Protein AF-A0A2V8IRW9-F1 (afdb_monomer)

Nearest PDB structures (foldseek):
  4m00-assembly1_A  TM=5.789E-01  e=4.522E-12  Staphylococcus aureus subsp. aureus NCTC 8325
  4m02-assembly1_A  TM=5.019E-01  e=5.202E-06  Staphylococcus aureus subsp. aureus NCTC 8325
  1z7z-assembly1_I  TM=4.005E-01  e=5.192E-04  Homo sapiens
  3bn3-assembly1_B  TM=3.976E-01  e=2.332E-03  Homo sapiens
  1iam-assembly1_A-2  TM=3.689E-01  e=2.448E-03  Homo sapiens

Solvent-accessible surface area (backbone atoms only — not comparable to full-atom values): 57837 Å² total; per-residue (Å²): 132,87,88,84,85,88,81,86,88,88,89,86,86,84,86,89,86,93,76,88,87,79,90,80,88,83,94,87,84,85,75,66,78,79,68,64,76,80,69,75,84,67,81,70,89,74,72,79,78,59,71,60,37,55,34,33,38,36,48,30,51,33,68,29,26,44,52,37,34,73,56,60,28,63,68,19,42,27,45,61,89,42,70,45,29,40,42,77,45,33,60,42,96,89,58,13,35,35,30,28,31,38,38,37,58,32,94,56,66,49,78,31,46,28,27,58,33,67,57,47,56,73,58,64,89,68,64,60,74,52,37,35,41,38,38,33,43,96,80,48,55,22,43,27,65,56,68,76,63,84,50,87,52,60,75,34,75,19,56,51,39,37,21,23,45,46,80,32,55,24,34,22,92,90,76,41,62,43,89,53,45,35,35,34,36,44,39,35,19,30,77,85,62,44,34,35,44,33,40,36,45,34,32,26,43,57,36,79,75,28,42,50,45,59,26,33,39,41,33,30,48,77,86,37,82,77,47,73,49,72,76,42,73,45,30,33,20,17,29,36,67,52,78,43,81,42,65,100,64,72,74,20,53,76,40,80,48,57,65,23,26,29,50,45,49,75,41,82,41,64,46,92,64,43,44,96,66,76,61,66,62,46,44,100,87,68,48,76,35,76,40,66,42,85,66,25,66,39,86,62,71,83,75,68,88,64,70,90,88,44,55,49,68,27,88,36,19,21,61,50,36,33,25,75,73,67,57,42,68,62,27,44,52,40,41,41,54,39,29,54,33,56,32,30,36,46,59,38,55,23,45,41,93,86,49,96,57,68,38,39,46,95,77,9,34,69,39,38,81,83,31,38,38,35,39,74,55,73,60,34,78,71,42,90,74,31,44,86,86,30,39,72,41,37,46,68,71,25,53,62,61,97,82,68,91,64,64,56,97,55,33,40,95,47,62,82,51,60,69,64,58,51,58,40,25,57,60,50,18,51,53,40,46,43,66,64,32,44,49,49,29,44,38,53,35,39,35,49,54,36,61,45,60,59,93,86,55,35,43,47,94,75,59,91,84,57,78,80,38,28,59,41,42,59,50,60,68,30,45,52,32,12,34,8,40,39,43,38,38,23,40,49,26,29,68,61,32,56,49,67,55,43,14,52,54,32,40,49,30,46,44,42,33,20,45,51,38,26,55,58,50,68,67,57,52,60,86,59,34,58,62,46,82,84,79,64,84,47,79,55,62,81,34,26,42,52,56,64,29,46,42,36,30,30,47,18,37,53,49,31,43,55,72,71,51,71,58,18,56,60,34,28,46,30,49,28,47,49,62,45,40,60,71,69,38,85,58,28,72,57,60,77,81,55,85,62,78,67,67,63,95,80,57,63,86,84,65,73,60,63,58,84,22,55,14,66,55,31,42,38,48,36,50,54,78,47,96,86,50,75,78,72,54,41,49,46,69,45,56,46,56,25,30,73,67,29,65,90,44,68,92,36,36,44,96,50,69,23,67,59,47,66,58,51,50,56,32,27,49,50,31,45,75,70,67,42,86,67,22,56,61,44,42,62,65,50,39,49,47,30,68,61,38,70,31,83,76,50,68,90,76,74,54,86,81,66,77,72,38,21,46,31,25,72,48,21,22,58,27,58,40,84,69,63,81,65,74,80,51,65,79,72,73,82,81,82,60,54,30,44,58,57,90,64,73,69,44,80,50,38,38,70,43,73,47,77,49,74,51,56,66,51,49,83,86,67,60,70,54,40,33,51,72,45,53,66,58,55,54,52,49,63,40,41,77,66,32,34,35,34,40,41,30,73,54,62,49,80,30,63,28,37,41,37,37,28,55,86,87,44,55,28,73,52,69,34,46,35,40,25,39,75,70,83,60,60,37,47,56,59,74,67,69,41,78,52,53,52,64,42,79,48,80,45,76,54,50,67,53,47,82,83,68,58,68,59,37,35,47,70,42,64,68,56,95,52,44,50,59,38,39,80,70,30,36,34,35,36,42,47,77,68,61,38,78,37,64,30,40,39,38,39,30,43,87,87,43,66,27,68,32,74,33,46,39,42,21,28,30,81,57,45,64,65,35,63,51,78,54,47,74,76,91,61,100,77,79,78,76,45,57,53,75,42,29,80,56,92,71,89,84,83,54,49,14,41,40,66,80,32,66,71,69,74,92,89,75,88,76,99,76,86,80,86,83,82,78,80,80,89,68,83,88,84,88,80,87,90,87,81,88,82,91,82,90,82,87,84,88,82,92,81,85,88,82,89,81,89,83,90,84,94,89,87,92,82,88,91,92,69,78,34,28,52

pLDDT: mean 79.68, std 21.6, range [24.33, 98.81]

Sequence (1014 aa):
MLLSSLGWLISSARTVGRSVTSRRVRVLSAAAMMFALCFARGAGIQAQIATIATVGLTPGWVTFGQVVPKGFALDGLRVGSLPTQTDVKTRWDDGSIRFAVVTVKADAAGDFAVTAGAASGAAFVPAIPTASVTLTIGGDAYVAALPANPSSDKWLSGPNVYEGRSTVAPVSQTNGAHQFLRVNFDTRSYSDGKARVDISVENVLDQVGATTVTYDVTINVGGSNVWSKAAVQHYYLTRWREVFEVGPSPFGSITPDLTPFNQARALPPYLPLVANVVDSVLAADGTPRPTFDILQGGALNNPMWDHAGRPELAPYPDWTARYLVYKNPTQLAFVLANGDLSGSWPFHIREPQGSVTSGVGPDRFISIDQRPTVWLDERANTDPIVTPADRVKGGPMQMHEYGSGVPAPGQSPLGPDIAHQPSIAYAPYLLTGDRYYGEEMGFIANYDLIHTYDGDRVRSDTCATCPKIGRNGVLENNEVRGYGWALRNLVDAAAYSPNAEARAYFSQKVRNNLSWLDDYANSQDPITNPLQILWTGYRPEFGYVSLWEQTYLAFGIDRASAQGFVGGLNHRDAIARMQWRLFTDPAYPRLSDKGCVSLDPNAPPPLRIPCDWSAPYLIAAGQVPVATSWSGFTFFTTMAQIAANTVGNPNLQRPYEGFYGPEARLNLMIGIKNGWAGAQESYDYLFPFIGVNNSACSVAYGGNGSADRPDLACRAGWAIDKYPPVPTPPPPAPVNHAPVVNAIPDQSNRVGDSVNLAVQATDADGNTLVYSATGLPDGLAIDTSTGAIAGTLSAAGDFTVTVRASDGSLFDEKSFSWHVARLNHAPTVTVADQHNEQGETLNVQVHAADPDNDTLVYSASGLPSTLVINAATGVISGVWTAAGDFPVTVSVFDGSASASGSFVWHVARRAQILTPTPGATLTSSAQTFTWDAGVNVTRTKIDIGSAPGLADIYQGRRLSTVYPLTGIRSRCGSRPRLMGSSKAPTTPTRHSHSSTTRRSYRRSARNPATLAIR

Secondary structure (DSSP, 8-state):
-----------------------------SSGGGSSSSSSS---------EEEEEEE-SEEEEEEEE--TTS-SSEEEETTS-EEEEEEEE-TTS-EEEEEEEEEESS-EEEEEEEEPPP-PPP---PPPEEEEEEETTEEEEEE--SSPPSSEEEESSSEEEEEEEE--EETTTEE-SS-EEEEEEEEETTS-EEEEEEEE--B--TT---EEEEEEEEETTEEEEEEEEEEE-TT-EEEEEEEESSSPPP-EE---HHHHHTTSS--B-TTS------SB-TTSPBPGGGSTTS-TT--SSTT--TT-TTSSSS-HHHHHHHHH--HHHHHHHHHHHHTGGGSTT--BPPTT-SS--BTTTTBPPTTT-TT--SSGGGGT-SSS-TTTS--SSS--SPPTTT-SPPTTS-S----GGG----SHHHHHHH--HHHHHHHHHHHHHHHHSS--TT-TT-TT-SSS---GGGT---SS-HHHHHHHHHHHHHHHHH-SSHHHHHHHHHHHHHHHHHHHHHHHTS-TTT-TT-----SS--BTTEEEHHHHHHHHHHHHHHHHTT----HHHHHHHHHHHHHHHH-TTS--GGGS-PPPS-TTPPTT----TTS-EESEEE-EE-SSTT--TT-EE--SHHHHHHHHTT-GGGEES-SSTTTTHHHHHHHHHHHTT-TTHHHHHHHHHHHHHTS-B---GGG---SPPPB-HHHHSGGG-BPPPPPPPPPPSPPP--PPPEEPPPPPEEEETT-EEEEE--EE-SS----EEEEESPPTTEEE-TTT-EEEEE--S-EEEEEEEEEE-SS-EEEEEEEEEEEPP-PPPEEE---EEEETT-EEEEE-EEE-SS----EEEEES--TTEEE-TTT-EEEEE--S-EEEEEEEEEE-SS-EEEEEEEEEEEB---EEESPTTPPP-SSS---EE---BS-S-------SSTT-----SS--SS------------------------------------------------------

Mean predicted aligned error: 17.63 Å

Radius of gyration: 55.01 Å; Cα contacts (8 Å, |Δi|>4): 2089; chains: 1; bounding box: 170×110×119 Å

Structure (mmCIF, N/CA/C/O backbone):
data_AF-A0A2V8IRW9-F1
#
_entry.id   AF-A0A2V8IRW9-F1
#
loop_
_atom_site.group_PDB
_atom_site.id
_atom_site.type_symbol
_atom_site.label_atom_id
_atom_site.label_alt_id
_atom_site.label_comp_id
_atom_site.label_asym_id
_atom_site.label_entity_id
_atom_site.label_seq_id
_atom_site.pdbx_PDB_ins_code
_atom_site.Cartn_x
_atom_site.Cartn_y
_atom_site.Cartn_z
_atom_site.occupancy
_atom_site.B_iso_or_equiv
_atom_site.auth_seq_id
_atom_site.auth_comp_id
_atom_site.auth_asym_id
_atom_site.auth_atom_id
_atom_site.pdbx_PDB_model_num
ATOM 1 N N . MET A 1 1 ? -25.213 -24.521 -28.639 1.00 29.86 1 MET A N 1
ATOM 2 C CA . MET A 1 1 ? -25.995 -25.576 -29.328 1.00 29.86 1 MET A CA 1
ATOM 3 C C . MET A 1 1 ? -25.112 -26.808 -29.471 1.00 29.86 1 MET A C 1
ATOM 5 O O . MET A 1 1 ? -23.969 -26.614 -29.840 1.00 29.86 1 MET A O 1
ATOM 9 N N . LEU A 1 2 ? -25.665 -28.002 -29.209 1.00 27.66 2 LEU A N 1
ATOM 10 C CA . LEU A 1 2 ? -25.214 -29.350 -29.624 1.00 27.66 2 LEU A CA 1
ATOM 11 C C . LEU A 1 2 ? -23.758 -29.817 -29.370 1.00 27.66 2 LEU A C 1
ATOM 13 O O . LEU A 1 2 ? -22.788 -29.218 -29.814 1.00 27.66 2 LEU A O 1
ATOM 17 N N . LEU A 1 3 ? -23.648 -30.999 -28.748 1.00 29.97 3 LEU A N 1
ATOM 18 C CA . LEU A 1 3 ? -22.437 -31.826 -28.677 1.00 29.97 3 LEU A CA 1
ATOM 19 C C . LEU A 1 3 ? -22.375 -32.805 -29.864 1.00 29.97 3 LEU A C 1
ATOM 21 O O . LEU A 1 3 ? -23.408 -33.325 -30.279 1.00 29.97 3 LEU A O 1
ATOM 25 N N . SER A 1 4 ? -21.164 -33.161 -30.302 1.00 32.03 4 SER A N 1
ATOM 26 C CA . SER A 1 4 ? -20.739 -34.511 -30.749 1.00 32.03 4 SER A CA 1
ATOM 27 C C . SER A 1 4 ? -19.203 -34.486 -30.954 1.00 32.03 4 SER A C 1
ATOM 29 O O . SER A 1 4 ? -18.651 -33.398 -31.078 1.00 32.03 4 SER A O 1
ATOM 31 N N . SER A 1 5 ? -18.428 -35.579 -30.935 1.00 30.95 5 SER A N 1
ATOM 32 C CA . SER A 1 5 ? -18.733 -37.015 -31.074 1.00 30.95 5 SER A CA 1
ATOM 33 C C . SER A 1 5 ? -17.734 -37.926 -30.313 1.00 30.95 5 SER A C 1
ATOM 35 O O . SER A 1 5 ? -16.614 -37.526 -30.008 1.00 30.95 5 SER A O 1
ATOM 37 N N . LEU A 1 6 ? -18.126 -39.180 -30.034 1.00 31.73 6 LEU A N 1
ATOM 38 C CA . LEU A 1 6 ? -17.223 -40.285 -29.636 1.00 31.73 6 LEU A CA 1
ATOM 39 C C . LEU A 1 6 ? -16.724 -41.049 -30.883 1.00 31.73 6 LEU A C 1
ATOM 41 O O . LEU A 1 6 ? -17.449 -41.104 -31.875 1.00 31.73 6 LEU A O 1
ATOM 45 N N . GLY A 1 7 ? -15.560 -41.724 -30.823 1.00 27.97 7 GLY A N 1
ATOM 46 C CA . GLY A 1 7 ? -15.055 -42.488 -31.985 1.00 27.97 7 GLY A CA 1
ATOM 47 C C . GLY A 1 7 ? -13.784 -43.344 -31.820 1.00 27.97 7 GLY A C 1
ATOM 48 O O . GLY A 1 7 ? -12.801 -43.087 -32.496 1.00 27.97 7 GLY A O 1
ATOM 49 N N . TRP A 1 8 ? -13.821 -44.358 -30.944 1.00 26.94 8 TRP A N 1
ATOM 50 C CA . TRP A 1 8 ? -13.111 -45.663 -31.014 1.00 26.94 8 TRP A CA 1
ATOM 51 C C . TRP A 1 8 ? -11.865 -45.871 -31.915 1.00 26.94 8 TRP A C 1
ATOM 53 O O . TRP A 1 8 ? -11.971 -45.796 -33.136 1.00 26.94 8 TRP A O 1
ATOM 63 N N . LEU A 1 9 ? -10.799 -46.470 -31.345 1.00 24.33 9 LEU A N 1
ATOM 64 C CA . LEU A 1 9 ? -10.142 -47.657 -31.943 1.00 24.33 9 LEU A CA 1
ATOM 65 C C . LEU A 1 9 ? -9.211 -48.416 -30.967 1.00 24.33 9 LEU A C 1
ATOM 67 O O . LEU A 1 9 ? -8.344 -47.826 -30.331 1.00 24.33 9 LEU A O 1
ATOM 71 N N . ILE A 1 10 ? -9.351 -49.747 -30.908 1.00 29.62 10 ILE A N 1
ATOM 72 C CA . ILE A 1 10 ? -8.390 -50.702 -30.321 1.00 29.62 10 ILE A CA 1
ATOM 73 C C . ILE A 1 10 ? -8.324 -51.918 -31.254 1.00 29.62 10 ILE A C 1
ATOM 75 O O . ILE A 1 10 ? -9.367 -52.521 -31.493 1.00 29.62 10 ILE A O 1
ATOM 79 N N . SER A 1 11 ? -7.130 -52.300 -31.732 1.00 27.67 11 SER A N 1
ATOM 80 C CA . SER A 1 11 ? -6.712 -53.699 -31.999 1.00 27.67 11 SER A CA 1
ATOM 81 C C . SER A 1 11 ? -5.425 -53.775 -32.838 1.00 27.67 11 SER A C 1
ATOM 83 O O . SER A 1 11 ? -5.434 -53.468 -34.026 1.00 27.67 11 SER A O 1
ATOM 85 N N . SER A 1 12 ? -4.335 -54.276 -32.252 1.00 27.83 12 SER A N 1
ATOM 86 C CA . SER A 1 12 ? -3.568 -55.413 -32.800 1.00 27.83 12 SER A CA 1
ATOM 87 C C . SER A 1 12 ? -2.476 -55.831 -31.806 1.00 27.83 12 SER A C 1
ATOM 89 O O . SER A 1 12 ? -1.928 -54.999 -31.090 1.00 27.83 12 SER A O 1
ATOM 91 N N . ALA A 1 13 ? -2.162 -57.126 -31.730 1.00 32.75 13 ALA A N 1
ATOM 92 C CA . ALA A 1 13 ? -1.119 -57.655 -30.849 1.00 32.75 13 ALA A CA 1
ATOM 93 C C . ALA A 1 13 ? -0.334 -58.767 -31.555 1.00 32.75 13 ALA A C 1
ATOM 95 O O . ALA A 1 13 ? -0.951 -59.605 -32.218 1.00 32.75 13 ALA A O 1
ATOM 96 N N . ARG A 1 14 ? 1.001 -58.826 -31.382 1.00 30.38 14 ARG A N 1
ATOM 97 C CA . ARG A 1 14 ? 1.800 -60.008 -31.767 1.00 30.38 14 ARG A CA 1
ATOM 98 C C . ARG A 1 14 ? 3.193 -60.131 -31.107 1.00 30.38 14 ARG A C 1
ATOM 100 O O . ARG A 1 14 ? 4.138 -59.463 -31.498 1.00 30.38 14 ARG A O 1
ATOM 107 N N . THR A 1 15 ? 3.303 -61.168 -30.265 1.00 31.08 15 THR A N 1
ATOM 108 C CA . THR A 1 15 ? 4.411 -62.159 -30.162 1.00 31.08 15 THR A CA 1
ATOM 109 C C . THR A 1 15 ? 5.795 -61.841 -29.548 1.00 31.08 15 THR A C 1
ATOM 111 O O . THR A 1 15 ? 6.388 -60.801 -29.783 1.00 31.08 15 THR A O 1
ATOM 114 N N . VAL A 1 16 ? 6.344 -62.902 -28.912 1.00 30.72 16 VAL A N 1
ATOM 115 C CA . VAL A 1 16 ? 7.716 -63.133 -28.371 1.00 30.72 16 VAL A CA 1
ATOM 116 C C . VAL A 1 16 ? 8.027 -62.429 -27.026 1.00 30.72 16 VAL A C 1
ATOM 118 O O . VAL A 1 16 ? 7.730 -61.256 -26.876 1.00 30.72 16 VAL A O 1
ATOM 121 N N . GLY A 1 17 ? 8.592 -63.073 -25.983 1.00 29.27 17 GLY A N 1
ATOM 122 C CA . GLY A 1 17 ? 9.142 -64.442 -25.846 1.00 29.27 17 GLY A CA 1
ATOM 123 C C . GLY A 1 17 ? 9.174 -65.000 -24.396 1.00 29.27 17 GLY A C 1
ATOM 124 O O . GLY A 1 17 ? 8.612 -64.408 -23.484 1.00 29.27 17 GLY A O 1
ATOM 125 N N . ARG A 1 18 ? 9.768 -66.193 -24.199 1.00 31.50 18 ARG A N 1
ATOM 126 C CA . ARG A 1 18 ? 9.578 -67.104 -23.034 1.00 31.50 18 ARG A CA 1
ATOM 127 C C . ARG A 1 18 ? 10.543 -66.923 -21.835 1.00 31.50 18 ARG A C 1
ATOM 129 O O . ARG A 1 18 ? 11.750 -66.999 -22.039 1.00 31.50 18 ARG A O 1
ATOM 136 N N . SER A 1 19 ? 9.998 -66.970 -20.608 1.00 28.88 19 SER A N 1
ATOM 137 C CA . SER A 1 19 ? 10.543 -67.604 -19.369 1.00 28.88 19 SER A CA 1
ATOM 138 C C . SER A 1 19 ? 9.444 -67.592 -18.265 1.00 28.88 19 SER A C 1
ATOM 140 O O . SER A 1 19 ? 8.625 -66.681 -18.268 1.00 28.88 19 SER A O 1
ATOM 142 N N . VAL A 1 20 ? 9.199 -68.547 -17.342 1.00 29.83 20 VAL A N 1
ATOM 143 C CA . VAL A 1 20 ? 9.689 -69.926 -17.066 1.00 29.83 20 VAL A CA 1
ATOM 144 C C . VAL A 1 20 ? 11.107 -69.975 -16.464 1.00 29.83 20 VAL A C 1
ATOM 146 O O . VAL A 1 20 ? 12.048 -69.681 -17.186 1.00 29.83 20 VAL A O 1
ATOM 149 N N . THR A 1 21 ? 11.363 -70.335 -15.185 1.00 29.48 21 THR A N 1
ATOM 150 C CA . THR A 1 21 ? 10.546 -70.900 -14.056 1.00 29.48 21 THR A CA 1
ATOM 151 C C . THR A 1 21 ? 11.238 -70.595 -12.685 1.00 29.48 21 THR A C 1
ATOM 153 O O . THR A 1 21 ? 12.305 -70.001 -12.724 1.00 29.48 21 THR A O 1
ATOM 156 N N . SER A 1 22 ? 10.813 -70.936 -11.443 1.00 28.38 22 SER A N 1
ATOM 157 C CA . SER A 1 22 ? 9.685 -71.696 -10.827 1.00 28.38 22 SER A CA 1
ATOM 158 C C . SER A 1 22 ? 9.594 -71.483 -9.287 1.00 28.38 22 SER A C 1
ATOM 160 O O . SER A 1 22 ? 10.643 -71.318 -8.688 1.00 28.38 22 SER A O 1
ATOM 162 N N . ARG A 1 23 ? 8.398 -71.696 -8.675 1.00 31.19 23 ARG A N 1
ATOM 163 C CA . ARG A 1 23 ? 8.079 -72.366 -7.358 1.00 31.19 23 ARG A CA 1
ATOM 164 C C . ARG A 1 23 ? 8.899 -72.015 -6.075 1.00 31.19 23 ARG A C 1
ATOM 166 O O . ARG A 1 23 ? 10.113 -72.017 -6.107 1.00 31.19 23 ARG A O 1
ATOM 173 N N . ARG A 1 24 ? 8.336 -71.919 -4.853 1.00 28.89 24 ARG A N 1
ATOM 174 C CA . ARG A 1 24 ? 6.973 -72.139 -4.284 1.00 28.89 24 ARG A CA 1
ATOM 175 C C . ARG A 1 24 ? 6.913 -71.567 -2.839 1.00 28.89 24 ARG A C 1
ATOM 177 O O . ARG A 1 24 ? 7.919 -71.062 -2.367 1.00 28.89 24 ARG A O 1
ATOM 184 N N . VAL A 1 25 ? 5.795 -71.806 -2.123 1.00 28.81 25 VAL A N 1
ATOM 185 C CA . VAL A 1 25 ? 5.520 -71.457 -0.697 1.00 28.81 25 VAL A CA 1
ATOM 186 C C . VAL A 1 25 ? 5.119 -69.974 -0.541 1.00 28.81 25 VAL A C 1
ATOM 188 O O . VAL A 1 25 ? 5.784 -69.116 -1.094 1.00 28.81 25 VAL A O 1
ATOM 191 N N . ARG A 1 26 ? 4.022 -69.584 0.133 1.00 29.73 26 ARG A N 1
ATOM 192 C CA . ARG A 1 26 ? 3.068 -70.280 1.036 1.00 29.73 26 ARG A CA 1
ATOM 193 C C . ARG A 1 26 ? 1.608 -70.054 0.593 1.00 29.73 26 ARG A C 1
ATOM 195 O O . ARG A 1 26 ? 1.300 -69.039 -0.017 1.00 29.73 26 ARG A O 1
ATOM 202 N N . VAL A 1 27 ? 0.702 -70.963 0.959 1.00 33.88 27 VAL A N 1
ATOM 203 C CA . VAL A 1 27 ? -0.755 -70.720 0.914 1.00 33.88 27 VAL A CA 1
ATOM 204 C C . VAL A 1 27 ? -1.177 -70.154 2.268 1.00 33.88 27 VAL A C 1
ATOM 206 O O . VAL A 1 27 ? -1.076 -70.884 3.248 1.00 33.88 27 VAL A O 1
ATOM 209 N N . LEU A 1 28 ? -1.607 -68.884 2.321 1.00 33.31 28 LEU A N 1
ATOM 210 C CA . LEU A 1 28 ? -2.330 -68.258 3.448 1.00 33.31 28 LEU A CA 1
ATOM 211 C C . LEU A 1 28 ? -2.705 -66.793 3.114 1.00 33.31 28 LEU A C 1
ATOM 213 O O . LEU A 1 28 ? -2.046 -65.869 3.576 1.00 33.31 28 LEU A O 1
ATOM 217 N N . SER A 1 29 ? -3.727 -66.578 2.271 1.00 32.97 29 SER A N 1
ATOM 218 C CA . SER A 1 29 ? -4.504 -65.316 2.144 1.00 32.97 29 SER A CA 1
ATOM 219 C C . SER A 1 29 ? -5.567 -65.431 1.041 1.00 32.97 29 SER A C 1
ATOM 221 O O . SER A 1 29 ? -5.341 -65.026 -0.092 1.00 32.97 29 SER A O 1
ATOM 223 N N . ALA A 1 30 ? -6.732 -66.000 1.366 1.00 31.73 30 ALA A N 1
ATOM 224 C CA . ALA A 1 30 ? -7.895 -66.040 0.460 1.00 31.73 30 ALA A CA 1
ATOM 225 C C . ALA A 1 30 ? -9.209 -65.552 1.109 1.00 31.73 30 ALA A C 1
ATOM 227 O O . ALA A 1 30 ? -10.217 -65.431 0.426 1.00 31.73 30 ALA A O 1
ATOM 228 N N . ALA A 1 31 ? -9.193 -65.236 2.412 1.00 32.00 31 ALA A N 1
ATOM 229 C CA . ALA A 1 31 ? -10.345 -64.712 3.156 1.00 32.00 31 ALA A CA 1
ATOM 230 C C . ALA A 1 31 ? -10.204 -63.223 3.544 1.00 32.00 31 ALA A C 1
ATOM 232 O O . ALA A 1 31 ? -11.193 -62.574 3.860 1.00 32.00 31 ALA A O 1
ATOM 233 N N . ALA A 1 32 ? -8.992 -62.656 3.489 1.00 33.53 32 ALA A N 1
ATOM 234 C CA . ALA A 1 32 ? -8.734 -61.261 3.869 1.00 33.53 32 ALA A CA 1
ATOM 235 C C . ALA A 1 32 ? -9.095 -60.238 2.769 1.00 33.53 32 ALA A C 1
ATOM 237 O O . ALA A 1 32 ? -9.320 -59.065 3.053 1.00 33.53 32 ALA A O 1
ATOM 238 N N . MET A 1 33 ? -9.172 -60.668 1.504 1.00 34.34 33 MET A N 1
ATOM 239 C CA . MET A 1 33 ? -9.255 -59.760 0.349 1.00 34.34 33 MET A CA 1
ATOM 240 C C . MET A 1 33 ? -10.689 -59.340 -0.035 1.00 34.34 33 MET A C 1
ATOM 242 O O . MET A 1 33 ? -10.869 -58.632 -1.019 1.00 34.34 33 MET A O 1
ATOM 246 N N . MET A 1 34 ? -11.706 -59.725 0.748 1.00 31.98 34 MET A N 1
ATOM 247 C CA . MET A 1 34 ? -13.098 -59.273 0.560 1.00 31.98 34 MET A CA 1
ATOM 248 C C . MET A 1 34 ? -13.588 -58.300 1.651 1.00 31.98 34 MET A C 1
ATOM 250 O O . MET A 1 34 ? -14.717 -57.833 1.585 1.00 31.98 34 MET A O 1
ATOM 254 N N . PHE A 1 35 ? -12.730 -57.936 2.614 1.00 32.97 35 PHE A N 1
ATOM 255 C CA . PHE A 1 35 ? -12.991 -56.854 3.583 1.00 32.97 35 PHE A CA 1
ATOM 256 C C . PHE A 1 35 ? -12.268 -55.536 3.237 1.00 32.97 35 PHE A C 1
ATOM 258 O O . PHE A 1 35 ? -12.570 -54.492 3.806 1.00 32.97 35 PHE A O 1
ATOM 265 N N . ALA A 1 36 ? -11.331 -55.563 2.281 1.00 33.12 36 ALA A N 1
ATOM 266 C CA . ALA A 1 36 ? -10.462 -54.429 1.953 1.00 33.12 36 ALA A CA 1
ATOM 267 C C . ALA A 1 36 ? -11.032 -53.444 0.906 1.00 33.12 36 ALA A C 1
ATOM 269 O O . ALA A 1 36 ? -10.461 -52.374 0.718 1.00 33.12 36 ALA A O 1
ATOM 270 N N . LEU A 1 37 ? -12.139 -53.769 0.220 1.00 31.70 37 LEU A N 1
ATOM 271 C CA . LEU A 1 37 ? -12.686 -52.926 -0.861 1.00 31.70 37 LEU A CA 1
ATOM 272 C C . LEU A 1 37 ? -13.759 -51.909 -0.423 1.00 31.70 37 LEU A C 1
ATOM 274 O O . LEU A 1 37 ? -14.126 -51.054 -1.225 1.00 31.70 37 LEU A O 1
ATOM 278 N N . CYS A 1 38 ? -14.223 -51.939 0.831 1.00 32.06 38 CYS A N 1
ATOM 279 C CA . CYS A 1 38 ? -15.232 -50.988 1.330 1.00 32.06 38 CYS A CA 1
ATOM 280 C C . CYS A 1 38 ? -14.650 -49.759 2.055 1.00 32.06 38 CYS A C 1
ATOM 282 O O . CYS A 1 38 ? -15.388 -48.818 2.318 1.00 32.06 38 CYS A O 1
ATOM 284 N N . PHE A 1 39 ? -13.340 -49.724 2.333 1.00 34.12 39 PHE A N 1
ATOM 285 C CA . PHE A 1 39 ? -12.669 -48.588 2.995 1.00 34.12 39 PHE A CA 1
ATOM 286 C C . PHE A 1 39 ? -11.860 -47.683 2.042 1.00 34.12 39 PHE A C 1
ATOM 288 O O . PHE A 1 39 ? -11.235 -46.721 2.474 1.00 34.12 39 PHE A O 1
ATOM 295 N N . ALA A 1 40 ? -11.920 -47.932 0.728 1.00 31.42 40 ALA A N 1
ATOM 296 C CA . ALA A 1 40 ? -11.238 -47.135 -0.302 1.00 31.42 40 ALA A CA 1
ATOM 297 C C . ALA A 1 40 ? -12.101 -46.000 -0.907 1.00 31.42 40 ALA A C 1
ATOM 299 O O . ALA A 1 40 ? -11.762 -45.448 -1.951 1.00 31.42 40 ALA A O 1
ATOM 300 N N . ARG A 1 41 ? -13.212 -45.627 -0.253 1.00 40.03 41 ARG A N 1
ATOM 301 C CA . ARG A 1 41 ? -13.991 -44.398 -0.522 1.00 40.03 41 ARG A CA 1
ATOM 302 C C . ARG A 1 41 ? -14.046 -43.484 0.713 1.00 40.03 41 ARG A C 1
ATOM 304 O O . ARG A 1 41 ? -15.090 -42.946 1.051 1.00 40.03 41 ARG A O 1
ATOM 311 N N . GLY A 1 42 ? -12.903 -43.351 1.390 1.00 31.95 42 GLY A N 1
ATOM 312 C CA . GLY A 1 42 ? -12.681 -42.423 2.511 1.00 31.95 42 GLY A CA 1
ATOM 313 C C . GLY A 1 42 ? -11.512 -41.452 2.301 1.00 31.95 42 GLY A C 1
ATOM 314 O O . GLY A 1 42 ? -11.279 -40.588 3.137 1.00 31.95 42 GLY A O 1
ATOM 315 N N . ALA A 1 43 ? -10.783 -41.562 1.184 1.00 31.41 43 ALA A N 1
ATOM 316 C CA . ALA A 1 43 ? -9.832 -40.541 0.758 1.00 31.41 43 ALA A CA 1
ATOM 317 C C . ALA A 1 43 ? -10.613 -39.397 0.094 1.00 31.41 43 ALA A C 1
ATOM 319 O O . ALA A 1 43 ? -10.839 -39.413 -1.117 1.00 31.41 43 ALA A O 1
ATOM 320 N N . GLY A 1 44 ? -11.083 -38.446 0.904 1.00 31.70 44 GLY A N 1
ATOM 321 C CA . GLY A 1 44 ? -11.659 -37.205 0.392 1.00 31.70 44 GLY A CA 1
ATOM 322 C C . GLY A 1 44 ? -10.638 -36.457 -0.468 1.00 31.70 44 GLY A C 1
ATOM 323 O O . GLY A 1 44 ? -9.435 -36.522 -0.204 1.00 31.70 44 GLY A O 1
ATOM 324 N N . ILE A 1 45 ? -11.108 -35.735 -1.489 1.00 33.91 45 ILE A N 1
ATOM 325 C CA . ILE A 1 45 ? -10.254 -34.836 -2.276 1.00 33.91 45 ILE A CA 1
ATOM 326 C C . ILE A 1 45 ? -10.009 -33.585 -1.431 1.00 33.91 45 ILE A C 1
ATOM 328 O O . ILE A 1 45 ? -10.595 -32.528 -1.645 1.00 33.91 45 ILE A O 1
ATOM 332 N N . GLN A 1 46 ? -9.148 -33.732 -0.428 1.00 32.72 46 GLN A N 1
ATOM 333 C CA . GLN A 1 46 ? -8.622 -32.617 0.333 1.00 32.72 46 GLN A CA 1
ATOM 334 C C . GLN A 1 46 ? -7.655 -31.881 -0.598 1.00 32.72 46 GLN A C 1
ATOM 336 O O . GLN A 1 46 ? -6.495 -32.271 -0.749 1.00 32.72 46 GLN A O 1
ATOM 341 N N . ALA A 1 47 ? -8.170 -30.873 -1.305 1.00 39.53 47 ALA A N 1
ATOM 342 C CA . ALA A 1 47 ? -7.353 -29.999 -2.131 1.00 39.53 47 ALA A CA 1
ATOM 343 C C . ALA A 1 47 ? -6.212 -29.452 -1.263 1.00 39.53 47 ALA A C 1
ATOM 345 O O . ALA A 1 47 ? -6.459 -28.928 -0.174 1.00 39.53 47 ALA A O 1
ATOM 346 N N . GLN A 1 48 ? -4.962 -29.610 -1.709 1.00 45.94 48 GLN A N 1
ATOM 347 C CA . GLN A 1 48 ? -3.836 -29.036 -0.980 1.00 45.94 48 GLN A CA 1
ATOM 348 C C . GLN A 1 48 ? -3.997 -27.518 -0.983 1.00 45.94 48 GLN A C 1
ATOM 350 O O . GLN A 1 48 ? -3.886 -26.882 -2.031 1.00 45.94 48 GLN A O 1
ATOM 355 N N . ILE A 1 49 ? -4.277 -26.953 0.193 1.00 60.56 49 ILE A N 1
ATOM 356 C CA . ILE A 1 49 ? -4.362 -25.507 0.381 1.00 60.56 49 ILE A CA 1
ATOM 357 C C . ILE A 1 49 ? -2.988 -24.939 0.022 1.00 60.56 49 ILE A C 1
ATOM 359 O O . ILE A 1 49 ? -1.992 -25.259 0.671 1.00 60.56 49 ILE A O 1
ATOM 363 N N . ALA A 1 50 ? -2.928 -24.154 -1.053 1.00 80.81 50 ALA A N 1
ATOM 364 C CA . ALA A 1 50 ? -1.667 -23.673 -1.591 1.00 80.81 50 ALA A CA 1
ATOM 365 C C . ALA A 1 50 ? -0.992 -22.710 -0.603 1.00 80.81 50 ALA A C 1
ATOM 367 O O . ALA A 1 50 ? -1.565 -21.685 -0.226 1.00 80.81 50 ALA A O 1
ATOM 368 N N . THR A 1 51 ? 0.241 -23.030 -0.206 1.00 90.62 51 THR A N 1
ATOM 369 C CA . THR A 1 51 ? 1.095 -22.113 0.553 1.00 90.62 51 THR A CA 1
ATOM 370 C C . THR A 1 51 ? 1.447 -20.911 -0.320 1.00 90.62 51 THR A C 1
ATOM 372 O O . THR A 1 51 ? 2.010 -21.065 -1.403 1.00 90.62 51 THR A O 1
ATOM 375 N N . ILE A 1 52 ? 1.114 -19.717 0.164 1.00 93.94 52 ILE A N 1
ATOM 376 C CA . ILE A 1 52 ? 1.387 -18.423 -0.476 1.00 93.94 52 ILE A CA 1
ATOM 377 C C . ILE A 1 52 ? 2.765 -17.901 -0.047 1.00 93.94 52 ILE A C 1
ATOM 379 O O . ILE A 1 52 ? 3.477 -17.298 -0.847 1.00 93.94 52 ILE A O 1
ATOM 383 N N . ALA A 1 53 ? 3.124 -18.125 1.219 1.00 96.31 53 ALA A N 1
ATOM 384 C CA . ALA A 1 53 ? 4.373 -17.688 1.840 1.00 96.31 53 ALA A CA 1
ATOM 385 C C . ALA A 1 53 ? 4.701 -18.574 3.056 1.00 96.31 53 ALA A C 1
ATOM 387 O O . ALA A 1 53 ? 3.793 -19.196 3.610 1.00 96.31 53 ALA A O 1
ATOM 388 N N . THR A 1 54 ? 5.942 -18.564 3.543 1.00 97.50 54 THR A N 1
ATOM 389 C CA . THR A 1 54 ? 6.292 -19.125 4.867 1.00 97.50 54 THR A CA 1
ATOM 390 C C . THR A 1 54 ? 6.973 -18.061 5.724 1.00 97.50 54 THR A C 1
ATOM 392 O O . THR A 1 54 ? 8.126 -17.719 5.480 1.00 97.50 54 THR A O 1
ATOM 395 N N . VAL A 1 55 ? 6.270 -17.521 6.722 1.00 98.25 55 VAL A N 1
ATOM 396 C CA . VAL A 1 55 ? 6.765 -16.413 7.557 1.00 98.25 55 VAL A CA 1
ATOM 397 C C . VAL A 1 55 ? 7.315 -16.917 8.888 1.00 98.25 55 VAL A C 1
ATOM 399 O O . VAL A 1 55 ? 6.640 -17.659 9.601 1.00 98.25 55 VAL A O 1
ATOM 402 N N . GLY A 1 56 ? 8.528 -16.494 9.239 1.00 98.25 56 GLY A N 1
ATOM 403 C CA . GLY A 1 56 ? 9.100 -16.730 10.564 1.00 98.25 56 GLY A CA 1
ATOM 404 C C . GLY A 1 56 ? 8.593 -15.677 11.545 1.00 98.25 56 GLY A C 1
ATOM 405 O O . GLY A 1 56 ? 8.673 -14.488 11.246 1.00 98.25 56 GLY A O 1
ATOM 406 N N . LEU A 1 57 ? 8.077 -16.086 12.703 1.00 98.25 57 LEU A N 1
ATOM 407 C CA . LEU A 1 57 ? 7.538 -15.191 13.735 1.00 98.25 57 LEU A CA 1
ATOM 408 C C . LEU A 1 57 ? 8.274 -15.375 15.068 1.00 98.25 57 LEU A C 1
ATOM 410 O O . LEU A 1 57 ? 8.735 -16.473 15.388 1.00 98.25 57 LEU A O 1
ATOM 414 N N . THR A 1 58 ? 8.336 -14.313 15.874 1.00 97.56 58 THR A N 1
ATOM 415 C CA . THR A 1 58 ? 8.732 -14.371 17.294 1.00 97.56 58 THR A CA 1
ATOM 416 C C . THR A 1 58 ? 7.533 -14.076 18.215 1.00 97.56 58 THR A C 1
ATOM 418 O O . THR A 1 58 ? 6.518 -13.567 17.733 1.00 97.56 58 THR A O 1
ATOM 421 N N . PRO A 1 59 ? 7.584 -14.433 19.518 1.00 96.56 59 PRO A N 1
ATOM 422 C CA . PRO A 1 59 ? 6.408 -14.379 20.384 1.00 96.56 59 PRO A CA 1
ATOM 423 C C . PRO A 1 59 ? 5.871 -12.959 20.596 1.00 96.56 59 PRO A C 1
ATOM 425 O O . PRO A 1 59 ? 6.640 -12.015 20.762 1.00 96.56 59 PRO A O 1
ATOM 428 N N . GLY A 1 60 ? 4.546 -12.833 20.664 1.00 95.94 60 GLY A N 1
ATOM 429 C CA . GLY A 1 60 ? 3.830 -11.570 20.835 1.00 95.94 60 GLY A CA 1
ATOM 430 C C . GLY A 1 60 ? 2.809 -11.311 19.726 1.00 95.94 60 GLY A C 1
ATOM 431 O O . GLY A 1 60 ? 2.494 -12.184 18.916 1.00 95.94 60 GLY A O 1
ATOM 432 N N . TRP A 1 61 ? 2.270 -10.092 19.698 1.00 97.56 61 TRP A N 1
ATOM 433 C CA . TRP A 1 61 ? 1.482 -9.605 18.564 1.00 97.56 61 TRP A CA 1
ATOM 434 C C . TRP A 1 61 ? 2.406 -9.219 17.412 1.00 97.56 61 TRP A C 1
ATOM 436 O O . TRP A 1 61 ? 3.361 -8.473 17.626 1.00 97.56 61 TRP A O 1
ATOM 446 N N . VAL A 1 62 ? 2.089 -9.681 16.202 1.00 97.88 62 VAL A N 1
ATOM 447 C CA . VAL A 1 62 ? 2.807 -9.341 14.970 1.00 97.88 62 VAL A CA 1
ATOM 448 C C . VAL A 1 62 ? 1.805 -8.816 13.947 1.00 97.88 62 VAL A C 1
ATOM 450 O O . VAL A 1 62 ? 0.814 -9.485 13.647 1.00 97.88 62 VAL A O 1
ATOM 453 N N . THR A 1 63 ? 2.085 -7.639 13.388 1.00 98.19 63 THR A N 1
ATOM 454 C CA . THR A 1 63 ? 1.326 -7.037 12.284 1.00 98.19 63 THR A CA 1
ATOM 455 C C . THR A 1 63 ? 2.292 -6.701 11.155 1.00 98.19 63 THR A C 1
ATOM 457 O O . THR A 1 63 ? 3.299 -6.036 11.397 1.00 98.19 63 THR A O 1
ATOM 460 N N . PHE A 1 64 ? 1.998 -7.160 9.940 1.00 98.50 64 PHE A N 1
ATOM 461 C CA . PHE A 1 64 ? 2.895 -7.053 8.789 1.00 98.50 64 PHE A CA 1
ATOM 462 C C . PHE A 1 64 ? 2.136 -6.877 7.470 1.00 98.50 64 PHE A C 1
ATOM 464 O O . PHE A 1 64 ? 0.946 -7.183 7.372 1.00 98.50 64 PHE A O 1
ATOM 471 N N . GLY A 1 65 ? 2.828 -6.392 6.440 1.00 98.50 65 GLY A N 1
ATOM 472 C CA . GLY A 1 65 ? 2.301 -6.349 5.079 1.00 98.50 65 GLY A CA 1
ATOM 473 C C . GLY A 1 65 ? 2.536 -7.676 4.358 1.00 98.50 65 GLY A C 1
ATOM 474 O O . GLY A 1 65 ? 3.633 -8.227 4.405 1.00 98.50 65 GLY A O 1
ATOM 475 N N . GLN A 1 66 ? 1.516 -8.189 3.669 1.00 98.44 66 GLN A N 1
ATOM 476 C CA . GLN A 1 66 ? 1.612 -9.384 2.832 1.00 98.44 66 GLN A CA 1
ATOM 477 C C . GLN A 1 66 ? 1.138 -9.065 1.412 1.00 98.44 66 GLN A C 1
ATOM 479 O O . GLN A 1 66 ? -0.045 -8.815 1.161 1.00 98.44 66 GLN A O 1
ATOM 484 N N . VAL A 1 67 ? 2.071 -9.115 0.461 1.00 98.06 67 VAL A N 1
ATOM 485 C CA . VAL A 1 67 ? 1.749 -9.151 -0.971 1.00 98.06 67 VAL A CA 1
ATOM 486 C C . VAL A 1 67 ? 1.304 -10.563 -1.347 1.00 98.06 67 VAL A C 1
ATOM 488 O O . VAL A 1 67 ? 1.876 -11.544 -0.869 1.00 98.06 67 VAL A O 1
ATOM 491 N N . VAL A 1 68 ? 0.292 -10.668 -2.208 1.00 96.25 68 VAL A N 1
ATOM 492 C CA . VAL A 1 68 ? -0.299 -11.940 -2.646 1.00 96.25 68 VAL A CA 1
ATOM 493 C C . VAL A 1 68 ? -0.272 -12.016 -4.182 1.00 96.25 68 VAL A C 1
ATOM 495 O O . VAL A 1 68 ? -0.733 -11.077 -4.843 1.00 96.25 68 VAL A O 1
ATOM 498 N N . PRO A 1 69 ? 0.268 -13.095 -4.786 1.00 93.62 69 PRO A N 1
ATOM 499 C CA . PRO A 1 69 ? 0.233 -13.280 -6.234 1.00 93.62 69 PRO A CA 1
ATOM 500 C C . PRO A 1 69 ? -1.203 -13.435 -6.748 1.00 93.62 69 PRO A C 1
ATOM 502 O O . PRO A 1 69 ? -2.075 -13.977 -6.066 1.00 93.62 69 PRO A O 1
ATOM 505 N N . LYS A 1 70 ? -1.443 -12.965 -7.974 1.00 91.38 70 LYS A N 1
ATOM 506 C CA . LYS A 1 70 ? -2.770 -12.964 -8.598 1.00 91.38 70 LYS A CA 1
ATOM 507 C C . LYS A 1 70 ? -3.398 -14.366 -8.622 1.00 91.38 70 LYS A C 1
ATOM 509 O O . LYS A 1 70 ? -2.747 -15.327 -9.025 1.00 91.38 70 LYS A O 1
ATOM 514 N N . GLY A 1 71 ? -4.651 -14.465 -8.184 1.00 88.31 71 GLY A N 1
ATOM 515 C CA . GLY A 1 71 ? -5.442 -15.697 -8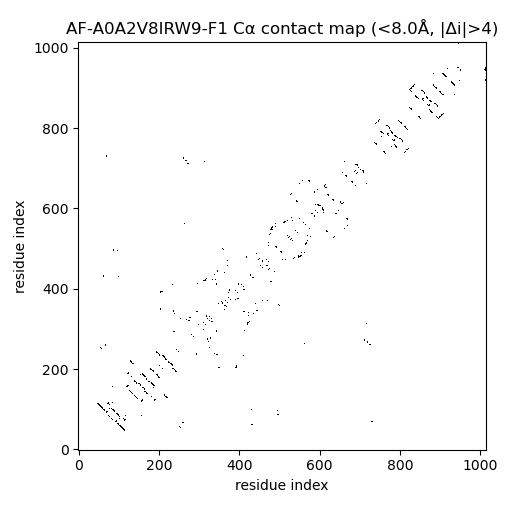.138 1.00 88.31 71 GLY A CA 1
ATOM 516 C C . GLY A 1 71 ? -5.262 -16.581 -6.893 1.00 88.31 71 GLY A C 1
ATOM 517 O O . GLY A 1 71 ? -5.951 -17.591 -6.790 1.00 88.31 71 GLY A O 1
ATOM 518 N N . PHE A 1 72 ? -4.381 -16.247 -5.937 1.00 88.75 72 PHE A N 1
ATOM 519 C CA . PHE A 1 72 ? -4.065 -17.156 -4.814 1.00 88.75 72 PHE A CA 1
ATOM 520 C C . PHE A 1 72 ? -5.012 -17.083 -3.603 1.00 88.75 72 PHE A C 1
ATOM 522 O O . PHE A 1 72 ? -5.141 -18.073 -2.886 1.00 88.75 72 PHE A O 1
ATOM 529 N N . ALA A 1 73 ? -5.662 -15.944 -3.345 1.00 91.00 73 ALA A N 1
ATOM 530 C CA . ALA A 1 73 ? -6.624 -15.791 -2.247 1.00 91.00 73 ALA A CA 1
ATOM 531 C C . ALA A 1 73 ? -7.682 -14.734 -2.585 1.00 91.00 73 ALA A C 1
ATOM 533 O O . ALA A 1 73 ? -7.337 -13.657 -3.077 1.00 91.00 73 ALA A O 1
ATOM 534 N N . LEU A 1 74 ? -8.956 -15.024 -2.306 1.00 91.12 74 LEU A N 1
ATOM 535 C CA . LEU A 1 74 ? -10.073 -14.098 -2.517 1.00 91.12 74 LEU A CA 1
ATOM 536 C C . LEU A 1 74 ? -10.410 -13.335 -1.228 1.00 91.12 74 LEU A C 1
ATOM 538 O O . LEU A 1 74 ? -10.259 -12.116 -1.183 1.00 91.12 74 LEU A O 1
ATOM 542 N N . ASP A 1 75 ? -10.830 -14.022 -0.171 1.00 90.44 75 ASP A N 1
ATOM 543 C CA . ASP A 1 75 ? -11.460 -13.364 0.980 1.00 90.44 75 ASP A CA 1
ATOM 544 C C . ASP A 1 75 ? -10.454 -12.845 2.012 1.00 90.44 75 ASP A C 1
ATOM 546 O O . ASP A 1 75 ? -10.392 -11.639 2.263 1.00 90.44 75 ASP A O 1
ATOM 550 N N . GLY A 1 76 ? -9.628 -13.736 2.562 1.00 94.50 76 GLY A N 1
ATOM 551 C CA . GLY A 1 76 ? -8.595 -13.413 3.541 1.00 94.50 76 GLY A CA 1
ATOM 552 C C . GLY A 1 76 ? -7.390 -14.353 3.483 1.00 94.50 76 GLY A C 1
ATOM 553 O O . GLY A 1 76 ? -7.212 -15.137 2.547 1.00 94.50 76 GLY A O 1
ATOM 554 N N . LEU A 1 77 ? -6.537 -14.256 4.501 1.00 97.00 77 LEU A N 1
ATOM 555 C CA . LEU A 1 77 ? -5.331 -15.060 4.677 1.00 97.00 77 LEU A CA 1
ATOM 556 C C . LEU A 1 77 ? -5.337 -15.747 6.047 1.00 97.00 77 LEU A C 1
ATOM 558 O O . LEU A 1 77 ? -5.930 -15.257 7.008 1.00 97.00 77 LEU A O 1
ATOM 562 N N . ARG A 1 78 ? -4.639 -16.879 6.137 1.00 96.19 78 ARG A N 1
ATOM 563 C CA . ARG A 1 78 ? -4.483 -17.683 7.353 1.00 96.19 78 ARG A CA 1
ATOM 564 C C . ARG A 1 78 ? -3.016 -18.043 7.570 1.00 96.19 78 ARG A C 1
ATOM 566 O O . ARG A 1 78 ? -2.381 -18.596 6.674 1.00 96.19 78 ARG A O 1
ATOM 573 N N . VAL A 1 79 ? -2.501 -17.774 8.769 1.00 97.31 79 VAL A N 1
ATOM 574 C CA . VAL A 1 79 ? -1.119 -18.073 9.176 1.00 97.31 79 VAL A CA 1
ATOM 575 C C . VAL A 1 79 ? -1.112 -19.333 10.048 1.00 97.31 79 VAL A C 1
ATOM 577 O O . VAL A 1 79 ? -1.342 -19.285 11.257 1.00 97.31 79 VAL A O 1
ATOM 580 N N . GLY A 1 80 ? -0.894 -20.493 9.426 1.00 94.06 80 GLY A N 1
ATOM 581 C CA . GLY A 1 80 ? -0.930 -21.796 10.095 1.00 94.06 80 GLY A CA 1
ATOM 582 C C . GLY A 1 80 ? -2.236 -22.045 10.866 1.00 94.06 80 GLY A C 1
ATOM 583 O O . GLY A 1 80 ? -3.339 -21.968 10.319 1.00 94.06 80 GLY A O 1
ATOM 584 N N . SER A 1 81 ? -2.122 -22.360 12.157 1.00 92.56 81 SER A N 1
ATOM 585 C CA . SER A 1 81 ? -3.258 -22.512 13.078 1.00 92.56 81 SER A CA 1
ATOM 586 C C . SER A 1 81 ? -3.579 -21.252 13.896 1.00 92.56 81 SER A C 1
ATOM 588 O O . SER A 1 81 ? -4.509 -21.299 14.699 1.00 92.56 81 SER A O 1
ATOM 590 N N . LEU A 1 82 ? -2.847 -20.146 13.715 1.00 94.62 82 LEU A N 1
ATOM 591 C CA . LEU A 1 82 ? -2.996 -18.944 14.540 1.00 94.62 82 LEU A CA 1
ATOM 592 C C . LEU A 1 82 ? -4.299 -18.188 14.212 1.00 94.62 82 LEU A C 1
ATOM 594 O O . LEU A 1 82 ? -4.649 -18.067 13.029 1.00 94.62 82 LEU A O 1
ATOM 598 N N . PRO A 1 83 ? -4.991 -17.602 15.212 1.00 91.50 83 PRO A N 1
ATOM 599 C CA . PRO A 1 83 ? -6.056 -16.632 14.977 1.00 91.50 83 PRO A CA 1
ATOM 600 C C . PRO A 1 83 ? -5.525 -15.482 14.116 1.00 91.50 83 PRO A C 1
ATOM 602 O O . PRO A 1 83 ? -4.707 -14.679 14.564 1.00 91.50 83 PRO A O 1
ATOM 605 N N . THR A 1 84 ? -5.964 -15.429 12.859 1.00 96.88 84 THR A N 1
ATOM 606 C CA . THR A 1 84 ? -5.448 -14.501 11.847 1.00 96.88 84 THR A CA 1
ATOM 607 C C . THR A 1 84 ? -6.506 -13.461 11.508 1.00 96.88 84 THR A C 1
ATOM 609 O O . THR A 1 84 ? -7.645 -13.809 11.208 1.00 96.88 84 THR A O 1
ATOM 612 N N . GLN A 1 85 ? -6.114 -12.190 11.506 1.00 98.00 85 GLN A N 1
ATOM 613 C CA . GLN A 1 85 ? -6.879 -11.100 10.910 1.00 98.00 85 GLN A CA 1
ATOM 614 C C . GLN A 1 85 ? -6.186 -10.646 9.624 1.00 98.00 85 GLN A C 1
ATOM 616 O O . GLN A 1 85 ? -4.962 -10.522 9.586 1.00 98.00 85 GLN A O 1
ATOM 621 N N . THR A 1 86 ? -6.980 -10.391 8.587 1.00 98.31 86 THR A N 1
ATOM 622 C CA . THR A 1 86 ? -6.547 -9.857 7.291 1.00 98.31 86 THR A CA 1
ATOM 623 C C . THR A 1 86 ? -7.340 -8.592 6.960 1.00 98.31 86 THR A C 1
ATOM 625 O O . THR A 1 86 ? -8.564 -8.643 6.826 1.00 98.31 86 THR A O 1
ATOM 628 N N . ASP A 1 87 ? -6.647 -7.472 6.779 1.00 98.25 87 ASP A N 1
ATOM 629 C CA . ASP A 1 87 ? -7.198 -6.191 6.335 1.00 98.25 87 ASP A CA 1
ATOM 630 C C . ASP A 1 87 ? -6.720 -5.916 4.900 1.00 98.25 87 ASP A C 1
ATOM 632 O O . ASP A 1 87 ? -5.614 -5.417 4.667 1.00 98.25 87 ASP A O 1
ATOM 636 N N . VAL A 1 88 ? -7.539 -6.293 3.913 1.00 97.81 88 VAL A N 1
ATOM 637 C CA . VAL A 1 88 ? -7.207 -6.172 2.481 1.00 97.81 88 VAL A CA 1
ATOM 638 C C . VAL A 1 88 ? -7.128 -4.699 2.065 1.00 97.81 88 VAL A C 1
ATOM 640 O O . VAL A 1 88 ? -8.061 -3.933 2.293 1.00 97.81 88 VAL A O 1
ATOM 643 N N . LYS A 1 89 ? -6.019 -4.307 1.426 1.00 97.19 89 LYS A N 1
ATOM 644 C CA . LYS A 1 89 ? -5.738 -2.927 0.986 1.00 97.19 89 LYS A CA 1
ATOM 645 C C . LYS A 1 89 ? -5.892 -2.750 -0.516 1.00 97.19 89 LYS A C 1
ATOM 647 O O . LYS A 1 89 ? -6.505 -1.786 -0.967 1.00 97.19 89 LYS A O 1
ATOM 652 N N . THR A 1 90 ? -5.367 -3.692 -1.298 1.00 96.62 90 THR A N 1
ATOM 653 C CA . THR A 1 90 ? -5.522 -3.701 -2.755 1.00 96.62 90 THR A CA 1
ATOM 654 C C . THR A 1 90 ? -5.871 -5.098 -3.258 1.00 96.62 90 THR A C 1
ATOM 656 O O . THR A 1 90 ? -5.504 -6.116 -2.663 1.00 96.62 90 THR A O 1
ATOM 659 N N . ARG A 1 91 ? -6.602 -5.139 -4.373 1.00 95.44 91 ARG A N 1
ATOM 660 C CA . ARG A 1 91 ? -6.999 -6.354 -5.092 1.00 95.44 91 ARG A CA 1
ATOM 661 C C . ARG A 1 91 ? -6.479 -6.303 -6.528 1.00 95.44 91 ARG A C 1
ATOM 663 O O . ARG A 1 91 ? -6.221 -5.218 -7.055 1.00 95.44 91 ARG A O 1
ATOM 670 N N . TRP A 1 92 ? -6.316 -7.469 -7.134 1.00 93.75 92 TRP A N 1
ATOM 671 C CA . TRP A 1 92 ? -6.121 -7.629 -8.570 1.00 93.75 92 TRP A CA 1
ATOM 672 C C . TRP A 1 92 ? -7.457 -7.482 -9.317 1.00 93.75 92 TRP A C 1
ATOM 674 O O . TRP A 1 92 ? -8.533 -7.432 -8.722 1.00 93.75 92 TRP A O 1
ATOM 684 N N . ASP A 1 93 ? -7.378 -7.413 -10.642 1.00 89.69 93 ASP A N 1
ATOM 685 C CA . ASP A 1 93 ? -8.509 -7.298 -11.569 1.00 89.69 93 ASP A CA 1
ATOM 686 C C . ASP A 1 93 ? -9.399 -8.556 -11.642 1.00 89.69 93 ASP A C 1
ATOM 688 O O . ASP A 1 93 ? -10.550 -8.457 -12.054 1.00 89.69 93 ASP A O 1
ATOM 692 N N . ASP A 1 94 ? -8.909 -9.714 -11.186 1.00 89.00 94 ASP A N 1
ATOM 693 C CA . ASP A 1 94 ? -9.712 -10.933 -10.978 1.00 89.00 94 ASP A CA 1
ATOM 694 C C . ASP A 1 94 ? -10.397 -10.981 -9.597 1.00 89.00 94 ASP A C 1
ATOM 696 O O . ASP A 1 94 ? -11.041 -11.968 -9.247 1.00 89.00 94 ASP A O 1
ATOM 700 N N . GLY A 1 95 ? -10.251 -9.919 -8.801 1.00 92.00 95 GLY A N 1
ATOM 701 C CA . GLY A 1 95 ? -10.784 -9.812 -7.449 1.00 92.00 95 GLY A CA 1
ATOM 702 C C . GLY A 1 95 ? -9.891 -10.405 -6.358 1.00 92.00 95 GLY A C 1
ATOM 703 O O . GLY A 1 95 ? -10.167 -10.138 -5.188 1.00 92.00 95 GLY A O 1
ATOM 704 N N . SER A 1 96 ? -8.814 -11.138 -6.668 1.00 94.88 96 SER A N 1
ATOM 705 C CA . SER A 1 96 ? -7.937 -11.712 -5.636 1.00 94.88 96 SER A CA 1
ATOM 706 C C . SER A 1 96 ? -7.189 -10.630 -4.850 1.00 94.88 96 SER A C 1
ATOM 708 O O . SER A 1 96 ? -6.982 -9.514 -5.325 1.00 94.88 96 SER A O 1
ATOM 710 N N . ILE A 1 97 ? -6.763 -10.941 -3.625 1.00 97.12 97 ILE A N 1
ATOM 711 C CA . ILE A 1 97 ? -5.912 -10.057 -2.818 1.00 97.12 97 ILE A CA 1
ATOM 712 C C . ILE A 1 97 ? -4.617 -9.770 -3.595 1.00 97.12 97 ILE A C 1
ATOM 714 O O . ILE A 1 97 ? -4.011 -10.694 -4.135 1.00 97.12 97 ILE A O 1
ATOM 718 N N . ARG A 1 98 ? -4.200 -8.497 -3.637 1.00 97.06 98 ARG A N 1
ATOM 719 C CA . ARG A 1 98 ? -2.890 -8.036 -4.139 1.00 97.06 98 ARG A CA 1
ATOM 720 C C . ARG A 1 98 ? -1.991 -7.601 -2.990 1.00 97.06 98 ARG A C 1
ATOM 722 O O . ARG A 1 98 ? -0.824 -7.985 -2.943 1.00 97.06 98 ARG A O 1
ATOM 729 N N . PHE A 1 99 ? -2.551 -6.857 -2.040 1.00 98.50 99 PHE A N 1
ATOM 730 C CA . PHE A 1 99 ? -1.896 -6.498 -0.788 1.00 98.50 99 PHE A CA 1
ATOM 731 C C . PHE A 1 99 ? -2.900 -6.480 0.362 1.00 98.50 99 PHE A C 1
ATOM 733 O O . PHE A 1 99 ? -3.998 -5.928 0.234 1.00 98.50 99 PHE A O 1
ATOM 740 N N . ALA A 1 100 ? -2.510 -7.054 1.494 1.00 98.38 100 ALA A N 1
ATOM 741 C CA . ALA A 1 100 ? -3.248 -6.990 2.746 1.00 98.38 100 ALA A CA 1
ATOM 742 C C . ALA A 1 100 ? -2.295 -6.752 3.918 1.00 98.38 100 ALA A C 1
ATOM 744 O O . ALA A 1 100 ? -1.122 -7.121 3.863 1.00 98.38 100 ALA A O 1
ATOM 745 N N . VAL A 1 101 ? -2.819 -6.171 4.992 1.00 98.75 101 VAL A N 1
ATOM 746 C CA . VAL A 1 101 ? -2.147 -6.156 6.293 1.00 98.75 101 VAL A CA 1
ATOM 747 C C . VAL A 1 101 ? -2.635 -7.371 7.073 1.00 98.75 101 VAL A C 1
ATOM 749 O O . VAL A 1 101 ? -3.836 -7.632 7.121 1.00 98.75 101 VAL A O 1
ATOM 752 N N . VAL A 1 102 ? -1.716 -8.138 7.651 1.00 98.69 102 VAL A N 1
ATOM 753 C CA . VAL A 1 102 ? -2.008 -9.387 8.362 1.00 98.69 102 VAL A CA 1
ATOM 754 C C . VAL A 1 102 ? -1.598 -9.231 9.818 1.00 98.69 102 VAL A C 1
ATOM 756 O O . VAL A 1 102 ? -0.504 -8.749 10.102 1.00 98.69 102 VAL A O 1
ATOM 759 N N . THR A 1 103 ? -2.478 -9.622 10.743 1.00 98.62 103 THR A N 1
ATOM 760 C CA . THR A 1 103 ? -2.221 -9.560 12.189 1.00 98.62 103 THR A CA 1
ATOM 761 C C . THR A 1 103 ? -2.521 -10.878 12.886 1.00 98.62 103 THR A C 1
ATOM 763 O O . THR A 1 103 ? -3.621 -11.427 12.774 1.00 98.62 103 THR A O 1
ATOM 766 N N . VAL A 1 104 ? -1.545 -11.343 13.661 1.00 98.00 104 VAL A N 1
ATOM 767 C CA . VAL A 1 104 ? -1.575 -12.590 14.433 1.00 98.00 104 VAL A CA 1
ATOM 768 C C . VAL A 1 104 ? -0.975 -12.380 15.818 1.00 98.00 104 VAL A C 1
ATOM 770 O O . VAL A 1 104 ? -0.156 -11.482 16.021 1.00 98.00 104 VAL A O 1
ATOM 773 N N . LYS A 1 105 ? -1.332 -13.256 16.758 1.00 96.38 105 LYS A N 1
ATOM 774 C CA . LYS A 1 105 ? -0.580 -13.453 17.998 1.00 96.38 105 LYS A CA 1
ATOM 775 C C . LYS A 1 105 ? 0.152 -14.788 17.917 1.00 96.38 105 LYS A C 1
ATOM 777 O O . LYS A 1 105 ? -0.475 -15.805 17.626 1.00 96.38 105 LYS A O 1
ATOM 782 N N . ALA A 1 106 ? 1.460 -14.775 18.144 1.00 95.88 106 ALA A N 1
ATOM 783 C CA . ALA A 1 106 ? 2.287 -15.971 18.222 1.00 95.88 106 ALA A CA 1
ATOM 784 C C . ALA A 1 106 ? 2.675 -16.223 19.685 1.00 95.88 106 ALA A C 1
ATOM 786 O O . ALA A 1 106 ? 3.300 -15.374 20.317 1.00 95.88 106 ALA A O 1
ATOM 787 N N . ASP A 1 107 ? 2.327 -17.389 20.231 1.00 94.38 107 ASP A N 1
ATOM 788 C CA . ASP A 1 107 ? 2.690 -17.756 21.611 1.00 94.38 107 ASP A CA 1
ATOM 789 C C . ASP A 1 107 ? 4.124 -18.317 21.716 1.00 94.38 107 ASP A C 1
ATOM 791 O O . ASP A 1 107 ? 4.713 -18.359 22.795 1.00 94.38 107 ASP A O 1
ATOM 795 N N . ALA A 1 108 ? 4.705 -18.731 20.586 1.00 94.88 108 ALA A N 1
ATOM 796 C CA . ALA A 1 108 ? 6.057 -19.269 20.465 1.00 94.88 108 ALA A CA 1
ATOM 797 C C . ALA A 1 108 ? 6.699 -18.833 19.137 1.00 94.88 108 ALA A C 1
ATOM 799 O O . ALA A 1 108 ? 5.997 -18.504 18.180 1.00 94.88 108 ALA A O 1
ATOM 800 N N . ALA A 1 109 ? 8.034 -18.852 19.073 1.00 97.38 109 ALA A N 1
ATOM 801 C CA . ALA A 1 109 ? 8.763 -18.608 17.831 1.00 97.38 109 ALA A CA 1
ATOM 802 C C . ALA A 1 109 ? 8.661 -19.811 16.877 1.00 97.38 109 ALA A C 1
ATOM 804 O O . ALA A 1 109 ? 8.692 -20.958 17.327 1.00 97.38 109 ALA A O 1
ATOM 805 N N . GLY A 1 110 ? 8.600 -19.558 15.570 1.00 97.62 110 GLY A N 1
ATOM 806 C CA . GLY A 1 110 ? 8.573 -20.611 14.552 1.00 97.62 110 GLY A CA 1
ATOM 807 C C . GLY A 1 110 ? 8.236 -20.102 13.152 1.00 97.62 110 GLY A C 1
ATOM 808 O O . GLY A 1 110 ? 7.917 -18.928 12.974 1.00 97.62 110 GLY A O 1
ATOM 809 N N . ASP A 1 111 ? 8.290 -21.006 12.175 1.00 98.06 111 ASP A N 1
ATOM 810 C CA . ASP A 1 111 ? 7.917 -20.743 10.783 1.00 98.06 111 ASP A CA 1
ATOM 811 C C . ASP A 1 111 ? 6.473 -21.188 10.516 1.00 98.06 111 ASP A C 1
ATOM 813 O O . ASP A 1 111 ? 6.091 -22.325 10.809 1.00 98.06 111 ASP A O 1
ATOM 817 N N . PHE A 1 112 ? 5.665 -20.301 9.935 1.00 98.06 112 PHE A N 1
ATOM 818 C CA . PHE A 1 112 ? 4.236 -20.507 9.716 1.00 98.06 112 PHE A CA 1
ATOM 819 C C . PHE A 1 112 ? 3.868 -20.323 8.240 1.00 98.06 112 PHE A C 1
ATOM 821 O O . PHE A 1 112 ? 4.148 -19.290 7.629 1.00 98.06 112 PHE A O 1
ATOM 828 N N . ALA A 1 113 ? 3.187 -21.316 7.666 1.00 97.56 113 ALA A N 1
ATOM 829 C CA . ALA A 1 113 ? 2.660 -21.232 6.308 1.00 97.56 113 ALA A CA 1
ATOM 830 C C . ALA A 1 113 ? 1.500 -20.223 6.232 1.00 97.56 113 ALA A C 1
ATOM 832 O O . ALA A 1 113 ? 0.489 -20.371 6.923 1.00 97.56 113 ALA A O 1
ATOM 833 N N . VAL A 1 114 ? 1.632 -19.224 5.362 1.00 97.81 114 VAL A N 1
ATOM 834 C CA . VAL A 1 114 ? 0.551 -18.322 4.956 1.00 97.81 114 VAL A CA 1
ATOM 835 C C . VAL A 1 114 ? -0.229 -18.995 3.833 1.00 97.81 114 VAL A C 1
ATOM 837 O O . VAL A 1 114 ? 0.343 -19.444 2.841 1.00 97.81 114 VAL A O 1
ATOM 840 N N . THR A 1 115 ? -1.543 -19.064 3.988 1.00 95.81 115 THR A N 1
ATOM 841 C CA . THR A 1 115 ? -2.480 -19.743 3.082 1.00 95.81 115 THR A CA 1
ATOM 842 C C . THR A 1 115 ? -3.708 -18.869 2.838 1.00 95.81 115 THR A C 1
ATOM 844 O O . THR A 1 115 ? -3.929 -17.896 3.563 1.00 95.81 115 THR A O 1
ATOM 847 N N . ALA A 1 116 ? -4.515 -19.199 1.827 1.00 93.69 116 ALA A N 1
ATOM 848 C CA . ALA A 1 116 ? -5.838 -18.598 1.673 1.00 93.69 116 ALA A CA 1
ATOM 849 C C . ALA A 1 116 ? -6.722 -18.923 2.894 1.00 93.69 116 ALA A C 1
ATOM 851 O O . ALA A 1 116 ? -6.666 -20.027 3.438 1.00 93.69 116 ALA A O 1
ATOM 852 N N . GLY A 1 117 ? -7.536 -17.960 3.321 1.00 89.69 117 GLY A N 1
ATOM 853 C CA . GLY A 1 117 ? -8.455 -18.102 4.447 1.00 89.69 117 GLY A CA 1
ATOM 854 C C . GLY A 1 117 ? -9.757 -17.336 4.229 1.00 89.69 117 GLY A C 1
ATOM 855 O O . GLY A 1 117 ? -9.897 -16.585 3.264 1.00 89.69 117 GLY A O 1
ATOM 856 N N . ALA A 1 118 ? -10.705 -17.522 5.146 1.00 87.44 118 ALA A N 1
ATOM 857 C CA . ALA A 1 118 ? -11.935 -16.738 5.183 1.00 87.44 118 ALA A CA 1
ATOM 858 C C . ALA A 1 118 ? -11.650 -15.251 5.480 1.00 87.44 118 ALA A C 1
ATOM 860 O O . ALA A 1 118 ? -10.579 -14.890 5.979 1.00 87.44 118 ALA A O 1
ATOM 861 N N . ALA A 1 119 ? -12.629 -14.390 5.200 1.00 89.06 119 ALA A N 1
ATOM 862 C CA . ALA A 1 119 ? -12.586 -12.989 5.609 1.00 89.06 119 ALA A CA 1
ATOM 863 C C . ALA A 1 119 ? -12.502 -12.844 7.142 1.00 89.06 119 ALA A C 1
ATOM 865 O O . ALA A 1 119 ? -12.973 -13.696 7.898 1.00 89.06 119 ALA A O 1
ATOM 866 N N . SER A 1 120 ? -11.926 -11.730 7.602 1.00 91.06 120 SER A N 1
ATOM 867 C CA . SER A 1 120 ? -11.866 -11.381 9.026 1.00 91.06 120 SER A CA 1
ATOM 868 C C . SER A 1 120 ? -13.262 -11.308 9.654 1.00 91.06 120 SER A C 1
ATOM 870 O O . SER A 1 120 ? -14.186 -10.749 9.065 1.00 91.06 120 SER A O 1
ATOM 872 N N . GLY A 1 121 ? -13.397 -11.835 10.874 1.00 85.94 121 GLY A N 1
ATOM 873 C CA . GLY A 1 121 ? -14.635 -11.751 11.654 1.00 85.94 121 GLY A CA 1
ATOM 874 C C . GLY A 1 121 ? -14.987 -10.327 12.112 1.00 85.94 121 GLY A C 1
ATOM 875 O O . GLY A 1 121 ? -14.278 -9.360 11.833 1.00 85.94 121 GLY A O 1
ATOM 876 N N . ALA A 1 122 ? -16.089 -10.204 12.855 1.00 89.81 122 ALA A N 1
ATOM 877 C CA . ALA A 1 122 ? -16.552 -8.923 13.387 1.00 89.81 122 ALA A CA 1
ATOM 878 C C . ALA A 1 122 ? -15.495 -8.230 14.272 1.00 89.81 122 ALA A C 1
ATOM 880 O O . ALA A 1 122 ? -14.751 -8.881 15.008 1.00 89.81 122 ALA A O 1
ATOM 881 N N . ALA A 1 123 ? -15.453 -6.897 14.213 1.00 93.81 123 ALA A N 1
ATOM 882 C CA . ALA A 1 123 ? -14.516 -6.103 14.999 1.00 93.81 123 ALA A CA 1
ATOM 883 C C . ALA A 1 123 ? -14.893 -6.055 16.489 1.00 93.81 123 ALA A C 1
ATOM 885 O O . ALA A 1 123 ? -16.067 -5.905 16.834 1.00 93.81 123 ALA A O 1
ATOM 886 N N . PHE A 1 124 ? -13.890 -6.129 17.367 1.00 95.38 124 PHE A N 1
ATOM 887 C CA . PHE A 1 124 ? -14.067 -5.899 18.805 1.00 95.38 124 PHE A CA 1
ATOM 888 C C . PHE A 1 124 ? -14.131 -4.393 19.134 1.00 95.38 124 PHE A C 1
ATOM 890 O O . PHE A 1 124 ? -13.881 -3.541 18.279 1.00 95.38 124 PHE A O 1
ATOM 897 N N . VAL A 1 125 ? -14.468 -4.055 20.383 1.00 94.38 125 VAL A N 1
ATOM 898 C CA . VAL A 1 125 ? -14.426 -2.671 20.889 1.00 94.38 125 VAL A CA 1
ATOM 899 C C . VAL A 1 125 ? -13.026 -2.394 21.456 1.00 94.38 125 VAL A C 1
ATOM 901 O O . VAL A 1 125 ? -12.673 -2.995 22.472 1.00 94.38 125 VAL A O 1
ATOM 904 N N . PRO A 1 126 ? -12.212 -1.521 20.835 1.00 96.06 126 PRO A N 1
ATOM 905 C CA . PRO A 1 126 ? -10.821 -1.337 21.230 1.00 96.06 126 PRO A CA 1
ATOM 906 C C . PRO A 1 126 ? -10.665 -0.432 22.452 1.00 96.06 126 PRO A C 1
ATOM 908 O O . PRO A 1 126 ? -11.318 0.606 22.569 1.00 96.06 126 PRO A O 1
ATOM 911 N N . ALA A 1 127 ? -9.725 -0.789 23.326 1.00 94.12 127 ALA A N 1
ATOM 912 C CA . ALA A 1 127 ? -9.257 0.096 24.384 1.00 94.12 127 ALA A CA 1
ATOM 913 C C . ALA A 1 127 ? -8.318 1.151 23.777 1.00 94.12 127 ALA A C 1
ATOM 915 O O . ALA A 1 127 ? -7.240 0.815 23.279 1.00 94.12 127 ALA A O 1
ATOM 916 N N . ILE A 1 128 ? -8.726 2.420 23.796 1.00 96.44 128 ILE A N 1
ATOM 917 C CA . ILE A 1 128 ? -7.906 3.534 23.309 1.00 96.44 128 ILE A CA 1
ATOM 918 C C . ILE A 1 128 ? -7.001 4.023 24.456 1.00 96.44 128 ILE A C 1
ATOM 920 O O . ILE A 1 128 ? -7.524 4.429 25.497 1.00 96.44 128 ILE A O 1
ATOM 924 N N . PRO A 1 129 ? -5.660 3.976 24.320 1.00 95.88 129 PRO A N 1
ATOM 925 C CA . PRO A 1 129 ? -4.752 4.506 25.334 1.00 95.88 129 PRO A CA 1
ATOM 926 C C . PRO A 1 129 ? -4.827 6.037 25.393 1.00 95.88 129 PRO A C 1
ATOM 928 O O . PRO A 1 129 ? -5.144 6.699 24.407 1.00 95.88 129 PRO A O 1
ATOM 931 N N . THR A 1 130 ? -4.478 6.628 26.536 1.00 97.12 130 THR A N 1
ATOM 932 C CA . THR A 1 130 ? -4.323 8.084 26.632 1.00 97.12 130 THR A CA 1
ATOM 933 C C . THR A 1 130 ? -3.037 8.528 25.936 1.00 97.12 130 THR A C 1
ATOM 935 O O . THR A 1 130 ? -1.963 7.986 26.201 1.00 97.12 130 THR A O 1
ATOM 938 N N . ALA A 1 131 ? -3.130 9.540 25.072 1.00 98.38 131 ALA A N 1
ATOM 939 C CA . ALA A 1 131 ? -1.971 10.209 24.490 1.00 98.38 131 ALA A CA 1
ATOM 940 C C . ALA A 1 131 ? -2.231 11.708 24.290 1.00 98.38 131 ALA A C 1
ATOM 942 O O . ALA A 1 131 ? -3.366 12.124 24.040 1.00 98.38 131 ALA A O 1
ATOM 943 N N . SER A 1 132 ? -1.184 12.525 24.383 1.00 98.50 132 SER A N 1
ATOM 944 C CA . SER A 1 132 ? -1.235 13.946 24.042 1.00 98.50 132 SER A CA 1
ATOM 945 C C . SER A 1 132 ? 0.108 14.474 23.546 1.00 98.50 132 SER A C 1
ATOM 947 O O . SER A 1 132 ? 1.170 13.989 23.932 1.00 98.50 132 SER A O 1
ATOM 949 N N . VAL A 1 133 ? 0.041 15.502 22.705 1.00 98.81 133 VAL A N 1
ATOM 950 C CA . VAL A 1 133 ? 1.182 16.282 22.227 1.00 98.81 133 VAL A CA 1
ATOM 951 C C . VAL A 1 133 ? 0.961 17.727 22.651 1.00 98.81 133 VAL A C 1
ATOM 953 O O . VAL A 1 133 ? -0.033 18.345 22.263 1.00 98.81 133 VAL A O 1
ATOM 956 N N . THR A 1 134 ? 1.887 18.265 23.438 1.00 98.69 134 THR A N 1
ATOM 957 C CA . THR A 1 134 ? 1.939 19.686 23.791 1.00 98.69 134 THR A CA 1
ATOM 958 C C . THR A 1 134 ? 3.013 20.356 22.948 1.00 98.69 134 THR A C 1
ATOM 960 O O . THR A 1 134 ? 4.168 19.936 22.997 1.00 98.69 134 THR A O 1
ATOM 963 N N . LEU A 1 135 ? 2.633 21.392 22.201 1.00 98.69 135 LEU A N 1
ATOM 964 C CA . LEU A 1 135 ? 3.518 22.257 21.422 1.00 98.69 135 LEU A CA 1
ATOM 965 C C . LEU A 1 135 ? 3.541 23.644 22.076 1.00 98.69 135 LEU A C 1
ATOM 967 O O . LEU A 1 135 ? 2.541 24.362 22.053 1.00 98.69 135 LEU A O 1
ATOM 971 N N . THR A 1 136 ? 4.662 24.023 22.679 1.00 98.44 136 THR A N 1
ATOM 972 C CA . THR A 1 136 ? 4.851 25.334 23.310 1.00 98.44 136 THR A CA 1
ATOM 973 C C . THR A 1 136 ? 5.374 26.318 22.268 1.00 98.44 136 THR A C 1
ATOM 975 O O . THR A 1 136 ? 6.553 26.296 21.919 1.00 98.44 136 THR A O 1
ATOM 978 N N . ILE A 1 137 ? 4.492 27.183 21.764 1.00 97.88 137 ILE A N 1
ATOM 979 C CA . ILE A 1 137 ? 4.773 28.165 20.708 1.00 97.88 137 ILE A CA 1
ATOM 980 C C . ILE A 1 137 ? 4.765 29.557 21.345 1.00 97.88 137 ILE A C 1
ATOM 982 O O . ILE A 1 137 ? 3.736 30.012 21.837 1.00 97.88 137 ILE A O 1
ATOM 986 N N . GLY A 1 138 ? 5.915 30.236 21.378 1.00 93.81 138 GLY A N 1
ATOM 987 C CA . GLY A 1 138 ? 6.034 31.582 21.967 1.00 93.81 138 GLY A CA 1
ATOM 988 C C . GLY A 1 138 ? 5.743 31.667 23.477 1.00 93.81 138 GLY A C 1
ATOM 989 O O . GLY A 1 138 ? 5.562 32.763 23.997 1.00 93.81 138 GLY A O 1
ATOM 990 N N . GLY A 1 139 ? 5.690 30.526 24.174 1.00 93.19 139 GLY A N 1
ATOM 991 C CA . GLY A 1 139 ? 5.279 30.407 25.578 1.00 93.19 139 GLY A CA 1
ATOM 992 C C . GLY A 1 139 ? 3.832 29.935 25.778 1.00 93.19 139 GLY A C 1
ATOM 993 O O . GLY A 1 139 ? 3.510 29.439 26.855 1.00 93.19 139 GLY A O 1
ATOM 994 N N . ASP A 1 140 ? 2.980 30.003 24.750 1.00 96.50 140 ASP A N 1
ATOM 995 C CA . ASP A 1 140 ? 1.632 29.428 24.776 1.00 96.50 140 ASP A CA 1
ATOM 996 C C . ASP A 1 140 ? 1.678 27.918 24.508 1.00 96.50 140 ASP A C 1
ATOM 998 O O . ASP A 1 140 ? 2.203 27.467 23.488 1.00 96.50 140 ASP A O 1
ATOM 1002 N N . ALA A 1 141 ? 1.073 27.124 25.392 1.00 98.00 141 ALA A N 1
ATOM 1003 C CA . ALA A 1 141 ? 0.926 25.684 25.203 1.00 98.00 141 ALA A CA 1
ATOM 1004 C C . ALA A 1 141 ? -0.292 25.368 24.316 1.00 98.00 141 ALA A C 1
ATOM 1006 O O . ALA A 1 141 ? -1.436 25.576 24.723 1.00 98.00 141 ALA A O 1
ATOM 1007 N N . TYR A 1 142 ? -0.050 24.823 23.123 1.00 98.75 142 TYR A N 1
ATOM 1008 C CA . TYR A 1 142 ? -1.071 24.257 22.243 1.00 98.75 142 TYR A CA 1
ATOM 1009 C C . TYR A 1 142 ? -1.105 22.736 22.420 1.00 98.75 142 TYR A C 1
ATOM 1011 O O . TYR A 1 142 ? -0.123 22.055 22.134 1.00 98.75 142 TYR A O 1
ATOM 1019 N N . VAL A 1 143 ? -2.230 22.185 22.879 1.00 98.62 143 VAL A N 1
ATOM 1020 C CA . VAL A 1 143 ? -2.357 20.754 23.198 1.00 98.62 143 VAL A CA 1
ATOM 1021 C C . VAL A 1 143 ? -3.260 20.052 22.189 1.00 98.62 143 VAL A C 1
ATOM 1023 O O . VAL A 1 143 ? -4.415 20.436 22.007 1.00 98.62 143 VAL A O 1
ATOM 1026 N N . ALA A 1 144 ? -2.760 18.988 21.565 1.00 98.75 144 ALA A N 1
ATOM 1027 C CA . ALA A 1 144 ? -3.580 17.970 20.916 1.00 98.75 144 ALA A CA 1
ATOM 1028 C C . ALA A 1 144 ? -3.677 16.749 21.839 1.00 98.75 144 ALA A C 1
ATOM 1030 O O . ALA A 1 144 ? -2.662 16.267 22.336 1.00 98.75 144 ALA A O 1
ATOM 1031 N N . ALA A 1 145 ? -4.882 16.228 22.057 1.00 98.38 145 ALA A N 1
ATOM 1032 C CA . ALA A 1 145 ? -5.110 15.002 22.818 1.00 98.38 145 ALA A CA 1
ATOM 1033 C C . ALA A 1 145 ? -5.812 13.965 21.937 1.00 98.38 145 ALA A C 1
ATOM 1035 O O . ALA A 1 145 ? -6.730 14.314 21.192 1.00 98.38 145 ALA A O 1
ATOM 1036 N N . LEU A 1 146 ? -5.396 12.704 22.045 1.00 98.50 146 LEU A N 1
ATOM 1037 C CA . LEU A 1 146 ? -6.051 11.560 21.414 1.00 98.50 146 LEU A CA 1
ATOM 1038 C C . LEU A 1 146 ? -7.481 11.424 21.975 1.00 98.50 146 LEU A C 1
ATOM 1040 O O . LEU A 1 146 ? -7.637 11.251 23.187 1.00 98.50 146 LEU A O 1
ATOM 1044 N N . PRO A 1 147 ? -8.535 11.512 21.137 1.00 98.00 147 PRO A N 1
ATOM 1045 C CA . PRO A 1 147 ? -9.905 11.263 21.572 1.00 98.00 147 PRO A CA 1
ATOM 1046 C C . PRO A 1 147 ? -10.059 9.870 22.192 1.00 98.00 147 PRO A C 1
ATOM 1048 O O . PRO A 1 147 ? -9.596 8.884 21.631 1.00 98.00 147 PRO A O 1
ATOM 1051 N N . ALA A 1 148 ? -10.759 9.779 23.325 1.00 95.25 148 ALA A N 1
ATOM 1052 C CA . ALA A 1 148 ? -10.971 8.511 24.035 1.00 95.25 148 ALA A CA 1
ATOM 1053 C C . ALA A 1 148 ? -11.913 7.529 23.303 1.00 95.25 148 ALA A C 1
ATOM 1055 O O . ALA A 1 148 ? -11.960 6.349 23.642 1.00 95.25 148 ALA A O 1
ATOM 1056 N N . ASN A 1 149 ? -12.669 8.011 22.310 1.00 95.56 149 ASN A N 1
ATOM 1057 C CA . ASN A 1 149 ? -13.527 7.182 21.467 1.00 95.56 149 ASN A CA 1
ATOM 1058 C C . ASN A 1 149 ? -12.746 6.681 20.236 1.00 95.56 149 ASN A C 1
ATOM 1060 O O . ASN A 1 149 ? -11.991 7.465 19.656 1.00 95.56 149 ASN A O 1
ATOM 1064 N N . PRO A 1 150 ? -12.964 5.435 19.774 1.00 96.00 150 PRO A N 1
ATOM 1065 C CA . PRO A 1 150 ? -12.370 4.941 18.534 1.00 96.00 150 PRO A CA 1
ATOM 1066 C C . PRO A 1 150 ? -12.793 5.793 17.327 1.00 96.00 150 PRO A C 1
ATOM 1068 O O . PRO A 1 150 ? -13.953 6.193 17.212 1.00 96.00 150 PRO A O 1
ATOM 1071 N N . SER A 1 151 ? -11.854 6.047 16.416 1.00 97.06 151 SER A N 1
ATOM 1072 C CA . SER A 1 151 ? -12.087 6.827 15.198 1.00 97.06 151 SER A CA 1
ATOM 1073 C C . SER A 1 151 ? -12.936 6.070 14.170 1.00 97.06 151 SER A C 1
ATOM 1075 O O . SER A 1 151 ? -12.923 4.839 14.079 1.00 97.06 151 SER A O 1
ATOM 1077 N N . SER A 1 152 ? -13.660 6.838 13.356 1.00 95.38 152 SER A N 1
ATOM 1078 C CA . SER A 1 152 ? -14.332 6.367 12.145 1.00 95.38 152 SER A CA 1
ATOM 1079 C C . SER A 1 152 ? -13.379 6.217 10.952 1.00 95.38 152 SER A C 1
ATOM 1081 O O . SER A 1 152 ? -13.671 5.424 10.058 1.00 95.38 152 SER A O 1
ATOM 1083 N N . ASP A 1 153 ? -12.243 6.924 10.940 1.00 96.12 153 ASP A N 1
ATOM 1084 C CA . ASP A 1 153 ? -11.172 6.739 9.955 1.00 96.12 153 ASP A CA 1
ATOM 1085 C C . ASP A 1 153 ? -10.313 5.532 10.365 1.00 96.12 153 ASP A C 1
ATOM 1087 O O . ASP A 1 153 ? -9.338 5.654 11.114 1.00 96.12 153 ASP A O 1
ATOM 1091 N N . LYS A 1 154 ? -10.730 4.341 9.923 1.00 96.00 154 LYS A N 1
ATOM 1092 C CA . LYS A 1 154 ? -10.111 3.064 10.290 1.00 96.00 154 LYS A CA 1
ATOM 1093 C C . LYS A 1 154 ? -9.059 2.625 9.278 1.00 96.00 154 LYS A C 1
ATOM 1095 O O . LYS A 1 154 ? -9.341 2.490 8.090 1.00 96.00 154 LYS A O 1
ATOM 1100 N N . TRP A 1 155 ? -7.880 2.276 9.781 1.00 97.38 155 TRP A N 1
ATOM 1101 C CA . TRP A 1 155 ? -6.860 1.553 9.030 1.00 97.38 155 TRP A CA 1
ATOM 1102 C C . TRP A 1 155 ? -6.983 0.031 9.186 1.00 97.38 155 TRP A C 1
ATOM 1104 O O . TRP A 1 155 ? -6.873 -0.665 8.181 1.00 97.38 155 TRP A O 1
ATOM 1114 N N . LEU A 1 156 ? -7.241 -0.498 10.387 1.00 98.31 156 LEU A N 1
ATOM 1115 C CA . LEU A 1 156 ? -7.457 -1.937 10.633 1.00 98.31 156 LEU A CA 1
ATOM 1116 C C . LEU A 1 156 ? -8.753 -2.133 11.432 1.00 98.31 156 LEU A C 1
ATOM 1118 O O . LEU A 1 156 ? -9.067 -1.318 12.302 1.00 98.31 156 LEU A O 1
ATOM 1122 N N . SER A 1 157 ? -9.534 -3.177 11.146 1.00 96.94 157 SER A N 1
ATOM 1123 C CA . SER A 1 157 ? -10.850 -3.362 11.777 1.00 96.94 157 SER A CA 1
ATOM 1124 C C . SER A 1 157 ? -11.347 -4.813 11.741 1.00 96.94 157 SER A C 1
ATOM 1126 O O . SER A 1 157 ? -12.211 -5.154 10.932 1.00 96.94 157 SER A O 1
ATOM 1128 N N . GLY A 1 158 ? -10.890 -5.641 12.681 1.00 96.75 158 GLY A N 1
ATOM 1129 C CA . GLY A 1 158 ? -11.320 -7.037 12.824 1.00 96.75 158 GLY A CA 1
ATOM 1130 C C . GLY A 1 158 ? -11.228 -7.549 14.271 1.00 96.75 158 GLY A C 1
ATOM 1131 O O . GLY A 1 158 ? -11.191 -6.738 15.200 1.00 96.75 158 GLY A O 1
ATOM 1132 N N . PRO A 1 159 ? -11.238 -8.876 14.496 1.00 96.06 159 PRO A N 1
ATOM 1133 C CA . PRO A 1 159 ? -11.395 -9.469 15.829 1.00 96.06 159 PRO A CA 1
ATOM 1134 C C . PRO A 1 159 ? -10.120 -9.440 16.691 1.00 96.06 159 PRO A C 1
ATOM 1136 O O . PRO A 1 159 ? -10.202 -9.597 17.907 1.00 96.06 159 PRO A O 1
ATOM 1139 N N . ASN A 1 160 ? -8.948 -9.247 16.078 1.00 96.50 160 ASN A N 1
ATOM 1140 C CA . ASN A 1 160 ? -7.644 -9.259 16.745 1.00 96.50 160 ASN A CA 1
ATOM 1141 C C . ASN A 1 160 ? -7.113 -7.846 17.011 1.00 96.50 160 ASN A C 1
ATOM 1143 O O . ASN A 1 160 ? -6.524 -7.590 18.060 1.00 96.50 160 ASN A O 1
ATOM 1147 N N . VAL A 1 161 ? -7.272 -6.947 16.036 1.00 98.19 161 VAL A N 1
ATOM 1148 C CA . VAL A 1 161 ? -6.697 -5.602 16.058 1.00 98.19 161 VAL A CA 1
ATOM 1149 C C . VAL A 1 161 ? -7.623 -4.578 15.407 1.00 98.19 161 VAL A C 1
ATOM 1151 O O . VAL A 1 161 ? -8.292 -4.825 14.400 1.00 98.19 161 VAL A O 1
ATOM 1154 N N . TYR A 1 162 ? -7.624 -3.396 15.999 1.00 98.38 162 TYR A N 1
ATOM 1155 C CA . TYR A 1 162 ? -8.169 -2.173 15.445 1.00 98.38 162 TYR A CA 1
ATOM 1156 C C . TYR A 1 162 ? -7.015 -1.193 15.227 1.00 98.38 162 TYR A C 1
ATOM 1158 O O . TYR A 1 162 ? -6.095 -1.120 16.039 1.00 98.38 162 TYR A O 1
ATOM 1166 N N . GLU A 1 163 ? -7.090 -0.388 14.177 1.00 98.56 163 GLU A N 1
ATOM 1167 C CA . GLU A 1 163 ? -6.271 0.809 14.026 1.00 98.56 163 GLU A CA 1
ATOM 1168 C C . GLU A 1 163 ? -7.109 1.904 13.384 1.00 98.56 163 GLU A C 1
ATOM 1170 O O . GLU A 1 163 ? -7.861 1.633 12.448 1.00 98.56 163 GLU A O 1
ATOM 1175 N N . GLY A 1 164 ? -6.967 3.142 13.846 1.00 98.12 164 GLY A N 1
ATOM 1176 C CA . GLY A 1 164 ? -7.612 4.284 13.209 1.00 98.12 164 GLY A CA 1
ATOM 1177 C C . GLY A 1 164 ? -6.965 5.609 13.577 1.00 98.12 164 GLY A C 1
ATOM 1178 O O . GLY A 1 164 ? -6.319 5.727 14.622 1.00 98.12 164 GLY A O 1
ATOM 1179 N N . ARG A 1 165 ? -7.152 6.592 12.694 1.00 98.12 165 ARG A N 1
ATOM 1180 C CA . ARG A 1 165 ? -6.524 7.910 12.759 1.00 98.12 165 ARG A CA 1
ATOM 1181 C C . ARG A 1 165 ? -7.420 8.913 13.464 1.00 98.12 165 ARG A C 1
ATOM 1183 O O . ARG A 1 165 ? -8.575 9.091 13.084 1.00 98.12 165 ARG A O 1
ATOM 1190 N N . SER A 1 166 ? -6.861 9.641 14.421 1.00 98.19 166 SER A N 1
ATOM 1191 C CA . SER A 1 166 ? -7.464 10.864 14.957 1.00 98.19 166 SER A CA 1
ATOM 1192 C C . SER A 1 166 ? -6.611 12.070 14.571 1.00 98.19 166 SER A C 1
ATOM 1194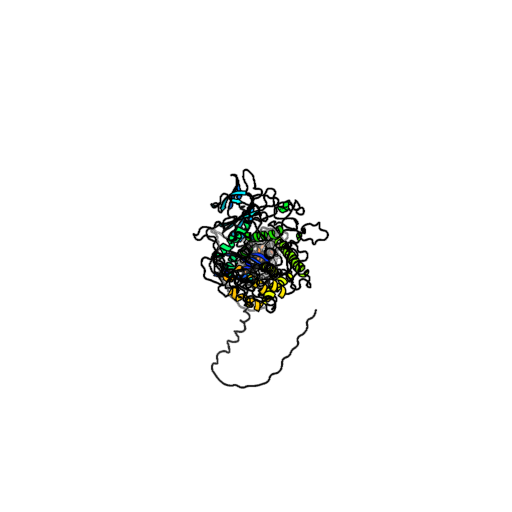 O O . SER A 1 166 ? -5.559 12.289 15.168 1.00 98.19 166 SER A O 1
ATOM 1196 N N . THR A 1 167 ? -7.051 12.853 13.583 1.00 97.19 167 THR A N 1
ATOM 1197 C CA . THR A 1 167 ? -6.408 14.121 13.194 1.00 97.19 167 THR A CA 1
ATOM 1198 C C . THR A 1 167 ? -6.949 15.266 14.047 1.00 97.19 167 THR A C 1
ATOM 1200 O O . THR A 1 167 ? -8.133 15.594 13.990 1.00 97.19 167 THR A O 1
ATOM 1203 N N . VAL A 1 168 ? -6.077 15.892 14.834 1.00 98.25 168 VAL A N 1
ATOM 1204 C CA . VAL A 1 168 ? -6.417 16.910 15.835 1.00 98.25 168 VAL A CA 1
ATOM 1205 C C . VAL A 1 168 ? -5.627 18.190 15.557 1.00 98.25 168 VAL A C 1
ATOM 1207 O O . VAL A 1 168 ? -4.406 18.160 15.415 1.00 98.25 168 VAL A O 1
ATOM 1210 N N . ALA A 1 169 ? -6.300 19.340 15.493 1.00 97.94 169 ALA A N 1
ATOM 1211 C CA . ALA A 1 169 ? -5.618 20.633 15.559 1.00 97.94 169 ALA A CA 1
ATOM 1212 C C . ALA A 1 169 ? -5.255 20.919 17.031 1.00 97.94 169 ALA A C 1
ATOM 1214 O O . ALA A 1 169 ? -6.158 20.871 17.869 1.00 97.94 169 ALA A O 1
ATOM 1215 N N . PRO A 1 170 ? -3.985 21.194 17.381 1.00 98.50 170 PRO A N 1
ATOM 1216 C CA . PRO A 1 170 ? -3.598 21.446 18.766 1.00 98.50 170 PRO A CA 1
ATOM 1217 C C . PRO A 1 170 ? -4.167 22.795 19.235 1.00 98.50 170 PRO A C 1
ATOM 1219 O O . PRO A 1 170 ? -4.163 23.771 18.483 1.00 98.50 170 PRO A O 1
ATOM 1222 N N . VAL A 1 171 ? -4.685 22.854 20.464 1.00 98.56 171 VAL A N 1
ATOM 1223 C CA . VAL A 1 171 ? -5.478 23.985 20.980 1.00 98.56 171 VAL A CA 1
ATOM 1224 C C . VAL A 1 171 ? -4.763 24.684 22.134 1.00 98.56 171 VAL A C 1
ATOM 1226 O O . VAL A 1 171 ? -4.417 24.045 23.125 1.00 98.56 171 VAL A O 1
ATOM 1229 N N . SER A 1 172 ? -4.580 25.999 22.022 1.00 97.81 172 SER A N 1
ATOM 1230 C CA . SER A 1 172 ? -4.178 26.885 23.121 1.00 97.81 172 SER A CA 1
ATOM 1231 C C . SER A 1 172 ? -5.413 27.428 23.843 1.00 97.81 172 SER A C 1
ATOM 1233 O O . SER A 1 172 ? -6.420 27.752 23.211 1.00 97.81 172 SER A O 1
ATOM 1235 N N . GLN A 1 173 ? -5.330 27.575 25.168 1.00 94.31 173 GLN A N 1
ATOM 1236 C CA . GLN A 1 173 ? -6.369 28.250 25.961 1.00 94.31 173 GLN A CA 1
ATOM 1237 C C . GLN A 1 173 ? -6.457 29.755 25.647 1.00 94.31 173 GLN A C 1
ATOM 1239 O O . GLN A 1 173 ? -7.530 30.340 25.771 1.00 94.31 173 GLN A O 1
ATOM 1244 N N . THR A 1 174 ? -5.348 30.360 25.216 1.00 93.19 174 THR A N 1
ATOM 1245 C CA . THR A 1 174 ? -5.226 31.783 24.870 1.00 93.19 174 THR A CA 1
ATOM 1246 C C . THR A 1 174 ? -5.716 32.059 23.448 1.00 93.19 174 THR A C 1
ATOM 1248 O O . THR A 1 174 ? -6.484 32.991 23.223 1.00 93.19 174 THR A O 1
ATOM 1251 N N . ASN A 1 175 ? -5.287 31.233 22.484 1.00 93.12 175 ASN A N 1
ATOM 1252 C CA . ASN A 1 175 ? -5.409 31.525 21.047 1.00 93.12 175 ASN A CA 1
ATOM 1253 C C . ASN A 1 175 ? -6.352 30.578 20.279 1.00 93.12 175 ASN A C 1
ATOM 1255 O O . ASN A 1 175 ? -6.556 30.751 19.078 1.00 93.12 175 ASN A O 1
ATOM 1259 N N . GLY A 1 176 ? -6.923 29.566 20.939 1.00 96.62 176 GLY A N 1
ATOM 1260 C CA . GLY A 1 176 ? -7.759 28.553 20.296 1.00 96.62 176 GLY A CA 1
ATOM 1261 C C . GLY A 1 176 ? -6.959 27.532 19.476 1.00 96.62 176 GLY A C 1
ATOM 1262 O O . GLY A 1 176 ? -5.798 27.241 19.765 1.00 96.62 176 GLY A O 1
ATOM 1263 N N . ALA A 1 177 ? -7.605 26.928 18.476 1.00 96.81 177 ALA A N 1
ATOM 1264 C CA . ALA A 1 177 ? -6.996 25.898 17.636 1.00 96.81 177 ALA A CA 1
ATOM 1265 C C . ALA A 1 177 ? -5.932 26.484 16.695 1.00 96.81 177 ALA A C 1
ATOM 1267 O O . ALA A 1 177 ? -6.186 27.460 15.986 1.00 96.81 177 ALA A O 1
ATOM 1268 N N . HIS A 1 178 ? -4.754 25.859 16.644 1.00 96.81 178 HIS A N 1
ATOM 1269 C CA . HIS A 1 178 ? -3.677 26.295 15.766 1.00 96.81 178 HIS A CA 1
ATOM 1270 C C . HIS A 1 178 ? -4.085 26.178 14.288 1.00 96.81 178 HIS A C 1
ATOM 1272 O O . HIS A 1 178 ? -4.566 25.139 13.831 1.00 96.81 178 HIS A O 1
ATOM 1278 N N . GLN A 1 179 ? -3.858 27.243 13.517 1.00 92.75 179 GLN A N 1
ATOM 1279 C CA . GLN A 1 179 ? -4.395 27.368 12.160 1.00 92.75 179 GLN A CA 1
ATOM 1280 C C . GLN A 1 179 ? -3.870 26.270 11.221 1.00 92.75 179 GLN A C 1
ATOM 1282 O O . GLN A 1 179 ? -4.672 25.553 10.621 1.00 92.75 179 GLN A O 1
ATOM 1287 N N . PHE A 1 180 ? -2.546 26.092 11.159 1.00 93.62 180 PHE A N 1
ATOM 1288 C CA . PHE A 1 180 ? -1.878 25.227 10.171 1.00 93.62 180 PHE A CA 1
ATOM 1289 C C . PHE A 1 180 ? -1.563 23.825 10.711 1.00 93.62 180 PHE A C 1
ATOM 1291 O O . PHE A 1 180 ? -2.001 22.836 10.130 1.00 93.62 180 PHE A O 1
ATOM 1298 N N . LEU A 1 181 ? -0.854 23.748 11.846 1.00 97.62 181 LEU A N 1
ATOM 1299 C CA . LEU A 1 181 ? -0.406 22.484 12.439 1.00 97.62 181 LEU A CA 1
ATOM 1300 C C . LEU A 1 181 ? -1.536 21.483 12.715 1.00 97.62 181 LEU A C 1
ATOM 1302 O O . LEU A 1 181 ? -2.585 21.840 13.260 1.00 97.62 181 LEU A O 1
ATOM 1306 N N . ARG A 1 182 ? -1.295 20.209 12.405 1.00 97.56 182 ARG A N 1
ATOM 1307 C CA . ARG A 1 182 ? -2.163 19.076 12.764 1.00 97.56 182 ARG A CA 1
ATOM 1308 C C . ARG A 1 182 ? -1.338 17.977 13.422 1.00 97.56 182 ARG A C 1
ATOM 1310 O O . ARG A 1 182 ? -0.179 17.785 13.079 1.00 97.56 182 ARG A O 1
ATOM 1317 N N . VAL A 1 183 ? -1.947 17.255 14.354 1.00 98.69 183 VAL A N 1
ATOM 1318 C CA . VAL A 1 183 ? -1.383 16.059 14.987 1.00 98.69 183 VAL A CA 1
ATOM 1319 C C . VAL A 1 183 ? -2.275 14.883 14.621 1.00 98.69 183 VAL A C 1
ATOM 1321 O O . VAL A 1 183 ? -3.456 14.886 14.964 1.00 98.69 183 VAL A O 1
ATOM 1324 N N . ASN A 1 184 ? -1.732 13.891 13.923 1.00 98.38 184 ASN A N 1
ATOM 1325 C CA . ASN A 1 184 ? -2.409 12.615 13.719 1.00 98.38 184 ASN A CA 1
ATOM 1326 C C . ASN A 1 184 ? -1.984 11.648 14.818 1.00 98.38 184 ASN A C 1
ATOM 1328 O O . ASN A 1 184 ? -0.790 11.461 15.040 1.00 98.38 184 ASN A O 1
ATOM 1332 N N . PHE A 1 185 ? -2.963 11.003 15.443 1.00 98.69 185 PHE A N 1
ATOM 1333 C CA . PHE A 1 185 ? -2.759 9.835 16.290 1.00 98.69 185 PHE A CA 1
ATOM 1334 C C . PHE A 1 185 ? -3.255 8.598 15.534 1.00 98.69 185 PHE A C 1
ATOM 1336 O O . PHE A 1 185 ? -4.457 8.315 15.533 1.00 98.69 185 PHE A O 1
ATOM 1343 N N . ASP A 1 186 ? -2.351 7.873 14.881 1.00 98.44 186 ASP A N 1
ATOM 1344 C CA . ASP A 1 186 ? -2.627 6.573 14.267 1.00 98.44 186 ASP A CA 1
ATOM 1345 C C . ASP A 1 186 ? -2.529 5.496 15.362 1.00 98.44 186 ASP A C 1
ATOM 1347 O O . ASP A 1 186 ? -1.457 5.074 15.798 1.00 98.44 186 ASP A O 1
ATOM 1351 N N . THR A 1 187 ? -3.686 5.121 15.912 1.00 98.31 187 THR A N 1
ATOM 1352 C CA . THR A 1 187 ? -3.760 4.358 17.168 1.00 98.31 187 THR A CA 1
ATOM 1353 C C . THR A 1 187 ? -4.137 2.908 16.900 1.00 98.31 187 THR A C 1
ATOM 1355 O O . THR A 1 187 ? -5.305 2.623 16.629 1.00 98.31 187 THR A O 1
ATOM 1358 N N . ARG A 1 188 ? -3.170 1.988 17.015 1.00 98.06 188 ARG A N 1
ATOM 1359 C CA . ARG A 1 188 ? -3.376 0.535 16.884 1.00 98.06 188 ARG A CA 1
ATOM 1360 C C . ARG A 1 188 ? -3.587 -0.090 18.262 1.00 98.06 188 ARG A C 1
ATOM 1362 O O . ARG A 1 188 ? -2.711 -0.005 19.116 1.00 98.06 188 ARG A O 1
ATOM 1369 N N . SER A 1 189 ? -4.723 -0.742 18.475 1.00 97.19 189 SER A N 1
ATOM 1370 C CA . SER A 1 189 ? -5.100 -1.405 19.729 1.00 97.19 189 SER A CA 1
ATOM 1371 C C . SER A 1 189 ? -5.488 -2.855 19.450 1.00 97.19 189 SER A C 1
ATOM 1373 O O . SER A 1 189 ? -6.209 -3.128 18.489 1.00 97.19 189 SER A O 1
ATOM 1375 N N . TYR A 1 190 ? -4.988 -3.783 20.263 1.00 97.31 190 TYR A N 1
ATOM 1376 C CA . TYR A 1 190 ? -5.174 -5.225 20.102 1.00 97.31 190 TYR A CA 1
ATOM 1377 C C . TYR A 1 190 ? -6.153 -5.774 21.151 1.00 97.31 190 TYR A C 1
ATOM 1379 O O . TYR A 1 190 ? -6.401 -5.143 22.181 1.00 97.31 190 TYR A O 1
ATOM 1387 N N . SER A 1 191 ? -6.719 -6.957 20.905 1.00 95.44 191 SER A N 1
ATOM 1388 C CA . SER A 1 191 ? -7.833 -7.509 21.695 1.00 95.44 191 SER A CA 1
ATOM 1389 C C . SER A 1 191 ? -7.508 -7.887 23.150 1.00 95.44 191 SER A C 1
ATOM 1391 O O . SER A 1 191 ? -8.428 -8.153 23.921 1.00 95.44 191 SER A O 1
ATOM 1393 N N . ASP A 1 192 ? -6.236 -7.845 23.563 1.00 93.19 192 ASP A N 1
ATOM 1394 C CA . ASP A 1 192 ? -5.788 -7.996 24.958 1.00 93.19 192 ASP A CA 1
ATOM 1395 C C . ASP A 1 192 ? -5.331 -6.681 25.625 1.00 93.19 192 ASP A C 1
ATOM 1397 O O . ASP A 1 192 ? -4.829 -6.697 26.749 1.00 93.19 192 ASP A O 1
ATOM 1401 N N . GLY A 1 193 ? -5.506 -5.535 24.958 1.00 91.56 193 GLY A N 1
ATOM 1402 C CA . GLY A 1 193 ? -5.151 -4.217 25.489 1.00 91.56 193 GLY A CA 1
ATOM 1403 C C . GLY A 1 193 ? -3.688 -3.801 25.297 1.00 91.56 193 GLY A C 1
ATOM 1404 O O . GLY A 1 193 ? -3.329 -2.690 25.693 1.00 91.56 193 GLY A O 1
ATOM 1405 N N . LYS A 1 194 ? -2.841 -4.619 24.651 1.00 95.19 194 LYS A N 1
ATOM 1406 C CA . LYS A 1 194 ? -1.596 -4.112 24.045 1.00 95.19 194 LYS A CA 1
ATOM 1407 C C . LYS A 1 194 ? -1.964 -3.050 22.999 1.00 95.19 194 LYS A C 1
ATOM 1409 O O . LYS A 1 194 ? -2.936 -3.216 22.263 1.00 95.19 194 LYS A O 1
ATOM 1414 N N . ALA A 1 195 ? -1.186 -1.973 22.897 1.00 96.38 195 ALA A N 1
ATOM 1415 C CA . ALA A 1 195 ? -1.405 -0.943 21.881 1.00 96.38 195 ALA A CA 1
ATOM 1416 C C . ALA A 1 195 ? -0.098 -0.304 21.380 1.00 96.38 195 ALA A C 1
ATOM 1418 O O . ALA A 1 195 ? 0.986 -0.519 21.927 1.00 96.38 195 ALA A O 1
ATOM 1419 N N . ARG A 1 196 ? -0.223 0.475 20.306 1.00 96.50 196 ARG A N 1
ATOM 1420 C CA . ARG A 1 196 ? 0.788 1.345 19.702 1.00 96.50 196 ARG A CA 1
ATOM 1421 C C . ARG A 1 196 ? 0.115 2.676 19.383 1.00 96.50 196 ARG A C 1
ATOM 1423 O O . ARG A 1 196 ? -0.957 2.680 18.776 1.00 96.50 196 ARG A O 1
ATOM 1430 N N . VAL A 1 197 ? 0.747 3.782 19.756 1.00 97.81 197 VAL A N 1
ATOM 1431 C CA . VAL A 1 197 ? 0.343 5.123 19.324 1.00 97.81 197 VAL A CA 1
ATOM 1432 C C . VAL A 1 197 ? 1.432 5.651 18.405 1.00 97.81 197 VAL A C 1
ATOM 1434 O O . VAL A 1 197 ? 2.556 5.895 18.839 1.00 97.81 197 VAL A O 1
ATOM 1437 N N . ASP A 1 198 ? 1.100 5.771 17.128 1.00 98.25 198 ASP A N 1
ATOM 1438 C CA . ASP A 1 198 ? 1.911 6.449 16.127 1.00 98.25 198 ASP A CA 1
ATOM 1439 C C . ASP A 1 198 ? 1.457 7.912 16.049 1.00 98.25 198 ASP A C 1
ATOM 1441 O O . ASP A 1 198 ? 0.258 8.199 15.977 1.00 98.25 198 ASP A O 1
ATOM 1445 N N . ILE A 1 199 ? 2.405 8.839 16.168 1.00 98.62 199 ILE A N 1
ATOM 1446 C CA . ILE A 1 199 ? 2.149 10.270 16.311 1.00 98.62 199 ILE A CA 1
ATOM 1447 C C . ILE A 1 199 ? 2.911 10.998 15.213 1.00 98.62 199 ILE A C 1
ATOM 1449 O O . ILE A 1 199 ? 4.133 11.107 15.276 1.00 98.62 199 ILE A O 1
ATOM 1453 N N . SER A 1 200 ? 2.186 11.551 14.236 1.00 98.44 200 SER A N 1
ATOM 1454 C CA . SER A 1 200 ? 2.777 12.430 13.221 1.00 98.44 200 SER A CA 1
ATOM 1455 C C . SER A 1 200 ? 2.288 13.865 13.382 1.00 98.44 200 SER A C 1
ATOM 1457 O O . SER A 1 200 ? 1.074 14.094 13.383 1.00 98.44 200 SER A O 1
ATOM 1459 N N . VAL A 1 201 ? 3.200 14.834 13.442 1.00 98.69 201 VAL A N 1
ATOM 1460 C CA . VAL A 1 201 ? 2.865 16.267 13.457 1.00 98.69 201 VAL A CA 1
ATOM 1461 C C . VAL A 1 201 ? 3.143 16.862 12.081 1.00 98.69 201 VAL A C 1
ATOM 1463 O O . VAL A 1 201 ? 4.206 16.649 11.501 1.00 98.69 201 VAL A O 1
ATOM 1466 N N . GLU A 1 202 ? 2.184 17.613 11.546 1.00 97.88 202 GLU A N 1
ATOM 1467 C CA . GLU A 1 202 ? 2.165 18.103 10.166 1.00 97.88 202 GLU A CA 1
ATOM 1468 C C . GLU A 1 202 ? 2.084 19.625 10.082 1.00 97.88 202 GLU A C 1
ATOM 1470 O O . GLU A 1 202 ? 1.252 20.228 10.758 1.00 97.88 202 GLU A O 1
ATOM 1475 N N . ASN A 1 203 ? 2.850 20.228 9.169 1.00 96.50 203 ASN A N 1
ATOM 1476 C CA . ASN A 1 203 ? 2.718 21.626 8.757 1.00 96.50 203 ASN A CA 1
ATOM 1477 C C . ASN A 1 203 ? 2.458 21.714 7.237 1.00 96.50 203 ASN A C 1
ATOM 1479 O O . ASN A 1 203 ? 3.202 22.346 6.492 1.00 96.50 203 ASN A O 1
ATOM 1483 N N . VAL A 1 204 ? 1.431 20.993 6.766 1.00 95.69 204 VAL A N 1
ATOM 1484 C CA . VAL A 1 204 ? 1.272 20.583 5.348 1.00 95.69 204 VAL A CA 1
ATOM 1485 C C . VAL A 1 204 ? -0.024 21.079 4.683 1.00 95.69 204 VAL A C 1
ATOM 1487 O O . VAL A 1 204 ? -0.393 20.631 3.598 1.00 95.69 204 VAL A O 1
ATOM 1490 N N . LEU A 1 205 ? -0.767 21.978 5.337 1.00 94.88 205 LEU A N 1
ATOM 1491 C CA . LEU A 1 205 ? -2.040 22.492 4.818 1.00 94.88 205 LEU A CA 1
ATOM 1492 C C . LEU A 1 205 ? -1.828 23.649 3.835 1.00 94.88 205 LEU A C 1
ATOM 1494 O O . LEU A 1 205 ? -1.161 24.632 4.159 1.00 94.88 205 LEU A O 1
ATOM 1498 N N . ASP A 1 206 ? -2.466 23.585 2.664 1.00 93.69 206 ASP A N 1
ATOM 1499 C CA . ASP A 1 206 ? -2.423 24.668 1.673 1.00 93.69 206 ASP A CA 1
ATOM 1500 C C . ASP A 1 206 ? -3.349 25.848 2.042 1.00 93.69 206 ASP A C 1
ATOM 1502 O O . ASP A 1 206 ? -4.409 26.071 1.441 1.00 93.69 206 ASP A O 1
ATOM 1506 N N . GLN A 1 207 ? -2.958 26.582 3.087 1.00 91.88 207 GLN A N 1
ATOM 1507 C CA . GLN A 1 207 ? -3.726 27.641 3.740 1.00 91.88 207 GLN A CA 1
ATOM 1508 C C . GLN A 1 207 ? -2.949 28.967 3.780 1.00 91.88 207 GLN A C 1
ATOM 1510 O O . GLN A 1 207 ? -1.735 28.990 3.970 1.00 91.88 207 GLN A O 1
ATOM 1515 N N . VAL A 1 208 ? -3.670 30.084 3.624 1.00 90.88 208 VAL A N 1
ATOM 1516 C CA . VAL A 1 208 ? -3.091 31.438 3.640 1.00 90.88 208 VAL A CA 1
ATOM 1517 C C . VAL A 1 208 ? -2.359 31.694 4.956 1.00 90.88 208 VAL A C 1
ATOM 1519 O O . VAL A 1 208 ? -2.943 31.538 6.028 1.00 90.88 208 VAL A O 1
ATOM 1522 N N . GLY A 1 209 ? -1.093 32.106 4.862 1.00 90.69 209 GLY A N 1
ATOM 1523 C CA . GLY A 1 209 ? -0.250 32.422 6.018 1.00 90.69 209 GLY A CA 1
ATOM 1524 C C . GLY A 1 209 ? 0.419 31.217 6.687 1.00 90.69 209 GLY A C 1
ATOM 1525 O O . GLY A 1 209 ? 1.116 31.411 7.681 1.00 90.69 209 GLY A O 1
ATOM 1526 N N . ALA A 1 210 ? 0.246 29.998 6.159 1.00 91.94 210 ALA A N 1
ATOM 1527 C CA . ALA A 1 210 ? 0.989 28.834 6.635 1.00 91.94 210 ALA A CA 1
ATOM 1528 C C . ALA A 1 210 ? 2.500 29.052 6.453 1.00 91.94 210 ALA A C 1
ATOM 1530 O O . ALA A 1 210 ? 2.942 29.516 5.405 1.00 91.94 210 ALA A O 1
ATOM 1531 N N . THR A 1 211 ? 3.284 28.778 7.493 1.00 92.44 211 THR A N 1
ATOM 1532 C CA . THR A 1 211 ? 4.708 29.134 7.564 1.00 92.44 211 THR A CA 1
ATOM 1533 C C . THR A 1 211 ? 5.432 28.251 8.582 1.00 92.44 211 THR A C 1
ATOM 1535 O O . THR A 1 211 ? 4.792 27.460 9.276 1.00 92.44 211 THR A O 1
ATOM 1538 N N . THR A 1 212 ? 6.755 28.367 8.687 1.00 93.25 212 THR A N 1
ATOM 1539 C CA . THR A 1 212 ? 7.560 27.616 9.668 1.00 93.25 212 THR A CA 1
ATOM 1540 C C . THR A 1 212 ? 7.187 27.996 11.099 1.00 93.25 212 THR A C 1
ATOM 1542 O O . THR A 1 212 ? 7.168 29.176 11.443 1.00 93.25 212 THR A O 1
ATOM 1545 N N . VAL A 1 213 ? 6.927 26.997 11.947 1.00 95.38 213 VAL A N 1
ATOM 1546 C CA . VAL A 1 213 ? 6.562 27.196 13.357 1.00 95.38 213 VAL A CA 1
ATOM 1547 C C . VAL A 1 213 ? 7.668 26.660 14.260 1.00 95.38 213 VAL A C 1
ATOM 1549 O O . VAL A 1 213 ? 7.984 25.475 14.210 1.00 95.38 213 VAL A O 1
ATOM 1552 N N . THR A 1 214 ? 8.240 27.514 15.110 1.00 96.94 214 THR A N 1
ATOM 1553 C CA . THR A 1 214 ? 9.208 27.091 16.133 1.00 96.94 214 THR A CA 1
ATOM 1554 C C . THR A 1 214 ? 8.482 26.723 17.430 1.00 96.94 214 THR A C 1
ATOM 1556 O O . THR A 1 214 ? 7.680 27.520 17.924 1.00 96.94 214 THR A O 1
ATOM 1559 N N . TYR A 1 215 ? 8.773 25.556 18.010 1.00 98.31 215 TYR A N 1
ATOM 1560 C CA . TYR A 1 215 ? 8.215 25.153 19.307 1.00 98.31 215 TYR A CA 1
ATOM 1561 C C . TYR A 1 215 ? 9.130 24.241 20.130 1.00 98.31 215 TYR A C 1
ATOM 1563 O O . TYR A 1 215 ? 9.967 23.517 19.592 1.00 98.31 215 TYR A O 1
ATOM 1571 N N . ASP A 1 216 ? 8.889 24.207 21.440 1.00 98.62 216 ASP A N 1
ATOM 1572 C CA . ASP A 1 216 ? 9.248 23.050 22.265 1.00 98.62 216 ASP A CA 1
ATOM 1573 C C . ASP A 1 216 ? 8.086 22.051 22.240 1.00 98.62 216 ASP A C 1
ATOM 1575 O O . ASP A 1 216 ? 6.921 22.445 22.297 1.00 98.62 216 ASP A O 1
ATOM 1579 N N . VAL A 1 217 ? 8.374 20.756 22.162 1.00 98.62 217 VAL A N 1
ATOM 1580 C CA . VAL A 1 217 ? 7.369 19.687 22.113 1.00 98.62 217 VAL A CA 1
ATOM 1581 C C . VAL A 1 217 ? 7.567 18.690 23.246 1.00 98.62 217 VAL A C 1
ATOM 1583 O O . VAL A 1 217 ? 8.686 18.371 23.645 1.00 98.62 217 VAL A O 1
ATOM 1586 N N . THR A 1 218 ? 6.457 18.193 23.787 1.00 98.62 218 THR A N 1
ATOM 1587 C CA . THR A 1 218 ? 6.425 17.084 24.744 1.00 98.62 218 THR A CA 1
ATOM 1588 C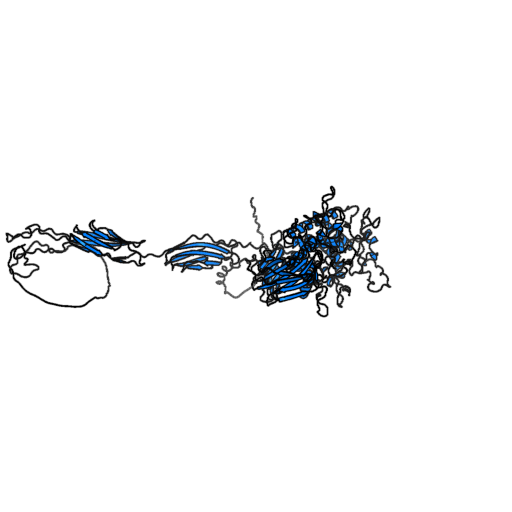 C . THR A 1 218 ? 5.255 16.164 24.433 1.00 98.62 218 THR A C 1
ATOM 1590 O O . THR A 1 218 ? 4.124 16.622 24.254 1.00 98.62 218 THR A O 1
ATOM 1593 N N . ILE A 1 219 ? 5.540 14.867 24.378 1.00 98.69 219 ILE A N 1
ATOM 1594 C CA . ILE A 1 219 ? 4.597 13.801 24.068 1.00 98.69 219 ILE A CA 1
ATOM 1595 C C . ILE A 1 219 ? 4.365 12.978 25.332 1.00 98.69 219 ILE A C 1
ATOM 1597 O O . ILE A 1 219 ? 5.301 12.442 25.926 1.00 98.69 219 ILE A O 1
ATOM 1601 N N . ASN A 1 220 ? 3.100 12.844 25.722 1.00 98.25 220 ASN A N 1
ATOM 1602 C CA . ASN A 1 220 ? 2.689 11.971 26.812 1.00 98.25 220 ASN A CA 1
ATOM 1603 C C . ASN A 1 220 ? 1.911 10.782 26.249 1.00 98.25 220 ASN A C 1
ATOM 1605 O O . ASN A 1 220 ? 1.000 10.974 25.447 1.00 98.25 220 ASN A O 1
ATOM 1609 N N . VAL A 1 221 ? 2.221 9.570 26.706 1.00 96.94 221 VAL A N 1
ATOM 1610 C CA . VAL A 1 221 ? 1.490 8.337 26.372 1.00 96.94 221 VAL A CA 1
ATOM 1611 C C . VAL A 1 221 ? 1.300 7.524 27.652 1.00 96.94 221 VAL A C 1
ATOM 1613 O O . VAL A 1 221 ? 2.196 7.438 28.489 1.00 96.94 221 VAL A O 1
ATOM 1616 N N . GLY A 1 222 ? 0.098 6.983 27.866 1.00 91.25 222 GLY A N 1
ATOM 1617 C CA . GLY A 1 222 ? -0.256 6.265 29.097 1.00 91.25 222 GLY A CA 1
ATOM 1618 C C . GLY A 1 222 ? -0.224 7.129 30.367 1.00 91.25 222 GLY A C 1
ATOM 1619 O O . GLY A 1 222 ? -0.151 6.591 31.467 1.00 91.25 222 GLY A O 1
ATOM 1620 N N . GLY A 1 223 ? -0.253 8.460 30.229 1.00 88.31 223 GLY A N 1
ATOM 1621 C CA . GLY A 1 223 ? -0.113 9.413 31.338 1.00 88.31 223 GLY A CA 1
ATOM 1622 C C . GLY A 1 223 ? 1.331 9.756 31.738 1.00 88.31 223 GLY A C 1
ATOM 1623 O O . GLY A 1 223 ? 1.513 10.561 32.648 1.00 88.31 223 GLY A O 1
ATOM 1624 N N . SER A 1 224 ? 2.339 9.207 31.054 1.00 93.38 224 SER A N 1
ATOM 1625 C CA . SER A 1 224 ? 3.761 9.510 31.274 1.00 93.38 224 SER A CA 1
ATOM 1626 C C . SER A 1 224 ? 4.335 10.312 30.109 1.00 93.38 224 SER A C 1
ATOM 1628 O O . SER A 1 224 ? 3.993 10.034 28.960 1.00 93.38 224 SER A O 1
ATOM 1630 N N . ASN A 1 225 ? 5.252 11.247 30.377 1.00 97.00 225 ASN A N 1
ATOM 1631 C CA . ASN A 1 225 ? 6.092 11.822 29.323 1.00 97.00 225 ASN A CA 1
ATOM 1632 C C . ASN A 1 225 ? 7.010 10.722 28.768 1.00 97.00 225 ASN A C 1
ATOM 1634 O O . ASN A 1 225 ? 7.742 10.091 29.532 1.00 97.00 225 ASN A O 1
ATOM 1638 N N . VAL A 1 226 ? 6.946 10.493 27.457 1.00 97.19 226 VAL A N 1
ATOM 1639 C CA . VAL A 1 226 ? 7.741 9.481 26.745 1.00 97.19 226 VAL A CA 1
ATOM 1640 C C . VAL A 1 226 ? 8.799 10.094 25.829 1.00 97.19 226 VAL A C 1
ATOM 1642 O O . VAL A 1 226 ? 9.762 9.411 25.491 1.00 97.19 226 VAL A O 1
ATOM 1645 N N . TRP A 1 227 ? 8.647 11.364 25.437 1.00 97.88 227 TRP A N 1
ATOM 1646 C CA . TRP A 1 227 ? 9.551 12.052 24.514 1.00 97.88 227 TRP A CA 1
ATOM 1647 C C . TRP A 1 227 ? 9.361 13.573 24.592 1.00 97.88 227 TRP A C 1
ATOM 1649 O O . TRP A 1 227 ? 8.236 14.074 24.543 1.00 97.88 227 TRP A O 1
ATOM 1659 N N . SER A 1 228 ? 10.463 14.321 24.653 1.00 98.19 228 SER A N 1
ATOM 1660 C CA . SER A 1 228 ? 10.472 15.789 24.620 1.00 98.19 228 SER A CA 1
ATOM 1661 C C . SER A 1 228 ? 11.611 16.292 23.741 1.00 98.19 228 SER A C 1
ATOM 1663 O O . SER A 1 228 ? 12.713 15.745 23.783 1.00 98.19 228 SER A O 1
ATOM 1665 N N . LYS A 1 229 ? 11.377 17.385 23.010 1.00 97.62 229 LYS A N 1
ATOM 1666 C CA . LYS A 1 229 ? 12.387 18.035 22.169 1.00 97.62 229 LYS A CA 1
ATOM 1667 C C . LYS A 1 229 ? 12.207 19.551 22.182 1.00 97.62 229 LYS A C 1
ATOM 1669 O O . LYS A 1 229 ? 11.095 20.040 22.009 1.00 97.62 229 LYS A O 1
ATOM 1674 N N . ALA A 1 230 ? 13.294 20.288 22.392 1.00 97.94 230 ALA A N 1
ATOM 1675 C CA . ALA A 1 230 ? 13.287 21.749 22.416 1.00 97.94 230 ALA A CA 1
ATOM 1676 C C . ALA A 1 230 ? 13.634 22.353 21.043 1.00 97.94 230 ALA A C 1
ATOM 1678 O O . ALA A 1 230 ? 14.323 21.715 20.245 1.00 97.94 230 ALA A O 1
ATOM 1679 N N . ALA A 1 231 ? 13.195 23.592 20.805 1.00 96.31 231 ALA A N 1
ATOM 1680 C CA . ALA A 1 231 ? 13.532 24.426 19.647 1.00 96.31 231 ALA A CA 1
ATOM 1681 C C . ALA A 1 231 ? 13.349 23.748 18.268 1.00 96.31 231 ALA A C 1
ATOM 1683 O O . ALA A 1 231 ? 14.139 23.957 17.344 1.00 96.31 231 ALA A O 1
ATOM 1684 N N . VAL A 1 232 ? 12.294 22.946 18.110 1.00 97.50 232 VAL A N 1
ATOM 1685 C CA . VAL A 1 232 ? 11.945 22.298 16.841 1.00 97.50 232 VAL A CA 1
ATOM 1686 C C . VAL A 1 232 ? 11.510 23.358 15.836 1.00 97.50 232 VAL A C 1
ATOM 1688 O O . VAL A 1 232 ? 10.505 24.036 16.035 1.00 97.50 232 VAL A O 1
ATOM 1691 N N . GLN A 1 233 ? 12.257 23.481 14.741 1.00 94.88 233 GLN A N 1
ATOM 1692 C CA . GLN A 1 233 ? 11.892 24.305 13.591 1.00 94.88 233 GLN A CA 1
ATOM 1693 C C . GLN A 1 233 ? 10.950 23.509 12.683 1.00 94.88 233 GLN A C 1
ATOM 1695 O O . GLN A 1 233 ? 11.402 22.837 11.757 1.00 94.88 233 GLN A O 1
ATOM 1700 N N . HIS A 1 234 ? 9.639 23.541 12.944 1.00 96.19 234 HIS A N 1
ATOM 1701 C CA . HIS A 1 234 ? 8.674 22.819 12.112 1.00 96.19 234 HIS A CA 1
ATOM 1702 C C . HIS A 1 234 ? 8.354 23.587 10.831 1.00 96.19 234 HIS A C 1
ATOM 1704 O O . HIS A 1 234 ? 7.391 24.346 10.708 1.00 96.19 234 HIS A O 1
ATOM 1710 N N . TYR A 1 235 ? 9.231 23.338 9.876 1.00 94.31 235 TYR A N 1
ATOM 1711 C CA . TYR A 1 235 ? 9.218 23.739 8.484 1.00 94.31 235 TYR A CA 1
ATOM 1712 C C . TYR A 1 235 ? 7.875 23.509 7.750 1.00 94.31 235 TYR A C 1
ATOM 1714 O O . TYR A 1 235 ? 7.193 22.512 7.964 1.00 94.31 235 TYR A O 1
ATOM 1722 N N . TYR A 1 236 ? 7.462 24.459 6.903 1.00 93.00 236 TYR A N 1
ATOM 1723 C CA . TYR A 1 236 ? 6.230 24.355 6.101 1.00 93.00 236 TYR A CA 1
ATOM 1724 C C . TYR A 1 236 ? 6.395 23.352 4.944 1.00 93.00 236 TYR A C 1
ATOM 1726 O O . TYR A 1 236 ? 7.459 23.260 4.346 1.00 93.00 236 TYR A O 1
ATOM 1734 N N . LEU A 1 237 ? 5.339 22.604 4.622 1.00 94.00 237 LEU A N 1
ATOM 1735 C CA . LEU A 1 237 ? 5.352 21.430 3.734 1.00 94.00 237 LEU A CA 1
ATOM 1736 C C . LEU A 1 237 ? 6.131 20.210 4.272 1.00 94.00 237 LEU A C 1
ATOM 1738 O O . LEU A 1 237 ? 6.377 19.265 3.521 1.00 94.00 237 LEU A O 1
ATOM 1742 N N . THR A 1 238 ? 6.490 20.184 5.562 1.00 96.19 238 THR A N 1
ATOM 1743 C CA . THR A 1 238 ? 7.106 19.012 6.214 1.00 96.19 238 THR A CA 1
ATOM 1744 C C . THR A 1 238 ? 6.223 18.426 7.317 1.00 96.19 238 THR A C 1
ATOM 1746 O O . THR A 1 238 ? 5.313 19.064 7.869 1.00 96.19 238 THR A O 1
ATOM 1749 N N . ARG A 1 239 ? 6.519 17.180 7.675 1.00 97.56 239 ARG A N 1
ATOM 1750 C CA . ARG A 1 239 ? 5.959 16.465 8.824 1.00 97.56 239 ARG A CA 1
ATOM 1751 C C . ARG A 1 239 ? 7.048 15.636 9.497 1.00 97.56 239 ARG A C 1
ATOM 1753 O O . ARG A 1 239 ? 8.089 15.368 8.913 1.00 97.56 239 ARG A O 1
ATOM 1760 N N . TRP A 1 240 ? 6.814 15.212 10.724 1.00 98.19 240 TRP A N 1
ATOM 1761 C CA . TRP A 1 240 ? 7.677 14.244 11.401 1.00 98.19 240 TRP A CA 1
ATOM 1762 C C . TRP A 1 240 ? 6.826 13.278 12.209 1.00 98.19 240 TRP A C 1
ATOM 1764 O O . TRP A 1 240 ? 5.629 13.513 12.403 1.00 98.19 240 TRP A O 1
ATOM 1774 N N . ARG A 1 241 ? 7.447 12.183 12.642 1.00 97.50 241 ARG A N 1
ATOM 1775 C CA . ARG A 1 241 ? 6.796 11.019 13.231 1.00 97.50 241 ARG A CA 1
ATOM 1776 C C . ARG A 1 241 ? 7.565 10.541 14.458 1.00 97.50 241 ARG A C 1
ATOM 1778 O O . ARG A 1 241 ? 8.789 10.530 14.429 1.00 97.50 241 ARG A O 1
ATOM 1785 N N . GLU A 1 242 ? 6.848 10.104 15.485 1.00 97.62 242 GLU A N 1
ATOM 1786 C CA . GLU A 1 242 ? 7.378 9.321 16.605 1.00 97.62 242 GLU A CA 1
ATOM 1787 C C . GLU A 1 242 ? 6.399 8.190 16.968 1.00 97.62 242 GLU A C 1
ATOM 1789 O O . GLU A 1 242 ? 5.180 8.345 16.850 1.00 97.62 242 GLU A O 1
ATOM 1794 N N . VAL A 1 243 ? 6.920 7.035 17.395 1.00 97.06 243 VAL A N 1
ATOM 1795 C CA . VAL A 1 243 ? 6.141 5.791 17.547 1.00 97.06 243 VAL A CA 1
ATOM 1796 C C . VAL A 1 243 ? 6.316 5.190 18.940 1.00 97.06 243 VAL A C 1
ATOM 1798 O O . VAL A 1 243 ? 7.415 4.802 19.327 1.00 97.06 243 VAL A O 1
ATOM 1801 N N . PHE A 1 244 ? 5.209 5.019 19.668 1.00 96.81 244 PHE A N 1
ATOM 1802 C CA . PHE A 1 244 ? 5.224 4.577 21.065 1.00 96.81 244 PHE A CA 1
ATOM 1803 C C . PHE A 1 244 ? 4.460 3.269 21.278 1.00 96.81 244 PHE A C 1
ATOM 1805 O O . PHE A 1 244 ? 3.305 3.127 20.871 1.00 96.81 244 PHE A O 1
ATOM 1812 N N . GLU A 1 245 ? 5.082 2.312 21.968 1.00 94.88 245 GLU A N 1
ATOM 1813 C CA . GLU A 1 245 ? 4.403 1.111 22.460 1.00 94.88 245 GLU A CA 1
ATOM 1814 C C . GLU A 1 245 ? 3.658 1.372 23.778 1.00 94.88 245 GLU A C 1
ATOM 1816 O O . GLU A 1 245 ? 4.117 2.125 24.635 1.00 94.88 245 GLU A O 1
ATOM 1821 N N . VAL A 1 246 ? 2.536 0.676 23.984 1.00 93.25 246 VAL A N 1
ATOM 1822 C CA . VAL A 1 246 ? 1.767 0.687 25.236 1.00 93.25 246 VAL A CA 1
ATOM 1823 C C . VAL A 1 246 ? 1.503 -0.750 25.684 1.00 93.25 246 VAL A C 1
ATOM 1825 O O . VAL A 1 246 ? 1.044 -1.576 24.896 1.00 93.25 246 VAL A O 1
ATOM 1828 N N . GLY A 1 247 ? 1.790 -1.056 26.952 1.00 87.56 247 GLY A N 1
ATOM 1829 C CA . GLY A 1 247 ? 1.623 -2.385 27.557 1.00 87.56 247 GLY A CA 1
ATOM 1830 C C . GLY A 1 247 ? 2.954 -3.099 27.865 1.00 87.56 247 GLY A C 1
ATOM 1831 O O . GLY A 1 247 ? 3.978 -2.758 27.275 1.00 87.56 247 GLY A O 1
ATOM 1832 N N . PRO A 1 248 ? 2.959 -4.084 28.786 1.00 78.19 248 PRO A N 1
ATOM 1833 C CA . PRO A 1 248 ? 4.153 -4.535 29.521 1.00 78.19 248 PRO A CA 1
ATOM 1834 C C . PRO A 1 248 ? 5.087 -5.510 28.780 1.00 78.19 248 PRO A C 1
ATOM 1836 O O . PRO A 1 248 ? 6.095 -5.932 29.342 1.00 78.19 248 PRO A O 1
ATOM 1839 N N . SER A 1 249 ? 4.759 -5.914 27.554 1.00 81.12 249 SER A N 1
ATOM 1840 C CA . SER A 1 249 ? 5.561 -6.842 26.743 1.00 81.12 249 SER A CA 1
ATOM 1841 C C . SER A 1 249 ? 5.764 -6.259 25.344 1.00 81.12 249 SER A C 1
ATOM 1843 O O . SER A 1 249 ? 4.824 -5.632 24.849 1.00 81.12 249 SER A O 1
ATOM 1845 N N . PRO A 1 250 ? 6.940 -6.430 24.713 1.00 88.12 250 PRO A N 1
ATOM 1846 C CA . PRO A 1 250 ? 7.216 -5.884 23.382 1.00 88.12 250 PRO A CA 1
ATOM 1847 C C . PRO A 1 250 ? 6.332 -6.527 22.304 1.00 88.12 250 PRO A C 1
ATOM 1849 O O . PRO A 1 250 ? 5.737 -7.587 22.523 1.00 88.12 250 PRO A O 1
ATOM 1852 N N . PHE A 1 251 ? 6.261 -5.904 21.127 1.00 95.31 251 PHE A N 1
ATOM 1853 C CA . PHE A 1 251 ? 5.713 -6.571 19.944 1.00 95.31 251 PHE A CA 1
ATOM 1854 C C . PHE A 1 251 ? 6.601 -7.730 19.467 1.00 95.31 251 PHE A C 1
ATOM 1856 O O . PHE A 1 251 ? 7.821 -7.718 19.638 1.00 95.31 251 PHE A O 1
ATOM 1863 N N . GLY A 1 252 ? 5.969 -8.729 18.848 1.00 95.31 252 GLY A N 1
ATOM 1864 C CA . GLY A 1 252 ? 6.674 -9.788 18.135 1.00 95.31 252 GLY A CA 1
ATOM 1865 C C . GLY A 1 252 ? 7.142 -9.297 16.762 1.00 95.31 252 GLY A C 1
ATOM 1866 O O . GLY A 1 252 ? 6.570 -8.378 16.172 1.00 95.31 252 GLY A O 1
ATOM 1867 N N . SER A 1 253 ? 8.190 -9.924 16.240 1.00 95.50 253 SER A N 1
ATOM 1868 C CA . SER A 1 253 ? 8.811 -9.596 14.954 1.00 95.50 253 SER A CA 1
ATOM 1869 C C . SER A 1 253 ? 8.534 -10.650 13.878 1.00 95.50 253 SER A C 1
ATOM 1871 O O . SER A 1 253 ? 8.176 -11.791 14.178 1.00 95.50 253 SER A O 1
ATOM 1873 N N . ILE A 1 254 ? 8.730 -10.255 12.615 1.00 96.75 254 ILE A N 1
ATOM 1874 C CA . ILE A 1 254 ? 8.593 -11.109 11.431 1.00 96.75 254 ILE A CA 1
ATOM 1875 C C . ILE A 1 254 ? 9.904 -11.197 10.636 1.00 96.75 254 ILE A C 1
ATOM 1877 O O . ILE A 1 254 ? 10.551 -10.189 10.349 1.00 96.75 254 ILE A O 1
ATOM 1881 N N . THR A 1 255 ? 10.231 -12.412 10.202 1.00 97.88 255 THR A N 1
ATOM 1882 C CA . THR A 1 255 ? 11.133 -12.710 9.086 1.00 97.88 255 THR A CA 1
ATOM 1883 C C . THR A 1 255 ? 10.260 -13.048 7.870 1.00 97.88 255 THR A C 1
ATOM 1885 O O . THR A 1 255 ? 9.697 -14.146 7.820 1.00 97.88 255 THR A O 1
ATOM 1888 N N . PRO A 1 256 ? 10.076 -12.129 6.903 1.00 96.94 256 PRO A N 1
ATOM 1889 C CA . PRO A 1 256 ? 9.114 -12.325 5.823 1.00 96.94 256 PRO A CA 1
ATOM 1890 C C . PRO A 1 256 ? 9.633 -13.277 4.740 1.00 96.94 256 PRO A C 1
ATOM 1892 O O . PRO A 1 256 ? 10.831 -13.342 4.446 1.00 96.94 256 PRO A O 1
ATOM 1895 N N . ASP A 1 257 ? 8.711 -13.960 4.068 1.00 96.94 257 ASP A N 1
ATOM 1896 C CA . ASP A 1 257 ? 8.991 -14.595 2.785 1.00 96.94 257 ASP A CA 1
ATOM 1897 C C . ASP A 1 257 ? 8.647 -13.632 1.644 1.00 96.94 257 ASP A C 1
ATOM 1899 O O . ASP A 1 257 ? 7.516 -13.167 1.493 1.00 96.94 257 ASP A O 1
ATOM 1903 N N . LEU A 1 258 ? 9.670 -13.317 0.851 1.00 95.94 258 LEU A N 1
ATOM 1904 C CA . LEU A 1 258 ? 9.622 -12.348 -0.239 1.00 95.94 258 LEU A CA 1
ATOM 1905 C C . LEU A 1 258 ? 9.328 -13.011 -1.594 1.00 95.94 258 LEU A C 1
ATOM 1907 O O . LEU A 1 258 ? 9.047 -12.314 -2.567 1.00 95.94 258 LEU A O 1
ATOM 1911 N N . THR A 1 259 ? 9.286 -14.346 -1.646 1.00 94.19 259 THR A N 1
ATOM 1912 C CA . THR A 1 259 ? 8.891 -15.129 -2.824 1.00 94.19 259 THR A CA 1
ATOM 1913 C C . THR A 1 259 ? 7.567 -14.643 -3.438 1.00 94.19 259 THR A C 1
ATOM 1915 O O . THR A 1 259 ? 7.569 -14.318 -4.631 1.00 94.19 259 THR A O 1
ATOM 1918 N N . PRO A 1 260 ? 6.455 -14.481 -2.683 1.00 95.00 260 PRO A N 1
ATOM 1919 C CA . PRO A 1 260 ? 5.219 -13.924 -3.237 1.00 95.00 260 PRO A CA 1
ATOM 1920 C C . PRO A 1 260 ? 5.360 -12.467 -3.701 1.00 95.00 260 PRO A C 1
ATOM 1922 O O . PRO A 1 260 ? 4.753 -12.098 -4.704 1.00 95.00 260 PRO A O 1
ATOM 1925 N N . PHE A 1 261 ? 6.199 -11.647 -3.055 1.00 96.75 261 PHE A N 1
ATOM 1926 C CA . PHE A 1 261 ? 6.461 -10.262 -3.476 1.00 96.75 261 PHE A CA 1
ATOM 1927 C C . PHE A 1 261 ? 7.182 -10.223 -4.834 1.00 96.75 261 PHE A C 1
ATOM 1929 O O . PHE A 1 261 ? 6.862 -9.383 -5.678 1.00 96.75 261 PHE A O 1
ATOM 1936 N N . ASN A 1 262 ? 8.112 -11.156 -5.075 1.00 95.25 262 ASN A N 1
ATOM 1937 C CA . ASN A 1 262 ? 8.826 -11.291 -6.345 1.00 95.25 262 ASN A CA 1
ATOM 1938 C C . ASN A 1 262 ? 7.945 -11.906 -7.447 1.00 95.25 262 ASN A C 1
ATOM 1940 O O . ASN A 1 262 ? 8.020 -11.492 -8.607 1.00 95.25 262 ASN A O 1
ATOM 1944 N N . GLN A 1 263 ? 7.079 -12.867 -7.113 1.00 92.31 263 GLN A N 1
ATOM 1945 C CA . GLN A 1 263 ? 6.100 -13.438 -8.048 1.00 92.31 263 GLN A CA 1
ATOM 1946 C C . GLN A 1 263 ? 5.063 -12.390 -8.483 1.00 92.31 263 GLN A C 1
ATOM 1948 O O . GLN A 1 263 ? 4.846 -12.210 -9.678 1.00 92.31 263 GLN A O 1
ATOM 1953 N N . ALA A 1 264 ? 4.516 -11.629 -7.532 1.00 93.25 264 ALA A N 1
ATOM 1954 C CA . ALA A 1 264 ? 3.589 -10.515 -7.749 1.00 93.25 264 ALA A CA 1
ATOM 1955 C C . ALA A 1 264 ? 4.231 -9.244 -8.346 1.00 93.25 264 ALA A C 1
ATOM 1957 O O . ALA A 1 264 ? 3.544 -8.239 -8.525 1.00 93.25 264 ALA A O 1
ATOM 1958 N N . ARG A 1 265 ? 5.547 -9.260 -8.615 1.00 94.12 265 ARG A N 1
ATOM 1959 C CA . ARG A 1 265 ? 6.350 -8.128 -9.126 1.00 94.12 265 ARG A CA 1
ATOM 1960 C C . ARG A 1 265 ? 6.356 -6.873 -8.240 1.00 94.12 265 ARG A C 1
ATOM 1962 O O . ARG A 1 265 ? 6.819 -5.820 -8.672 1.00 94.12 265 ARG A O 1
ATOM 1969 N N . ALA A 1 266 ? 5.875 -6.962 -7.000 1.00 95.62 266 ALA A N 1
ATOM 1970 C CA . ALA A 1 266 ? 5.852 -5.849 -6.055 1.00 95.62 266 ALA A CA 1
ATOM 1971 C C . ALA A 1 266 ? 7.277 -5.375 -5.739 1.00 95.62 266 ALA A C 1
ATOM 1973 O O . ALA A 1 266 ? 7.610 -4.213 -5.954 1.00 95.62 266 ALA A O 1
ATOM 1974 N N . LEU A 1 267 ? 8.150 -6.303 -5.344 1.00 95.88 267 LEU A N 1
ATOM 1975 C CA . LEU A 1 267 ? 9.570 -6.046 -5.107 1.00 95.88 267 LEU A CA 1
ATOM 1976 C C . LEU A 1 267 ? 10.420 -6.951 -6.013 1.00 95.88 267 LEU A C 1
ATOM 1978 O O . LEU A 1 267 ? 10.058 -8.117 -6.212 1.00 95.88 267 LEU A O 1
ATOM 1982 N N . PRO A 1 268 ? 11.540 -6.457 -6.567 1.00 94.31 268 PRO A N 1
ATOM 1983 C CA . PRO A 1 268 ? 12.445 -7.280 -7.360 1.00 94.31 268 PRO A CA 1
ATOM 1984 C C . PRO A 1 268 ? 13.157 -8.334 -6.493 1.00 94.31 268 PRO A C 1
ATOM 1986 O O . PRO A 1 268 ? 13.411 -8.079 -5.312 1.00 94.31 268 PRO A O 1
ATOM 1989 N N . PRO A 1 269 ? 13.494 -9.514 -7.047 1.00 94.69 269 PRO A N 1
ATOM 1990 C CA . PRO A 1 269 ? 14.476 -10.401 -6.433 1.00 94.69 269 PRO A CA 1
ATOM 1991 C C . PRO A 1 269 ? 15.878 -9.789 -6.565 1.00 94.69 269 PRO A C 1
ATOM 1993 O O . PRO A 1 269 ? 16.112 -8.944 -7.429 1.00 94.69 269 PRO A O 1
ATOM 1996 N N . TYR A 1 270 ? 16.821 -10.254 -5.750 1.00 95.75 270 TYR A N 1
ATOM 1997 C CA . TYR A 1 270 ? 18.216 -9.810 -5.770 1.00 95.75 270 TYR A CA 1
ATOM 1998 C C . TYR A 1 270 ? 19.166 -11.003 -5.860 1.00 95.75 270 TYR A C 1
ATOM 2000 O O . TYR A 1 270 ? 18.872 -12.085 -5.351 1.00 95.75 270 TYR A O 1
ATOM 2008 N N . LEU A 1 271 ? 20.311 -10.792 -6.508 1.00 92.88 271 LEU A N 1
ATOM 2009 C CA . LEU A 1 271 ? 21.355 -11.796 -6.669 1.00 92.88 271 LEU A CA 1
ATOM 2010 C C . LEU A 1 271 ? 21.939 -12.196 -5.298 1.00 92.88 271 LEU A C 1
ATOM 2012 O O . LEU A 1 271 ? 22.210 -11.324 -4.470 1.00 92.88 271 LEU A O 1
ATOM 2016 N N . PRO A 1 272 ? 22.256 -13.485 -5.070 1.00 89.44 272 PRO A N 1
ATOM 2017 C CA . PRO A 1 272 ? 22.784 -13.975 -3.790 1.00 89.44 272 PRO A CA 1
ATOM 2018 C C . PRO A 1 272 ? 24.222 -13.515 -3.472 1.00 89.44 272 PRO A C 1
ATOM 2020 O O . PRO A 1 272 ? 24.781 -13.927 -2.459 1.00 89.44 272 PRO A O 1
ATOM 2023 N N . LEU A 1 273 ? 24.829 -12.689 -4.334 1.00 89.69 273 LEU A N 1
ATOM 2024 C CA . LEU A 1 273 ? 26.153 -12.085 -4.139 1.00 89.69 273 LEU A CA 1
ATOM 2025 C C . LEU A 1 273 ? 26.120 -10.762 -3.353 1.00 89.69 273 LEU A C 1
ATOM 2027 O O . LEU A 1 273 ? 27.181 -10.298 -2.943 1.00 89.69 273 LEU A O 1
ATOM 2031 N N . VAL A 1 274 ? 24.941 -10.146 -3.157 1.00 90.56 274 VAL A N 1
ATOM 2032 C CA . VAL A 1 274 ? 24.773 -8.941 -2.318 1.00 90.56 274 VAL A CA 1
ATOM 2033 C C . VAL A 1 274 ? 25.442 -9.167 -0.963 1.00 90.56 274 VAL A C 1
ATOM 2035 O O . VAL A 1 274 ? 25.214 -10.196 -0.339 1.00 90.56 274 VAL A O 1
ATOM 2038 N N . ALA A 1 275 ? 26.260 -8.230 -0.485 1.00 85.94 275 ALA A N 1
ATOM 2039 C CA . ALA A 1 275 ? 26.981 -8.416 0.767 1.00 85.94 275 ALA A CA 1
ATOM 2040 C C . ALA A 1 275 ? 26.076 -8.233 1.998 1.00 85.94 275 ALA A C 1
ATOM 2042 O O . ALA A 1 275 ? 25.283 -7.294 2.071 1.00 85.94 275 ALA A O 1
ATOM 2043 N N . ASN A 1 276 ? 26.266 -9.080 3.017 1.00 87.94 276 ASN A N 1
ATOM 2044 C CA . ASN A 1 276 ? 25.627 -8.932 4.330 1.00 87.94 276 ASN A CA 1
ATOM 2045 C C . ASN A 1 276 ? 26.285 -7.794 5.131 1.00 87.94 276 ASN A C 1
ATOM 2047 O O . ASN A 1 276 ? 27.070 -8.026 6.053 1.00 87.94 276 ASN A O 1
ATOM 2051 N N . VAL A 1 277 ? 26.021 -6.557 4.716 1.00 86.31 277 VAL A N 1
ATOM 2052 C CA . VAL A 1 277 ? 26.373 -5.336 5.444 1.00 86.31 277 VAL A CA 1
ATOM 2053 C C . VAL A 1 277 ? 25.141 -4.886 6.220 1.00 86.31 277 VAL A C 1
ATOM 2055 O O . VAL A 1 277 ? 24.049 -4.823 5.658 1.00 86.31 277 VAL A O 1
ATOM 2058 N N . VAL A 1 278 ? 25.332 -4.590 7.507 1.00 89.31 278 VAL A N 1
ATOM 2059 C CA . VAL A 1 278 ? 24.294 -4.033 8.377 1.00 89.31 278 VAL A CA 1
ATOM 2060 C C . VAL A 1 278 ? 24.632 -2.574 8.652 1.00 89.31 278 VAL A C 1
ATOM 2062 O O . VAL A 1 278 ? 25.632 -2.266 9.303 1.00 89.31 278 VAL A O 1
ATOM 2065 N N . ASP A 1 279 ? 23.802 -1.691 8.119 1.00 90.75 279 ASP A N 1
ATOM 2066 C CA . ASP A 1 279 ? 23.840 -0.253 8.332 1.00 90.75 279 ASP A CA 1
ATOM 2067 C C . ASP A 1 279 ? 23.230 0.093 9.709 1.00 90.75 279 ASP A C 1
ATOM 2069 O O . ASP A 1 279 ? 22.501 -0.702 10.307 1.00 90.75 279 ASP A O 1
ATOM 2073 N N . SER A 1 280 ? 23.551 1.266 10.267 1.00 88.81 280 SER A N 1
ATOM 2074 C CA . SER A 1 280 ? 23.151 1.627 11.636 1.00 88.81 280 SER A CA 1
ATOM 2075 C C . SER A 1 280 ? 22.774 3.097 11.773 1.00 88.81 280 SER A C 1
ATOM 2077 O O . SER A 1 280 ? 23.471 3.975 11.267 1.00 88.81 280 SER A O 1
ATOM 2079 N N . VAL A 1 281 ? 21.696 3.355 12.518 1.00 91.25 281 VAL A N 1
ATOM 2080 C CA . VAL A 1 281 ? 21.261 4.699 12.942 1.00 91.25 281 VAL A CA 1
ATOM 2081 C C . VAL A 1 281 ? 22.130 5.261 14.077 1.00 91.25 281 VAL A C 1
ATOM 2083 O O . VAL A 1 281 ? 22.020 6.434 14.422 1.00 91.25 281 VAL A O 1
ATOM 2086 N N . LEU A 1 282 ? 23.015 4.436 14.650 1.00 91.25 282 LEU A N 1
ATOM 2087 C CA . LEU A 1 282 ? 23.964 4.817 15.694 1.00 91.25 282 LEU A CA 1
ATOM 2088 C C . LEU A 1 282 ? 25.357 5.090 15.105 1.00 91.25 282 LEU A C 1
ATOM 2090 O O . LEU A 1 282 ? 25.769 4.494 14.099 1.00 91.25 282 LEU A O 1
ATOM 2094 N N . ALA A 1 283 ? 26.089 6.010 15.724 1.00 87.50 283 ALA A N 1
ATOM 2095 C CA . ALA A 1 283 ? 27.504 6.244 15.481 1.00 87.50 283 ALA A CA 1
ATOM 2096 C C . ALA A 1 283 ? 28.363 5.108 16.077 1.00 87.50 283 ALA A C 1
ATOM 2098 O O . ALA A 1 283 ? 27.863 4.208 16.754 1.00 87.50 283 ALA A O 1
ATOM 2099 N N . ALA A 1 284 ? 29.671 5.127 15.807 1.00 83.44 284 ALA A N 1
ATOM 2100 C CA . ALA A 1 284 ? 30.592 4.064 16.230 1.00 83.44 284 ALA A CA 1
ATOM 2101 C C . ALA A 1 284 ? 30.784 3.963 17.760 1.00 83.44 284 ALA A C 1
ATOM 2103 O O . ALA A 1 284 ? 31.271 2.945 18.245 1.00 83.44 284 ALA A O 1
ATOM 2104 N N . ASP A 1 285 ? 30.390 4.993 18.511 1.00 89.31 285 ASP A N 1
ATOM 2105 C CA . ASP A 1 285 ? 30.363 5.035 19.979 1.00 89.31 285 ASP A CA 1
ATOM 2106 C C . ASP A 1 285 ? 29.011 4.595 20.583 1.00 89.31 285 ASP A C 1
ATOM 2108 O O . ASP A 1 285 ? 28.866 4.544 21.804 1.00 89.31 285 ASP A O 1
ATOM 2112 N N . GLY A 1 286 ? 28.023 4.262 19.743 1.00 89.12 286 GLY A N 1
ATOM 2113 C CA . GLY A 1 286 ? 26.669 3.885 20.152 1.00 89.12 286 GLY A CA 1
ATOM 2114 C C . GLY A 1 286 ? 25.695 5.054 20.343 1.00 89.12 286 GLY A C 1
ATOM 2115 O O . GLY A 1 286 ? 24.533 4.808 20.663 1.00 89.12 286 GLY A O 1
ATOM 2116 N N . THR A 1 287 ? 26.109 6.307 20.132 1.00 91.81 287 THR A N 1
ATOM 2117 C CA . THR A 1 287 ? 25.195 7.462 20.189 1.00 91.81 287 THR A CA 1
ATOM 2118 C C . THR A 1 287 ? 24.272 7.518 18.960 1.00 91.81 287 THR A C 1
ATOM 2120 O O . THR A 1 287 ? 24.679 7.092 17.876 1.00 91.81 287 THR A O 1
ATOM 2123 N N . PRO A 1 288 ? 23.030 8.032 19.064 1.00 91.94 288 PRO A N 1
ATOM 2124 C CA . PRO A 1 288 ? 22.189 8.283 17.893 1.00 91.94 288 PRO A CA 1
ATOM 2125 C C . PRO A 1 288 ? 22.853 9.272 16.929 1.00 91.94 288 PRO A C 1
ATOM 2127 O O . PRO A 1 288 ? 23.326 10.330 17.347 1.00 91.94 288 PRO A O 1
ATOM 2130 N N . ARG A 1 289 ? 22.881 8.956 15.628 1.00 93.00 289 ARG A N 1
ATOM 2131 C CA . ARG A 1 289 ? 23.405 9.881 14.612 1.00 93.00 289 ARG A CA 1
ATOM 2132 C C . ARG A 1 289 ? 22.477 11.094 14.497 1.00 93.00 289 ARG A C 1
ATOM 2134 O O . ARG A 1 289 ? 21.292 10.893 14.238 1.00 93.00 289 ARG A O 1
ATOM 2141 N N . PRO A 1 290 ? 22.990 12.338 14.552 1.00 92.06 290 PRO A N 1
ATOM 2142 C CA . PRO A 1 290 ? 22.160 13.531 14.378 1.00 92.06 290 PRO A CA 1
ATOM 2143 C C . PRO A 1 290 ? 21.388 13.579 13.054 1.00 92.06 290 PRO A C 1
ATOM 2145 O O . PRO A 1 290 ? 20.345 14.211 12.995 1.00 92.06 290 PRO A O 1
ATOM 2148 N N . THR A 1 291 ? 21.842 12.890 11.999 1.00 93.00 291 THR A N 1
ATOM 2149 C CA . THR A 1 291 ? 21.114 12.827 10.718 1.00 93.00 291 THR A CA 1
ATOM 2150 C C . THR A 1 291 ? 19.829 11.995 10.774 1.00 93.00 291 THR A C 1
ATOM 2152 O O . THR A 1 291 ? 19.029 12.091 9.849 1.00 93.00 291 THR A O 1
ATOM 2155 N N . PHE A 1 292 ? 19.617 11.207 11.835 1.00 94.44 292 PHE A N 1
ATOM 2156 C CA . PHE A 1 292 ? 18.413 10.399 12.063 1.00 94.44 292 PHE A CA 1
ATOM 2157 C C . PHE A 1 292 ? 17.431 11.017 13.075 1.00 94.44 292 PHE A C 1
ATOM 2159 O O . PHE A 1 292 ? 16.471 10.373 13.484 1.00 94.44 292 PHE A O 1
ATOM 2166 N N . ASP A 1 293 ? 17.676 12.260 13.484 1.00 94.56 293 ASP A N 1
ATOM 2167 C CA . ASP A 1 293 ? 16.764 13.057 14.305 1.00 94.56 293 ASP A CA 1
ATOM 2168 C C . ASP A 1 293 ? 15.585 13.593 13.459 1.00 94.56 293 ASP A C 1
ATOM 2170 O O . ASP A 1 293 ? 15.651 13.608 12.227 1.00 94.56 293 ASP A O 1
ATOM 2174 N N . ILE A 1 294 ? 14.496 14.056 14.083 1.00 96.25 294 ILE A N 1
ATOM 2175 C CA . ILE A 1 294 ? 13.326 14.527 13.324 1.00 96.25 294 ILE A CA 1
ATOM 2176 C C . ILE A 1 294 ? 13.661 15.735 12.431 1.00 96.25 294 ILE A C 1
ATOM 2178 O O . ILE A 1 294 ? 14.437 16.621 12.802 1.00 96.25 294 ILE A O 1
ATOM 2182 N N . LEU A 1 295 ? 13.031 15.786 11.252 1.00 95.00 295 LEU A N 1
ATOM 2183 C CA . LEU A 1 295 ? 13.261 16.801 10.214 1.00 95.00 295 LEU A CA 1
ATOM 2184 C C . LEU A 1 295 ? 14.703 16.812 9.649 1.00 95.00 295 LEU A C 1
ATOM 2186 O O . LEU A 1 295 ? 15.167 17.841 9.160 1.00 95.00 295 LEU A O 1
ATOM 2190 N N . GLN A 1 296 ? 15.405 15.671 9.694 1.00 94.25 296 GLN A N 1
ATOM 2191 C CA . GLN A 1 296 ? 16.737 15.465 9.102 1.00 94.25 296 GLN A CA 1
ATOM 2192 C C . GLN A 1 296 ? 16.714 14.485 7.910 1.00 94.25 296 GLN A C 1
ATOM 2194 O O . GLN A 1 296 ? 15.692 13.870 7.608 1.00 94.25 296 GLN A O 1
ATOM 2199 N N . GLY A 1 297 ? 17.846 14.371 7.200 1.00 90.75 297 GLY A N 1
ATOM 2200 C CA . GLY A 1 297 ? 17.974 13.649 5.921 1.00 90.75 297 GLY A CA 1
ATOM 2201 C C . GLY A 1 297 ? 18.326 12.151 5.984 1.00 90.75 297 GLY A C 1
ATOM 2202 O O . GLY A 1 297 ? 18.533 11.543 4.935 1.00 90.75 297 GLY A O 1
ATOM 2203 N N . GLY A 1 298 ? 18.435 11.539 7.166 1.00 93.19 298 GLY A N 1
ATOM 2204 C CA . GLY A 1 298 ? 18.701 10.103 7.334 1.00 93.19 298 GLY A CA 1
ATOM 2205 C C . GLY A 1 298 ? 20.084 9.665 6.839 1.00 93.19 298 GLY A C 1
ATOM 2206 O O . GLY A 1 298 ? 21.114 10.135 7.332 1.00 93.19 298 GLY A O 1
ATOM 2207 N N . ALA A 1 299 ? 20.102 8.736 5.878 1.00 90.81 299 ALA A N 1
ATOM 2208 C CA . ALA A 1 299 ? 21.298 8.219 5.202 1.00 90.81 299 ALA A CA 1
ATOM 2209 C C . ALA A 1 299 ? 21.544 8.818 3.800 1.00 90.81 299 ALA A C 1
ATOM 2211 O O . ALA A 1 299 ? 22.362 8.291 3.046 1.00 90.81 299 ALA A O 1
ATOM 2212 N N . LEU A 1 300 ? 20.822 9.875 3.419 1.00 87.50 300 LEU A N 1
ATOM 2213 C CA . LEU A 1 300 ? 20.910 10.477 2.085 1.00 87.50 300 LEU A CA 1
ATOM 2214 C C . LEU A 1 300 ? 22.147 11.379 1.970 1.00 87.50 300 LEU A C 1
ATOM 2216 O O . LEU A 1 300 ? 22.382 12.229 2.831 1.00 87.50 300 LEU A O 1
ATOM 2220 N N . ASN A 1 301 ? 22.950 11.201 0.913 1.00 77.75 301 ASN A N 1
ATOM 2221 C CA . ASN A 1 301 ? 24.211 11.929 0.772 1.00 77.75 301 ASN A CA 1
ATOM 2222 C C . ASN A 1 301 ? 23.982 13.378 0.314 1.00 77.75 301 ASN A C 1
ATOM 2224 O O . ASN A 1 301 ? 23.163 13.656 -0.565 1.00 77.75 301 ASN A O 1
ATOM 2228 N N . ASN A 1 302 ? 24.749 14.298 0.898 1.00 71.00 302 ASN A N 1
ATOM 2229 C CA . ASN A 1 302 ? 24.704 15.737 0.646 1.00 71.00 302 ASN A CA 1
ATOM 2230 C C . ASN A 1 302 ? 26.110 16.195 0.194 1.00 71.00 302 ASN A C 1
ATOM 2232 O O . ASN A 1 302 ? 27.071 15.893 0.907 1.00 71.00 302 ASN A O 1
ATOM 2236 N N . PRO A 1 303 ? 26.265 16.890 -0.952 1.00 63.31 303 PRO A N 1
ATOM 2237 C CA . PRO A 1 303 ? 25.217 17.444 -1.813 1.00 63.31 303 PRO A CA 1
ATOM 2238 C C . PRO A 1 303 ? 24.573 16.432 -2.767 1.00 63.31 303 PRO A C 1
ATOM 2240 O O . PRO A 1 303 ? 25.197 15.480 -3.223 1.00 63.31 303 PRO A O 1
ATOM 2243 N N . MET A 1 304 ? 23.303 16.672 -3.114 1.00 59.62 304 MET A N 1
ATOM 2244 C CA . MET A 1 304 ? 22.530 15.742 -3.944 1.00 59.62 304 MET A CA 1
ATOM 2245 C C . MET A 1 304 ? 22.741 15.880 -5.457 1.00 59.62 304 MET A C 1
ATOM 2247 O O . MET A 1 304 ? 22.230 15.031 -6.173 1.00 59.62 304 MET A O 1
ATOM 2251 N N . TRP A 1 305 ? 23.509 16.856 -5.955 1.00 57.25 305 TRP A N 1
ATOM 2252 C CA . TRP A 1 305 ? 23.756 17.020 -7.400 1.00 57.25 305 TRP A CA 1
ATOM 2253 C C . TRP A 1 305 ? 24.737 16.000 -8.003 1.00 57.25 305 TRP A C 1
ATOM 2255 O O . TRP A 1 305 ? 24.963 16.015 -9.214 1.00 57.25 305 TRP A O 1
ATOM 2265 N N . ASP A 1 306 ? 25.330 15.136 -7.176 1.00 54.44 306 ASP A N 1
ATOM 2266 C CA . ASP A 1 306 ? 26.333 14.169 -7.611 1.00 54.44 306 ASP A CA 1
ATOM 2267 C C . ASP A 1 306 ? 25.734 12.939 -8.320 1.00 54.44 306 ASP A C 1
ATOM 2269 O O . ASP A 1 306 ? 24.604 12.517 -8.058 1.00 54.44 306 ASP A O 1
ATOM 2273 N N . HIS A 1 307 ? 26.533 12.372 -9.222 1.00 58.69 307 HIS A N 1
ATOM 2274 C CA . HIS A 1 307 ? 26.131 11.484 -10.319 1.00 58.69 307 HIS A CA 1
ATOM 2275 C C . HIS A 1 307 ? 25.745 10.030 -9.926 1.00 58.69 307 HIS A C 1
ATOM 2277 O O . HIS A 1 307 ? 25.630 9.671 -8.755 1.00 58.69 307 HIS A O 1
ATOM 2283 N N . ALA A 1 308 ? 25.532 9.170 -10.935 1.00 60.72 308 ALA A N 1
ATOM 2284 C CA . ALA A 1 308 ? 25.215 7.745 -10.780 1.00 60.72 308 ALA A CA 1
ATOM 2285 C C . ALA A 1 308 ? 26.234 6.947 -9.940 1.00 60.72 308 ALA A C 1
ATOM 2287 O O . ALA A 1 308 ? 27.423 7.273 -9.885 1.00 60.72 308 ALA A O 1
ATOM 2288 N N . GLY A 1 309 ? 25.757 5.845 -9.348 1.00 65.69 309 GLY A N 1
ATOM 2289 C CA . GLY A 1 309 ? 26.518 4.957 -8.458 1.00 65.69 309 GLY A CA 1
ATOM 2290 C C . GLY A 1 309 ? 26.239 5.151 -6.961 1.00 65.69 309 GLY A C 1
ATOM 2291 O O . GLY A 1 309 ? 26.723 4.371 -6.149 1.00 65.69 309 GLY A O 1
ATOM 2292 N N . ARG A 1 310 ? 25.423 6.144 -6.586 1.00 76.25 310 ARG A N 1
ATOM 2293 C CA . ARG A 1 310 ? 25.091 6.488 -5.191 1.00 76.25 310 ARG A CA 1
ATOM 2294 C C . ARG A 1 310 ? 24.114 5.498 -4.519 1.00 76.25 310 ARG A C 1
ATOM 2296 O O . ARG A 1 310 ? 23.024 5.316 -5.065 1.00 76.25 310 ARG A O 1
ATOM 2303 N N . PRO A 1 311 ? 24.441 4.913 -3.344 1.00 80.31 311 PRO A N 1
ATOM 2304 C CA . PRO A 1 311 ? 23.659 3.854 -2.682 1.00 80.31 311 PRO A CA 1
ATOM 2305 C C . PRO A 1 311 ? 22.157 4.120 -2.513 1.00 80.31 311 PRO A C 1
ATOM 2307 O O . PRO A 1 311 ? 21.356 3.189 -2.512 1.00 80.31 311 PRO A O 1
ATOM 2310 N N . GLU A 1 312 ? 21.759 5.379 -2.357 1.00 85.31 312 GLU A N 1
ATOM 2311 C CA . GLU A 1 312 ? 20.374 5.810 -2.176 1.00 85.31 312 GLU A CA 1
ATOM 2312 C C . GLU A 1 312 ? 19.595 5.997 -3.490 1.00 85.31 312 GLU A C 1
ATOM 2314 O O . GLU A 1 312 ? 18.369 5.884 -3.493 1.00 85.31 312 GLU A O 1
ATOM 2319 N N . LEU A 1 313 ? 20.294 6.249 -4.605 1.00 83.19 313 LEU A N 1
ATOM 2320 C CA . LEU A 1 313 ? 19.715 6.507 -5.936 1.00 83.19 313 LEU A CA 1
ATOM 2321 C C . LEU A 1 313 ? 19.715 5.271 -6.847 1.00 83.19 313 LEU A C 1
ATOM 2323 O O . LEU A 1 313 ? 19.469 5.371 -8.048 1.00 83.19 313 LEU A O 1
ATOM 2327 N N . ALA A 1 314 ? 19.984 4.099 -6.285 1.00 87.00 314 ALA A N 1
ATOM 2328 C CA . ALA A 1 314 ? 19.712 2.833 -6.939 1.00 87.00 314 ALA A CA 1
ATOM 2329 C C . ALA A 1 314 ? 18.189 2.634 -7.154 1.00 87.00 314 ALA A C 1
ATOM 2331 O O . ALA A 1 314 ? 17.380 3.265 -6.462 1.00 87.00 314 ALA A O 1
ATOM 2332 N N . PRO A 1 315 ? 17.759 1.730 -8.063 1.00 89.69 315 PRO A N 1
ATOM 2333 C CA . PRO A 1 315 ? 16.340 1.455 -8.321 1.00 89.69 315 PRO A CA 1
ATOM 2334 C C . PRO A 1 315 ? 15.497 1.249 -7.048 1.00 89.69 315 PRO A C 1
ATOM 2336 O O . PRO A 1 315 ? 14.398 1.804 -6.943 1.00 89.69 315 PRO A O 1
ATOM 2339 N N . TYR A 1 316 ? 16.074 0.548 -6.064 1.00 93.38 316 TYR A N 1
ATOM 2340 C CA . TYR A 1 316 ? 15.787 0.683 -4.632 1.00 93.38 316 TYR A CA 1
ATOM 2341 C C . TYR A 1 316 ? 17.103 0.890 -3.873 1.00 93.38 316 TYR A C 1
ATOM 2343 O O . TYR A 1 316 ? 18.092 0.282 -4.283 1.00 93.38 316 TYR A O 1
ATOM 2351 N N . PRO A 1 317 ? 17.130 1.650 -2.759 1.00 93.94 317 PRO A N 1
ATOM 2352 C CA . PRO A 1 317 ? 18.357 1.896 -2.002 1.00 93.94 317 PRO A CA 1
ATOM 2353 C C . PRO A 1 317 ? 19.105 0.619 -1.592 1.00 93.94 317 PRO A C 1
ATOM 2355 O O . PRO A 1 317 ? 18.482 -0.377 -1.212 1.00 93.94 317 PRO A O 1
ATOM 2358 N N . ASP A 1 318 ? 20.439 0.669 -1.581 1.00 91.81 318 ASP A N 1
ATOM 2359 C CA . ASP A 1 318 ? 21.316 -0.448 -1.201 1.00 91.81 318 ASP A CA 1
ATOM 2360 C C . ASP A 1 318 ? 20.928 -1.064 0.148 1.00 91.81 318 ASP A C 1
ATOM 2362 O O . ASP A 1 318 ? 20.886 -2.287 0.287 1.00 91.81 318 ASP A O 1
ATOM 2366 N N . TRP A 1 319 ? 20.603 -0.236 1.146 1.00 93.56 319 TRP A N 1
ATOM 2367 C CA . TRP A 1 319 ? 20.207 -0.715 2.471 1.00 93.56 319 TRP A CA 1
ATOM 2368 C C . TRP A 1 319 ? 18.893 -1.506 2.450 1.00 93.56 319 TRP A C 1
ATOM 2370 O O . TRP A 1 319 ? 18.758 -2.493 3.179 1.00 93.56 319 TRP A O 1
ATOM 2380 N N . THR A 1 320 ? 17.962 -1.129 1.571 1.00 96.44 320 THR A N 1
ATOM 2381 C CA . THR A 1 320 ? 16.721 -1.865 1.306 1.00 96.44 320 THR A CA 1
ATOM 2382 C C . THR A 1 320 ? 17.023 -3.186 0.604 1.00 96.44 320 THR A C 1
ATOM 2384 O O . THR A 1 320 ? 16.524 -4.222 1.032 1.00 96.44 320 THR A O 1
ATOM 2387 N N . ALA A 1 321 ? 17.891 -3.198 -0.412 1.00 95.94 321 ALA A N 1
ATOM 2388 C CA . ALA A 1 321 ? 18.304 -4.428 -1.092 1.00 95.94 321 ALA A CA 1
ATOM 2389 C C . ALA A 1 321 ? 19.004 -5.425 -0.142 1.00 95.94 321 ALA A C 1
ATOM 2391 O O . ALA A 1 321 ? 18.664 -6.609 -0.129 1.00 95.94 321 ALA A O 1
ATOM 2392 N N . ARG A 1 322 ? 19.903 -4.943 0.730 1.00 95.12 322 ARG A N 1
ATOM 2393 C CA . ARG A 1 322 ? 20.547 -5.740 1.795 1.00 95.12 322 ARG A CA 1
ATOM 2394 C C . ARG A 1 322 ? 19.516 -6.377 2.733 1.00 95.12 322 ARG A C 1
ATOM 2396 O O . ARG A 1 322 ? 19.632 -7.564 3.044 1.00 95.12 322 ARG A O 1
ATOM 2403 N N . TYR A 1 323 ? 18.476 -5.636 3.133 1.00 96.69 323 TYR A N 1
ATOM 2404 C CA . TYR A 1 323 ? 17.367 -6.207 3.903 1.00 96.69 323 TYR A CA 1
ATOM 2405 C C . TYR A 1 323 ? 16.577 -7.253 3.103 1.00 96.69 323 TYR A C 1
ATOM 2407 O O . TYR A 1 323 ? 16.291 -8.321 3.634 1.00 96.69 323 TYR A O 1
ATOM 2415 N N . LEU A 1 324 ? 16.248 -6.998 1.835 1.00 96.88 324 LEU A N 1
ATOM 2416 C CA . LEU A 1 324 ? 15.460 -7.936 1.025 1.00 96.88 324 LEU A CA 1
ATOM 2417 C C . LEU A 1 324 ? 16.199 -9.260 0.745 1.00 96.88 324 LEU A C 1
ATOM 2419 O O . LEU A 1 324 ? 15.550 -10.287 0.558 1.00 96.88 324 LEU A O 1
ATOM 2423 N N . VAL A 1 325 ? 17.535 -9.275 0.790 1.00 95.75 325 VAL A N 1
ATOM 2424 C CA . VAL A 1 325 ? 18.326 -10.518 0.759 1.00 95.75 325 VAL A CA 1
ATOM 2425 C C . VAL A 1 325 ? 18.388 -11.181 2.141 1.00 95.75 325 VAL A C 1
ATOM 2427 O O . VAL A 1 325 ? 17.970 -12.329 2.294 1.00 95.75 325 VAL A O 1
ATOM 2430 N N . TYR A 1 326 ? 18.886 -10.474 3.162 1.00 95.38 326 TYR A N 1
ATOM 2431 C CA . TYR A 1 326 ? 19.270 -11.094 4.442 1.00 95.38 326 TYR A CA 1
ATOM 2432 C C . TYR A 1 326 ? 18.212 -11.060 5.543 1.00 95.38 326 TYR A C 1
ATOM 2434 O O . TYR A 1 326 ? 18.342 -11.784 6.528 1.00 95.38 326 TYR A O 1
ATOM 2442 N N . LYS A 1 327 ? 17.181 -10.222 5.402 1.00 95.19 327 LYS A N 1
ATOM 2443 C CA . LYS A 1 327 ? 16.056 -10.051 6.339 1.00 95.19 327 LYS A CA 1
ATOM 2444 C C . LYS A 1 327 ? 16.481 -9.794 7.792 1.00 95.19 327 LYS A C 1
ATOM 2446 O O . LYS A 1 327 ? 15.780 -10.135 8.739 1.00 95.19 327 LYS A O 1
ATOM 2451 N N . ASN A 1 328 ? 17.641 -9.158 7.961 1.00 94.56 328 ASN A N 1
ATOM 2452 C CA . ASN A 1 328 ? 18.225 -8.825 9.254 1.00 94.56 328 ASN A CA 1
ATOM 2453 C C . ASN A 1 328 ? 17.361 -7.769 9.995 1.00 94.56 328 ASN A C 1
ATOM 2455 O O . ASN A 1 328 ? 17.103 -6.711 9.416 1.00 94.56 328 ASN A O 1
ATOM 2459 N N . PRO A 1 329 ? 16.943 -7.993 11.259 1.00 92.69 329 PRO A N 1
ATOM 2460 C CA . PRO A 1 329 ? 16.096 -7.045 11.994 1.00 92.69 329 PRO A CA 1
ATOM 2461 C C . PRO A 1 329 ? 16.728 -5.668 12.253 1.00 92.69 329 PRO A C 1
ATOM 2463 O O . PRO A 1 329 ? 16.028 -4.660 12.205 1.00 92.69 329 PRO A O 1
ATOM 2466 N N . THR A 1 330 ? 18.044 -5.592 12.473 1.00 93.00 330 THR A N 1
ATOM 2467 C CA . THR A 1 330 ? 18.757 -4.310 12.621 1.00 93.00 330 THR A CA 1
ATOM 2468 C C . THR A 1 330 ? 18.776 -3.546 11.299 1.00 93.00 330 THR A C 1
ATOM 2470 O O . THR A 1 330 ? 18.550 -2.338 11.279 1.00 93.00 330 THR A O 1
ATOM 2473 N N . GLN A 1 331 ? 18.950 -4.259 10.180 1.00 95.25 331 GLN A N 1
ATOM 2474 C CA . GLN A 1 331 ? 18.833 -3.655 8.854 1.00 95.25 331 GLN A CA 1
ATOM 2475 C C . GLN A 1 331 ? 17.405 -3.161 8.589 1.00 95.25 331 GLN A C 1
ATOM 2477 O O . GLN A 1 331 ? 17.241 -2.079 8.034 1.00 95.25 331 GLN A O 1
ATOM 2482 N N . LEU A 1 332 ? 16.371 -3.894 9.026 1.00 95.88 332 LEU A N 1
ATOM 2483 C CA . LEU A 1 332 ? 14.988 -3.415 8.941 1.00 95.88 332 LEU A CA 1
ATOM 2484 C C . LEU A 1 332 ? 14.810 -2.101 9.705 1.00 95.88 332 LEU A C 1
ATOM 2486 O O . LEU A 1 332 ? 14.258 -1.164 9.144 1.00 95.88 332 LEU A O 1
ATOM 2490 N N . ALA A 1 333 ? 15.322 -1.996 10.934 1.00 95.06 333 ALA A N 1
ATOM 2491 C CA . ALA A 1 333 ? 15.256 -0.752 11.703 1.00 95.06 333 ALA A CA 1
ATOM 2492 C C . ALA A 1 333 ? 15.920 0.429 10.964 1.00 95.06 333 ALA A C 1
ATOM 2494 O O . ALA A 1 333 ? 15.368 1.525 10.953 1.00 95.06 333 ALA A O 1
ATOM 2495 N N . PHE A 1 334 ? 17.043 0.205 10.272 1.00 96.56 334 PHE A N 1
ATOM 2496 C CA . PHE A 1 334 ? 17.671 1.226 9.423 1.00 96.56 334 PHE A CA 1
ATOM 2497 C C . PHE A 1 334 ? 16.830 1.584 8.183 1.00 96.56 334 PHE A C 1
ATOM 2499 O O . PHE A 1 334 ? 16.724 2.759 7.827 1.00 96.56 334 PHE A O 1
ATOM 2506 N N . VAL A 1 335 ? 16.203 0.599 7.528 1.00 97.62 335 VAL A N 1
ATOM 2507 C CA . VAL A 1 335 ? 15.287 0.828 6.394 1.00 97.62 335 VAL A CA 1
ATOM 2508 C C . VAL A 1 335 ? 14.070 1.649 6.842 1.00 97.62 335 VAL A C 1
ATOM 2510 O O . VAL A 1 335 ? 13.717 2.618 6.173 1.00 97.62 335 VAL A O 1
ATOM 2513 N N . LEU A 1 336 ? 13.462 1.299 7.981 1.00 97.56 336 LEU A N 1
ATOM 2514 C CA . LEU A 1 336 ? 12.296 1.992 8.537 1.00 97.56 336 LEU A CA 1
ATOM 2515 C C . LEU A 1 336 ? 12.637 3.415 8.993 1.00 97.56 336 LEU A C 1
ATOM 2517 O O . LEU A 1 336 ? 11.928 4.333 8.602 1.00 97.56 336 LEU A O 1
ATOM 2521 N N . ALA A 1 337 ? 13.762 3.628 9.683 1.00 97.12 337 ALA A N 1
ATOM 2522 C CA . ALA A 1 337 ? 14.179 4.962 10.127 1.00 97.12 337 ALA A CA 1
ATOM 2523 C C . ALA A 1 337 ? 14.469 5.933 8.963 1.00 97.12 337 ALA A C 1
ATOM 2525 O O . ALA A 1 337 ? 14.244 7.132 9.088 1.00 97.12 337 ALA A O 1
ATOM 2526 N N . ASN A 1 338 ? 14.924 5.439 7.803 1.00 96.69 338 ASN A N 1
ATOM 2527 C CA . ASN A 1 338 ? 14.995 6.262 6.585 1.00 96.69 338 ASN A CA 1
ATOM 2528 C C . ASN A 1 338 ? 13.606 6.540 5.980 1.00 96.69 338 ASN A C 1
ATOM 2530 O O . ASN A 1 338 ? 13.412 7.582 5.360 1.00 96.69 338 ASN A O 1
ATOM 2534 N N . GLY A 1 339 ? 12.649 5.625 6.156 1.00 96.81 339 GLY A N 1
ATOM 2535 C CA . GLY A 1 339 ? 11.247 5.828 5.792 1.00 96.81 339 GLY A CA 1
ATOM 2536 C C . GLY A 1 339 ? 10.527 6.822 6.708 1.00 96.81 339 GLY A C 1
ATOM 2537 O O . GLY A 1 339 ? 9.723 7.600 6.222 1.00 96.81 339 GLY A O 1
ATOM 2538 N N . ASP A 1 340 ? 10.832 6.852 8.008 1.00 97.19 340 ASP A N 1
ATOM 2539 C CA . ASP A 1 340 ? 10.249 7.809 8.965 1.00 97.19 340 ASP A CA 1
ATOM 2540 C C . ASP A 1 340 ? 10.679 9.260 8.679 1.00 97.19 340 ASP A C 1
ATOM 2542 O O . ASP A 1 340 ? 9.981 10.213 9.025 1.00 97.19 340 ASP A O 1
ATOM 2546 N N . LEU A 1 341 ? 11.813 9.423 7.992 1.00 96.56 341 LEU A N 1
ATOM 2547 C CA . LEU A 1 341 ? 12.393 10.704 7.590 1.00 96.56 341 LEU A CA 1
ATOM 2548 C C . LEU A 1 341 ? 11.998 11.141 6.169 1.00 96.56 341 LEU A C 1
ATOM 2550 O O . LEU A 1 341 ? 12.505 12.159 5.692 1.00 96.56 341 LEU A O 1
ATOM 2554 N N . SER A 1 342 ? 11.068 10.451 5.488 1.00 95.00 342 SER A N 1
ATOM 2555 C CA . SER A 1 342 ? 10.463 11.012 4.267 1.00 95.00 342 SER A CA 1
ATOM 2556 C C . SER A 1 342 ? 9.713 12.309 4.572 1.00 95.00 342 SER A C 1
ATOM 2558 O O . SER A 1 342 ? 9.847 13.272 3.818 1.00 95.00 342 SER A O 1
ATOM 2560 N N . GLY A 1 343 ? 9.061 12.382 5.739 1.00 95.56 343 GLY A N 1
ATOM 2561 C CA . GLY A 1 343 ? 8.334 13.558 6.215 1.00 95.56 343 GLY A CA 1
ATOM 2562 C C . GLY A 1 343 ? 9.172 14.841 6.293 1.00 95.56 343 GLY A C 1
ATOM 2563 O O . GLY A 1 343 ? 8.636 15.940 6.124 1.00 95.56 343 GLY A O 1
ATOM 2564 N N . SER A 1 344 ? 10.487 14.709 6.511 1.00 95.00 344 SER A N 1
ATOM 2565 C CA . SER A 1 344 ? 11.440 15.816 6.671 1.00 95.00 344 SER A CA 1
ATOM 2566 C C . SER A 1 344 ? 11.525 16.750 5.459 1.00 95.00 344 SER A C 1
ATOM 2568 O O . SER A 1 344 ? 11.952 17.900 5.590 1.00 95.00 344 SER A O 1
ATOM 2570 N N . TRP A 1 345 ? 11.153 16.265 4.274 1.00 91.25 345 TRP A N 1
ATOM 2571 C CA . TRP A 1 345 ? 11.316 16.973 3.009 1.00 91.25 345 TRP A CA 1
ATOM 2572 C C . TRP A 1 345 ? 10.098 17.869 2.705 1.00 91.25 345 TRP A C 1
ATOM 2574 O O . TRP A 1 345 ? 8.960 17.428 2.875 1.00 91.25 345 TRP A O 1
ATOM 2584 N N . PRO A 1 346 ? 10.286 19.120 2.238 1.00 90.94 346 PRO A N 1
ATOM 2585 C CA . PRO A 1 346 ? 9.209 20.096 2.040 1.00 90.94 346 PRO A CA 1
ATOM 2586 C C . PRO A 1 346 ? 8.372 19.864 0.766 1.00 90.94 346 PRO A C 1
ATOM 2588 O O . PRO A 1 346 ? 8.191 20.773 -0.042 1.00 90.94 346 PRO A O 1
ATOM 2591 N N . PHE A 1 347 ? 7.854 18.646 0.577 1.00 90.88 347 PHE A N 1
ATOM 2592 C CA . PHE A 1 347 ? 6.947 18.283 -0.521 1.00 90.88 347 PHE A CA 1
ATOM 2593 C C . PHE A 1 347 ? 5.508 17.955 -0.084 1.00 90.88 347 PHE A C 1
ATOM 2595 O O . PHE A 1 347 ? 4.642 17.718 -0.927 1.00 90.88 347 PHE A O 1
ATOM 2602 N N . HIS A 1 348 ? 5.224 17.924 1.219 1.00 95.25 348 HIS A N 1
ATOM 2603 C CA . HIS A 1 348 ? 3.936 17.482 1.744 1.00 95.25 348 HIS A CA 1
ATOM 2604 C C . HIS A 1 348 ? 2.916 18.612 1.657 1.00 95.25 348 HIS A C 1
ATOM 2606 O O . HIS A 1 348 ? 3.019 19.612 2.366 1.00 95.25 348 HIS A O 1
ATOM 2612 N N . ILE A 1 349 ? 1.902 18.445 0.813 1.00 93.94 349 ILE A N 1
ATOM 2613 C CA . ILE A 1 349 ? 0.838 19.431 0.647 1.00 93.94 349 ILE A CA 1
ATOM 2614 C C . ILE A 1 349 ? -0.521 18.740 0.498 1.00 93.94 349 ILE A C 1
ATOM 2616 O O . ILE A 1 349 ? -0.705 17.879 -0.363 1.00 93.94 349 ILE A O 1
ATOM 2620 N N . ARG A 1 350 ? -1.484 19.105 1.352 1.00 94.88 350 ARG A N 1
ATOM 2621 C CA . ARG A 1 350 ? -2.877 18.636 1.271 1.00 94.88 350 ARG A CA 1
ATOM 2622 C C . ARG A 1 350 ? -3.869 19.798 1.308 1.00 94.88 350 ARG A C 1
ATOM 2624 O O . ARG A 1 350 ? -3.626 20.835 1.934 1.00 94.88 350 ARG A O 1
ATOM 2631 N N . GLU A 1 351 ? -5.007 19.618 0.647 1.00 95.31 351 GLU A N 1
ATOM 2632 C CA . GLU A 1 351 ? -6.101 20.591 0.656 1.00 95.31 351 GLU A CA 1
ATOM 2633 C C . GLU A 1 351 ? -6.691 20.743 2.075 1.00 95.31 351 GLU A C 1
ATOM 2635 O O . GLU A 1 351 ? -7.077 19.735 2.678 1.00 95.31 351 GLU A O 1
ATOM 2640 N N . PRO A 1 352 ? -6.835 21.965 2.628 1.00 93.38 352 PRO A N 1
ATOM 2641 C CA . PRO A 1 352 ? -7.471 22.172 3.929 1.00 93.38 352 PRO A CA 1
ATOM 2642 C C . PRO A 1 352 ? -8.904 21.632 3.980 1.00 93.38 352 PRO A C 1
ATOM 2644 O O . PRO A 1 352 ? -9.625 21.651 2.982 1.00 93.38 352 PRO A O 1
ATOM 2647 N N . GLN A 1 353 ? -9.357 21.185 5.152 1.00 88.81 353 GLN A N 1
ATOM 2648 C CA . GLN A 1 353 ? -10.742 20.745 5.327 1.00 88.81 353 GLN A CA 1
ATOM 2649 C C . GLN A 1 353 ? -11.702 21.922 5.091 1.00 88.81 353 GLN A C 1
ATOM 2651 O O . GLN A 1 353 ? -11.662 22.912 5.818 1.00 88.81 353 GLN A O 1
ATOM 2656 N N . GLY A 1 354 ? -12.561 21.809 4.075 1.00 85.69 354 GLY A N 1
ATOM 2657 C CA . GLY A 1 354 ? -13.474 22.879 3.661 1.00 85.69 354 GLY A CA 1
ATOM 2658 C C . GLY A 1 354 ? -12.932 23.839 2.592 1.00 85.69 354 GLY A C 1
ATOM 2659 O O . GLY A 1 354 ? -13.600 24.831 2.306 1.00 85.69 354 GLY A O 1
ATOM 2660 N N . SER A 1 355 ? -11.773 23.570 1.972 1.00 90.25 355 SER A N 1
ATOM 2661 C CA . SER A 1 355 ? -11.418 24.239 0.711 1.00 90.25 355 SER A CA 1
ATOM 2662 C C . SER A 1 355 ? -12.360 23.816 -0.433 1.00 90.25 355 SER A C 1
ATOM 2664 O O . SER A 1 355 ? -13.026 22.782 -0.366 1.00 90.25 355 SER A O 1
ATOM 2666 N N . VAL A 1 356 ? -12.452 24.653 -1.476 1.00 87.88 356 VAL A N 1
ATOM 2667 C CA . VAL A 1 356 ? -13.345 24.447 -2.640 1.00 87.88 356 VAL A CA 1
ATOM 2668 C C . VAL A 1 356 ? -12.992 23.166 -3.406 1.00 87.88 356 VAL A C 1
ATOM 2670 O O . VAL A 1 356 ? -13.861 22.489 -3.951 1.00 87.88 356 VAL A O 1
ATOM 2673 N N . THR A 1 357 ? -11.708 22.832 -3.431 1.00 90.62 357 THR A N 1
ATOM 2674 C CA . THR A 1 357 ? -11.133 21.620 -4.004 1.00 90.62 357 THR A CA 1
ATOM 2675 C C . THR A 1 357 ? -11.166 20.482 -2.981 1.00 90.62 357 THR A C 1
ATOM 2677 O O . THR A 1 357 ? -10.869 20.653 -1.797 1.00 90.62 357 THR A O 1
ATOM 2680 N N . SER A 1 358 ? -11.546 19.276 -3.412 1.00 91.81 358 SER A N 1
ATOM 2681 C CA . SER A 1 358 ? -11.572 18.115 -2.510 1.00 91.81 358 SER A CA 1
ATOM 2682 C C . SER A 1 358 ? -10.182 17.536 -2.259 1.00 91.81 358 SER A C 1
ATOM 2684 O O . SER A 1 358 ? -9.993 16.821 -1.278 1.00 91.81 358 SER A O 1
ATOM 2686 N N . GLY A 1 359 ? -9.241 17.782 -3.174 1.00 94.81 359 GLY A N 1
ATOM 2687 C CA . GLY A 1 359 ? -8.058 16.943 -3.308 1.00 94.81 359 GLY A CA 1
ATOM 2688 C C . GLY A 1 359 ? -8.425 15.515 -3.734 1.00 94.81 359 GLY A C 1
ATOM 2689 O O . GLY A 1 359 ? -9.567 15.237 -4.118 1.00 94.81 359 GLY A O 1
ATOM 2690 N N . VAL A 1 360 ? -7.453 14.606 -3.678 1.00 95.94 360 VAL A N 1
ATOM 2691 C CA . VAL A 1 360 ? -7.625 13.186 -4.016 1.00 95.94 360 VAL A CA 1
ATOM 2692 C C . VAL A 1 360 ? -7.699 12.337 -2.746 1.00 95.94 360 VAL A C 1
ATOM 2694 O O . VAL A 1 360 ? -6.783 12.370 -1.926 1.00 95.94 360 VAL A O 1
ATOM 2697 N N . GLY A 1 361 ? -8.768 11.543 -2.617 1.00 92.75 361 GLY A N 1
ATOM 2698 C CA . GLY A 1 361 ? -8.963 10.600 -1.510 1.00 92.75 361 GLY A CA 1
ATOM 2699 C C . GLY A 1 361 ? -9.161 11.258 -0.132 1.00 92.75 361 GLY A C 1
ATOM 2700 O O . GLY A 1 361 ? -9.267 12.484 -0.033 1.00 92.75 361 GLY A O 1
ATOM 2701 N N . PRO A 1 362 ? -9.206 10.457 0.950 1.00 90.62 362 PRO A N 1
ATOM 2702 C CA . PRO A 1 362 ? -9.296 10.970 2.319 1.00 90.62 362 PRO A CA 1
ATOM 2703 C C . PRO A 1 362 ? -8.032 11.735 2.744 1.00 90.62 362 PRO A C 1
ATOM 2705 O O . PRO A 1 362 ? -8.108 12.613 3.597 1.00 90.62 362 PRO A O 1
ATOM 2708 N N . ASP A 1 363 ? -6.890 11.459 2.107 1.00 91.31 363 ASP A N 1
ATOM 2709 C CA . ASP A 1 363 ? -5.614 12.138 2.362 1.00 91.31 363 ASP A CA 1
ATOM 2710 C C . ASP A 1 363 ? -5.589 13.576 1.794 1.00 91.31 363 ASP A C 1
ATOM 2712 O O . ASP A 1 363 ? -4.741 14.382 2.178 1.00 91.31 363 ASP A O 1
ATOM 2716 N N . ARG A 1 364 ? -6.540 13.923 0.910 1.00 95.19 364 ARG A N 1
ATOM 2717 C CA . ARG A 1 364 ? -6.718 15.256 0.302 1.00 95.19 364 ARG A CA 1
ATOM 2718 C C . ARG A 1 364 ? -5.486 15.774 -0.466 1.00 95.19 364 ARG A C 1
ATOM 2720 O O . ARG A 1 364 ? -5.238 16.980 -0.492 1.00 95.19 364 ARG A O 1
ATOM 2727 N N . PHE A 1 365 ? -4.749 14.880 -1.133 1.00 96.50 365 PHE A N 1
ATOM 2728 C CA . PHE A 1 365 ? -3.624 15.220 -2.025 1.00 96.50 365 PHE A CA 1
ATOM 2729 C C . PHE A 1 365 ? -4.021 16.261 -3.090 1.00 96.50 365 PHE A C 1
ATOM 2731 O O . PHE A 1 365 ? -5.157 16.258 -3.571 1.00 96.50 365 PHE A O 1
ATOM 2738 N N . ILE A 1 366 ? -3.098 17.127 -3.510 1.00 94.31 366 ILE A N 1
ATOM 2739 C CA . ILE A 1 366 ? -3.365 18.178 -4.504 1.00 94.31 366 ILE A CA 1
ATOM 2740 C C . ILE A 1 366 ? -3.608 17.563 -5.891 1.00 94.31 366 ILE A C 1
ATOM 2742 O O . ILE A 1 366 ? -2.718 16.961 -6.492 1.00 94.31 366 ILE A O 1
ATOM 2746 N N . SER A 1 367 ? -4.818 17.735 -6.430 1.00 92.62 367 SER A N 1
ATOM 2747 C CA . SER A 1 367 ? -5.212 17.164 -7.725 1.00 92.62 367 SER A CA 1
ATOM 2748 C C . SER A 1 367 ? -4.943 18.115 -8.893 1.00 92.62 367 SER A C 1
ATOM 2750 O O . SER A 1 367 ? -5.573 19.169 -8.977 1.00 92.62 367 SER A O 1
ATOM 2752 N N . ILE A 1 368 ? -4.121 17.702 -9.864 1.00 89.44 368 ILE A N 1
ATOM 2753 C CA . ILE A 1 368 ? -3.909 18.455 -11.119 1.00 89.44 368 ILE A CA 1
ATOM 2754 C C . ILE A 1 368 ? -5.131 18.429 -12.058 1.00 89.44 368 ILE A C 1
ATOM 2756 O O . ILE A 1 368 ? -5.183 19.177 -13.028 1.00 89.44 368 ILE A O 1
ATOM 2760 N N . ASP A 1 369 ? -6.137 17.589 -11.790 1.00 88.50 369 ASP A N 1
ATOM 2761 C CA . ASP A 1 369 ? -7.407 17.631 -12.532 1.00 88.50 369 ASP A CA 1
ATOM 2762 C C . ASP A 1 369 ? -8.301 18.782 -12.047 1.00 88.50 369 ASP A C 1
ATOM 2764 O O . ASP A 1 369 ? -9.051 19.363 -12.837 1.00 88.50 369 ASP A O 1
ATOM 2768 N N . GLN A 1 370 ? -8.188 19.121 -10.755 1.00 89.94 370 GLN A N 1
ATOM 2769 C CA . GLN A 1 370 ? -8.894 20.227 -10.102 1.00 89.94 370 GLN A CA 1
ATOM 2770 C C . GLN A 1 370 ? -8.115 21.547 -10.188 1.00 89.94 370 GLN A C 1
ATOM 2772 O O . GLN A 1 370 ? -8.731 22.603 -10.309 1.00 89.94 370 GLN A O 1
ATOM 2777 N N . ARG A 1 371 ? -6.779 21.474 -10.142 1.00 86.50 371 ARG A N 1
ATOM 2778 C CA . ARG A 1 371 ? -5.837 22.602 -10.129 1.00 86.50 371 ARG A CA 1
ATOM 2779 C C . ARG A 1 371 ? -4.781 22.437 -11.233 1.00 86.50 371 ARG A C 1
ATOM 2781 O O . ARG A 1 371 ? -3.635 22.102 -10.936 1.00 86.50 371 ARG A O 1
ATOM 2788 N N . PRO A 1 372 ? -5.143 22.570 -12.523 1.00 81.88 372 PRO A N 1
ATOM 2789 C CA . PRO A 1 372 ? -4.267 22.212 -13.648 1.00 81.88 372 PRO A CA 1
ATOM 2790 C C . PRO A 1 372 ? -2.947 22.990 -13.693 1.00 81.88 372 PRO A C 1
ATOM 2792 O O . PRO A 1 372 ? -1.928 22.457 -14.137 1.00 81.88 372 PRO A O 1
ATOM 2795 N N . THR A 1 373 ? -2.942 24.228 -13.202 1.00 79.06 373 THR A N 1
ATOM 2796 C CA . THR A 1 373 ? -1.778 25.121 -13.207 1.00 79.06 373 THR A CA 1
ATOM 2797 C C . THR A 1 373 ? -1.028 25.138 -11.868 1.00 79.06 373 THR A C 1
ATOM 2799 O O . THR A 1 373 ? -0.146 25.970 -11.692 1.00 79.06 373 THR A O 1
ATOM 2802 N N . VAL A 1 374 ? -1.332 24.227 -10.925 1.00 84.12 374 VAL A N 1
ATOM 2803 C CA . VAL A 1 374 ? -0.627 24.163 -9.627 1.00 84.12 374 VAL A CA 1
ATOM 2804 C C . VAL A 1 374 ? 0.851 23.853 -9.797 1.00 84.12 374 VAL A C 1
ATOM 2806 O O . VAL A 1 374 ? 1.231 22.956 -10.557 1.00 84.12 374 VAL A O 1
ATOM 2809 N N . TRP A 1 375 ? 1.668 24.603 -9.061 1.00 80.94 375 TRP A N 1
ATOM 2810 C CA . TRP A 1 375 ? 3.109 24.597 -9.210 1.00 80.94 375 TRP A CA 1
ATOM 2811 C C . TRP A 1 375 ? 3.828 24.800 -7.869 1.00 80.94 375 TRP A C 1
ATOM 2813 O O . TRP A 1 375 ? 3.479 25.712 -7.117 1.00 80.94 375 TRP A O 1
ATOM 2823 N N . LEU A 1 376 ? 4.812 23.943 -7.566 1.00 80.56 376 LEU A N 1
ATOM 2824 C CA . LEU A 1 376 ? 5.605 23.983 -6.329 1.00 80.56 376 LEU A CA 1
ATOM 2825 C C . LEU A 1 376 ? 7.001 24.600 -6.528 1.00 80.56 376 LEU A C 1
ATOM 2827 O O . LEU A 1 376 ? 8.006 23.906 -6.406 1.00 80.56 376 LEU A O 1
ATOM 2831 N N . ASP A 1 377 ? 7.065 25.902 -6.800 1.00 75.62 377 ASP A N 1
ATOM 2832 C CA . ASP A 1 377 ? 8.202 26.770 -6.447 1.00 75.62 377 ASP A CA 1
ATOM 2833 C C . ASP A 1 377 ? 7.778 28.254 -6.504 1.00 75.62 377 ASP A C 1
ATOM 2835 O O . ASP A 1 377 ? 6.600 28.580 -6.669 1.00 75.62 377 ASP A O 1
ATOM 2839 N N . GLU A 1 378 ? 8.723 29.180 -6.344 1.00 71.31 378 GLU A N 1
ATOM 2840 C CA . GLU A 1 378 ? 8.458 30.620 -6.384 1.00 71.31 378 GLU A CA 1
ATOM 2841 C C . GLU A 1 378 ? 8.038 31.176 -7.759 1.00 71.31 378 GLU A C 1
ATOM 2843 O O . GLU A 1 378 ? 7.314 32.178 -7.794 1.00 71.31 378 GLU A O 1
ATOM 2848 N N . ARG A 1 379 ? 8.381 30.512 -8.878 1.00 71.94 379 ARG A N 1
ATOM 2849 C CA . ARG A 1 379 ? 7.951 30.893 -10.239 1.00 71.94 379 ARG A CA 1
ATOM 2850 C C . ARG A 1 379 ? 6.432 30.848 -10.367 1.00 71.94 379 ARG A C 1
ATOM 2852 O O . ARG A 1 379 ? 5.868 31.616 -11.138 1.00 71.94 379 ARG A O 1
ATOM 2859 N N . ALA A 1 380 ? 5.748 30.059 -9.531 1.00 75.62 380 ALA A N 1
ATOM 2860 C CA . ALA A 1 380 ? 4.288 30.053 -9.408 1.00 75.62 380 ALA A CA 1
ATOM 2861 C C . ALA A 1 380 ? 3.693 31.453 -9.150 1.00 75.62 380 ALA A C 1
ATOM 2863 O O . ALA A 1 380 ? 2.527 31.706 -9.455 1.00 75.62 380 ALA A O 1
ATOM 2864 N N . ASN A 1 381 ? 4.481 32.375 -8.583 1.00 75.25 381 ASN A N 1
ATOM 2865 C CA . ASN A 1 381 ? 4.048 33.736 -8.293 1.00 75.25 381 ASN A CA 1
ATOM 2866 C C . ASN A 1 381 ? 4.208 34.704 -9.475 1.00 75.25 381 ASN A C 1
ATOM 2868 O O . ASN A 1 381 ? 3.457 35.683 -9.559 1.00 75.25 381 ASN A O 1
ATOM 2872 N N . THR A 1 382 ? 5.156 34.443 -10.376 1.00 73.69 382 THR A N 1
ATOM 2873 C CA . THR A 1 382 ? 5.544 35.332 -11.484 1.00 73.69 382 THR A CA 1
ATOM 2874 C C . THR A 1 382 ? 5.114 34.816 -12.857 1.00 73.69 382 THR A C 1
ATOM 2876 O O . THR A 1 382 ? 4.938 35.623 -13.770 1.00 73.69 382 THR A O 1
ATOM 2879 N N . ASP A 1 383 ? 4.887 33.511 -13.004 1.00 72.38 383 ASP A N 1
ATOM 2880 C CA . ASP A 1 383 ? 4.403 32.893 -14.235 1.00 72.38 383 ASP A CA 1
ATOM 2881 C C . ASP A 1 383 ? 2.946 33.326 -14.539 1.00 72.38 383 ASP A C 1
ATOM 2883 O O . ASP A 1 383 ? 2.064 33.174 -13.683 1.00 72.38 383 ASP A O 1
ATOM 2887 N N . PRO A 1 384 ? 2.658 33.872 -15.740 1.00 72.88 384 PRO A N 1
ATOM 2888 C CA . PRO A 1 384 ? 1.315 34.305 -16.131 1.00 72.88 384 PRO A CA 1
ATOM 2889 C C . PRO A 1 384 ? 0.331 33.155 -16.422 1.00 72.88 384 PRO A C 1
ATOM 2891 O O . PRO A 1 384 ? -0.856 33.422 -16.606 1.00 72.88 384 PRO A O 1
ATOM 2894 N N . ILE A 1 385 ? 0.791 31.903 -16.495 1.00 71.44 385 ILE A N 1
ATOM 2895 C CA . ILE A 1 385 ? -0.044 30.706 -16.684 1.00 71.44 385 ILE A CA 1
ATOM 2896 C C . ILE A 1 385 ? -0.568 30.190 -15.342 1.00 71.44 385 ILE A C 1
ATOM 2898 O O . ILE A 1 385 ? -1.697 29.701 -15.280 1.00 71.44 385 ILE A O 1
ATOM 2902 N N . VAL A 1 386 ? 0.209 30.330 -14.262 1.00 76.62 386 VAL A N 1
ATOM 2903 C CA . VAL A 1 386 ? -0.179 29.864 -12.924 1.00 76.62 386 VAL A CA 1
ATOM 2904 C C . VAL A 1 386 ? -1.250 30.777 -12.333 1.00 76.62 386 VAL A C 1
ATOM 2906 O O . VAL A 1 386 ? -0.980 31.886 -11.850 1.00 76.62 386 VAL A O 1
ATOM 2909 N N . THR A 1 387 ? -2.497 30.297 -12.363 1.00 79.44 387 THR A N 1
ATOM 2910 C CA . THR A 1 387 ? -3.648 31.078 -11.900 1.00 79.44 387 THR A CA 1
ATOM 2911 C C . THR A 1 387 ? -3.546 31.368 -10.395 1.00 79.44 387 THR A C 1
ATOM 2913 O O . THR A 1 387 ? -3.060 30.525 -9.639 1.00 79.44 387 THR A O 1
ATOM 2916 N N . PRO A 1 388 ? -4.040 32.520 -9.895 1.00 82.06 388 PRO A N 1
ATOM 2917 C CA . PRO A 1 388 ? -3.957 32.847 -8.467 1.00 82.06 388 PRO A CA 1
ATOM 2918 C C . PRO A 1 388 ? -4.638 31.843 -7.523 1.00 82.06 388 PRO A C 1
ATOM 2920 O O . PRO A 1 388 ? -4.284 31.792 -6.351 1.00 82.06 388 PRO A O 1
ATOM 2923 N N . ALA A 1 389 ? -5.596 31.050 -8.018 1.00 82.06 389 ALA A N 1
ATOM 2924 C CA . ALA A 1 389 ? -6.252 29.986 -7.255 1.00 82.06 389 ALA A CA 1
ATOM 2925 C C . ALA A 1 389 ? -5.394 28.712 -7.136 1.00 82.06 389 ALA A C 1
ATOM 2927 O O . ALA A 1 389 ? -5.531 27.970 -6.165 1.00 82.06 389 ALA A O 1
ATOM 2928 N N . ASP A 1 390 ? -4.504 28.479 -8.104 1.00 83.06 390 ASP A N 1
ATOM 2929 C CA . ASP A 1 390 ? -3.647 27.298 -8.159 1.00 83.06 390 ASP A CA 1
ATOM 2930 C C . ASP A 1 390 ? -2.320 27.477 -7.411 1.00 83.06 390 ASP A C 1
ATOM 2932 O O . ASP A 1 390 ? -1.662 26.480 -7.118 1.00 83.06 390 ASP A O 1
ATOM 2936 N N . ARG A 1 391 ? -1.952 28.703 -7.025 1.00 85.69 391 ARG A N 1
ATOM 2937 C CA . ARG A 1 391 ? -0.764 28.991 -6.202 1.00 85.69 391 ARG A CA 1
ATOM 2938 C C . ARG A 1 391 ? -0.852 28.335 -4.819 1.00 85.69 391 ARG A C 1
ATOM 2940 O O . ARG A 1 391 ? -1.935 28.217 -4.243 1.00 85.69 391 ARG A O 1
ATOM 2947 N N . VAL A 1 392 ? 0.299 27.945 -4.271 1.00 87.75 392 VAL A N 1
ATOM 2948 C CA . VAL A 1 392 ? 0.417 27.572 -2.852 1.00 87.75 392 VAL A CA 1
ATOM 2949 C C . VAL A 1 392 ? 0.182 28.815 -1.992 1.00 87.75 392 VAL A C 1
ATOM 2951 O O . VAL A 1 392 ? 0.632 29.909 -2.332 1.00 87.75 392 VAL A O 1
ATOM 2954 N N . LYS A 1 393 ? -0.568 28.659 -0.901 1.00 88.12 393 LYS A N 1
ATOM 2955 C CA . LYS A 1 393 ? -1.092 29.764 -0.084 1.00 88.12 393 LYS A CA 1
ATOM 2956 C C . LYS A 1 393 ? -0.219 30.087 1.138 1.00 88.12 393 LYS A C 1
ATOM 2958 O O . LYS A 1 393 ? -0.357 31.171 1.711 1.00 88.12 393 LYS A O 1
ATOM 2963 N N . GLY A 1 394 ? 0.654 29.165 1.545 1.00 84.88 394 GLY A N 1
ATOM 2964 C CA . GLY A 1 394 ? 1.667 29.393 2.580 1.00 84.88 394 GLY A CA 1
ATOM 2965 C C . GLY A 1 394 ? 2.920 30.109 2.055 1.00 84.88 394 GLY A C 1
ATOM 2966 O O . GLY A 1 394 ? 3.142 30.201 0.850 1.00 84.88 394 GLY A O 1
ATOM 2967 N N . GLY A 1 395 ? 3.746 30.625 2.966 1.00 77.31 395 GLY A N 1
ATOM 2968 C CA . GLY A 1 395 ? 4.967 31.362 2.645 1.00 77.31 395 GLY A CA 1
ATOM 2969 C C . GLY A 1 395 ? 5.946 31.470 3.831 1.00 77.31 395 GLY A C 1
ATOM 2970 O O . GLY A 1 395 ? 5.496 31.573 4.973 1.00 77.31 395 GLY A O 1
ATOM 2971 N N . PRO A 1 396 ? 7.274 31.498 3.602 1.00 73.62 396 PRO A N 1
ATOM 2972 C CA . PRO A 1 396 ? 7.932 31.339 2.306 1.00 73.62 396 PRO A CA 1
ATOM 2973 C C . PRO A 1 396 ? 7.749 29.921 1.747 1.00 73.62 396 PRO A C 1
ATOM 2975 O O . PRO A 1 396 ? 7.647 28.955 2.504 1.00 73.62 396 PRO A O 1
ATOM 2978 N N . MET A 1 397 ? 7.721 29.798 0.416 1.00 71.69 397 MET A N 1
ATOM 2979 C CA . MET A 1 397 ? 7.886 28.491 -0.223 1.00 71.69 397 MET A CA 1
ATOM 2980 C C . MET A 1 397 ? 9.242 27.931 0.196 1.00 71.69 397 MET A C 1
ATOM 2982 O O . MET A 1 397 ? 10.246 28.639 0.181 1.00 71.69 397 MET A O 1
ATOM 2986 N N . GLN A 1 398 ? 9.249 26.683 0.643 1.00 60.78 398 GLN A N 1
ATOM 2987 C CA . GLN A 1 398 ? 10.378 26.117 1.375 1.00 60.78 398 GLN A CA 1
ATOM 2988 C C . GLN A 1 398 ? 11.466 25.485 0.521 1.00 60.78 398 GLN A C 1
ATOM 2990 O O . GLN A 1 398 ? 12.580 25.288 0.997 1.00 60.78 398 GLN A O 1
ATOM 2995 N N . MET A 1 399 ? 11.117 25.139 -0.708 1.00 66.25 399 MET A N 1
ATOM 2996 C CA . MET A 1 399 ? 12.023 24.542 -1.670 1.00 66.25 399 MET A CA 1
ATOM 2997 C C . MET A 1 399 ? 13.002 25.619 -2.145 1.00 66.25 399 MET A C 1
ATOM 2999 O O . MET A 1 399 ? 12.579 26.739 -2.441 1.00 66.25 399 MET A O 1
ATOM 3003 N N . HIS A 1 400 ? 14.298 25.300 -2.180 1.00 60.69 400 HIS A N 1
ATOM 3004 C CA . HIS A 1 400 ? 15.333 26.237 -2.619 1.00 60.69 400 HIS A CA 1
ATOM 3005 C C . HIS A 1 400 ? 15.049 26.795 -4.016 1.00 60.69 400 HIS A C 1
ATOM 3007 O O . HIS A 1 400 ? 14.662 26.063 -4.927 1.00 60.69 400 HIS A O 1
ATOM 3013 N N . GLU A 1 401 ? 15.337 28.083 -4.197 1.00 48.69 401 GLU A N 1
ATOM 3014 C CA . GLU A 1 401 ? 15.502 28.681 -5.523 1.00 48.69 401 GLU A CA 1
ATOM 3015 C C . GLU A 1 401 ? 16.553 27.882 -6.318 1.00 48.69 401 GLU A C 1
ATOM 3017 O O . GLU A 1 401 ? 17.594 27.483 -5.781 1.00 48.69 401 GLU A O 1
ATOM 3022 N N . TYR A 1 402 ? 16.270 27.625 -7.598 1.00 46.09 402 TYR A N 1
ATOM 3023 C CA . TYR A 1 402 ? 16.991 26.655 -8.428 1.00 46.09 402 TYR A CA 1
ATOM 3024 C C . TYR A 1 402 ? 18.433 27.110 -8.735 1.00 46.09 402 TYR A C 1
ATOM 3026 O O . TYR A 1 402 ? 18.717 27.700 -9.776 1.00 46.09 402 TYR A O 1
ATOM 3034 N N . GLY A 1 403 ? 19.350 26.829 -7.806 1.00 48.94 403 GLY A N 1
ATOM 3035 C CA . GLY A 1 403 ? 20.772 27.182 -7.880 1.00 48.94 403 GLY A CA 1
ATOM 3036 C C . GLY A 1 403 ? 21.310 28.032 -6.721 1.00 48.94 403 GLY A C 1
ATOM 3037 O O . GLY A 1 403 ? 22.517 28.261 -6.684 1.00 48.94 403 GLY A O 1
ATOM 3038 N N . SER A 1 404 ? 20.483 28.475 -5.763 1.00 54.69 404 SER A N 1
ATOM 3039 C CA . SER A 1 404 ? 20.958 29.317 -4.647 1.00 54.69 404 SER A CA 1
ATOM 3040 C C . SER A 1 404 ? 21.685 28.530 -3.546 1.00 54.69 404 SER A C 1
ATOM 3042 O O . SER A 1 404 ? 22.608 29.049 -2.919 1.00 54.69 404 SER A O 1
ATOM 3044 N N . GLY A 1 405 ? 21.290 27.273 -3.308 1.00 60.03 405 GLY A N 1
ATOM 3045 C CA . GLY A 1 405 ? 21.955 26.313 -2.409 1.00 60.03 405 GLY A CA 1
ATOM 3046 C C . GLY A 1 405 ? 21.926 26.637 -0.905 1.00 60.03 405 GLY A C 1
ATOM 3047 O O . GLY A 1 405 ? 22.292 25.789 -0.094 1.00 60.03 405 GLY A O 1
ATOM 3048 N N . VAL A 1 406 ? 21.480 27.833 -0.513 1.00 69.31 406 VAL A N 1
ATOM 3049 C CA . VAL A 1 406 ? 21.418 28.307 0.877 1.00 69.31 406 VAL A CA 1
ATOM 3050 C C . VAL A 1 406 ? 19.961 28.629 1.221 1.00 69.31 406 VAL A C 1
ATOM 3052 O O . VAL A 1 406 ? 19.346 29.415 0.502 1.00 69.31 406 VAL A O 1
ATOM 3055 N N . PRO A 1 407 ? 19.380 28.046 2.288 1.00 75.44 407 PRO A N 1
ATOM 3056 C CA . PRO A 1 407 ? 17.983 28.289 2.630 1.00 75.44 407 PRO A CA 1
ATOM 3057 C C . PRO A 1 407 ? 17.791 29.705 3.187 1.00 75.44 407 PRO A C 1
ATOM 3059 O O . PRO A 1 407 ? 18.520 30.147 4.080 1.00 75.44 407 PRO A O 1
ATOM 3062 N N . ALA A 1 408 ? 16.776 30.407 2.690 1.00 76.56 408 ALA A N 1
ATOM 3063 C CA . ALA A 1 408 ? 16.321 31.672 3.249 1.00 76.56 408 ALA A CA 1
ATOM 3064 C C . ALA A 1 408 ? 15.677 31.466 4.642 1.00 76.56 408 ALA A C 1
ATOM 3066 O O . ALA A 1 408 ? 15.254 30.354 4.978 1.00 76.56 408 ALA A O 1
ATOM 3067 N N . PRO A 1 409 ? 15.561 32.519 5.478 1.00 82.25 409 PRO A N 1
ATOM 3068 C CA . PRO A 1 409 ? 14.951 32.411 6.801 1.00 82.25 409 PRO A CA 1
ATOM 3069 C C . PRO A 1 409 ? 13.545 31.795 6.749 1.00 82.25 409 PRO A C 1
ATOM 3071 O O . PRO A 1 409 ? 12.638 32.335 6.121 1.00 82.25 409 PRO A O 1
ATOM 3074 N N . GLY A 1 410 ? 13.368 30.657 7.425 1.00 81.81 410 GLY A N 1
ATOM 3075 C CA . GLY A 1 410 ? 12.104 29.917 7.442 1.00 81.81 410 GLY A CA 1
ATOM 3076 C C . GLY A 1 410 ? 11.914 28.902 6.307 1.00 81.81 410 GLY A C 1
ATOM 3077 O O . GLY A 1 410 ? 10.833 28.320 6.243 1.00 81.81 410 GLY A O 1
ATOM 3078 N N . GLN A 1 411 ? 12.914 28.646 5.458 1.00 82.94 411 GLN A N 1
ATOM 3079 C CA . GLN A 1 411 ? 12.966 27.479 4.560 1.00 82.94 411 GLN A CA 1
ATOM 3080 C C . GLN A 1 411 ? 13.609 26.259 5.256 1.00 82.94 411 GLN A C 1
ATOM 3082 O O . GLN A 1 411 ? 14.311 26.415 6.258 1.00 82.94 411 GLN A O 1
ATOM 3087 N N . SER A 1 412 ? 13.372 25.050 4.733 1.00 87.25 412 SER A N 1
ATOM 3088 C CA . SER A 1 412 ? 14.034 23.820 5.200 1.00 87.25 412 SER A CA 1
ATOM 3089 C C . SER A 1 412 ? 15.485 23.758 4.693 1.00 87.25 412 SER A C 1
ATOM 3091 O O . SER A 1 412 ? 15.765 24.229 3.590 1.00 87.25 412 SER A O 1
ATOM 3093 N N . PRO A 1 413 ? 16.430 23.149 5.436 1.00 84.56 413 PRO A N 1
ATOM 3094 C CA . PRO A 1 413 ? 17.753 22.817 4.907 1.00 84.56 413 PRO A CA 1
ATOM 3095 C C . PRO A 1 413 ? 17.722 21.688 3.858 1.00 84.56 413 PRO A C 1
ATOM 3097 O O . PRO A 1 413 ? 18.739 21.447 3.212 1.00 84.56 413 PRO A O 1
ATOM 3100 N N . LEU A 1 414 ? 16.590 20.994 3.689 1.00 86.69 414 LEU A N 1
ATOM 3101 C CA . LEU A 1 414 ? 16.398 19.910 2.724 1.00 86.69 414 LEU A CA 1
ATOM 3102 C C . LEU A 1 414 ? 15.577 20.406 1.522 1.00 86.69 414 LEU A C 1
ATOM 3104 O O . LEU A 1 414 ? 14.407 20.747 1.677 1.00 86.69 414 LEU A O 1
ATOM 3108 N N . GLY A 1 415 ? 16.172 20.414 0.326 1.00 83.75 415 GLY A N 1
ATOM 3109 C CA . GLY A 1 415 ? 15.499 20.745 -0.936 1.00 83.75 415 GLY A CA 1
ATOM 3110 C C . GLY A 1 415 ? 15.237 19.484 -1.774 1.00 83.75 415 GLY A C 1
ATOM 3111 O O . GLY A 1 415 ? 16.209 18.862 -2.201 1.00 83.75 415 GLY A O 1
ATOM 3112 N N . PRO A 1 416 ? 13.976 19.066 -1.998 1.00 84.88 416 PRO A N 1
ATOM 3113 C CA . PRO A 1 416 ? 13.662 17.852 -2.746 1.00 84.88 416 PRO A CA 1
ATOM 3114 C C . PRO A 1 416 ? 13.838 18.067 -4.255 1.00 84.88 416 PRO A C 1
ATOM 3116 O O . PRO A 1 416 ? 13.558 19.141 -4.777 1.00 84.88 416 PRO A O 1
ATOM 3119 N N . ASP A 1 417 ? 14.262 17.023 -4.966 1.00 82.00 417 ASP A N 1
ATOM 3120 C CA . ASP A 1 417 ? 14.579 17.067 -6.398 1.00 82.00 417 ASP A CA 1
ATOM 3121 C C . ASP A 1 417 ? 14.138 15.757 -7.066 1.00 82.00 417 ASP A C 1
ATOM 3123 O O . ASP A 1 417 ? 14.547 14.674 -6.640 1.00 82.00 417 ASP A O 1
ATOM 3127 N N . ILE A 1 418 ? 13.312 15.852 -8.117 1.00 84.50 418 ILE A N 1
ATOM 3128 C CA . ILE A 1 418 ? 12.799 14.701 -8.882 1.00 84.50 418 ILE A CA 1
ATOM 3129 C C . ILE A 1 418 ? 13.946 13.878 -9.499 1.00 84.50 418 ILE A C 1
ATOM 3131 O O . ILE A 1 418 ? 13.877 12.649 -9.553 1.00 84.50 418 ILE A O 1
ATOM 3135 N N . ALA A 1 419 ? 15.051 14.514 -9.896 1.00 82.50 419 ALA A N 1
ATOM 3136 C CA . ALA A 1 419 ? 16.200 13.834 -10.488 1.00 82.50 419 ALA A CA 1
ATOM 3137 C C . ALA A 1 419 ? 17.015 12.985 -9.485 1.00 82.50 419 ALA A C 1
ATOM 3139 O O . ALA A 1 419 ? 17.881 12.209 -9.905 1.00 82.50 419 ALA A O 1
ATOM 3140 N N . HIS A 1 420 ? 16.733 13.090 -8.179 1.00 84.94 420 HIS A N 1
ATOM 3141 C CA . HIS A 1 420 ? 17.488 12.440 -7.102 1.00 84.94 420 HIS A CA 1
ATOM 3142 C C . HIS A 1 420 ? 16.584 11.801 -6.025 1.00 84.94 420 HIS A C 1
ATOM 3144 O O . HIS A 1 420 ? 16.866 11.893 -4.832 1.00 84.94 420 HIS A O 1
ATOM 3150 N N . GLN A 1 421 ? 15.498 11.130 -6.430 1.00 87.06 421 GLN A N 1
ATOM 3151 C CA . GLN A 1 421 ? 14.528 10.539 -5.497 1.00 87.06 421 GLN A CA 1
ATOM 3152 C C . GLN A 1 421 ? 14.834 9.083 -5.092 1.00 87.06 421 GLN A C 1
ATOM 3154 O O . GLN A 1 421 ? 14.661 8.161 -5.903 1.00 87.06 421 GLN A O 1
ATOM 3159 N N . PRO A 1 422 ? 15.174 8.821 -3.819 1.00 90.31 422 PRO A N 1
ATOM 3160 C CA . PRO A 1 422 ? 15.321 7.470 -3.290 1.00 90.31 422 PRO A CA 1
ATOM 3161 C C . PRO A 1 422 ? 13.945 6.833 -3.013 1.00 90.31 422 PRO A C 1
ATOM 3163 O O . PRO A 1 422 ? 13.020 7.488 -2.533 1.00 90.31 422 PRO A O 1
ATOM 3166 N N . SER A 1 423 ? 13.795 5.524 -3.237 1.00 93.44 423 SER A N 1
ATOM 3167 C CA . SER A 1 423 ? 12.565 4.807 -2.853 1.00 93.44 423 SER A CA 1
ATOM 3168 C C . SER A 1 423 ? 12.558 4.463 -1.353 1.00 93.44 423 SER A C 1
ATOM 3170 O O . SER A 1 423 ? 12.749 3.303 -0.975 1.00 93.44 423 SER A O 1
ATOM 3172 N N . ILE A 1 424 ? 12.322 5.463 -0.497 1.00 93.50 424 ILE A N 1
ATOM 3173 C CA . ILE A 1 424 ? 12.331 5.304 0.971 1.00 93.50 424 ILE A CA 1
ATOM 3174 C C . ILE A 1 424 ? 10.996 4.854 1.585 1.00 93.50 424 ILE A C 1
ATOM 3176 O O . ILE A 1 424 ? 11.034 4.137 2.573 1.00 93.50 424 ILE A O 1
ATOM 3180 N N . ALA A 1 425 ? 9.832 5.177 1.006 1.00 96.00 425 ALA A N 1
ATOM 3181 C CA . ALA A 1 425 ? 8.529 4.834 1.606 1.00 96.00 425 ALA A CA 1
ATOM 3182 C C . ALA A 1 425 ? 7.937 3.483 1.138 1.00 96.00 425 ALA A C 1
ATOM 3184 O O . ALA A 1 425 ? 7.371 2.732 1.933 1.00 96.00 425 ALA A O 1
ATOM 3185 N N . TYR A 1 426 ? 8.079 3.132 -0.146 1.00 97.44 426 TYR A N 1
ATOM 3186 C CA . TYR A 1 426 ? 7.372 1.989 -0.751 1.00 97.44 426 TYR A CA 1
ATOM 3187 C C . TYR A 1 426 ? 7.714 0.627 -0.122 1.00 97.44 426 TYR A C 1
ATOM 3189 O O . TYR A 1 426 ? 6.820 -0.169 0.173 1.00 97.44 426 TYR A O 1
ATOM 3197 N N . ALA A 1 427 ? 9.001 0.348 0.107 1.00 97.31 427 ALA A N 1
ATOM 3198 C CA . ALA A 1 427 ? 9.417 -0.920 0.701 1.00 97.31 427 ALA A CA 1
ATOM 3199 C C . ALA A 1 427 ? 8.980 -1.040 2.180 1.00 97.31 427 ALA A C 1
ATOM 3201 O O . ALA A 1 427 ? 8.342 -2.044 2.501 1.00 97.31 427 ALA A O 1
ATOM 3202 N N . PRO A 1 428 ? 9.195 -0.036 3.061 1.00 98.19 428 PRO A N 1
ATOM 3203 C CA . PRO A 1 428 ? 8.561 0.008 4.380 1.00 98.19 428 PRO A CA 1
ATOM 3204 C C . PRO A 1 428 ? 7.051 -0.232 4.362 1.00 98.19 428 PRO A C 1
ATOM 3206 O O . PRO A 1 428 ? 6.574 -1.056 5.144 1.00 98.19 428 PRO A O 1
ATOM 3209 N N . TYR A 1 429 ? 6.302 0.400 3.448 1.00 98.50 429 TYR A N 1
ATOM 3210 C CA . TYR A 1 429 ? 4.857 0.187 3.323 1.00 98.50 429 TYR A CA 1
ATOM 3211 C C . TYR A 1 429 ? 4.505 -1.285 3.074 1.00 98.50 429 TYR A C 1
ATOM 3213 O O . TYR A 1 429 ? 3.722 -1.871 3.824 1.00 98.50 429 TYR A O 1
ATOM 3221 N N . LEU A 1 430 ? 5.123 -1.907 2.066 1.00 98.31 430 LEU A N 1
ATOM 3222 C CA . LEU A 1 430 ? 4.848 -3.302 1.715 1.00 98.31 430 LEU A CA 1
ATOM 3223 C C . LEU A 1 430 ? 5.265 -4.308 2.793 1.00 98.31 430 LEU A C 1
ATOM 3225 O O . LEU A 1 430 ? 4.643 -5.360 2.903 1.00 98.31 430 LEU A O 1
ATOM 3229 N N . LEU A 1 431 ? 6.304 -4.010 3.574 1.00 97.81 431 LEU A N 1
ATOM 3230 C CA . LEU A 1 431 ? 6.803 -4.899 4.627 1.00 97.81 431 LEU A CA 1
ATOM 3231 C C . LEU A 1 431 ? 5.973 -4.807 5.916 1.00 97.81 431 LEU A C 1
ATOM 3233 O O . LEU A 1 431 ? 5.744 -5.812 6.586 1.00 97.81 431 LEU A O 1
ATOM 3237 N N . THR A 1 432 ? 5.504 -3.610 6.268 1.00 97.94 432 THR A N 1
ATOM 3238 C CA . THR A 1 432 ? 4.850 -3.343 7.565 1.00 97.94 432 THR A CA 1
ATOM 3239 C C . THR A 1 432 ? 3.327 -3.261 7.489 1.00 97.94 432 THR A C 1
ATOM 3241 O O . THR A 1 432 ? 2.654 -3.505 8.490 1.00 97.94 432 THR A O 1
ATOM 3244 N N . GLY A 1 433 ? 2.767 -2.904 6.328 1.00 97.75 433 GLY A N 1
ATOM 3245 C CA . GLY A 1 433 ? 1.350 -2.561 6.204 1.00 97.75 433 GLY A CA 1
ATOM 3246 C C . GLY A 1 433 ? 0.962 -1.261 6.922 1.00 97.75 433 GLY A C 1
ATOM 3247 O O . GLY A 1 433 ? -0.217 -1.032 7.187 1.00 97.75 433 GLY A O 1
ATOM 3248 N N . ASP A 1 434 ? 1.939 -0.435 7.288 1.00 97.31 434 ASP A N 1
ATOM 3249 C CA . ASP A 1 434 ? 1.768 0.762 8.108 1.00 97.31 434 ASP A CA 1
ATOM 3250 C C . ASP A 1 434 ? 1.159 1.936 7.319 1.00 97.31 434 ASP A C 1
ATOM 3252 O O . ASP A 1 434 ? 1.530 2.179 6.168 1.00 97.31 434 ASP A O 1
ATOM 3256 N N . ARG A 1 435 ? 0.213 2.670 7.924 1.00 96.69 435 ARG A N 1
ATOM 3257 C CA . ARG A 1 435 ? -0.482 3.773 7.246 1.00 96.69 435 ARG A CA 1
ATOM 3258 C C . ARG A 1 435 ? 0.464 4.901 6.839 1.00 96.69 435 ARG A C 1
ATOM 3260 O O . ARG A 1 435 ? 0.278 5.444 5.752 1.00 96.69 435 ARG A O 1
ATOM 3267 N N . TYR A 1 436 ? 1.456 5.235 7.669 1.00 97.69 436 TYR A N 1
ATOM 3268 C CA . TYR A 1 436 ? 2.356 6.362 7.428 1.00 97.69 436 TYR A CA 1
ATOM 3269 C C . TYR A 1 436 ? 3.074 6.193 6.087 1.00 97.69 436 TYR A C 1
ATOM 3271 O O . TYR A 1 436 ? 2.831 6.965 5.167 1.00 97.69 436 TYR A O 1
ATOM 3279 N N . TYR A 1 437 ? 3.834 5.110 5.897 1.00 98.12 437 TYR A N 1
ATOM 3280 C CA . TYR A 1 437 ? 4.567 4.872 4.646 1.00 98.12 437 TYR A CA 1
ATOM 3281 C C . TYR A 1 437 ? 3.656 4.764 3.404 1.00 98.12 437 TYR A C 1
ATOM 3283 O O . TYR A 1 437 ? 4.079 5.090 2.294 1.00 98.12 437 TYR A O 1
ATOM 3291 N N . GLY A 1 438 ? 2.403 4.326 3.575 1.00 96.50 438 GLY A N 1
ATOM 3292 C CA . GLY A 1 438 ? 1.406 4.290 2.498 1.00 96.50 438 GLY A CA 1
ATOM 3293 C C . GLY A 1 438 ? 0.899 5.677 2.085 1.00 96.50 438 GLY A C 1
ATOM 3294 O O . GLY A 1 438 ? 0.608 5.898 0.909 1.00 96.50 438 GLY A O 1
ATOM 3295 N N . GLU A 1 439 ? 0.829 6.610 3.035 1.00 96.06 439 GLU A N 1
ATOM 3296 C CA . GLU A 1 439 ? 0.530 8.027 2.812 1.00 96.06 439 GLU A CA 1
ATOM 3297 C C . GLU A 1 439 ? 1.746 8.767 2.226 1.00 96.06 439 GLU A C 1
ATOM 3299 O O . GLU A 1 439 ? 1.593 9.507 1.257 1.00 96.06 439 GLU A O 1
ATOM 3304 N N . GLU A 1 440 ? 2.958 8.501 2.724 1.00 97.19 440 GLU A N 1
ATOM 3305 C CA . GLU A 1 440 ? 4.219 9.077 2.222 1.00 97.19 440 GLU A CA 1
ATOM 3306 C C . GLU A 1 440 ? 4.496 8.692 0.760 1.00 97.19 440 GLU A C 1
ATOM 3308 O O . GLU A 1 440 ? 4.857 9.537 -0.056 1.00 97.19 440 GLU A O 1
ATOM 3313 N N . MET A 1 441 ? 4.240 7.432 0.385 1.00 96.25 441 MET A N 1
ATOM 3314 C CA . MET A 1 441 ? 4.238 6.987 -1.016 1.00 96.25 441 MET A CA 1
ATOM 3315 C C . MET A 1 441 ? 3.263 7.815 -1.876 1.00 96.25 441 MET A C 1
ATOM 3317 O O . MET A 1 441 ? 3.570 8.130 -3.026 1.00 96.25 441 MET A O 1
ATOM 3321 N N . GLY A 1 442 ? 2.098 8.172 -1.326 1.00 96.44 442 GLY A N 1
ATOM 3322 C CA . GLY A 1 442 ? 1.116 9.036 -1.981 1.00 96.44 442 GLY A CA 1
ATOM 3323 C C . GLY A 1 442 ? 1.572 10.493 -2.089 1.00 96.44 442 GLY A C 1
ATOM 3324 O O . GLY A 1 442 ? 1.356 11.107 -3.130 1.00 96.44 442 GLY A O 1
ATOM 3325 N N . PHE A 1 443 ? 2.257 11.029 -1.073 1.00 97.00 443 PHE A N 1
ATOM 3326 C CA . PHE A 1 443 ? 2.838 12.373 -1.114 1.00 97.00 443 PHE A CA 1
ATOM 3327 C C . PHE A 1 443 ? 3.961 12.491 -2.147 1.00 97.00 443 PHE A C 1
ATOM 3329 O O . PHE A 1 443 ? 3.945 13.442 -2.923 1.00 97.00 443 PHE A O 1
ATOM 3336 N N . ILE A 1 444 ? 4.872 11.515 -2.227 1.00 95.50 444 ILE A N 1
ATOM 3337 C CA . ILE A 1 444 ? 5.931 11.486 -3.251 1.00 95.50 444 ILE A CA 1
ATOM 3338 C C . ILE A 1 444 ? 5.302 11.421 -4.654 1.00 95.50 444 ILE A C 1
ATOM 3340 O O . ILE A 1 444 ? 5.553 12.282 -5.492 1.00 95.50 444 ILE A O 1
ATOM 3344 N N . ALA A 1 445 ? 4.383 10.478 -4.888 1.00 96.00 445 ALA A N 1
ATOM 3345 C CA . ALA A 1 445 ? 3.681 10.367 -6.168 1.00 96.00 445 ALA A CA 1
ATOM 3346 C C . ALA A 1 445 ? 2.797 11.592 -6.498 1.00 96.00 445 ALA A C 1
ATOM 3348 O O . ALA A 1 445 ? 2.498 11.848 -7.667 1.00 96.00 445 ALA A O 1
ATOM 3349 N N . ASN A 1 446 ? 2.359 12.365 -5.495 1.00 95.38 446 ASN A N 1
ATOM 3350 C CA . ASN A 1 446 ? 1.689 13.642 -5.719 1.00 95.38 446 ASN A CA 1
ATOM 3351 C C . ASN A 1 446 ? 2.686 14.736 -6.112 1.00 95.38 446 ASN A C 1
ATOM 3353 O O . ASN A 1 446 ? 2.417 15.432 -7.093 1.00 95.38 446 ASN A O 1
ATOM 3357 N N . TYR A 1 447 ? 3.796 14.861 -5.376 1.00 93.38 447 TYR A N 1
ATOM 3358 C CA . TYR A 1 447 ? 4.888 15.805 -5.614 1.00 93.38 447 TYR A CA 1
ATOM 3359 C C . TYR A 1 447 ? 5.375 15.752 -7.061 1.00 93.38 447 TYR A C 1
ATOM 3361 O O . TYR A 1 447 ? 5.413 16.779 -7.729 1.00 93.38 447 TYR A O 1
ATOM 3369 N N . ASP A 1 448 ? 5.614 14.550 -7.581 1.00 91.94 448 ASP A N 1
ATOM 3370 C CA . ASP A 1 448 ? 6.104 14.307 -8.943 1.00 91.94 448 ASP A CA 1
ATOM 3371 C C . ASP A 1 448 ? 5.249 14.983 -10.038 1.00 91.94 448 ASP A C 1
ATOM 3373 O O . ASP A 1 448 ? 5.759 15.456 -11.058 1.00 91.94 448 ASP A O 1
ATOM 3377 N N . LEU A 1 449 ? 3.936 15.093 -9.805 1.00 90.31 449 LEU A N 1
ATOM 3378 C CA . LEU A 1 449 ? 2.971 15.724 -10.713 1.00 90.31 449 LEU A CA 1
ATOM 3379 C C . LEU A 1 449 ? 2.906 17.254 -10.557 1.00 90.31 449 LEU A C 1
ATOM 3381 O O . LEU A 1 449 ? 2.676 17.982 -11.527 1.00 90.31 449 LEU A O 1
ATOM 3385 N N . ILE A 1 450 ? 3.068 17.751 -9.330 1.00 87.81 450 ILE A N 1
ATOM 3386 C CA . ILE A 1 450 ? 2.949 19.180 -8.984 1.00 87.81 450 ILE A CA 1
ATOM 3387 C C . ILE A 1 450 ? 4.303 19.912 -8.970 1.00 87.81 450 ILE A C 1
ATOM 3389 O O . ILE A 1 450 ? 4.324 21.139 -8.896 1.00 87.81 450 ILE A O 1
ATOM 3393 N N . HIS A 1 451 ? 5.405 19.166 -9.115 1.00 83.38 451 HIS A N 1
ATOM 3394 C CA . HIS A 1 451 ? 6.775 19.644 -9.303 1.00 83.38 451 HIS A CA 1
ATOM 3395 C C . HIS A 1 451 ? 7.428 19.169 -10.633 1.00 83.38 451 HIS A C 1
ATOM 3397 O O . HIS A 1 451 ? 8.623 19.342 -10.835 1.00 83.38 451 HIS A O 1
ATOM 3403 N N . THR A 1 452 ? 6.663 18.675 -11.621 1.00 78.62 452 THR A N 1
ATOM 3404 C CA . THR A 1 452 ? 7.122 18.703 -13.034 1.00 78.62 452 THR A CA 1
ATOM 3405 C C . THR A 1 452 ? 6.763 20.032 -13.711 1.00 78.62 452 THR A C 1
ATOM 3407 O O . THR A 1 452 ? 5.575 20.338 -13.888 1.00 78.62 452 T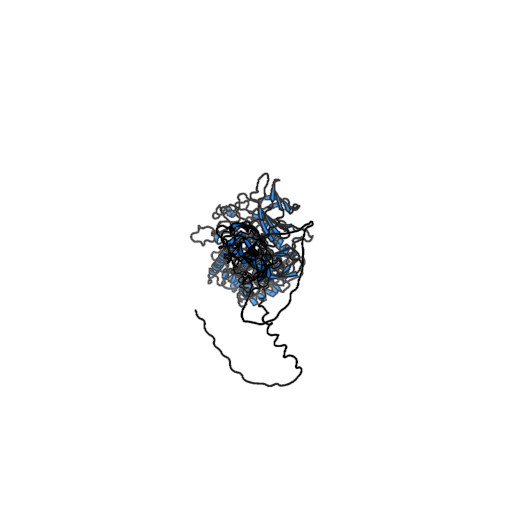HR A O 1
ATOM 3410 N N . TYR A 1 453 ? 7.782 20.816 -14.082 1.00 66.19 453 TYR A N 1
ATOM 3411 C CA . TYR A 1 453 ? 7.638 22.173 -14.630 1.00 66.19 453 TYR A CA 1
ATOM 3412 C C . TYR A 1 453 ? 7.008 22.185 -16.034 1.00 66.19 453 TYR A C 1
ATOM 3414 O O . TYR A 1 453 ? 7.016 21.191 -16.752 1.00 66.19 453 TYR A O 1
ATOM 3422 N N . ASP A 1 454 ? 6.440 23.318 -16.446 1.00 61.44 454 ASP A N 1
ATOM 3423 C CA . ASP A 1 454 ? 5.643 23.441 -17.676 1.00 61.44 454 ASP A CA 1
ATOM 3424 C C . ASP A 1 454 ? 6.100 24.623 -18.547 1.00 61.44 454 ASP A C 1
ATOM 3426 O O . ASP A 1 454 ? 5.306 25.458 -18.978 1.00 61.44 454 ASP A O 1
ATOM 3430 N N . GLY A 1 455 ? 7.411 24.706 -18.804 1.00 46.62 455 GLY A N 1
ATOM 3431 C CA . GLY A 1 455 ? 8.019 25.800 -19.580 1.00 46.62 455 GLY A CA 1
ATOM 3432 C C . GLY A 1 455 ? 7.414 26.002 -20.977 1.00 46.62 455 GLY A C 1
ATOM 3433 O O . GLY A 1 455 ? 7.385 27.128 -21.479 1.00 46.62 455 GLY A O 1
ATOM 3434 N N . ASP A 1 456 ? 6.843 24.937 -21.544 1.00 45.03 456 ASP A N 1
ATOM 3435 C CA . ASP A 1 456 ? 6.241 24.902 -22.880 1.00 45.03 456 ASP A CA 1
ATOM 3436 C C . ASP A 1 456 ? 4.714 25.163 -22.877 1.00 45.03 456 ASP A C 1
ATOM 3438 O O . ASP A 1 456 ? 4.053 25.075 -23.914 1.00 45.03 456 ASP A O 1
ATOM 3442 N N . ARG A 1 457 ? 4.168 25.623 -21.736 1.00 46.72 457 ARG A N 1
ATOM 3443 C CA . ARG A 1 457 ? 2.826 26.227 -21.558 1.00 46.72 457 ARG A CA 1
ATOM 3444 C C . ARG A 1 457 ? 1.613 25.289 -21.622 1.00 46.72 457 ARG A C 1
ATOM 3446 O O . ARG A 1 457 ? 0.485 25.737 -21.881 1.00 46.72 457 ARG A O 1
ATOM 3453 N N . VAL A 1 458 ? 1.809 23.998 -21.394 1.00 50.00 458 VAL A N 1
ATOM 3454 C CA . VAL A 1 458 ? 0.842 22.946 -21.715 1.00 50.00 458 VAL A CA 1
ATOM 3455 C C . VAL A 1 458 ? -0.207 22.681 -20.614 1.00 50.00 458 VAL A C 1
ATOM 3457 O O . VAL A 1 458 ? -1.125 21.873 -20.805 1.00 50.00 458 VAL A O 1
ATOM 3460 N N . ARG A 1 459 ? -0.139 23.399 -19.481 1.00 52.44 459 ARG A N 1
ATOM 3461 C CA . ARG A 1 459 ? -1.153 23.452 -18.406 1.00 52.44 459 ARG A CA 1
ATOM 3462 C C . ARG A 1 459 ? -2.289 24.448 -18.648 1.00 52.44 459 ARG A C 1
ATOM 3464 O O . ARG A 1 459 ? -3.300 24.381 -17.950 1.00 52.44 459 ARG A O 1
ATOM 3471 N N . SER A 1 460 ? -2.173 25.336 -19.637 1.00 43.22 460 SER A N 1
ATOM 3472 C CA . SER A 1 460 ? -3.244 26.279 -19.981 1.00 43.22 460 SER A CA 1
ATOM 3473 C C . SER A 1 460 ? -4.269 25.679 -20.956 1.00 43.22 460 SER A C 1
ATOM 3475 O O . SER A 1 460 ? -3.919 25.140 -22.003 1.00 43.22 460 SER A O 1
ATOM 3477 N N . ASP A 1 461 ? -5.564 25.855 -20.676 1.00 46.94 461 ASP A N 1
ATOM 3478 C CA . ASP A 1 461 ? -6.649 25.509 -21.614 1.00 46.94 461 ASP A CA 1
ATOM 3479 C C . ASP A 1 461 ? -6.760 26.503 -22.806 1.00 46.94 461 ASP A C 1
ATOM 3481 O O . ASP A 1 461 ? -7.728 26.451 -23.568 1.00 46.94 461 ASP A O 1
ATOM 3485 N N . THR A 1 462 ? -5.797 27.425 -22.973 1.00 42.00 462 THR A N 1
ATOM 3486 C CA . THR A 1 462 ? -5.876 28.579 -23.892 1.00 42.00 462 THR A CA 1
ATOM 3487 C C . THR A 1 462 ? -5.067 28.436 -25.186 1.00 42.00 462 THR A C 1
ATOM 3489 O O . THR A 1 462 ? -5.315 29.191 -26.128 1.00 42.00 462 THR A O 1
ATOM 3492 N N . CYS A 1 463 ? -4.154 27.462 -25.302 1.00 44.59 463 CYS A N 1
ATOM 3493 C CA . CYS A 1 463 ? -3.538 27.146 -26.594 1.00 44.59 463 CYS A CA 1
ATOM 3494 C C . CYS A 1 463 ? -4.523 26.368 -27.484 1.00 44.59 463 CYS A C 1
ATOM 3496 O O . CYS A 1 463 ? -4.828 25.205 -27.229 1.00 44.59 463 CYS A O 1
ATOM 3498 N N . ALA A 1 464 ? -4.998 26.992 -28.566 1.00 40.84 464 ALA A N 1
ATOM 3499 C CA . ALA A 1 464 ? -5.991 26.396 -29.467 1.00 40.84 464 ALA A CA 1
ATOM 3500 C C . ALA A 1 464 ? -5.460 25.242 -30.347 1.00 40.84 464 ALA A C 1
ATOM 3502 O O . ALA A 1 464 ? -6.258 24.516 -30.937 1.00 40.84 464 ALA A O 1
ATOM 3503 N N . THR A 1 465 ? -4.137 25.083 -30.458 1.00 42.53 465 THR A N 1
ATOM 3504 C CA . THR A 1 465 ? -3.471 24.132 -31.373 1.00 42.53 465 THR A CA 1
ATOM 3505 C C . THR A 1 465 ? -2.526 23.148 -30.677 1.00 42.53 465 THR A C 1
ATOM 3507 O O . THR A 1 465 ? -1.941 22.302 -31.345 1.00 42.53 465 THR A O 1
ATOM 3510 N N . CYS A 1 466 ? -2.357 23.251 -29.358 1.00 46.00 466 CYS A N 1
ATOM 3511 C CA . CYS A 1 466 ? -1.510 22.353 -28.576 1.00 46.00 466 CYS A CA 1
ATOM 3512 C C . CYS A 1 466 ? -2.321 21.130 -28.104 1.00 46.00 466 CYS A C 1
ATOM 3514 O O . CYS A 1 466 ? -3.501 21.280 -27.763 1.00 46.00 466 CYS A O 1
ATOM 3516 N N . PRO A 1 467 ? -1.711 19.937 -27.979 1.00 42.44 467 PRO A N 1
ATOM 3517 C CA . PRO A 1 467 ? -2.237 18.899 -27.097 1.00 42.44 467 PRO A CA 1
ATOM 3518 C C . PRO A 1 467 ? -2.392 19.463 -25.676 1.00 42.44 467 PRO A C 1
ATOM 3520 O O . PRO A 1 467 ? -1.554 20.236 -25.219 1.00 42.44 467 PRO A O 1
ATOM 3523 N N . LYS A 1 468 ? -3.462 19.101 -24.965 1.00 53.12 468 LYS A N 1
ATOM 3524 C CA . LYS A 1 468 ? -3.745 19.614 -23.612 1.00 53.12 468 LYS A CA 1
ATOM 3525 C C . LYS A 1 468 ? -3.145 18.665 -22.578 1.00 53.12 468 LYS A C 1
ATOM 3527 O O . LYS A 1 468 ? -3.701 17.588 -22.381 1.00 53.12 468 LYS A O 1
ATOM 3532 N N . ILE A 1 469 ? -2.016 19.023 -21.958 1.00 52.12 469 ILE A N 1
ATOM 3533 C CA . ILE A 1 469 ? -1.182 18.064 -21.203 1.00 52.12 469 ILE A CA 1
ATOM 3534 C C . ILE A 1 469 ? -1.185 18.295 -19.682 1.00 52.12 469 ILE A C 1
ATOM 3536 O O . ILE A 1 469 ? -1.034 17.327 -18.941 1.00 52.12 469 ILE A O 1
ATOM 3540 N N . GLY A 1 470 ? -1.452 19.501 -19.170 1.00 61.25 470 GLY A N 1
ATOM 3541 C CA . GLY A 1 470 ? -1.355 19.771 -17.723 1.00 61.25 470 GLY A CA 1
ATOM 3542 C C . GLY A 1 470 ? -2.189 18.857 -16.826 1.00 61.25 470 GLY A C 1
ATOM 3543 O O . GLY A 1 470 ? -1.675 18.289 -15.868 1.00 61.25 470 GLY A O 1
ATOM 3544 N N . ARG A 1 471 ? -3.460 18.627 -17.183 1.00 72.12 471 ARG A N 1
ATOM 3545 C CA . ARG A 1 471 ? -4.328 17.660 -16.480 1.00 72.12 471 ARG A CA 1
ATOM 3546 C C . ARG A 1 471 ? -3.871 16.211 -16.692 1.00 72.12 471 ARG A C 1
ATOM 3548 O O . ARG A 1 471 ? -4.121 15.350 -15.851 1.00 72.12 471 ARG A O 1
ATOM 3555 N N . ASN A 1 472 ? -3.167 15.918 -17.788 1.00 80.25 472 ASN A N 1
ATOM 3556 C CA . ASN A 1 472 ? -2.667 14.574 -18.075 1.00 80.25 472 ASN A CA 1
ATOM 3557 C C . ASN A 1 472 ? -1.502 14.189 -17.148 1.00 80.25 472 ASN A C 1
ATOM 3559 O O . ASN A 1 472 ? -1.372 13.005 -16.836 1.00 80.25 472 ASN A O 1
ATOM 3563 N N . GLY A 1 473 ? -0.712 15.160 -16.675 1.00 84.88 473 GLY A N 1
ATOM 3564 C CA . GLY A 1 473 ? 0.395 14.935 -15.739 1.00 84.88 473 GLY A CA 1
ATOM 3565 C C . GLY A 1 473 ? 1.586 14.207 -16.359 1.00 84.88 473 GLY A C 1
ATOM 3566 O O . GLY A 1 473 ? 2.112 13.278 -15.750 1.00 84.88 473 GLY A O 1
ATOM 3567 N N . VAL A 1 474 ? 1.958 14.571 -17.590 1.00 86.69 474 VAL A N 1
ATOM 3568 C CA . VAL A 1 474 ? 3.132 14.015 -18.286 1.00 86.69 474 VAL A CA 1
ATOM 3569 C C . VAL A 1 474 ? 4.419 14.606 -17.702 1.00 86.69 474 VAL A C 1
ATOM 3571 O O . VAL A 1 474 ? 4.476 15.799 -17.417 1.00 86.69 474 VAL A O 1
ATOM 3574 N N . LEU A 1 475 ? 5.441 13.767 -17.529 1.00 87.00 475 LEU A N 1
ATOM 3575 C CA . LEU A 1 475 ? 6.678 14.077 -16.803 1.00 87.00 475 LEU A CA 1
ATOM 3576 C C . LEU A 1 475 ? 7.823 14.633 -17.686 1.00 87.00 475 LEU A C 1
ATOM 3578 O O . LEU A 1 475 ? 8.968 14.670 -17.242 1.00 87.00 475 LEU A O 1
ATOM 3582 N N . GLU A 1 476 ? 7.536 15.044 -18.927 1.00 76.31 476 GLU A N 1
ATOM 3583 C CA . GLU A 1 476 ? 8.519 15.353 -19.990 1.00 76.31 476 GLU A CA 1
ATOM 3584 C C . GLU A 1 476 ? 9.618 16.349 -19.583 1.00 76.31 476 GLU A C 1
ATOM 3586 O O . GLU A 1 476 ? 10.792 16.111 -19.860 1.00 76.31 476 GLU A O 1
ATOM 3591 N N . ASN A 1 477 ? 9.260 17.428 -18.883 1.00 73.88 477 ASN A N 1
ATOM 3592 C CA . ASN A 1 477 ? 10.160 18.533 -18.528 1.00 73.88 477 ASN A CA 1
ATOM 3593 C C . ASN A 1 477 ? 11.042 18.246 -17.296 1.00 73.88 477 ASN A C 1
ATOM 3595 O O . ASN A 1 477 ? 11.182 19.087 -16.407 1.00 73.88 477 ASN A O 1
ATOM 3599 N N . ASN A 1 478 ? 11.630 17.053 -17.240 1.00 76.94 478 ASN A N 1
ATOM 3600 C CA . ASN A 1 478 ? 12.594 16.637 -16.225 1.00 76.94 478 ASN A CA 1
ATOM 3601 C C . ASN A 1 478 ? 13.903 16.176 -16.880 1.00 76.94 478 ASN A C 1
ATOM 3603 O O . ASN A 1 478 ? 13.960 15.860 -18.067 1.00 76.94 478 ASN A O 1
ATOM 3607 N N . GLU A 1 479 ? 14.961 16.056 -16.078 1.00 80.62 479 GLU A N 1
ATOM 3608 C CA . GLU A 1 479 ? 16.115 15.228 -16.450 1.00 80.62 479 GLU A CA 1
ATOM 3609 C C . GLU A 1 479 ? 15.635 13.777 -16.675 1.00 80.62 479 GLU A C 1
ATOM 3611 O O . GLU A 1 479 ? 14.698 13.327 -16.008 1.00 80.62 479 GLU A O 1
ATOM 3616 N N . VAL A 1 480 ? 16.237 13.028 -17.607 1.00 85.94 480 VAL A N 1
ATOM 3617 C CA . VAL A 1 480 ? 15.702 11.724 -18.059 1.00 85.94 480 VAL A CA 1
ATOM 3618 C C . VAL A 1 480 ? 15.573 10.730 -16.894 1.00 85.94 480 VAL A C 1
ATOM 3620 O O . VAL A 1 480 ? 14.577 10.008 -16.794 1.00 85.94 480 VAL A O 1
ATOM 3623 N N . ARG A 1 481 ? 16.521 10.749 -15.945 1.00 84.75 481 ARG A N 1
ATOM 3624 C CA . ARG A 1 481 ? 16.418 9.958 -14.704 1.00 84.75 481 ARG A CA 1
ATOM 3625 C C . ARG A 1 481 ? 15.265 10.398 -13.807 1.00 84.75 481 ARG A C 1
ATOM 3627 O O . ARG A 1 481 ? 14.646 9.552 -13.175 1.00 84.75 481 ARG A O 1
ATOM 3634 N N . GLY A 1 482 ? 14.958 11.694 -13.782 1.00 87.00 482 GLY A N 1
ATOM 3635 C CA . GLY A 1 482 ? 13.844 12.259 -13.030 1.00 87.00 482 GLY A CA 1
ATOM 3636 C C . GLY A 1 482 ? 12.496 11.766 -13.547 1.00 87.00 482 GLY A C 1
ATOM 3637 O O . GLY A 1 482 ? 11.674 11.325 -12.749 1.00 87.00 482 GLY A O 1
ATOM 3638 N N . TYR A 1 483 ? 12.312 11.702 -14.873 1.00 89.19 483 TYR A N 1
ATOM 3639 C CA . TYR A 1 483 ? 11.158 11.021 -15.478 1.00 89.19 483 TYR A CA 1
ATOM 3640 C C . TYR A 1 483 ? 11.095 9.560 -14.990 1.00 89.19 483 TYR A C 1
ATOM 3642 O O . TYR A 1 483 ? 10.056 9.111 -14.510 1.00 89.19 483 TYR A O 1
ATOM 3650 N N . GLY A 1 484 ? 12.212 8.824 -15.038 1.00 92.12 484 GLY A N 1
ATOM 3651 C CA . GLY A 1 484 ? 12.285 7.436 -14.564 1.00 92.12 484 GLY A CA 1
ATOM 3652 C C . GLY A 1 484 ? 11.909 7.241 -13.088 1.00 92.12 484 GLY A C 1
ATOM 3653 O O . GLY A 1 484 ? 11.174 6.305 -12.761 1.00 92.12 484 GLY A O 1
ATOM 3654 N N . TRP A 1 485 ? 12.356 8.133 -12.201 1.00 92.38 485 TRP A N 1
ATOM 3655 C CA . TRP A 1 485 ? 12.043 8.091 -10.771 1.00 92.38 485 TRP A CA 1
ATOM 3656 C C . TRP A 1 485 ? 10.602 8.485 -10.463 1.00 92.38 485 TRP A C 1
ATOM 3658 O O . TRP A 1 485 ? 9.904 7.709 -9.809 1.00 92.38 485 TRP A O 1
ATOM 3668 N N . ALA A 1 486 ? 10.120 9.600 -11.009 1.00 93.75 486 ALA A N 1
ATOM 3669 C CA . ALA A 1 486 ? 8.725 10.004 -10.884 1.00 93.75 486 ALA A CA 1
ATOM 3670 C C . ALA A 1 486 ? 7.770 8.929 -11.438 1.00 93.75 486 ALA A C 1
ATOM 3672 O O . ALA A 1 486 ? 6.764 8.588 -10.814 1.00 93.75 486 ALA A O 1
ATOM 3673 N N . LEU A 1 487 ? 8.111 8.302 -12.572 1.00 96.25 487 LEU A N 1
ATOM 3674 C CA . LEU A 1 487 ? 7.327 7.202 -13.135 1.00 96.25 487 LEU A CA 1
ATOM 3675 C C . LEU A 1 487 ? 7.357 5.951 -12.240 1.00 96.25 487 LEU A C 1
ATOM 3677 O O . LEU A 1 487 ? 6.309 5.331 -12.060 1.00 96.25 487 LEU A O 1
ATOM 3681 N N . ARG A 1 488 ? 8.501 5.594 -11.630 1.00 96.62 488 ARG A N 1
ATOM 3682 C CA . ARG A 1 488 ? 8.584 4.513 -10.623 1.00 96.62 488 ARG A CA 1
ATOM 3683 C C . ARG A 1 488 ? 7.626 4.782 -9.459 1.00 96.62 488 ARG A C 1
ATOM 3685 O O . ARG A 1 488 ? 6.839 3.902 -9.116 1.00 96.62 488 ARG A O 1
ATOM 3692 N N . ASN A 1 489 ? 7.672 5.979 -8.874 1.00 96.75 489 ASN A N 1
ATOM 3693 C CA . ASN A 1 489 ? 6.863 6.326 -7.703 1.00 96.75 489 ASN A CA 1
ATOM 3694 C C . ASN A 1 489 ? 5.362 6.360 -8.043 1.00 96.75 489 ASN A C 1
ATOM 3696 O O . ASN A 1 489 ? 4.546 5.805 -7.306 1.00 96.75 489 ASN A O 1
ATOM 3700 N N . LEU A 1 490 ? 4.995 6.949 -9.191 1.00 97.31 490 LEU A N 1
ATOM 3701 C CA . LEU A 1 490 ? 3.623 6.949 -9.705 1.00 97.31 490 LEU A CA 1
ATOM 3702 C C . LEU A 1 490 ? 3.098 5.532 -9.939 1.00 97.31 490 LEU A C 1
ATOM 3704 O O . LEU A 1 490 ? 1.957 5.250 -9.585 1.00 97.31 490 LEU A O 1
ATOM 3708 N N . VAL A 1 491 ? 3.910 4.634 -10.507 1.00 98.19 491 VAL A N 1
ATOM 3709 C CA . VAL A 1 491 ? 3.561 3.215 -10.697 1.00 98.19 491 VAL A CA 1
ATOM 3710 C C . VAL A 1 491 ? 3.347 2.513 -9.358 1.00 98.19 491 VAL A C 1
ATOM 3712 O O . VAL A 1 491 ? 2.390 1.751 -9.218 1.00 98.19 491 VAL A O 1
ATOM 3715 N N . ASP A 1 492 ? 4.192 2.790 -8.368 1.00 97.31 492 ASP A N 1
ATOM 3716 C CA . ASP A 1 492 ? 4.109 2.191 -7.038 1.00 97.31 492 ASP A CA 1
ATOM 3717 C C . ASP A 1 492 ? 2.852 2.647 -6.283 1.00 97.31 492 ASP A C 1
ATOM 3719 O O . ASP A 1 492 ? 2.082 1.805 -5.806 1.00 97.31 492 ASP A O 1
ATOM 3723 N N . ALA A 1 493 ? 2.545 3.948 -6.294 1.00 97.44 493 ALA A N 1
ATOM 3724 C CA . ALA A 1 493 ? 1.292 4.479 -5.760 1.00 97.44 493 ALA A CA 1
ATOM 3725 C C . ALA A 1 493 ? 0.061 3.990 -6.552 1.00 97.44 493 ALA A C 1
ATOM 3727 O O . ALA A 1 493 ? -0.952 3.614 -5.961 1.00 97.44 493 ALA A O 1
ATOM 3728 N N . ALA A 1 494 ? 0.136 3.919 -7.883 1.00 97.69 494 ALA A N 1
ATOM 3729 C CA . ALA A 1 494 ? -0.951 3.424 -8.730 1.00 97.69 494 ALA A CA 1
ATOM 3730 C C . ALA A 1 494 ? -1.230 1.918 -8.562 1.00 97.69 494 ALA A C 1
ATOM 3732 O O . ALA A 1 494 ? -2.352 1.472 -8.801 1.00 97.69 494 ALA A O 1
ATOM 3733 N N . ALA A 1 495 ? -0.239 1.130 -8.141 1.00 96.50 495 ALA A N 1
ATOM 3734 C CA . ALA A 1 495 ? -0.389 -0.299 -7.887 1.00 96.50 495 ALA A CA 1
ATOM 3735 C C . ALA A 1 495 ? -0.796 -0.616 -6.434 1.00 96.50 495 ALA A C 1
ATOM 3737 O O . ALA A 1 495 ? -1.606 -1.523 -6.217 1.00 96.50 495 ALA A O 1
ATOM 3738 N N . TYR A 1 496 ? -0.261 0.122 -5.452 1.00 97.19 496 TYR A N 1
ATOM 3739 C CA . TYR A 1 496 ? -0.346 -0.236 -4.028 1.00 97.19 496 TYR A CA 1
ATOM 3740 C C . TYR A 1 496 ? -0.957 0.822 -3.100 1.00 97.19 496 TYR A C 1
ATOM 3742 O O . TYR A 1 496 ? -1.168 0.502 -1.933 1.00 97.19 496 TYR A O 1
ATOM 3750 N N . SER A 1 497 ? -1.312 2.030 -3.564 1.00 95.38 497 SER A N 1
ATOM 3751 C CA . SER A 1 497 ? -2.026 2.995 -2.708 1.00 95.38 497 SER A CA 1
ATOM 3752 C C . SER A 1 497 ? -3.312 2.364 -2.150 1.00 95.38 497 SER A C 1
ATOM 3754 O O . SER A 1 497 ? -4.074 1.771 -2.922 1.00 95.38 497 SER A O 1
ATOM 3756 N N . PRO A 1 498 ? -3.575 2.457 -0.832 1.00 90.50 498 PRO A N 1
ATOM 3757 C CA . PRO A 1 498 ? -4.731 1.815 -0.203 1.00 90.50 498 PRO A CA 1
ATOM 3758 C C . PRO A 1 498 ? -6.054 2.435 -0.666 1.00 90.50 498 PRO A C 1
ATOM 3760 O O . PRO A 1 498 ? -7.017 1.720 -0.955 1.00 90.50 498 PRO A O 1
ATOM 3763 N N . ASN A 1 499 ? -6.081 3.761 -0.797 1.00 91.81 499 ASN A N 1
ATOM 3764 C CA . ASN A 1 499 ? -7.279 4.533 -1.097 1.00 91.81 499 ASN A CA 1
ATOM 3765 C C . ASN A 1 499 ? -7.625 4.408 -2.586 1.00 91.81 499 ASN A C 1
ATOM 3767 O O . ASN A 1 499 ? -6.781 4.625 -3.459 1.00 91.81 499 ASN A O 1
ATOM 3771 N N . ALA A 1 500 ? -8.862 4.007 -2.887 1.00 93.62 500 ALA A N 1
ATOM 3772 C CA . ALA A 1 500 ? -9.267 3.630 -4.240 1.00 93.62 500 ALA A CA 1
ATOM 3773 C C . ALA A 1 500 ? -9.230 4.820 -5.213 1.00 93.62 500 ALA A C 1
ATOM 3775 O O . ALA A 1 500 ? -8.841 4.662 -6.369 1.00 93.62 500 ALA A O 1
ATOM 3776 N N . GLU A 1 501 ? -9.566 6.011 -4.724 1.00 95.81 501 GLU A N 1
ATOM 3777 C CA . GLU A 1 501 ? -9.567 7.279 -5.450 1.00 95.81 501 GLU A CA 1
ATOM 3778 C C . GLU A 1 501 ? -8.140 7.690 -5.830 1.00 95.81 501 GLU A C 1
ATOM 3780 O O . GLU A 1 501 ? -7.872 8.014 -6.987 1.00 95.81 501 GLU A O 1
ATOM 3785 N N . ALA A 1 502 ? -7.207 7.611 -4.873 1.00 95.88 502 ALA A N 1
ATOM 3786 C CA . ALA A 1 502 ? -5.790 7.893 -5.094 1.00 95.88 502 ALA A CA 1
ATOM 3787 C C . ALA A 1 502 ? -5.178 6.889 -6.079 1.00 95.88 502 ALA A C 1
ATOM 3789 O O . ALA A 1 502 ? -4.572 7.280 -7.078 1.00 95.88 502 ALA A O 1
ATOM 3790 N N . ARG A 1 503 ? -5.427 5.591 -5.866 1.00 95.44 503 ARG A N 1
ATOM 3791 C CA . ARG A 1 503 ? -4.980 4.513 -6.755 1.00 95.44 503 ARG A CA 1
ATOM 3792 C C . ARG A 1 503 ? -5.504 4.691 -8.187 1.00 95.44 503 ARG A C 1
ATOM 3794 O O . ARG A 1 503 ? -4.742 4.509 -9.137 1.00 95.44 503 ARG A O 1
ATOM 3801 N N . ALA A 1 504 ? -6.765 5.098 -8.361 1.00 96.75 504 ALA A N 1
ATOM 3802 C CA . ALA A 1 504 ? -7.364 5.376 -9.668 1.00 96.75 504 ALA A CA 1
ATOM 3803 C C . ALA A 1 504 ? -6.776 6.629 -10.347 1.00 96.75 504 ALA A C 1
ATOM 3805 O O . ALA A 1 504 ? -6.463 6.583 -11.540 1.00 96.75 504 ALA A O 1
ATOM 3806 N N . TYR A 1 505 ? -6.578 7.715 -9.591 1.00 97.38 505 TYR A N 1
ATOM 3807 C CA . TYR A 1 505 ? -5.954 8.958 -10.057 1.00 97.38 505 TYR A CA 1
ATOM 3808 C C . TYR A 1 505 ? -4.522 8.717 -10.552 1.00 97.38 505 TYR A C 1
ATOM 3810 O O . TYR A 1 505 ? -4.232 8.974 -11.723 1.00 97.38 505 TYR A O 1
ATOM 3818 N N . PHE A 1 506 ? -3.653 8.131 -9.718 1.00 97.88 506 PHE A N 1
ATOM 3819 C CA . PHE A 1 506 ? -2.274 7.814 -10.105 1.00 97.88 506 PHE A CA 1
ATOM 3820 C C . PHE A 1 506 ? -2.230 6.826 -11.281 1.00 97.88 506 PHE A C 1
ATOM 3822 O O . PHE A 1 506 ? -1.482 7.046 -12.231 1.00 97.88 506 PHE A O 1
ATOM 3829 N N . SER A 1 507 ? -3.110 5.814 -11.306 1.00 97.88 507 SER A N 1
ATOM 3830 C CA . SER A 1 507 ? -3.238 4.892 -12.448 1.00 97.88 507 SER A CA 1
ATOM 3831 C C . SER A 1 507 ? -3.548 5.597 -13.770 1.00 97.88 507 SER A C 1
ATOM 3833 O O . SER A 1 507 ? -3.102 5.135 -14.822 1.00 97.88 507 SER A O 1
ATOM 3835 N N . GLN A 1 508 ? -4.301 6.702 -13.752 1.00 96.62 508 GLN A N 1
ATOM 3836 C CA . GLN A 1 508 ? -4.533 7.483 -14.964 1.00 96.62 508 GLN A CA 1
ATOM 3837 C C . GLN A 1 508 ? -3.289 8.272 -15.377 1.00 96.62 508 GLN A C 1
ATOM 3839 O O . GLN A 1 508 ? -2.966 8.287 -16.562 1.00 96.62 508 GLN A O 1
ATOM 3844 N N . LYS A 1 509 ? -2.554 8.873 -14.431 1.00 95.50 509 LYS A N 1
ATOM 3845 C CA . LYS A 1 509 ? -1.316 9.605 -14.753 1.00 95.50 509 LYS A CA 1
ATOM 3846 C C . LYS A 1 509 ? -0.231 8.668 -15.295 1.00 95.50 509 LYS A C 1
ATOM 3848 O O . LYS A 1 509 ? 0.416 9.014 -16.279 1.00 95.50 509 LYS A O 1
ATOM 3853 N N . VAL A 1 510 ? -0.109 7.448 -14.758 1.00 98.12 510 VAL A N 1
ATOM 3854 C CA . VAL A 1 510 ? 0.757 6.394 -15.324 1.00 98.12 510 VAL A CA 1
ATOM 3855 C C . VAL A 1 510 ? 0.370 6.090 -16.775 1.00 98.12 510 VAL A C 1
ATOM 3857 O O . VAL A 1 510 ? 1.222 6.184 -17.653 1.00 98.12 510 VAL A O 1
ATOM 3860 N N . ARG A 1 511 ? -0.910 5.803 -17.068 1.00 97.06 511 ARG A N 1
ATOM 3861 C CA . ARG A 1 511 ? -1.371 5.552 -18.452 1.00 97.06 511 ARG A CA 1
ATOM 3862 C C . ARG A 1 511 ? -1.077 6.718 -19.401 1.00 97.06 511 ARG A C 1
ATOM 3864 O O . ARG A 1 511 ? -0.638 6.483 -20.522 1.00 97.06 511 ARG A O 1
ATOM 3871 N N . ASN A 1 512 ? -1.286 7.954 -18.950 1.00 93.31 512 ASN A N 1
ATOM 3872 C CA . ASN A 1 512 ? -1.022 9.152 -19.748 1.00 93.31 512 ASN A CA 1
ATOM 3873 C C . ASN A 1 512 ? 0.468 9.282 -20.105 1.00 93.31 512 ASN A C 1
ATOM 3875 O O . ASN A 1 512 ? 0.799 9.530 -21.261 1.00 93.31 512 ASN A O 1
ATOM 3879 N N . ASN A 1 513 ? 1.359 9.062 -19.131 1.00 93.38 513 ASN A N 1
ATOM 3880 C CA . ASN A 1 513 ? 2.806 9.062 -19.348 1.00 93.38 513 ASN A CA 1
ATOM 3881 C C . ASN A 1 513 ? 3.245 7.947 -20.302 1.00 93.38 513 ASN A C 1
ATOM 3883 O O . ASN A 1 513 ? 4.023 8.199 -21.212 1.00 93.38 513 ASN A O 1
ATOM 3887 N N . LEU A 1 514 ? 2.735 6.727 -20.121 1.00 96.50 514 LEU A N 1
ATOM 3888 C CA . LEU A 1 514 ? 3.076 5.586 -20.973 1.00 96.50 514 LEU A CA 1
ATOM 3889 C C . LEU A 1 514 ? 2.612 5.771 -22.427 1.00 96.50 514 LEU A C 1
ATOM 3891 O O . LEU A 1 514 ? 3.360 5.417 -23.335 1.00 96.50 514 LEU A O 1
ATOM 3895 N N . SER A 1 515 ? 1.427 6.354 -22.657 1.00 94.19 515 SER A N 1
ATOM 3896 C CA . SER A 1 515 ? 0.993 6.734 -24.012 1.00 94.19 515 SER A CA 1
ATOM 3897 C C . SER A 1 515 ? 1.939 7.771 -24.604 1.00 94.19 515 SER A C 1
ATOM 3899 O O . SER A 1 515 ? 2.515 7.527 -25.656 1.00 94.19 515 SER A O 1
ATOM 3901 N N . TRP A 1 516 ? 2.176 8.878 -23.887 1.00 91.06 516 TRP A N 1
ATOM 3902 C CA . TRP A 1 516 ? 3.045 9.956 -24.361 1.00 91.06 516 TRP A CA 1
ATOM 3903 C C . TRP A 1 516 ? 4.466 9.462 -24.686 1.00 91.06 516 TRP A C 1
ATOM 3905 O O . TRP A 1 516 ? 5.026 9.848 -25.707 1.00 91.06 516 TRP A O 1
ATOM 3915 N N . LEU A 1 517 ? 5.029 8.559 -23.873 1.00 92.25 517 LEU A N 1
ATOM 3916 C CA . LEU A 1 517 ? 6.346 7.961 -24.111 1.00 92.25 517 LEU A CA 1
ATOM 3917 C C . LEU A 1 517 ? 6.389 7.168 -25.426 1.00 92.25 517 LEU A C 1
ATOM 3919 O O . LEU A 1 517 ? 7.355 7.309 -26.180 1.00 92.25 517 LEU A O 1
ATOM 3923 N N . ASP A 1 518 ? 5.361 6.363 -25.714 1.00 94.31 518 ASP A N 1
ATOM 3924 C CA . ASP A 1 518 ? 5.248 5.646 -26.989 1.00 94.31 518 ASP A CA 1
ATOM 3925 C C . ASP A 1 518 ? 4.991 6.604 -28.157 1.00 94.31 518 ASP A C 1
ATOM 3927 O O . ASP A 1 518 ? 5.642 6.475 -29.189 1.00 94.31 518 ASP A O 1
ATOM 3931 N N . ASP A 1 519 ? 4.112 7.594 -28.001 1.00 90.25 519 ASP A N 1
ATOM 3932 C CA . ASP A 1 519 ? 3.826 8.612 -29.019 1.00 90.25 519 ASP A CA 1
ATOM 3933 C C . ASP A 1 519 ? 5.094 9.419 -29.379 1.00 90.25 519 ASP A C 1
ATOM 3935 O O . ASP A 1 519 ? 5.383 9.637 -30.558 1.00 90.25 519 ASP A O 1
ATOM 3939 N N . TYR A 1 520 ? 5.916 9.773 -28.385 1.00 87.94 520 TYR A N 1
ATOM 3940 C CA . TYR A 1 520 ? 7.234 10.394 -28.563 1.00 87.94 520 TYR A CA 1
ATOM 3941 C C . TYR A 1 520 ? 8.241 9.461 -29.263 1.00 87.94 520 TYR A C 1
ATOM 3943 O O . TYR A 1 520 ? 9.007 9.897 -30.125 1.00 87.94 520 TYR A O 1
ATOM 3951 N N . ALA A 1 521 ? 8.260 8.169 -28.918 1.00 91.31 521 ALA A N 1
ATOM 3952 C CA . ALA A 1 521 ? 9.150 7.197 -29.557 1.00 91.31 521 ALA A CA 1
ATOM 3953 C C . ALA A 1 521 ? 8.738 6.902 -31.014 1.00 91.31 521 ALA A C 1
ATOM 3955 O O . ALA A 1 521 ? 9.593 6.679 -31.871 1.00 91.31 521 ALA A O 1
ATOM 3956 N N . ASN A 1 522 ? 7.435 6.945 -31.300 1.00 91.62 522 ASN A N 1
ATOM 3957 C CA . ASN A 1 522 ? 6.849 6.743 -32.625 1.00 91.62 522 ASN A CA 1
ATOM 3958 C C . ASN A 1 522 ? 6.970 7.977 -33.536 1.00 91.62 522 ASN A C 1
ATOM 3960 O O . ASN A 1 522 ? 6.883 7.830 -34.754 1.00 91.62 522 ASN A O 1
ATOM 3964 N N . SER A 1 523 ? 7.161 9.181 -32.982 1.00 88.38 523 SER A N 1
ATOM 3965 C CA . SER A 1 523 ? 7.318 10.420 -33.762 1.00 88.38 523 SER A CA 1
ATOM 3966 C C . SER A 1 523 ? 8.725 10.620 -34.344 1.00 88.38 523 SER A C 1
ATOM 3968 O O . SER A 1 523 ? 8.923 11.507 -35.175 1.00 88.38 523 SER A O 1
ATOM 3970 N N . GLN A 1 524 ? 9.694 9.789 -33.946 1.00 87.06 524 GLN A N 1
ATOM 3971 C CA . GLN A 1 524 ? 11.058 9.820 -34.472 1.00 87.06 524 GLN A CA 1
ATOM 3972 C C . GLN A 1 524 ? 11.086 9.386 -35.943 1.00 87.06 524 GLN A C 1
ATOM 3974 O O . GLN A 1 524 ? 10.714 8.260 -36.272 1.00 87.06 524 GLN A O 1
ATOM 3979 N N . ASP A 1 525 ? 11.580 10.253 -36.828 1.00 88.12 525 ASP A N 1
ATOM 3980 C CA . ASP A 1 525 ? 11.763 9.916 -38.241 1.00 88.12 525 ASP A CA 1
ATOM 3981 C C . ASP A 1 525 ? 12.850 8.829 -38.406 1.00 88.12 525 ASP A C 1
ATOM 3983 O O . ASP A 1 525 ? 14.015 9.078 -38.085 1.00 88.12 525 ASP A O 1
ATOM 3987 N N . PRO A 1 526 ? 12.525 7.638 -38.947 1.00 88.94 526 PRO A N 1
ATOM 3988 C CA . PRO A 1 526 ? 13.492 6.559 -39.124 1.00 88.94 526 PRO A CA 1
ATOM 3989 C C . PRO A 1 526 ? 14.513 6.821 -40.243 1.00 88.94 526 PRO A C 1
ATOM 3991 O O . PRO A 1 526 ? 15.456 6.045 -40.374 1.00 88.94 526 PRO A O 1
ATOM 3994 N N . ILE A 1 527 ? 14.351 7.869 -41.063 1.00 89.00 527 ILE A N 1
ATOM 3995 C CA . ILE A 1 527 ? 15.335 8.255 -42.086 1.00 89.00 527 ILE A CA 1
ATOM 3996 C C . ILE A 1 527 ? 16.476 9.057 -41.446 1.00 89.00 527 ILE A C 1
ATOM 3998 O O . ILE A 1 527 ? 17.645 8.766 -41.703 1.00 89.00 527 ILE A O 1
ATOM 4002 N N . THR A 1 528 ? 16.160 10.042 -40.600 1.00 88.31 528 THR A N 1
ATOM 4003 C CA . THR A 1 528 ? 17.163 10.866 -39.903 1.00 88.31 528 THR A CA 1
ATOM 4004 C C . THR A 1 528 ? 17.629 10.278 -38.568 1.00 88.31 528 THR A C 1
ATOM 4006 O O . THR A 1 528 ? 18.794 10.453 -38.224 1.00 88.31 528 THR A O 1
ATOM 4009 N N . ASN A 1 529 ? 16.791 9.516 -37.854 1.00 90.56 529 ASN A N 1
ATOM 4010 C CA . ASN A 1 529 ? 17.118 8.824 -36.597 1.00 90.56 529 ASN A CA 1
ATOM 4011 C C . ASN A 1 529 ? 16.917 7.286 -36.704 1.00 90.56 529 ASN A C 1
ATOM 4013 O O . ASN A 1 529 ? 16.154 6.697 -35.931 1.00 90.56 529 ASN A O 1
ATOM 4017 N N . PRO A 1 530 ? 17.603 6.579 -37.631 1.00 91.88 530 PRO A N 1
ATOM 4018 C CA . PRO A 1 530 ? 17.427 5.132 -37.850 1.00 91.88 530 PRO A CA 1
ATOM 4019 C C . PRO A 1 530 ? 17.857 4.261 -36.658 1.00 91.88 530 PRO A C 1
ATOM 4021 O O . PRO A 1 530 ? 17.528 3.075 -36.596 1.00 91.88 530 PRO A O 1
ATOM 4024 N N . LEU A 1 531 ? 18.601 4.826 -35.703 1.00 91.31 531 LEU A N 1
ATOM 4025 C CA . LEU A 1 531 ? 18.995 4.145 -34.472 1.00 91.31 531 LEU A CA 1
ATOM 4026 C C . LEU A 1 531 ? 17.954 4.291 -33.347 1.00 91.31 531 LEU A C 1
ATOM 4028 O O . LEU A 1 531 ? 18.060 3.566 -32.357 1.00 91.31 531 LEU A O 1
ATOM 4032 N N . GLN A 1 532 ? 16.930 5.138 -33.512 1.00 90.38 532 GLN A N 1
ATOM 4033 C CA . GLN A 1 532 ? 15.909 5.445 -32.500 1.00 90.38 532 GLN A CA 1
ATOM 4034 C C . GLN A 1 532 ? 16.521 5.950 -31.182 1.00 90.38 532 GLN A C 1
ATOM 4036 O O . GLN A 1 532 ? 16.200 5.467 -30.098 1.00 90.38 532 GLN A O 1
ATOM 4041 N N . ILE A 1 533 ? 17.444 6.909 -31.272 1.00 88.44 533 ILE A N 1
ATOM 4042 C CA . ILE A 1 533 ? 18.017 7.561 -30.091 1.00 88.44 533 ILE A CA 1
ATOM 4043 C C . ILE A 1 533 ? 16.979 8.545 -29.547 1.00 88.44 533 ILE A C 1
ATOM 4045 O O . ILE A 1 533 ? 16.632 9.507 -30.228 1.00 88.44 533 ILE A O 1
ATOM 4049 N N . LEU A 1 534 ? 16.472 8.291 -28.341 1.00 86.25 534 LEU A N 1
ATOM 4050 C CA . LEU A 1 534 ? 15.425 9.093 -27.701 1.00 86.25 534 LEU A CA 1
ATOM 4051 C C . LEU A 1 534 ? 16.039 10.152 -26.777 1.00 86.25 534 LEU A C 1
ATOM 4053 O O . LEU A 1 534 ? 17.001 9.869 -26.065 1.00 86.25 534 LEU A O 1
ATOM 4057 N N . TRP A 1 535 ? 15.515 11.378 -26.801 1.00 75.12 535 TRP A N 1
ATOM 4058 C CA . TRP A 1 535 ? 16.140 12.542 -26.159 1.00 75.12 535 TRP A CA 1
ATOM 4059 C C . TRP A 1 535 ? 15.063 13.592 -25.827 1.00 75.12 535 TRP A C 1
ATOM 4061 O O . TRP A 1 535 ? 14.705 14.446 -26.640 1.00 75.12 535 TRP A O 1
ATOM 4071 N N . THR A 1 536 ? 14.534 13.540 -24.604 1.00 65.88 536 THR A N 1
ATOM 4072 C CA . THR A 1 536 ? 13.390 14.346 -24.133 1.00 65.88 536 THR A CA 1
ATOM 4073 C C . THR A 1 536 ? 13.814 15.726 -23.610 1.00 65.88 536 THR A C 1
ATOM 4075 O O . THR A 1 536 ? 13.647 16.048 -22.438 1.00 65.88 536 THR A O 1
ATOM 4078 N N . GLY A 1 537 ? 14.418 16.545 -24.475 1.00 56.53 537 GLY A N 1
ATOM 4079 C CA . GLY A 1 537 ? 14.725 17.956 -24.198 1.00 56.53 537 GLY A CA 1
ATOM 4080 C C . GLY A 1 537 ? 15.897 18.229 -23.239 1.00 56.53 537 GLY A C 1
ATOM 4081 O O . GLY A 1 537 ? 16.886 18.834 -23.658 1.00 56.53 537 GLY A O 1
ATOM 4082 N N . TYR A 1 538 ? 15.780 17.823 -21.972 1.00 54.50 538 TYR A N 1
ATOM 4083 C CA . TYR A 1 538 ? 16.660 18.217 -20.862 1.00 54.50 538 TYR A CA 1
ATOM 4084 C C . TYR A 1 538 ? 17.924 17.350 -20.706 1.00 54.50 538 TYR A C 1
ATOM 4086 O O . TYR A 1 538 ? 17.927 16.150 -20.966 1.00 54.50 538 TYR A O 1
ATOM 4094 N N . ARG A 1 539 ? 19.016 18.003 -20.276 1.00 56.97 539 ARG A N 1
ATOM 4095 C CA . ARG A 1 539 ? 20.391 17.471 -20.128 1.00 56.97 539 ARG A CA 1
ATOM 4096 C C . ARG A 1 539 ? 20.906 16.508 -21.220 1.00 56.97 539 ARG A C 1
ATOM 4098 O O . ARG A 1 539 ? 21.483 15.468 -20.901 1.00 56.97 539 ARG A O 1
ATOM 4105 N N . PRO A 1 540 ? 20.869 16.887 -22.506 1.00 54.19 540 PRO A N 1
ATOM 4106 C CA . PRO A 1 540 ? 21.940 16.468 -23.392 1.00 54.19 540 PRO A CA 1
ATOM 4107 C C . PRO A 1 540 ? 23.232 17.200 -23.042 1.00 54.19 540 PRO A C 1
ATOM 4109 O O . PRO A 1 540 ? 23.262 18.427 -22.918 1.00 54.19 540 PRO A O 1
ATOM 4112 N N . GLU A 1 541 ? 24.333 16.470 -22.971 1.00 63.88 541 GLU A N 1
ATOM 4113 C CA . GLU A 1 541 ? 25.649 17.090 -22.877 1.00 63.88 541 GLU A CA 1
ATOM 4114 C C . GLU A 1 541 ? 26.103 17.434 -24.305 1.00 63.88 541 GLU A C 1
ATOM 4116 O O . GLU A 1 541 ? 26.777 16.654 -24.954 1.00 63.88 541 GLU A O 1
ATOM 4121 N N . PHE A 1 542 ? 25.658 18.569 -24.859 1.00 68.62 542 PHE A N 1
ATOM 4122 C CA . PHE A 1 542 ? 26.151 19.159 -26.126 1.00 68.62 542 PHE A CA 1
ATOM 4123 C C . PHE A 1 542 ? 26.280 18.219 -27.355 1.00 68.62 542 PHE A C 1
ATOM 4125 O O . PHE A 1 542 ? 27.138 18.434 -28.211 1.00 68.62 542 PHE A O 1
ATOM 4132 N N . GLY A 1 543 ? 25.424 17.197 -27.475 1.00 76.31 543 GLY A N 1
ATOM 4133 C CA . GLY A 1 543 ? 25.500 16.170 -28.531 1.00 76.31 543 GLY A CA 1
ATOM 4134 C C . GLY A 1 543 ? 25.609 14.736 -28.005 1.00 76.31 543 GLY A C 1
ATOM 4135 O O . GLY A 1 543 ? 25.420 13.790 -28.775 1.00 76.31 543 GLY A O 1
ATOM 4136 N N . TYR A 1 544 ? 25.873 14.568 -26.705 1.00 81.75 544 TYR A N 1
ATOM 4137 C CA . TYR A 1 544 ? 25.971 13.276 -26.029 1.00 81.75 544 TYR A CA 1
ATOM 4138 C C . TYR A 1 544 ? 24.733 12.958 -25.164 1.00 81.75 544 TYR A C 1
ATOM 4140 O O . TYR A 1 544 ? 24.070 13.861 -24.651 1.00 81.75 544 TYR A O 1
ATOM 4148 N N . VAL A 1 545 ? 24.445 11.663 -24.984 1.00 83.00 545 VAL A N 1
ATOM 4149 C CA . VAL A 1 545 ? 23.327 11.129 -24.181 1.00 83.00 545 VAL A CA 1
ATOM 4150 C C . VAL A 1 545 ? 23.836 10.276 -23.014 1.00 83.00 545 VAL A C 1
ATOM 4152 O O . VAL A 1 545 ? 24.654 9.372 -23.203 1.00 83.00 545 VAL A O 1
ATOM 4155 N N . SER A 1 546 ? 23.279 10.523 -21.826 1.00 81.50 546 SER A N 1
ATOM 4156 C CA . SER A 1 546 ? 23.494 9.763 -20.588 1.00 81.50 546 SER A CA 1
ATOM 4157 C C . SER A 1 546 ? 22.751 8.420 -20.580 1.00 81.50 546 SER A C 1
ATOM 4159 O O . SER A 1 546 ? 21.568 8.352 -20.245 1.00 81.50 546 SER A O 1
ATOM 4161 N N . LEU A 1 547 ? 23.444 7.322 -20.900 1.00 81.62 547 LEU A N 1
ATOM 4162 C CA . LEU A 1 547 ? 22.854 5.969 -20.941 1.00 81.62 547 LEU A CA 1
ATOM 4163 C C . LEU A 1 547 ? 22.273 5.499 -19.600 1.00 81.62 547 LEU A C 1
ATOM 4165 O O . LEU A 1 547 ? 21.266 4.792 -19.560 1.00 81.62 547 LEU A O 1
ATOM 4169 N N . TRP A 1 548 ? 22.901 5.889 -18.495 1.00 80.50 548 TRP A N 1
ATOM 4170 C CA . TRP A 1 548 ? 22.478 5.522 -17.145 1.00 80.50 548 TRP A CA 1
ATOM 4171 C C . TRP A 1 548 ? 21.119 6.145 -16.776 1.00 80.50 548 TRP A C 1
ATOM 4173 O O . TRP A 1 548 ? 20.282 5.478 -16.176 1.00 80.50 548 TRP A O 1
ATOM 4183 N N . GLU A 1 549 ? 20.841 7.375 -17.219 1.00 84.75 549 GLU A N 1
ATOM 4184 C CA . GLU A 1 549 ? 19.538 8.020 -17.012 1.00 84.75 549 GLU A CA 1
ATOM 4185 C C . GLU A 1 549 ? 18.434 7.363 -17.833 1.00 84.75 549 GLU A C 1
ATOM 4187 O O . GLU A 1 549 ? 17.367 7.037 -17.313 1.00 84.75 549 GLU A O 1
ATOM 4192 N N . GLN A 1 550 ? 18.730 7.105 -19.108 1.00 88.56 550 GLN A N 1
ATOM 4193 C CA . GLN A 1 550 ? 17.853 6.369 -20.015 1.00 88.56 550 GLN A CA 1
ATOM 4194 C C . GLN A 1 550 ? 17.509 4.992 -19.423 1.00 88.56 550 GLN A C 1
ATOM 4196 O O . GLN A 1 550 ? 16.360 4.562 -19.452 1.00 88.56 550 GLN A O 1
ATOM 4201 N N . THR A 1 551 ? 18.483 4.323 -18.799 1.00 89.12 551 THR A N 1
ATOM 4202 C CA . THR A 1 551 ? 18.279 3.046 -18.100 1.00 89.12 551 THR A CA 1
ATOM 4203 C C . THR A 1 551 ? 17.280 3.159 -16.944 1.00 89.12 551 THR A C 1
ATOM 4205 O O . THR A 1 551 ? 16.473 2.250 -16.757 1.00 89.12 551 THR A O 1
ATOM 4208 N N . TYR A 1 552 ? 17.268 4.264 -16.194 1.00 89.88 552 TYR A N 1
ATOM 4209 C CA . TYR A 1 552 ? 16.285 4.477 -15.127 1.00 89.88 552 TYR A CA 1
ATOM 4210 C C . TYR A 1 552 ? 14.880 4.784 -15.665 1.00 89.88 552 TYR A C 1
ATOM 4212 O O . TYR A 1 552 ? 13.902 4.290 -15.102 1.00 89.88 552 TYR A O 1
ATOM 4220 N N . LEU A 1 553 ? 14.759 5.478 -16.803 1.00 93.31 553 LEU A N 1
ATOM 4221 C CA . LEU A 1 553 ? 13.480 5.611 -17.512 1.00 93.31 553 LEU A CA 1
ATOM 4222 C C . LEU A 1 553 ? 12.981 4.257 -18.049 1.00 93.31 553 LEU A C 1
ATOM 4224 O O . LEU A 1 553 ? 11.839 3.872 -17.792 1.00 93.31 553 LEU A O 1
ATOM 4228 N N . ALA A 1 554 ? 13.843 3.476 -18.706 1.00 95.12 554 ALA A N 1
ATOM 4229 C CA . ALA A 1 554 ? 13.513 2.129 -19.177 1.00 95.12 554 ALA A CA 1
ATOM 4230 C C . ALA A 1 554 ? 13.138 1.175 -18.025 1.00 95.12 554 ALA A C 1
ATOM 4232 O O . ALA A 1 554 ? 12.202 0.387 -18.169 1.00 95.12 554 ALA A O 1
ATOM 4233 N N . PHE A 1 555 ? 13.797 1.280 -16.865 1.00 94.06 555 PHE A N 1
ATOM 4234 C CA . PHE A 1 555 ? 13.417 0.561 -15.646 1.00 94.06 555 PHE A CA 1
ATOM 4235 C C . PHE A 1 555 ? 12.038 0.996 -15.127 1.00 94.06 555 PHE A C 1
ATOM 4237 O O . PHE A 1 555 ? 11.213 0.133 -14.831 1.00 94.06 555 PHE A O 1
ATOM 4244 N N . GLY A 1 556 ? 11.755 2.302 -15.056 1.00 95.69 556 GLY A N 1
ATOM 4245 C CA . GLY A 1 556 ? 10.446 2.826 -14.647 1.00 95.69 556 GLY A CA 1
ATOM 4246 C C . GLY A 1 556 ? 9.306 2.318 -15.539 1.00 95.69 556 GLY A C 1
ATOM 4247 O O . GLY A 1 556 ? 8.261 1.895 -15.041 1.00 95.69 556 GLY A O 1
ATOM 4248 N N . ILE A 1 557 ? 9.536 2.254 -16.853 1.00 97.69 557 ILE A N 1
ATOM 4249 C CA . ILE A 1 557 ? 8.576 1.702 -17.817 1.00 97.69 557 ILE A CA 1
ATOM 4250 C C . ILE A 1 557 ? 8.441 0.177 -17.684 1.00 97.69 557 ILE A C 1
ATOM 4252 O O . ILE A 1 557 ? 7.321 -0.339 -17.657 1.00 97.69 557 ILE A O 1
ATOM 4256 N N . ASP A 1 558 ? 9.544 -0.576 -17.576 1.00 95.50 558 ASP A N 1
ATOM 4257 C CA . ASP A 1 558 ? 9.452 -2.034 -17.408 1.00 95.50 558 ASP A CA 1
ATOM 4258 C C . ASP A 1 558 ? 8.780 -2.409 -16.082 1.00 95.50 558 ASP A C 1
ATOM 4260 O O . ASP A 1 558 ? 8.031 -3.386 -16.019 1.00 95.50 558 ASP A O 1
ATOM 4264 N N . ARG A 1 559 ? 8.963 -1.581 -15.046 1.00 94.06 559 ARG A N 1
ATOM 4265 C CA . ARG A 1 559 ? 8.235 -1.668 -13.782 1.00 94.06 559 ARG A CA 1
ATOM 4266 C C . ARG A 1 559 ? 6.741 -1.396 -13.958 1.00 94.06 559 ARG A C 1
ATOM 4268 O O . ARG A 1 559 ? 5.940 -2.151 -13.412 1.00 94.06 559 ARG A O 1
ATOM 4275 N N . ALA A 1 560 ? 6.352 -0.392 -14.746 1.00 97.38 560 ALA A N 1
ATOM 4276 C CA . ALA A 1 560 ? 4.948 -0.153 -15.084 1.00 97.38 560 ALA A CA 1
ATOM 4277 C C . ALA A 1 560 ? 4.322 -1.385 -15.763 1.00 97.38 560 ALA A C 1
ATOM 4279 O O . ALA A 1 560 ? 3.287 -1.889 -15.320 1.00 97.38 560 ALA A O 1
ATOM 4280 N N . SER A 1 561 ? 5.011 -1.940 -16.765 1.00 94.94 561 SER A N 1
ATOM 4281 C CA . SER A 1 561 ? 4.624 -3.188 -17.430 1.00 94.94 561 SER A CA 1
ATOM 4282 C C . SER A 1 561 ? 4.520 -4.362 -16.444 1.00 94.94 561 SER A C 1
ATOM 4284 O O . SER A 1 561 ? 3.552 -5.121 -16.480 1.00 94.94 561 SER A O 1
ATOM 4286 N N . ALA A 1 562 ? 5.458 -4.480 -15.500 1.00 91.69 562 ALA A N 1
ATOM 4287 C CA . ALA A 1 562 ? 5.455 -5.521 -14.474 1.00 91.69 562 ALA A CA 1
ATOM 4288 C C . ALA A 1 562 ? 4.311 -5.385 -13.445 1.00 91.69 562 ALA A C 1
ATOM 4290 O O . ALA A 1 562 ? 3.884 -6.401 -12.901 1.00 91.69 562 ALA A O 1
ATOM 4291 N N . GLN A 1 563 ? 3.778 -4.178 -13.210 1.00 93.56 563 GLN A N 1
ATOM 4292 C CA . GLN A 1 563 ? 2.577 -3.959 -12.385 1.00 93.56 563 GLN A CA 1
ATOM 4293 C C . GLN A 1 563 ? 1.248 -4.129 -13.147 1.00 93.56 563 GLN A C 1
ATOM 4295 O O . GLN A 1 563 ? 0.186 -4.012 -12.523 1.00 93.56 563 GLN A O 1
ATOM 4300 N N . GLY A 1 564 ? 1.295 -4.420 -14.454 1.00 92.38 564 GLY A N 1
ATOM 4301 C CA . GLY A 1 564 ? 0.129 -4.646 -15.314 1.00 92.38 564 GLY A CA 1
ATOM 4302 C C . GLY A 1 564 ? -0.313 -3.442 -16.155 1.00 92.38 564 GLY A C 1
ATOM 4303 O O . GLY A 1 564 ? -1.379 -3.500 -16.766 1.00 92.38 564 GLY A O 1
ATOM 4304 N N . PHE A 1 565 ? 0.465 -2.355 -16.206 1.00 96.19 565 PHE A N 1
ATOM 4305 C CA . PHE A 1 565 ? 0.175 -1.228 -17.098 1.00 96.19 565 PHE A CA 1
ATOM 4306 C C . PHE A 1 565 ? 0.593 -1.527 -18.548 1.00 96.19 565 PHE A C 1
ATOM 4308 O O . PHE A 1 565 ? 1.479 -2.341 -18.810 1.00 96.19 565 PHE A O 1
ATOM 4315 N N . VAL A 1 566 ? -0.061 -0.855 -19.498 1.00 94.44 566 VAL A N 1
ATOM 4316 C CA . VAL A 1 566 ? 0.152 -1.008 -20.946 1.00 94.44 566 VAL A CA 1
ATOM 4317 C C . VAL A 1 566 ? 0.632 0.325 -21.524 1.00 94.44 566 VAL A C 1
ATOM 4319 O O . VAL A 1 566 ? 0.111 1.374 -21.144 1.00 94.44 566 VAL A O 1
ATOM 4322 N N . GLY A 1 567 ? 1.603 0.266 -22.439 1.00 95.06 567 GLY A N 1
ATOM 4323 C CA . GLY A 1 567 ? 2.258 1.423 -23.061 1.00 95.06 567 GLY A CA 1
ATOM 4324 C C . GLY A 1 567 ? 3.697 1.645 -22.573 1.00 95.06 567 GLY A C 1
ATOM 4325 O O . GLY A 1 567 ? 4.202 0.905 -21.726 1.00 95.06 567 GLY A O 1
ATOM 4326 N N . GLY A 1 568 ? 4.357 2.653 -23.140 1.00 96.00 568 GLY A N 1
ATOM 4327 C CA . GLY A 1 568 ? 5.775 2.996 -22.979 1.00 96.00 568 GLY A CA 1
ATOM 4328 C C . GLY A 1 568 ? 6.752 1.991 -23.608 1.00 96.00 568 GLY A C 1
ATOM 4329 O O . GLY A 1 568 ? 7.968 2.188 -23.555 1.00 96.00 568 GLY A O 1
ATOM 4330 N N . LEU A 1 569 ? 6.256 0.887 -24.175 1.00 96.12 569 LEU A N 1
ATOM 4331 C CA . LEU A 1 569 ? 7.082 -0.257 -24.557 1.00 96.12 569 LEU A CA 1
ATOM 4332 C C . LEU A 1 569 ? 8.007 0.050 -25.737 1.00 96.12 569 LEU A C 1
ATOM 4334 O O . LEU A 1 569 ? 9.124 -0.461 -25.745 1.00 96.12 569 LEU A O 1
ATOM 4338 N N . ASN A 1 570 ? 7.594 0.901 -26.678 1.00 95.50 570 ASN A N 1
ATOM 4339 C CA . ASN A 1 570 ? 8.432 1.332 -27.798 1.00 95.50 570 ASN A CA 1
ATOM 4340 C C . ASN A 1 570 ? 9.561 2.239 -27.292 1.00 95.50 570 ASN A C 1
ATOM 4342 O O . ASN A 1 570 ? 10.705 2.096 -27.723 1.00 95.50 570 ASN A O 1
ATOM 4346 N N . HIS A 1 571 ? 9.264 3.107 -26.320 1.00 95.56 571 HIS A N 1
ATOM 4347 C CA . HIS A 1 571 ? 10.251 3.980 -25.680 1.00 95.56 571 HIS A CA 1
ATOM 4348 C C . HIS A 1 571 ? 11.300 3.177 -24.890 1.00 95.56 571 HIS A C 1
ATOM 4350 O O . HIS A 1 571 ? 12.506 3.327 -25.099 1.00 95.56 571 HIS A O 1
ATOM 4356 N N . ARG A 1 572 ? 10.841 2.251 -24.035 1.00 96.88 572 ARG A N 1
ATOM 4357 C CA . ARG A 1 572 ? 11.689 1.301 -23.293 1.00 96.88 572 ARG A CA 1
ATOM 4358 C C . ARG A 1 572 ? 12.561 0.474 -24.235 1.00 96.88 572 ARG A C 1
ATOM 4360 O O . ARG A 1 572 ? 13.758 0.322 -23.997 1.00 96.88 572 ARG A O 1
ATOM 4367 N N . ASP A 1 573 ? 11.965 -0.084 -25.288 1.00 96.56 573 ASP A N 1
ATOM 4368 C CA . ASP A 1 573 ? 12.677 -0.939 -26.233 1.00 96.56 573 ASP A CA 1
ATOM 4369 C C . ASP A 1 573 ? 13.711 -0.162 -27.046 1.00 96.56 573 ASP A C 1
ATOM 4371 O O . ASP A 1 573 ? 14.779 -0.710 -27.290 1.00 96.56 573 ASP A O 1
ATOM 4375 N N . ALA A 1 574 ? 13.454 1.087 -27.440 1.00 94.88 574 ALA A N 1
ATOM 4376 C CA . ALA A 1 574 ? 14.439 1.915 -28.136 1.00 94.88 574 ALA A CA 1
ATOM 4377 C C . ALA A 1 574 ? 15.691 2.154 -27.270 1.00 94.88 574 ALA A C 1
ATOM 4379 O O . ALA A 1 574 ? 16.811 1.891 -27.718 1.00 94.88 574 ALA A O 1
ATOM 4380 N N . ILE A 1 575 ? 15.501 2.534 -25.999 1.00 93.81 575 ILE A N 1
ATOM 4381 C CA . ILE A 1 575 ? 16.585 2.688 -25.015 1.00 93.81 575 ILE A CA 1
ATOM 4382 C C . ILE A 1 575 ? 17.361 1.376 -24.844 1.00 93.81 575 ILE A C 1
ATOM 4384 O O . ILE A 1 575 ? 18.583 1.336 -25.016 1.00 93.81 575 ILE A O 1
ATOM 4388 N N . ALA A 1 576 ? 16.660 0.282 -24.535 1.00 94.75 576 ALA A N 1
ATOM 4389 C CA . ALA A 1 576 ? 17.308 -0.993 -24.256 1.00 94.75 576 ALA A CA 1
ATOM 4390 C C . ALA A 1 576 ? 17.980 -1.592 -25.507 1.00 94.75 576 ALA A C 1
ATOM 4392 O O . ALA A 1 576 ? 19.051 -2.189 -25.388 1.00 94.75 576 ALA A O 1
ATOM 4393 N N . ARG A 1 577 ? 17.432 -1.374 -26.715 1.00 93.69 577 ARG A N 1
ATOM 4394 C CA . ARG A 1 577 ? 18.090 -1.711 -27.993 1.00 93.69 577 ARG A CA 1
ATOM 4395 C C . ARG A 1 577 ? 19.350 -0.889 -28.194 1.00 93.69 577 ARG A C 1
ATOM 4397 O O . ARG A 1 577 ? 20.347 -1.453 -28.629 1.00 93.69 577 ARG A O 1
ATOM 4404 N N . MET A 1 578 ? 19.341 0.405 -27.874 1.00 90.94 578 MET A N 1
ATOM 4405 C CA . MET A 1 578 ? 20.540 1.230 -27.995 1.00 90.94 578 MET A CA 1
ATOM 4406 C C . MET A 1 578 ? 21.647 0.749 -27.048 1.00 90.94 578 MET A C 1
ATOM 4408 O O . MET A 1 578 ? 22.777 0.561 -27.494 1.00 90.94 578 MET A O 1
ATOM 4412 N N . GLN A 1 579 ? 21.314 0.428 -25.793 1.00 88.94 579 GLN A N 1
ATOM 4413 C CA . GLN A 1 579 ? 22.271 -0.179 -24.863 1.00 88.94 579 GLN A CA 1
ATOM 4414 C C . GLN A 1 579 ? 22.790 -1.539 -25.362 1.00 88.94 579 GLN A C 1
ATOM 4416 O O . GLN A 1 579 ? 23.978 -1.818 -25.240 1.00 88.94 579 GLN A O 1
ATOM 4421 N N . TRP A 1 580 ? 21.923 -2.379 -25.934 1.00 90.12 580 TRP A N 1
ATOM 4422 C CA . TRP A 1 580 ? 22.274 -3.699 -26.471 1.00 90.12 580 TRP A CA 1
ATOM 4423 C C . TRP A 1 580 ? 23.172 -3.621 -27.720 1.00 90.12 580 TRP A C 1
ATOM 4425 O O . TRP A 1 580 ? 24.150 -4.366 -27.798 1.00 90.12 580 TRP A O 1
ATOM 4435 N N . ARG A 1 581 ? 22.930 -2.679 -28.648 1.00 89.69 581 ARG A N 1
ATOM 4436 C CA . ARG A 1 581 ? 23.778 -2.461 -29.843 1.00 89.69 581 ARG A CA 1
ATOM 4437 C C . ARG A 1 581 ? 25.240 -2.179 -29.492 1.00 89.69 581 ARG A C 1
ATOM 4439 O O . ARG A 1 581 ? 26.121 -2.594 -30.234 1.00 89.69 581 ARG A O 1
ATOM 4446 N N . LEU A 1 582 ? 25.511 -1.529 -28.358 1.00 85.44 582 LEU A N 1
ATOM 4447 C CA . LEU A 1 582 ? 26.872 -1.248 -27.875 1.00 85.44 582 LEU A CA 1
ATOM 4448 C C . LEU A 1 582 ? 27.677 -2.514 -27.510 1.00 85.44 582 LEU A C 1
ATOM 4450 O O . LEU A 1 582 ? 28.896 -2.448 -27.370 1.00 85.44 582 LEU A O 1
ATOM 4454 N N . PHE A 1 583 ? 27.012 -3.666 -27.372 1.00 83.62 583 PHE A N 1
ATOM 4455 C CA . PHE A 1 583 ? 27.656 -4.969 -27.202 1.00 83.62 583 PHE A CA 1
ATOM 4456 C C . PHE A 1 583 ? 27.655 -5.813 -28.486 1.00 83.62 583 PHE A C 1
ATOM 4458 O O . PHE A 1 583 ? 28.512 -6.691 -28.614 1.00 83.62 583 PHE A O 1
ATOM 4465 N N . THR A 1 584 ? 26.702 -5.606 -29.404 1.00 87.25 584 THR A N 1
ATOM 4466 C CA . THR A 1 584 ? 26.421 -6.531 -30.522 1.00 87.25 584 THR A CA 1
ATOM 4467 C C . THR A 1 584 ? 26.699 -5.991 -31.926 1.00 87.25 584 THR A C 1
ATOM 4469 O O . THR A 1 584 ? 26.852 -6.801 -32.840 1.00 87.25 584 THR A O 1
ATOM 4472 N N . ASP A 1 585 ? 26.791 -4.675 -32.131 1.00 89.00 585 ASP A N 1
ATOM 4473 C CA . ASP A 1 585 ? 27.120 -4.099 -33.439 1.00 89.00 585 ASP A CA 1
ATOM 4474 C C . ASP A 1 585 ? 28.650 -4.075 -33.649 1.00 89.00 585 ASP A C 1
ATOM 4476 O O . ASP A 1 585 ? 29.353 -3.384 -32.909 1.00 89.00 585 ASP A O 1
ATOM 4480 N N . PRO A 1 586 ? 29.204 -4.781 -34.657 1.00 85.44 586 PRO A N 1
ATOM 4481 C CA . PRO A 1 586 ? 30.651 -4.861 -34.872 1.00 85.44 586 PRO A CA 1
ATOM 4482 C C . PRO A 1 586 ? 31.291 -3.534 -35.314 1.00 85.44 586 PRO A C 1
ATOM 4484 O O . PRO A 1 586 ? 32.518 -3.430 -35.333 1.00 85.44 586 PRO A O 1
ATOM 4487 N N . ALA A 1 587 ? 30.502 -2.516 -35.675 1.00 87.00 587 ALA A N 1
ATOM 4488 C CA . ALA A 1 587 ? 31.004 -1.170 -35.924 1.00 87.00 587 ALA A CA 1
ATOM 4489 C C . ALA A 1 587 ? 31.253 -0.368 -34.632 1.00 87.00 587 ALA A C 1
ATOM 4491 O O . ALA A 1 587 ? 31.929 0.663 -34.688 1.00 87.00 587 ALA A O 1
ATOM 4492 N N . TYR A 1 588 ? 30.752 -0.834 -33.481 1.00 82.56 588 TYR A N 1
ATOM 4493 C CA . TYR A 1 588 ? 31.061 -0.279 -32.167 1.00 82.56 588 TYR A CA 1
ATOM 44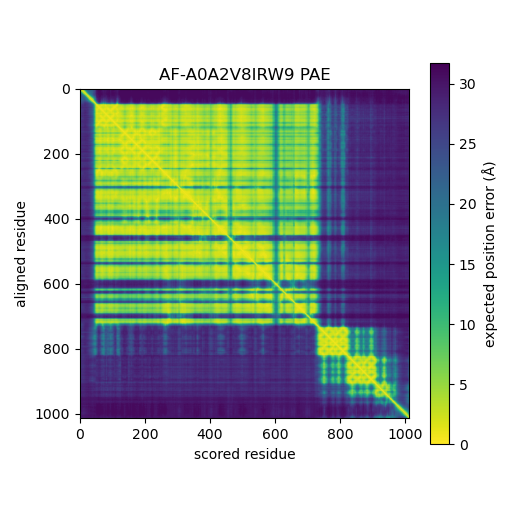94 C C . TYR A 1 588 ? 32.053 -1.204 -31.430 1.00 82.56 588 TYR A C 1
ATOM 4496 O O . TYR A 1 588 ? 31.657 -2.253 -30.924 1.00 82.56 588 TYR A O 1
ATOM 4504 N N . PRO A 1 589 ? 33.358 -0.870 -31.379 1.00 70.94 589 PRO A N 1
ATOM 4505 C CA . PRO A 1 589 ? 34.356 -1.752 -30.784 1.00 70.94 589 PRO A CA 1
ATOM 4506 C C . PRO A 1 589 ? 34.198 -1.819 -29.262 1.00 70.94 589 PRO A C 1
ATOM 4508 O O . PRO A 1 589 ? 33.969 -0.797 -28.607 1.00 70.94 589 PRO A O 1
ATOM 4511 N N . ARG A 1 590 ? 34.419 -3.002 -28.681 1.00 66.38 590 ARG A N 1
ATOM 4512 C CA . ARG A 1 590 ? 34.629 -3.121 -27.235 1.00 66.38 590 ARG A CA 1
ATOM 4513 C C . ARG A 1 590 ? 36.020 -2.554 -26.927 1.00 66.38 590 ARG A C 1
ATOM 4515 O O . ARG A 1 590 ? 36.954 -2.783 -27.695 1.00 66.38 590 ARG A O 1
ATOM 4522 N N . LEU A 1 591 ? 36.179 -1.768 -25.856 1.00 52.81 591 LEU A N 1
ATOM 4523 C CA . LEU A 1 591 ? 37.453 -1.058 -25.606 1.00 52.81 591 LEU A CA 1
ATOM 4524 C C . LEU A 1 591 ? 38.639 -2.014 -25.362 1.00 52.81 591 LEU A C 1
ATOM 4526 O O . LEU A 1 591 ? 39.774 -1.670 -25.686 1.00 52.81 591 LEU A O 1
ATOM 4530 N N . SER A 1 592 ? 38.361 -3.250 -24.934 1.00 50.81 592 SER A N 1
ATOM 4531 C CA . SER A 1 592 ? 39.298 -4.384 -24.898 1.00 50.81 592 SER A CA 1
ATOM 4532 C C . SER A 1 592 ? 40.018 -4.658 -26.224 1.00 50.81 592 SER A C 1
ATOM 4534 O O . SER A 1 592 ? 41.136 -5.168 -26.228 1.00 50.81 592 SER A O 1
ATOM 4536 N N . ASP A 1 593 ? 39.389 -4.336 -27.355 1.00 46.62 593 ASP A N 1
ATOM 4537 C CA . ASP A 1 593 ? 39.812 -4.804 -28.678 1.00 46.62 593 ASP A CA 1
ATOM 4538 C C . ASP A 1 593 ? 40.803 -3.833 -29.349 1.00 46.62 593 ASP A C 1
ATOM 4540 O O . ASP A 1 593 ? 41.362 -4.125 -30.410 1.00 46.62 593 ASP A O 1
ATOM 4544 N N . LYS A 1 594 ? 41.018 -2.653 -28.748 1.00 42.56 594 LYS A N 1
ATOM 4545 C CA . LYS A 1 594 ? 41.938 -1.609 -29.221 1.00 42.56 594 LYS A CA 1
ATOM 4546 C C . LYS A 1 594 ? 42.610 -0.930 -28.032 1.00 42.56 594 LYS A C 1
ATOM 4548 O O . LYS A 1 594 ? 42.089 0.053 -27.519 1.00 42.56 594 LYS A O 1
ATOM 4553 N N . GLY A 1 595 ? 43.781 -1.436 -27.639 1.00 43.41 595 GLY A N 1
ATOM 4554 C CA . GLY A 1 595 ? 44.540 -0.948 -26.482 1.00 43.41 595 GLY A CA 1
ATOM 4555 C C . GLY A 1 595 ? 44.690 0.577 -26.452 1.00 43.41 595 GLY A C 1
ATOM 4556 O O . GLY A 1 595 ? 45.477 1.151 -27.208 1.00 43.41 595 GLY A O 1
ATOM 4557 N N . CYS A 1 596 ? 43.921 1.222 -25.575 1.00 45.44 596 CYS A N 1
ATOM 4558 C CA . CYS A 1 596 ? 44.004 2.653 -25.322 1.00 45.44 596 CYS A CA 1
ATOM 4559 C C . CYS A 1 596 ? 45.199 2.993 -24.420 1.00 45.44 596 CYS A C 1
ATOM 4561 O O . CYS A 1 596 ? 45.766 2.142 -23.735 1.00 45.44 596 CYS A O 1
ATOM 4563 N N . VAL A 1 597 ? 45.597 4.264 -24.446 1.00 41.75 597 VAL A N 1
ATOM 4564 C CA . VAL A 1 597 ? 46.729 4.780 -23.670 1.00 41.75 597 VAL A CA 1
ATOM 4565 C C . VAL A 1 597 ? 46.211 5.366 -22.359 1.00 41.75 597 VAL A C 1
ATOM 4567 O O . VAL A 1 597 ? 45.249 6.133 -22.375 1.00 41.75 597 VAL A O 1
ATOM 4570 N N . SER A 1 598 ? 46.870 5.033 -21.243 1.00 41.66 598 SER A N 1
ATOM 4571 C CA . SER A 1 598 ? 46.576 5.612 -19.925 1.00 41.66 598 SER A CA 1
ATOM 4572 C C . SER A 1 598 ? 46.515 7.133 -20.001 1.00 41.66 598 SER A C 1
ATOM 4574 O O . SER A 1 598 ? 47.440 7.773 -20.511 1.00 41.66 598 SER A O 1
ATOM 4576 N N . LEU A 1 599 ? 45.471 7.712 -19.412 1.00 44.88 599 LEU A N 1
ATOM 4577 C CA . LEU A 1 599 ? 45.463 9.136 -19.094 1.00 44.88 599 LEU A CA 1
ATOM 4578 C C . LEU A 1 599 ? 46.591 9.420 -18.091 1.00 44.88 599 LEU A C 1
ATOM 4580 O O . LEU A 1 599 ? 46.949 8.539 -17.308 1.00 44.88 599 LEU A O 1
ATOM 4584 N N . ASP A 1 600 ? 47.190 10.606 -18.227 1.00 44.56 600 ASP A N 1
ATOM 4585 C CA . ASP A 1 600 ? 48.493 11.041 -17.694 1.00 44.56 600 ASP A CA 1
ATOM 4586 C C . ASP A 1 600 ? 49.209 10.071 -16.713 1.00 44.56 600 ASP A C 1
ATOM 4588 O O . ASP A 1 600 ? 48.805 9.956 -15.551 1.00 44.56 600 ASP A O 1
ATOM 4592 N N . PRO A 1 601 ? 50.344 9.443 -17.099 1.00 47.97 601 PRO A N 1
ATOM 4593 C CA . PRO A 1 601 ? 51.116 8.571 -16.209 1.00 47.97 601 PRO A CA 1
ATOM 4594 C C . PRO A 1 601 ? 51.737 9.294 -14.996 1.00 47.97 601 PRO A C 1
ATOM 4596 O O . PRO A 1 601 ? 52.358 8.635 -14.156 1.00 47.97 601 PRO A O 1
ATOM 4599 N N . ASN A 1 602 ? 51.566 10.613 -14.863 1.00 49.09 602 ASN A N 1
ATOM 4600 C CA . ASN A 1 602 ? 51.948 11.413 -13.697 1.00 49.09 602 ASN A CA 1
ATOM 4601 C C . ASN A 1 602 ? 50.772 11.716 -12.746 1.00 49.09 602 ASN A C 1
ATOM 4603 O O . ASN A 1 602 ? 51.020 12.157 -11.624 1.00 49.09 602 ASN A O 1
ATOM 4607 N N . ALA A 1 603 ? 49.522 11.417 -13.120 1.00 48.41 603 ALA A N 1
ATOM 4608 C CA . ALA A 1 603 ? 48.343 11.746 -12.319 1.00 48.41 603 ALA A CA 1
ATOM 4609 C C . ALA A 1 603 ? 48.393 11.138 -10.895 1.00 48.41 603 ALA A C 1
ATOM 4611 O O . ALA A 1 603 ? 48.856 10.000 -10.717 1.00 48.41 603 ALA A O 1
ATOM 4612 N N . PRO A 1 604 ? 47.930 11.857 -9.855 1.00 40.97 604 PRO A N 1
ATOM 4613 C CA . PRO A 1 604 ? 47.853 11.320 -8.500 1.00 40.97 604 PRO A CA 1
ATOM 4614 C C . PRO A 1 604 ? 46.716 10.284 -8.374 1.00 40.97 604 PRO A C 1
ATOM 4616 O O . PRO A 1 604 ? 45.698 10.400 -9.062 1.00 40.97 604 PRO A O 1
ATOM 4619 N N . PRO A 1 605 ? 46.833 9.279 -7.484 1.00 38.81 605 PRO A N 1
ATOM 4620 C CA . PRO A 1 605 ? 45.707 8.410 -7.140 1.00 38.81 605 PRO A CA 1
ATOM 4621 C C . PRO A 1 605 ? 44.495 9.235 -6.659 1.00 38.81 605 PRO A C 1
ATOM 4623 O O . PRO A 1 605 ? 44.698 10.216 -5.942 1.00 38.81 605 PRO A O 1
ATOM 4626 N N . PRO A 1 606 ? 43.250 8.867 -7.021 1.00 43.78 606 PRO A N 1
ATOM 4627 C CA . PRO A 1 606 ? 42.840 7.612 -7.662 1.00 43.78 606 PRO A CA 1
ATOM 4628 C C . PRO A 1 606 ? 42.830 7.627 -9.206 1.00 43.78 606 PRO A C 1
ATOM 4630 O O . PRO A 1 606 ? 42.379 6.662 -9.809 1.00 43.78 606 PRO A O 1
ATOM 4633 N N . LEU A 1 607 ? 43.330 8.673 -9.878 1.00 39.59 607 LEU A N 1
ATOM 4634 C CA . LEU A 1 607 ? 43.134 8.908 -11.326 1.00 39.59 607 LEU A CA 1
ATOM 4635 C C . LEU A 1 607 ? 43.875 7.935 -12.281 1.00 39.59 607 LEU A C 1
ATOM 4637 O O . LEU A 1 607 ? 43.940 8.181 -13.482 1.00 39.59 607 LEU A O 1
ATOM 4641 N N . ARG A 1 608 ? 44.431 6.827 -11.775 1.00 44.88 608 ARG A N 1
ATOM 4642 C CA . ARG A 1 608 ? 45.175 5.810 -12.542 1.00 44.88 608 ARG A CA 1
ATOM 4643 C C . ARG A 1 608 ? 44.320 4.564 -12.771 1.00 44.88 608 ARG A C 1
ATOM 4645 O O . ARG A 1 608 ? 44.526 3.541 -12.123 1.00 44.88 608 ARG A O 1
ATOM 4652 N N . ILE A 1 609 ? 43.364 4.660 -13.687 1.00 45.25 609 ILE A N 1
ATOM 4653 C CA . ILE A 1 609 ? 42.470 3.552 -14.055 1.00 45.25 609 ILE A CA 1
ATOM 4654 C C . ILE A 1 609 ? 43.016 2.872 -15.323 1.00 45.25 609 ILE A C 1
ATOM 4656 O O . ILE A 1 609 ? 43.239 3.570 -16.316 1.00 45.25 609 ILE A O 1
ATOM 4660 N N . PRO A 1 610 ? 43.250 1.544 -15.327 1.00 45.03 610 PRO A N 1
ATOM 4661 C CA . PRO A 1 610 ? 43.667 0.827 -16.529 1.00 45.03 610 PRO A CA 1
ATOM 4662 C C . PRO A 1 610 ? 42.590 0.884 -17.620 1.00 45.03 610 PRO A C 1
ATOM 4664 O O . PRO A 1 610 ? 41.392 0.827 -17.340 1.00 45.03 610 PRO A O 1
ATOM 4667 N N . CYS A 1 611 ? 43.008 0.967 -18.884 1.00 47.25 611 CYS A N 1
ATOM 4668 C CA . CYS A 1 611 ? 42.094 1.157 -20.015 1.00 47.25 611 CYS A CA 1
ATOM 4669 C C . CYS A 1 611 ? 41.148 -0.029 -20.282 1.00 47.25 611 CYS A C 1
ATOM 4671 O O . CYS A 1 611 ? 40.197 0.119 -21.043 1.00 47.25 611 CYS A O 1
ATOM 4673 N N . ASP A 1 612 ? 41.366 -1.174 -19.634 1.00 45.28 612 ASP A N 1
ATOM 4674 C CA . ASP A 1 612 ? 40.513 -2.367 -19.732 1.00 45.28 612 ASP A CA 1
ATOM 4675 C C . ASP A 1 612 ? 39.150 -2.194 -19.021 1.00 45.28 612 ASP A C 1
ATOM 4677 O O . ASP A 1 612 ? 38.285 -3.065 -19.111 1.00 45.28 612 ASP A O 1
ATOM 4681 N N . TRP A 1 613 ? 38.968 -1.082 -18.294 1.00 45.97 613 TRP A N 1
ATOM 4682 C CA . TRP A 1 613 ? 37.854 -0.857 -17.366 1.00 45.97 613 TRP A CA 1
ATOM 4683 C C . TRP A 1 613 ? 36.950 0.320 -17.761 1.00 45.97 613 TRP A C 1
ATOM 4685 O O . TRP A 1 613 ? 35.806 0.366 -17.311 1.00 45.97 613 TRP A O 1
ATOM 4695 N N . SER A 1 614 ? 37.417 1.266 -18.590 1.00 48.09 614 SER A N 1
ATOM 4696 C CA . SER A 1 614 ? 36.676 2.509 -18.831 1.00 48.09 614 SER A CA 1
ATOM 4697 C C . SER A 1 614 ? 35.417 2.299 -19.681 1.00 48.09 614 SER A C 1
ATOM 4699 O O . SER A 1 614 ? 35.447 1.784 -20.797 1.00 48.09 614 SER A O 1
ATOM 4701 N N . ALA A 1 615 ? 34.287 2.751 -19.142 1.00 55.59 615 ALA A N 1
ATOM 4702 C CA . ALA A 1 615 ? 33.006 2.809 -19.833 1.00 55.59 615 ALA A CA 1
ATOM 4703 C C . ALA A 1 615 ? 32.802 4.197 -20.467 1.00 55.59 615 ALA A C 1
ATOM 4705 O O . ALA A 1 615 ? 33.108 5.202 -19.811 1.00 55.59 615 ALA A O 1
ATOM 4706 N N . PRO A 1 616 ? 32.222 4.306 -21.678 1.00 61.03 616 PRO A N 1
ATOM 4707 C CA . PRO A 1 616 ? 31.631 5.555 -22.129 1.00 61.03 616 PRO A CA 1
ATOM 4708 C C . PRO A 1 616 ? 30.349 5.809 -21.327 1.00 61.03 616 PRO A C 1
ATOM 4710 O O . PRO A 1 616 ? 29.311 5.186 -21.547 1.00 61.03 616 PRO A O 1
ATOM 4713 N N . TYR A 1 617 ? 30.461 6.721 -20.364 1.00 68.12 617 TYR A N 1
ATOM 4714 C CA . TYR A 1 617 ? 29.383 7.198 -19.495 1.00 68.12 617 TYR A CA 1
ATOM 4715 C C . TYR A 1 617 ? 28.335 8.005 -20.285 1.00 68.12 617 TYR A C 1
ATOM 4717 O O . TYR A 1 617 ? 27.149 8.025 -19.945 1.00 68.12 617 TYR A O 1
ATOM 4725 N N . LEU A 1 618 ? 28.795 8.616 -21.379 1.00 78.88 618 LEU A N 1
ATOM 4726 C CA . LEU A 1 618 ? 28.025 9.341 -22.378 1.00 78.88 618 LEU A CA 1
ATOM 4727 C C . LEU A 1 618 ? 28.297 8.727 -23.758 1.00 78.88 618 LEU A C 1
ATOM 4729 O O . LEU A 1 618 ? 29.436 8.362 -24.050 1.00 78.88 618 LEU A O 1
ATOM 4733 N N . ILE A 1 619 ? 27.287 8.670 -24.628 1.00 83.56 619 ILE A N 1
ATOM 4734 C CA . ILE A 1 619 ? 27.461 8.307 -26.048 1.00 83.56 619 ILE A CA 1
ATOM 4735 C C . ILE A 1 619 ? 27.132 9.476 -26.969 1.00 83.56 619 ILE A C 1
ATOM 4737 O O . ILE A 1 619 ? 26.174 10.206 -26.730 1.00 83.56 619 ILE A O 1
ATOM 4741 N N . ALA A 1 620 ? 27.893 9.641 -28.048 1.00 86.38 620 ALA A N 1
ATOM 4742 C CA . ALA A 1 620 ? 27.638 10.666 -29.056 1.00 86.38 620 ALA A CA 1
ATOM 4743 C C . ALA A 1 620 ? 26.414 10.303 -29.901 1.00 86.38 620 ALA A C 1
ATOM 4745 O O . ALA A 1 620 ? 26.422 9.302 -30.609 1.00 86.38 620 ALA A O 1
ATOM 4746 N N . ALA A 1 621 ? 25.361 11.114 -29.832 1.00 86.94 621 ALA A N 1
ATOM 4747 C CA . ALA A 1 621 ? 24.092 10.853 -30.504 1.00 86.94 621 ALA A CA 1
ATOM 4748 C C . ALA A 1 621 ? 23.928 11.631 -31.818 1.00 86.94 621 ALA A C 1
ATOM 4750 O O . ALA A 1 621 ? 23.175 11.194 -32.686 1.00 86.94 621 ALA A O 1
ATOM 4751 N N . GLY A 1 622 ? 24.638 12.748 -31.996 1.00 86.25 622 GLY A N 1
ATOM 4752 C CA . GLY A 1 622 ? 24.580 13.544 -33.221 1.00 86.25 622 GLY A CA 1
ATOM 4753 C C . GLY A 1 622 ? 25.415 14.821 -33.170 1.00 86.25 622 GLY A C 1
ATOM 4754 O O . GLY A 1 622 ? 26.156 15.063 -32.218 1.00 86.25 622 GLY A O 1
ATOM 4755 N N . GLN A 1 623 ? 25.279 15.650 -34.203 1.00 82.81 623 GLN A N 1
ATOM 4756 C CA . GLN A 1 623 ? 25.943 16.948 -34.326 1.00 82.81 623 GLN A CA 1
ATOM 4757 C C . GLN A 1 623 ? 24.991 18.096 -33.967 1.00 82.81 623 GLN A C 1
ATOM 4759 O O . GLN A 1 623 ? 23.879 18.185 -34.489 1.00 82.81 623 GLN A O 1
ATOM 4764 N N . VAL A 1 624 ? 25.458 19.001 -33.102 1.00 70.56 624 VAL A N 1
ATOM 4765 C CA . VAL A 1 624 ? 24.757 20.232 -32.705 1.00 70.56 624 VAL A CA 1
ATOM 4766 C C . VAL A 1 624 ? 25.328 21.415 -33.512 1.00 70.56 624 VAL A C 1
ATOM 4768 O O . VAL A 1 624 ? 26.519 21.693 -33.370 1.00 70.56 624 VAL A O 1
ATOM 4771 N N . PRO A 1 625 ? 24.539 22.143 -34.331 1.00 59.78 625 PRO A N 1
ATOM 4772 C CA . PRO A 1 625 ? 25.061 23.257 -35.139 1.00 59.78 625 PRO A CA 1
ATOM 4773 C C . PRO A 1 625 ? 25.505 24.481 -34.324 1.00 59.78 625 PRO A C 1
ATOM 4775 O O . PRO A 1 625 ? 26.428 25.190 -34.719 1.00 59.78 625 PRO A O 1
ATOM 4778 N N . VAL A 1 626 ? 24.841 24.738 -33.193 1.00 56.97 626 VAL A N 1
ATOM 4779 C CA . VAL A 1 626 ? 25.147 25.808 -32.229 1.00 56.97 626 VAL A CA 1
ATOM 4780 C C . VAL A 1 626 ? 24.766 25.340 -30.827 1.00 56.97 626 VAL A C 1
ATOM 4782 O O . VAL A 1 626 ? 23.665 24.835 -30.624 1.00 56.97 626 VAL A O 1
ATOM 4785 N N . ALA A 1 627 ? 25.663 25.531 -29.856 1.00 52.88 627 ALA A N 1
ATOM 4786 C CA . ALA A 1 627 ? 25.668 24.864 -28.544 1.00 52.88 627 ALA A CA 1
ATOM 4787 C C . ALA A 1 627 ? 24.469 25.137 -27.600 1.00 52.88 627 ALA A C 1
ATOM 4789 O O . ALA A 1 627 ? 24.505 24.729 -26.443 1.00 52.88 627 ALA A O 1
ATOM 4790 N N . THR A 1 628 ? 23.427 25.836 -28.055 1.00 49.84 628 THR A N 1
ATOM 4791 C CA . THR A 1 628 ? 22.290 26.296 -27.240 1.00 49.84 628 THR A CA 1
ATOM 4792 C C . THR A 1 628 ? 20.916 26.082 -27.886 1.00 49.84 628 THR A C 1
ATOM 4794 O O . THR A 1 628 ? 19.921 26.539 -27.327 1.00 49.84 628 THR A O 1
ATOM 4797 N N . SER A 1 629 ? 20.804 25.407 -29.041 1.00 52.44 629 SER A N 1
ATOM 4798 C CA . SER A 1 629 ? 19.488 25.164 -29.657 1.00 52.44 629 SER A CA 1
ATOM 4799 C C . SER A 1 629 ? 19.377 23.839 -30.410 1.00 52.44 629 SER A C 1
ATOM 4801 O O . SER A 1 629 ? 20.284 23.456 -31.144 1.00 52.44 629 SER A O 1
ATOM 4803 N N . TRP A 1 630 ? 18.199 23.222 -30.315 1.00 55.62 630 TRP A N 1
ATOM 4804 C CA . TRP A 1 630 ? 17.777 22.048 -31.090 1.00 55.62 630 TRP A CA 1
ATOM 4805 C C . TRP A 1 630 ? 17.661 22.280 -32.605 1.00 55.62 630 TRP A C 1
ATOM 4807 O O . TRP A 1 630 ? 17.601 21.316 -33.368 1.00 55.62 630 TRP A O 1
ATOM 4817 N N . SER A 1 631 ? 17.600 23.538 -33.052 1.00 58.69 631 SER A N 1
ATOM 4818 C CA . SER A 1 631 ? 17.381 23.897 -34.457 1.00 58.69 631 SER A CA 1
ATOM 4819 C C . SER A 1 631 ? 18.516 23.373 -35.346 1.00 58.69 631 SER A C 1
ATOM 4821 O O . SER A 1 631 ? 19.614 23.928 -35.367 1.00 58.69 631 SER A O 1
ATOM 4823 N N . GLY A 1 632 ? 18.247 22.282 -36.070 1.00 65.62 632 GLY A N 1
ATOM 4824 C CA . GLY A 1 632 ? 19.212 21.611 -36.943 1.00 65.62 632 GLY A CA 1
ATOM 4825 C C . GLY A 1 632 ? 20.073 20.528 -36.279 1.00 65.62 632 GLY A C 1
ATOM 4826 O O . GLY A 1 632 ? 21.049 20.095 -36.893 1.00 65.62 632 GLY A O 1
ATOM 4827 N N . PHE A 1 633 ? 19.746 20.067 -35.063 1.00 78.62 633 PHE A N 1
ATOM 4828 C CA . PHE A 1 633 ? 20.400 18.877 -34.504 1.00 78.62 633 PHE A CA 1
ATOM 4829 C C . PHE A 1 633 ? 20.254 17.685 -35.461 1.00 78.62 633 PHE A C 1
ATOM 4831 O O . PHE A 1 633 ? 19.155 17.377 -35.919 1.00 78.62 633 PHE A O 1
ATOM 4838 N N . THR A 1 634 ? 21.371 17.029 -35.777 1.00 86.31 634 THR A N 1
ATOM 4839 C CA . THR A 1 634 ? 21.421 15.938 -36.758 1.00 86.31 634 THR A CA 1
ATOM 4840 C C . THR A 1 634 ? 21.960 14.677 -36.094 1.00 86.31 634 THR A C 1
ATOM 4842 O O . THR A 1 634 ? 23.143 14.619 -35.756 1.00 86.31 634 THR A O 1
ATOM 4845 N N . PHE A 1 635 ? 21.101 13.672 -35.908 1.00 89.25 635 PHE A N 1
ATOM 4846 C CA . PHE A 1 635 ? 21.480 12.380 -35.331 1.00 89.25 635 PHE A CA 1
ATOM 4847 C C . PHE A 1 635 ? 22.546 11.658 -36.170 1.00 89.25 635 PHE A C 1
ATOM 4849 O O . PHE A 1 635 ? 22.600 11.776 -37.397 1.00 89.25 635 PHE A O 1
ATOM 4856 N N . PHE A 1 636 ? 23.373 10.849 -35.510 1.00 92.31 636 PHE A N 1
ATOM 4857 C CA . PHE A 1 636 ? 24.205 9.866 -36.192 1.00 92.31 636 PHE A CA 1
ATOM 4858 C C . PHE A 1 636 ? 23.353 8.678 -36.647 1.00 92.31 636 PHE A C 1
ATOM 4860 O O . PHE A 1 636 ? 22.580 8.107 -35.880 1.00 92.31 636 PHE A O 1
ATOM 4867 N N . THR A 1 637 ? 23.520 8.283 -37.907 1.00 94.06 637 THR A N 1
ATOM 4868 C CA . THR A 1 637 ? 22.699 7.259 -38.564 1.00 94.06 637 THR A CA 1
ATOM 4869 C C . THR A 1 637 ? 23.304 5.854 -38.486 1.00 94.06 637 THR A C 1
ATOM 4871 O O . THR A 1 637 ? 22.668 4.885 -38.894 1.00 94.06 637 THR A O 1
ATOM 4874 N N . THR A 1 638 ? 24.526 5.715 -37.958 1.00 94.31 638 THR A N 1
ATOM 4875 C CA . THR A 1 638 ? 25.257 4.441 -37.861 1.00 94.31 638 THR A CA 1
ATOM 4876 C C . THR A 1 638 ? 26.048 4.319 -36.557 1.00 94.31 638 THR A C 1
ATOM 4878 O O . THR A 1 638 ? 26.622 5.295 -36.069 1.00 94.31 638 THR A O 1
ATOM 4881 N N . MET A 1 639 ? 26.169 3.096 -36.026 1.00 91.81 639 MET A N 1
ATOM 4882 C CA . MET A 1 639 ? 26.993 2.823 -34.837 1.00 91.81 639 MET A CA 1
ATOM 4883 C C . MET A 1 639 ? 28.478 3.169 -35.055 1.00 91.81 639 MET A C 1
ATOM 4885 O O . MET A 1 639 ? 29.154 3.564 -34.109 1.00 91.81 639 MET A O 1
ATOM 4889 N N . ALA A 1 640 ? 28.964 3.124 -36.304 1.00 91.88 640 ALA A N 1
ATOM 4890 C CA . ALA A 1 640 ? 30.310 3.563 -36.685 1.00 91.88 640 ALA A CA 1
ATOM 4891 C C . ALA A 1 640 ? 30.568 5.052 -36.381 1.00 91.88 640 ALA A C 1
ATOM 4893 O O . ALA A 1 640 ? 31.638 5.409 -35.890 1.00 91.88 640 ALA A O 1
ATOM 4894 N N . GLN A 1 641 ? 29.593 5.928 -36.654 1.00 92.50 641 GLN A N 1
ATOM 4895 C CA . GLN A 1 641 ? 29.703 7.359 -36.351 1.00 92.50 641 GLN A CA 1
ATOM 4896 C C . GLN A 1 641 ? 29.673 7.612 -34.839 1.00 92.50 641 GLN A C 1
ATOM 4898 O O . GLN A 1 641 ? 30.473 8.400 -34.339 1.00 92.50 641 GLN A O 1
ATOM 4903 N N . ILE A 1 642 ? 28.803 6.905 -34.110 1.00 89.38 642 ILE A N 1
ATOM 4904 C CA . ILE A 1 642 ? 28.727 6.974 -32.642 1.00 89.38 642 ILE A CA 1
ATOM 4905 C C . ILE A 1 642 ? 30.059 6.536 -32.031 1.00 89.38 642 ILE A C 1
ATOM 4907 O O . ILE A 1 642 ? 30.624 7.263 -31.215 1.00 89.38 642 ILE A O 1
ATOM 4911 N N . ALA A 1 643 ? 30.614 5.408 -32.483 1.00 84.88 643 ALA A N 1
ATOM 4912 C CA . ALA A 1 643 ? 31.928 4.930 -32.069 1.00 84.88 643 ALA A CA 1
ATOM 4913 C C . ALA A 1 643 ? 33.018 5.980 -32.323 1.00 84.88 643 ALA A C 1
ATOM 4915 O O . ALA A 1 643 ? 33.735 6.345 -31.395 1.00 84.88 643 ALA A O 1
ATOM 4916 N N . ALA A 1 644 ? 33.101 6.527 -33.540 1.00 86.50 644 ALA A N 1
ATOM 4917 C CA . ALA A 1 644 ? 34.119 7.509 -33.923 1.00 86.50 644 ALA A CA 1
ATOM 4918 C C . ALA A 1 644 ? 34.071 8.833 -33.131 1.00 86.50 644 ALA A C 1
ATOM 4920 O O . ALA A 1 644 ? 35.083 9.523 -33.063 1.00 86.50 644 ALA A O 1
ATOM 4921 N N . ASN A 1 645 ? 32.926 9.181 -32.531 1.00 84.88 645 ASN A N 1
ATOM 4922 C CA . ASN A 1 645 ? 32.753 10.394 -31.719 1.00 84.88 645 ASN A CA 1
ATOM 4923 C C . ASN A 1 645 ? 32.694 10.115 -30.199 1.00 84.88 645 ASN A C 1
ATOM 4925 O O . ASN A 1 645 ? 32.606 11.055 -29.413 1.00 84.88 645 ASN A O 1
ATOM 4929 N N . THR A 1 646 ? 32.763 8.845 -29.780 1.00 80.81 646 THR A N 1
ATOM 4930 C CA . THR A 1 646 ? 32.677 8.423 -28.366 1.00 80.81 646 THR A CA 1
ATOM 4931 C C . THR A 1 646 ? 33.956 7.727 -27.884 1.00 80.81 646 THR A C 1
ATOM 4933 O O . THR A 1 646 ? 34.498 8.044 -26.824 1.00 80.81 646 THR A O 1
ATOM 4936 N N . VAL A 1 647 ? 34.452 6.764 -28.662 1.00 75.50 647 VAL A N 1
ATOM 4937 C CA . VAL A 1 647 ? 35.569 5.882 -28.300 1.00 75.50 647 VAL A CA 1
ATOM 4938 C C . VAL A 1 647 ? 36.873 6.678 -28.251 1.00 75.50 647 VAL A C 1
ATOM 4940 O O . VAL A 1 647 ? 37.218 7.388 -29.191 1.00 75.50 647 VAL A O 1
ATOM 4943 N N . GLY A 1 648 ? 37.616 6.551 -27.149 1.00 67.19 648 GLY A N 1
ATOM 4944 C CA . GLY A 1 648 ? 38.895 7.242 -26.953 1.00 67.19 648 GLY A CA 1
ATOM 4945 C C . GLY A 1 648 ? 38.794 8.702 -26.488 1.00 67.19 648 GLY A C 1
ATOM 4946 O O . GLY A 1 648 ? 39.825 9.287 -26.169 1.00 67.19 648 GLY A O 1
ATOM 4947 N N . ASN A 1 649 ? 37.595 9.289 -26.384 1.00 71.94 649 ASN A N 1
ATOM 4948 C CA . ASN A 1 649 ? 37.419 10.611 -25.774 1.00 71.94 649 ASN A CA 1
ATOM 4949 C C . ASN A 1 649 ? 37.382 10.479 -24.234 1.00 71.94 649 ASN A C 1
ATOM 4951 O O . ASN A 1 649 ? 36.447 9.861 -23.716 1.00 71.94 649 ASN A O 1
ATOM 4955 N N . PRO A 1 650 ? 38.355 11.036 -23.484 1.00 64.25 650 PRO A N 1
ATOM 4956 C CA . PRO A 1 650 ? 38.409 10.884 -22.030 1.00 64.25 650 PRO A CA 1
ATOM 4957 C C . PRO A 1 650 ? 37.304 11.648 -21.300 1.00 64.25 650 PRO A C 1
ATOM 4959 O O . PRO A 1 650 ? 36.902 11.233 -20.222 1.00 64.25 650 PRO A O 1
ATOM 4962 N N . ASN A 1 651 ? 36.771 12.721 -21.892 1.00 66.31 651 ASN A N 1
ATOM 4963 C CA . ASN A 1 651 ? 35.736 13.546 -21.264 1.00 66.31 651 ASN A CA 1
ATOM 4964 C C . ASN A 1 651 ? 34.350 12.870 -21.276 1.00 66.31 651 ASN A C 1
ATOM 4966 O O . ASN A 1 651 ? 33.447 13.314 -20.577 1.00 66.31 651 ASN A O 1
ATOM 4970 N N . LEU A 1 652 ? 34.182 11.805 -22.071 1.00 66.94 652 LEU A N 1
ATOM 4971 C CA . LEU A 1 652 ? 32.953 11.001 -22.166 1.00 66.94 652 LEU A CA 1
ATOM 4972 C C . LEU A 1 652 ? 33.054 9.676 -21.399 1.00 66.94 652 LEU A C 1
ATOM 4974 O O . LEU A 1 652 ? 32.075 8.937 -21.290 1.00 66.94 652 LEU A O 1
ATOM 4978 N N . GLN A 1 653 ? 34.244 9.363 -20.889 1.00 61.62 653 GLN A N 1
ATOM 4979 C CA . GLN A 1 653 ? 34.523 8.169 -20.104 1.00 61.62 653 GLN A CA 1
ATOM 4980 C C . GLN A 1 653 ? 34.572 8.528 -18.621 1.00 61.62 653 GLN A C 1
ATOM 4982 O O . GLN A 1 653 ? 34.898 9.655 -18.252 1.00 61.62 653 GLN A O 1
ATOM 4987 N N . ARG A 1 654 ? 34.262 7.564 -17.752 1.00 56.41 654 ARG A N 1
ATOM 4988 C CA . ARG A 1 654 ? 34.420 7.737 -16.302 1.00 56.41 654 ARG A CA 1
ATOM 4989 C C . ARG A 1 654 ? 35.199 6.584 -15.668 1.00 56.41 654 ARG A C 1
ATOM 4991 O O . ARG A 1 654 ? 35.166 5.471 -16.197 1.00 56.41 654 ARG A O 1
ATOM 4998 N N . PRO A 1 655 ? 35.895 6.847 -14.545 1.00 50.44 655 PRO A N 1
ATOM 4999 C CA . PRO A 1 655 ? 36.661 5.856 -13.795 1.00 50.44 655 PRO A CA 1
ATOM 5000 C C . PRO A 1 655 ? 35.732 4.932 -12.986 1.00 50.44 655 PRO A C 1
ATOM 5002 O O . PRO A 1 655 ? 35.695 4.988 -11.760 1.00 50.44 655 PRO A O 1
ATOM 5005 N N . TYR A 1 656 ? 34.951 4.110 -13.686 1.00 48.25 656 TYR A N 1
ATOM 5006 C CA . TYR A 1 656 ? 34.130 3.046 -13.108 1.00 48.25 656 TYR A CA 1
ATOM 5007 C C . TYR A 1 656 ? 34.726 1.674 -13.421 1.00 48.25 656 TYR A C 1
ATOM 5009 O O . TYR A 1 656 ? 35.552 1.528 -14.321 1.00 48.25 656 TYR A O 1
ATOM 5017 N N . GLU A 1 657 ? 34.267 0.663 -12.691 1.00 41.25 657 GLU A N 1
ATOM 5018 C CA . GLU A 1 657 ? 34.649 -0.725 -12.913 1.00 41.25 657 GLU A CA 1
ATOM 5019 C C . GLU A 1 657 ? 33.557 -1.448 -13.719 1.00 41.25 657 GLU A C 1
ATOM 5021 O O . GLU A 1 657 ? 32.403 -1.540 -13.299 1.00 41.25 657 GLU A O 1
ATOM 5026 N N . GLY A 1 658 ? 33.926 -1.938 -14.907 1.00 48.38 658 GLY A N 1
ATOM 5027 C CA . GLY A 1 658 ? 33.037 -2.654 -15.825 1.00 48.38 658 GLY A CA 1
ATOM 5028 C C . GLY A 1 658 ? 32.487 -1.792 -16.966 1.00 48.38 658 GLY A C 1
ATOM 5029 O O . GLY A 1 658 ? 31.952 -0.706 -16.762 1.00 48.38 658 GLY A O 1
ATOM 5030 N N . PHE A 1 659 ? 32.569 -2.336 -18.186 1.00 47.38 659 PHE A N 1
ATOM 5031 C CA . PHE A 1 659 ? 32.478 -1.626 -19.476 1.00 47.38 659 PHE A CA 1
ATOM 5032 C C . PHE A 1 659 ? 31.206 -0.780 -19.728 1.00 47.38 659 PHE A C 1
ATOM 5034 O O . PHE A 1 659 ? 31.230 0.077 -20.606 1.00 47.38 659 PHE A O 1
ATOM 5041 N N . TYR A 1 660 ? 30.125 -0.971 -18.958 1.00 58.28 660 TYR A N 1
ATOM 5042 C CA . TYR A 1 660 ? 28.942 -0.089 -18.931 1.00 58.28 660 TYR A CA 1
ATOM 5043 C C . TYR A 1 660 ? 28.282 0.040 -17.537 1.00 58.28 660 TYR A C 1
ATOM 5045 O O . TYR A 1 660 ? 27.109 0.404 -17.439 1.00 58.28 660 TYR A O 1
ATOM 5053 N N . GLY A 1 661 ? 29.011 -0.279 -16.461 1.00 68.69 661 GLY A N 1
ATOM 5054 C CA . GLY A 1 661 ? 28.472 -0.325 -15.096 1.00 68.69 661 GLY A CA 1
ATOM 5055 C C . GLY A 1 661 ? 27.377 -1.389 -14.865 1.00 68.69 661 GLY A C 1
ATOM 5056 O O . GLY A 1 661 ? 26.985 -2.115 -15.787 1.00 68.69 661 GLY A O 1
ATOM 5057 N N . PRO A 1 662 ? 26.870 -1.515 -13.625 1.00 76.56 662 PRO A N 1
ATOM 5058 C CA . PRO A 1 662 ? 25.764 -2.407 -13.290 1.00 76.56 662 PRO A CA 1
ATOM 5059 C C . PRO A 1 662 ? 24.411 -1.941 -13.845 1.00 76.56 662 PRO A C 1
ATOM 5061 O O . PRO A 1 662 ? 23.505 -2.760 -13.992 1.00 76.56 662 PRO A O 1
ATOM 5064 N N . GLU A 1 663 ? 24.262 -0.663 -14.201 1.00 81.44 663 GLU A N 1
ATOM 5065 C CA . GLU A 1 663 ? 23.054 -0.097 -14.801 1.00 81.44 663 GLU A CA 1
ATOM 5066 C C . GLU A 1 663 ? 22.702 -0.805 -16.121 1.00 81.44 663 GLU A C 1
ATOM 5068 O O . GLU A 1 663 ? 21.600 -1.338 -16.270 1.00 81.44 663 GLU A O 1
ATOM 5073 N N . ALA A 1 664 ? 23.647 -0.904 -17.064 1.00 84.75 664 ALA A N 1
ATOM 5074 C CA . ALA A 1 664 ? 23.395 -1.470 -18.393 1.00 84.75 664 ALA A CA 1
ATOM 5075 C C . ALA A 1 664 ? 22.896 -2.926 -18.369 1.00 84.75 664 ALA A C 1
ATOM 5077 O O . ALA A 1 664 ? 22.165 -3.352 -19.269 1.00 84.75 664 ALA A O 1
ATOM 5078 N N . ARG A 1 665 ? 23.222 -3.677 -17.308 1.00 89.19 665 ARG A N 1
ATOM 5079 C CA . ARG A 1 665 ? 22.711 -5.031 -17.056 1.00 89.19 665 ARG A CA 1
ATOM 5080 C C . ARG A 1 665 ? 21.176 -5.077 -17.023 1.00 89.19 665 ARG A C 1
ATOM 5082 O O . ARG A 1 665 ? 20.599 -6.051 -17.505 1.00 89.19 665 ARG A O 1
ATOM 5089 N N . LEU A 1 666 ? 20.515 -4.030 -16.522 1.00 91.44 666 LEU A N 1
ATOM 5090 C CA . LEU A 1 666 ? 19.050 -3.931 -16.454 1.00 91.44 666 LEU A CA 1
ATOM 5091 C C . LEU A 1 666 ? 18.424 -3.870 -17.861 1.00 91.44 666 LEU A C 1
ATOM 5093 O O . LEU A 1 666 ? 17.481 -4.605 -18.155 1.00 91.44 666 LEU A O 1
ATOM 5097 N N . ASN A 1 667 ? 19.005 -3.084 -18.772 1.00 92.94 667 ASN A N 1
ATOM 5098 C CA . ASN A 1 667 ? 18.575 -3.031 -20.176 1.00 92.94 667 ASN A CA 1
ATOM 5099 C C . ASN A 1 667 ? 18.836 -4.355 -20.912 1.00 92.94 667 ASN A C 1
ATOM 5101 O O . ASN A 1 667 ? 18.006 -4.801 -21.705 1.00 92.94 667 ASN A O 1
ATOM 5105 N N . LEU A 1 668 ? 19.951 -5.033 -20.620 1.00 92.88 668 LEU A N 1
ATOM 5106 C CA . LEU A 1 668 ? 20.223 -6.365 -21.169 1.00 92.88 668 LEU A CA 1
ATOM 5107 C C . LEU A 1 668 ? 19.220 -7.414 -20.658 1.00 92.88 668 LEU A C 1
ATOM 5109 O O . LEU A 1 668 ? 18.798 -8.277 -21.425 1.00 92.88 668 LEU A O 1
ATOM 5113 N N . MET A 1 669 ? 18.755 -7.307 -19.408 1.00 93.62 669 MET A N 1
ATOM 5114 C CA . MET A 1 669 ? 17.663 -8.137 -18.883 1.00 93.62 669 MET A CA 1
ATOM 5115 C C . MET A 1 669 ? 16.330 -7.887 -19.605 1.00 93.62 669 MET A C 1
ATOM 5117 O O . MET A 1 669 ? 15.610 -8.853 -19.860 1.00 93.62 669 MET A O 1
ATOM 5121 N N . ILE A 1 670 ? 16.024 -6.644 -20.006 1.00 94.81 670 ILE A N 1
ATOM 5122 C CA . ILE A 1 670 ? 14.878 -6.334 -20.886 1.00 94.81 670 ILE A CA 1
ATOM 5123 C C . ILE A 1 670 ? 15.064 -7.007 -22.259 1.00 94.81 670 ILE A C 1
ATOM 5125 O O . ILE A 1 670 ? 14.139 -7.644 -22.760 1.00 94.81 670 ILE A O 1
ATOM 5129 N N . GLY A 1 671 ? 16.269 -6.963 -22.837 1.00 94.81 671 GLY A N 1
ATOM 5130 C CA . GLY A 1 671 ? 16.571 -7.649 -24.098 1.00 94.81 671 GLY A CA 1
ATOM 5131 C C . GLY A 1 671 ? 16.412 -9.173 -24.030 1.00 94.81 671 GLY A C 1
ATOM 5132 O O . GLY A 1 671 ? 15.830 -9.773 -24.932 1.00 94.81 671 GLY A O 1
ATOM 5133 N N . ILE A 1 672 ? 16.844 -9.799 -22.930 1.00 94.31 672 ILE A N 1
ATOM 5134 C CA . ILE A 1 672 ? 16.651 -11.236 -22.664 1.00 94.31 672 ILE A CA 1
ATOM 5135 C C . ILE A 1 672 ? 15.158 -11.565 -22.494 1.00 94.31 672 ILE A C 1
ATOM 5137 O O . ILE A 1 672 ? 14.668 -12.520 -23.093 1.00 94.31 672 ILE A O 1
ATOM 5141 N N . LYS A 1 673 ? 14.417 -10.753 -21.726 1.00 91.50 673 LYS A N 1
ATOM 5142 C CA . LYS A 1 673 ? 12.957 -10.859 -21.526 1.00 91.50 673 LYS A CA 1
ATOM 5143 C C . LYS A 1 673 ? 12.184 -10.765 -22.849 1.00 91.50 673 LYS A C 1
ATOM 5145 O O . LYS A 1 673 ? 11.199 -11.474 -23.028 1.00 91.50 673 LYS A O 1
ATOM 5150 N N . ASN A 1 674 ? 12.658 -9.931 -23.775 1.00 92.88 674 ASN A N 1
ATOM 5151 C CA . ASN A 1 674 ? 12.101 -9.748 -25.115 1.00 92.88 674 ASN A CA 1
ATOM 5152 C C . ASN A 1 674 ? 12.679 -10.721 -26.175 1.00 92.88 674 ASN A C 1
ATOM 5154 O O . ASN A 1 674 ? 12.344 -10.600 -27.354 1.00 92.88 674 ASN A O 1
ATOM 5158 N N . GLY A 1 675 ? 13.547 -11.669 -25.796 1.00 94.06 675 GLY A N 1
ATOM 5159 C CA . GLY A 1 675 ? 14.082 -12.702 -26.693 1.00 94.06 675 GLY A CA 1
ATOM 5160 C C . GLY A 1 675 ? 15.056 -12.210 -27.774 1.00 94.06 675 GLY A C 1
ATOM 5161 O O . GLY A 1 675 ? 15.144 -12.826 -28.836 1.00 94.06 675 GLY A O 1
ATOM 5162 N N . TRP A 1 676 ? 15.771 -11.102 -27.556 1.00 95.25 676 TRP A N 1
ATOM 5163 C CA . TRP A 1 676 ? 16.720 -10.572 -28.543 1.00 95.25 676 TRP A CA 1
ATOM 5164 C C . TRP A 1 676 ? 17.995 -11.428 -28.618 1.00 95.25 676 TRP A C 1
ATOM 5166 O O . TRP A 1 676 ? 18.643 -11.695 -27.605 1.00 95.25 676 TRP A O 1
ATOM 5176 N N . ALA A 1 677 ? 18.389 -11.825 -29.832 1.00 95.00 677 ALA A N 1
ATOM 5177 C CA . ALA A 1 677 ? 19.635 -12.557 -30.069 1.00 95.00 677 ALA A CA 1
ATOM 5178 C C . ALA A 1 677 ? 20.859 -11.757 -29.580 1.00 95.00 677 ALA A C 1
ATOM 5180 O O . ALA A 1 677 ? 20.884 -10.529 -29.674 1.00 95.00 677 ALA A O 1
ATOM 5181 N N . GLY A 1 678 ? 21.877 -12.424 -29.033 1.00 90.69 678 GLY A N 1
ATOM 5182 C CA . GLY A 1 678 ? 23.060 -11.751 -28.491 1.00 90.69 678 GLY A CA 1
ATOM 5183 C C . GLY A 1 678 ? 22.845 -11.044 -27.144 1.00 90.69 678 GLY A C 1
ATOM 5184 O O . GLY A 1 678 ? 23.818 -10.570 -26.562 1.00 90.69 678 GLY A O 1
ATOM 5185 N N . ALA A 1 679 ? 21.613 -10.917 -26.627 1.00 92.75 679 ALA A N 1
ATOM 5186 C CA . ALA A 1 679 ? 21.358 -10.201 -25.371 1.00 92.75 679 ALA A CA 1
ATOM 5187 C C . ALA A 1 679 ? 21.803 -10.990 -24.128 1.00 92.75 679 ALA A C 1
ATOM 5189 O O . ALA A 1 679 ? 22.292 -10.389 -23.170 1.00 92.75 679 ALA A O 1
ATOM 5190 N N . GLN A 1 680 ? 21.691 -12.322 -24.154 1.00 93.75 680 GLN A N 1
ATOM 5191 C CA . GLN A 1 680 ? 22.192 -13.184 -23.080 1.00 93.75 680 GLN A CA 1
ATOM 5192 C C . GLN A 1 680 ? 23.727 -13.199 -23.089 1.00 93.75 680 GLN A C 1
ATOM 5194 O O . GLN A 1 680 ? 24.356 -12.975 -22.064 1.00 93.75 680 GLN A O 1
ATOM 5199 N N . GLU A 1 681 ? 24.325 -13.307 -24.270 1.00 91.31 681 GLU A N 1
ATOM 5200 C CA . GLU A 1 681 ? 25.767 -13.267 -24.509 1.00 91.31 681 GLU A CA 1
ATOM 5201 C C . GLU A 1 681 ? 26.386 -11.907 -24.127 1.00 91.31 681 GLU A C 1
ATOM 5203 O O . GLU A 1 681 ? 27.520 -11.840 -23.657 1.00 91.31 681 GLU A O 1
ATOM 5208 N N . SER A 1 682 ? 25.629 -10.814 -24.275 1.00 88.06 682 SER A N 1
ATOM 5209 C CA . SER A 1 682 ? 26.018 -9.473 -23.808 1.00 88.06 682 SER A CA 1
ATOM 5210 C C . SER A 1 682 ? 25.959 -9.350 -22.281 1.00 88.06 682 SER A C 1
ATOM 5212 O O . SER A 1 682 ? 26.844 -8.745 -21.678 1.00 88.06 682 SER A O 1
ATOM 5214 N N . TYR A 1 683 ? 24.943 -9.946 -21.645 1.00 89.75 683 TYR A N 1
ATOM 5215 C CA . TYR A 1 683 ? 24.825 -10.016 -20.183 1.00 89.75 683 TYR A CA 1
ATOM 5216 C C . TYR A 1 683 ? 25.968 -10.850 -19.585 1.00 89.75 683 TYR A C 1
ATOM 5218 O O . TYR A 1 683 ? 26.621 -10.410 -18.640 1.00 89.75 683 TYR A O 1
ATOM 5226 N N . ASP A 1 684 ? 26.253 -12.013 -20.174 1.00 88.56 684 ASP A N 1
ATOM 5227 C CA . ASP A 1 684 ? 27.305 -12.927 -19.720 1.00 88.56 684 ASP A CA 1
ATOM 5228 C C . ASP A 1 684 ? 28.713 -12.369 -19.971 1.00 88.56 684 ASP A C 1
ATOM 5230 O O . ASP A 1 684 ? 29.624 -12.646 -19.196 1.00 88.56 684 ASP A O 1
ATOM 5234 N N . TYR A 1 685 ? 28.897 -11.525 -20.994 1.00 82.94 685 TYR A N 1
ATOM 5235 C CA . TYR A 1 685 ? 30.127 -10.746 -21.173 1.00 82.94 685 TYR A CA 1
ATOM 5236 C C . TYR A 1 685 ? 30.321 -9.688 -20.074 1.00 82.94 685 TYR A C 1
ATOM 5238 O O . TYR A 1 685 ? 31.442 -9.487 -19.615 1.00 82.94 685 TYR A O 1
ATOM 5246 N N . LEU A 1 686 ? 29.255 -9.006 -19.641 1.00 80.75 686 LEU A N 1
ATOM 5247 C CA . LEU A 1 686 ? 29.340 -7.972 -18.604 1.00 80.75 686 LEU A CA 1
ATOM 5248 C C . LEU A 1 686 ? 29.542 -8.569 -17.198 1.00 80.75 686 LEU A C 1
ATOM 5250 O O . LEU A 1 686 ? 30.234 -7.977 -16.370 1.00 80.75 686 LEU A O 1
ATOM 5254 N N . PHE A 1 687 ? 28.954 -9.737 -16.922 1.00 84.44 687 PHE A N 1
ATOM 5255 C CA . PHE A 1 687 ? 28.869 -10.300 -15.571 1.00 84.44 687 PHE A CA 1
ATOM 5256 C C . PHE A 1 687 ? 30.220 -10.519 -14.850 1.00 84.44 687 PHE A C 1
ATOM 5258 O O . PHE A 1 687 ? 30.286 -10.187 -13.664 1.00 84.44 687 PHE A O 1
ATOM 5265 N N . PRO A 1 688 ? 31.313 -10.987 -15.493 1.00 79.94 688 PRO A N 1
ATOM 5266 C CA . PRO A 1 688 ? 32.619 -11.108 -14.844 1.00 79.94 688 PRO A CA 1
ATOM 5267 C C . PRO A 1 688 ? 33.126 -9.805 -14.221 1.00 79.94 688 PRO A C 1
ATOM 5269 O O . PRO A 1 688 ? 33.672 -9.837 -13.123 1.00 79.94 688 PRO A O 1
ATOM 5272 N N . PHE A 1 689 ? 32.903 -8.661 -14.876 1.00 73.62 689 PHE A N 1
ATOM 5273 C CA . PHE A 1 689 ? 33.427 -7.367 -14.433 1.00 73.62 689 PHE A CA 1
ATOM 5274 C C . PHE A 1 689 ? 32.716 -6.800 -13.197 1.00 73.62 689 PHE A C 1
ATOM 5276 O O . PHE A 1 689 ? 33.346 -6.091 -12.423 1.00 73.62 689 PHE A O 1
ATOM 5283 N N . ILE A 1 690 ? 31.424 -7.105 -13.017 1.00 77.69 690 ILE A N 1
ATOM 5284 C CA . ILE A 1 690 ? 30.577 -6.500 -11.968 1.00 77.69 690 ILE A CA 1
ATOM 5285 C C . ILE A 1 690 ? 30.068 -7.499 -10.914 1.00 77.69 690 ILE A C 1
ATOM 5287 O O . ILE A 1 690 ? 29.603 -7.095 -9.851 1.00 77.69 690 ILE A O 1
ATOM 5291 N N . GLY A 1 691 ? 30.124 -8.805 -11.196 1.00 79.06 691 GLY A N 1
ATOM 5292 C CA . GLY A 1 691 ? 29.536 -9.863 -10.365 1.00 79.06 691 GLY A CA 1
ATOM 5293 C C . GLY A 1 691 ? 30.485 -10.997 -9.961 1.00 79.06 691 GLY A C 1
ATOM 5294 O O . GLY A 1 691 ? 30.057 -11.875 -9.214 1.00 79.06 691 GLY A O 1
ATOM 5295 N N . VAL A 1 692 ? 31.743 -11.007 -10.429 1.00 78.38 692 VAL A N 1
ATOM 5296 C CA . VAL A 1 692 ? 32.711 -12.088 -10.128 1.00 78.38 692 VAL A CA 1
ATOM 5297 C C . VAL A 1 692 ? 34.100 -11.566 -9.774 1.00 78.38 692 VAL A C 1
ATOM 5299 O O . VAL A 1 692 ? 34.666 -11.995 -8.771 1.00 78.38 692 VAL A O 1
ATOM 5302 N N . ASN A 1 693 ? 34.666 -10.672 -10.585 1.00 69.38 693 ASN A N 1
ATOM 5303 C CA . ASN A 1 693 ? 35.990 -10.122 -10.325 1.00 69.38 693 ASN A CA 1
ATOM 5304 C C . ASN A 1 693 ? 35.950 -9.247 -9.072 1.00 69.38 693 ASN A C 1
ATOM 5306 O O . ASN A 1 693 ? 35.054 -8.419 -8.920 1.00 69.38 693 ASN A O 1
ATOM 5310 N N . ASN A 1 694 ? 36.947 -9.408 -8.202 1.00 63.25 694 ASN A N 1
ATOM 5311 C CA . ASN A 1 694 ? 37.167 -8.469 -7.113 1.00 63.25 694 ASN A CA 1
ATOM 5312 C C . ASN A 1 694 ? 37.555 -7.117 -7.707 1.00 63.25 694 ASN A C 1
ATOM 5314 O O . ASN A 1 694 ? 38.616 -6.977 -8.317 1.00 63.25 694 ASN A O 1
ATOM 5318 N N . SER A 1 695 ? 36.658 -6.159 -7.532 1.00 56.47 695 SER A N 1
ATOM 5319 C CA . SER A 1 695 ? 36.778 -4.783 -7.969 1.00 56.47 695 SER A CA 1
ATOM 5320 C C . SER A 1 695 ? 36.926 -3.915 -6.712 1.00 56.47 695 SER A C 1
ATOM 5322 O O . SER A 1 695 ? 36.524 -4.300 -5.604 1.00 56.47 695 SER A O 1
ATOM 5324 N N . ALA A 1 696 ? 37.611 -2.785 -6.825 1.00 52.47 696 ALA A N 1
ATOM 5325 C CA . ALA A 1 696 ? 37.941 -1.954 -5.684 1.00 52.47 696 ALA A CA 1
ATOM 5326 C C . ALA A 1 696 ? 36.721 -1.128 -5.239 1.00 52.47 696 ALA A C 1
ATOM 5328 O O . ALA A 1 696 ? 36.641 0.074 -5.516 1.00 52.47 696 ALA A O 1
ATOM 5329 N N . CYS A 1 697 ? 35.829 -1.747 -4.446 1.00 56.09 697 CYS A N 1
ATOM 5330 C CA . CYS A 1 697 ? 34.830 -1.081 -3.591 1.00 56.09 697 CYS A CA 1
ATOM 5331 C C . CYS A 1 697 ? 35.517 -0.204 -2.521 1.00 56.09 697 CYS A C 1
ATOM 5333 O O . CYS A 1 697 ? 35.449 -0.458 -1.317 1.00 56.09 697 CYS A O 1
ATOM 5335 N N . SER A 1 698 ? 36.245 0.807 -2.980 1.00 44.75 698 SER A N 1
ATOM 5336 C CA . SER A 1 698 ? 37.135 1.633 -2.187 1.00 44.75 698 SER A CA 1
ATOM 5337 C C . SER A 1 698 ? 36.363 2.620 -1.307 1.00 44.75 698 SER A C 1
ATOM 5339 O O . SER A 1 698 ? 35.144 2.781 -1.403 1.00 44.75 698 SER A O 1
ATOM 5341 N N . VAL A 1 699 ? 37.115 3.285 -0.429 1.00 39.12 699 VAL A N 1
ATOM 5342 C CA . VAL A 1 699 ? 36.685 4.102 0.723 1.00 39.12 699 VAL A CA 1
ATOM 5343 C C . VAL A 1 699 ? 35.563 5.125 0.440 1.00 39.12 699 VAL A C 1
ATOM 5345 O O . VAL A 1 699 ? 34.882 5.551 1.370 1.00 39.12 699 VAL A O 1
ATOM 5348 N N . ALA A 1 700 ? 35.320 5.488 -0.824 1.00 42.44 700 ALA A N 1
ATOM 5349 C CA . ALA A 1 700 ? 34.258 6.401 -1.255 1.00 42.44 700 ALA A CA 1
ATOM 5350 C C . ALA A 1 700 ? 32.837 6.002 -0.800 1.00 42.44 700 ALA A C 1
ATOM 5352 O O . ALA A 1 700 ? 32.015 6.882 -0.565 1.00 42.44 700 ALA A O 1
ATOM 5353 N N . TYR A 1 701 ? 32.547 4.706 -0.622 1.00 47.00 701 TYR A N 1
ATOM 5354 C CA . TYR A 1 701 ? 31.217 4.218 -0.213 1.00 47.00 701 TYR A CA 1
ATOM 5355 C C . TYR A 1 701 ? 31.072 3.960 1.301 1.00 47.00 701 TYR A C 1
ATOM 5357 O O . TYR A 1 701 ? 30.254 3.146 1.724 1.00 47.00 701 TYR A O 1
ATOM 5365 N N . GLY A 1 702 ? 31.884 4.618 2.139 1.00 42.94 702 GLY A N 1
ATOM 5366 C CA . GLY A 1 702 ? 31.765 4.561 3.606 1.00 42.94 702 GLY A CA 1
ATOM 5367 C C . GLY A 1 702 ? 32.129 3.212 4.247 1.00 42.94 702 GLY A C 1
ATOM 5368 O O . GLY A 1 702 ? 31.932 3.020 5.448 1.00 42.94 702 GLY A O 1
ATOM 5369 N N . GLY A 1 703 ? 32.664 2.269 3.466 1.00 39.59 703 GLY A N 1
ATOM 5370 C CA . GLY A 1 703 ? 33.061 0.944 3.932 1.00 39.59 703 GLY A CA 1
ATOM 5371 C C . GLY A 1 703 ? 34.273 0.991 4.863 1.00 39.59 703 GLY A C 1
ATOM 5372 O O . GLY A 1 703 ? 35.373 1.364 4.456 1.00 39.59 703 GLY A O 1
ATOM 5373 N N . ASN A 1 704 ? 34.090 0.547 6.107 1.00 39.06 704 ASN A N 1
ATOM 5374 C CA . ASN A 1 704 ? 35.154 0.439 7.107 1.00 39.06 704 ASN A CA 1
ATOM 5375 C C . ASN A 1 704 ? 36.103 -0.738 6.778 1.00 39.06 704 ASN A C 1
ATOM 5377 O O . ASN A 1 704 ? 35.979 -1.830 7.330 1.00 39.06 704 ASN A O 1
ATOM 5381 N N . GLY A 1 705 ? 37.036 -0.527 5.844 1.00 47.41 705 GLY A N 1
ATOM 5382 C CA . GLY A 1 705 ? 38.187 -1.410 5.603 1.00 47.41 705 GLY A CA 1
ATOM 5383 C C . GLY A 1 705 ? 37.870 -2.842 5.147 1.00 47.41 705 GLY A C 1
ATOM 5384 O O . GLY A 1 705 ? 38.648 -3.753 5.426 1.00 47.41 705 GLY A O 1
ATOM 5385 N N . SER A 1 706 ? 36.738 -3.076 4.476 1.00 50.16 706 SER A N 1
ATOM 5386 C CA . SER A 1 706 ? 36.416 -4.394 3.917 1.00 50.16 706 SER A CA 1
ATOM 5387 C C . SER A 1 706 ? 37.325 -4.743 2.736 1.00 50.16 706 SER A C 1
ATOM 5389 O O . SER A 1 706 ? 37.513 -3.914 1.851 1.00 50.16 706 SER A O 1
ATOM 5391 N N . ALA A 1 707 ? 37.821 -5.984 2.698 1.00 54.88 707 ALA A N 1
ATOM 5392 C CA . ALA A 1 707 ? 38.559 -6.528 1.556 1.00 54.88 707 ALA A CA 1
ATOM 5393 C C . ALA A 1 707 ? 37.748 -6.468 0.246 1.00 54.88 707 ALA A C 1
ATOM 5395 O O . ALA A 1 707 ? 36.513 -6.478 0.292 1.00 54.88 707 ALA A O 1
ATOM 5396 N N . ASP A 1 708 ? 38.458 -6.459 -0.887 1.00 65.19 708 ASP A N 1
ATOM 5397 C CA . ASP A 1 708 ? 37.897 -6.343 -2.239 1.00 65.19 708 ASP A CA 1
ATOM 5398 C C . ASP A 1 708 ? 36.796 -7.384 -2.512 1.00 65.19 708 ASP A C 1
ATOM 5400 O O . ASP A 1 708 ? 36.844 -8.520 -2.020 1.00 65.19 708 ASP A O 1
ATOM 5404 N N . ARG A 1 709 ? 35.792 -6.985 -3.300 1.00 73.25 709 ARG A N 1
ATOM 5405 C CA . ARG A 1 709 ? 34.564 -7.745 -3.598 1.00 73.25 709 ARG A CA 1
ATOM 5406 C C . ARG A 1 709 ? 34.076 -7.412 -5.013 1.00 73.25 709 ARG A C 1
ATOM 5408 O O . ARG A 1 709 ? 34.524 -6.419 -5.571 1.00 73.25 709 ARG A O 1
ATOM 5415 N N . PRO A 1 710 ? 33.144 -8.178 -5.600 1.00 77.88 710 PRO A N 1
ATOM 5416 C CA . PRO A 1 710 ? 32.462 -7.748 -6.817 1.00 77.88 710 PRO A CA 1
ATOM 5417 C C . PRO A 1 710 ? 31.618 -6.488 -6.589 1.00 77.88 710 PRO A C 1
ATOM 5419 O O . PRO A 1 710 ? 30.928 -6.389 -5.574 1.00 77.88 710 PRO A O 1
ATOM 5422 N N . ASP A 1 711 ? 31.608 -5.572 -7.557 1.00 77.44 711 ASP A N 1
ATOM 5423 C CA . ASP A 1 711 ? 30.847 -4.311 -7.545 1.00 77.44 711 ASP A CA 1
ATOM 5424 C C . ASP A 1 711 ? 29.388 -4.462 -7.062 1.00 77.44 711 ASP A C 1
ATOM 5426 O O . ASP A 1 711 ? 28.965 -3.808 -6.103 1.00 77.44 711 ASP A O 1
ATOM 5430 N N . LEU A 1 712 ? 28.634 -5.397 -7.655 1.00 85.12 712 LEU A N 1
ATOM 5431 C CA . LEU A 1 712 ? 27.233 -5.675 -7.308 1.00 85.12 712 LEU A CA 1
ATOM 5432 C C . LEU A 1 712 ? 27.038 -6.212 -5.875 1.00 85.12 712 LEU A C 1
ATOM 5434 O O . LEU A 1 712 ? 25.918 -6.196 -5.364 1.00 85.12 712 LEU A O 1
ATOM 5438 N N . ALA A 1 713 ? 28.095 -6.690 -5.208 1.00 84.69 713 ALA A N 1
ATOM 5439 C CA . ALA A 1 713 ? 28.026 -7.077 -3.799 1.00 84.69 713 ALA A CA 1
ATOM 5440 C C . ALA A 1 713 ? 27.960 -5.844 -2.883 1.00 84.69 713 ALA A C 1
ATOM 5442 O O . ALA A 1 713 ? 27.342 -5.896 -1.819 1.00 84.69 713 ALA A O 1
ATOM 5443 N N . CYS A 1 714 ? 28.586 -4.743 -3.301 1.00 77.19 714 CYS A N 1
ATOM 5444 C CA . CYS A 1 714 ? 28.606 -3.464 -2.599 1.00 77.19 714 CYS A CA 1
ATOM 5445 C C . CYS A 1 714 ? 27.366 -2.628 -2.968 1.00 77.19 714 CYS A C 1
ATOM 5447 O O . CYS A 1 714 ? 26.587 -2.262 -2.080 1.00 77.19 714 CYS A O 1
ATOM 5449 N N . ARG A 1 715 ? 27.162 -2.424 -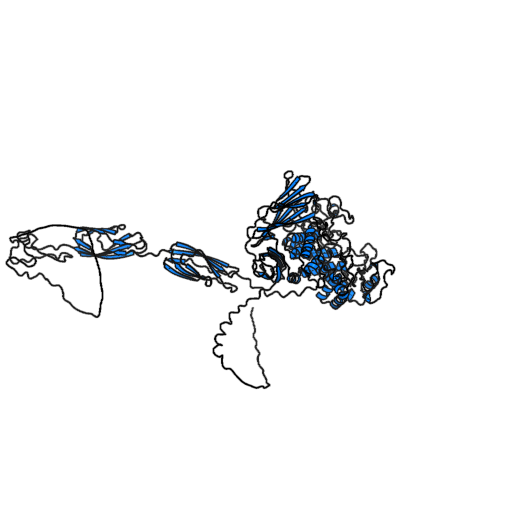4.281 1.00 82.12 715 ARG A N 1
ATOM 5450 C CA . ARG A 1 715 ? 26.052 -1.699 -4.928 1.00 82.12 715 ARG A CA 1
ATOM 5451 C C . ARG A 1 715 ? 24.787 -2.564 -5.039 1.00 82.12 715 ARG A C 1
ATOM 5453 O O . ARG A 1 715 ? 24.282 -2.874 -6.122 1.00 82.12 715 ARG A O 1
ATOM 5460 N N . ALA A 1 716 ? 24.298 -2.993 -3.879 1.00 89.19 716 ALA A N 1
ATOM 5461 C CA . ALA A 1 716 ? 23.225 -3.970 -3.722 1.00 89.19 716 ALA A CA 1
ATOM 5462 C C . ALA A 1 716 ? 21.915 -3.607 -4.454 1.00 89.19 716 ALA A C 1
ATOM 5464 O O . ALA A 1 716 ? 21.234 -4.498 -4.960 1.00 89.19 716 ALA A O 1
ATOM 5465 N N . GLY A 1 717 ? 21.565 -2.324 -4.558 1.00 90.75 717 GLY A N 1
ATOM 5466 C CA . GLY A 1 717 ? 20.332 -1.843 -5.186 1.00 90.75 717 GLY A CA 1
ATOM 5467 C C . GLY A 1 717 ? 20.250 -2.075 -6.701 1.00 90.75 717 GLY A C 1
ATOM 5468 O O . GLY A 1 717 ? 19.151 -2.160 -7.251 1.00 90.75 717 GLY A O 1
ATOM 5469 N N . TRP A 1 718 ? 21.391 -2.259 -7.379 1.00 89.12 718 TRP A N 1
ATOM 5470 C CA . TRP A 1 718 ? 21.456 -2.647 -8.797 1.00 89.12 718 TRP A CA 1
ATOM 5471 C C . TRP A 1 718 ? 21.577 -4.163 -9.006 1.00 89.12 718 TRP A C 1
ATOM 5473 O O . TRP A 1 718 ? 21.409 -4.651 -10.127 1.00 89.12 718 TRP A O 1
ATOM 5483 N N . ALA A 1 719 ? 21.797 -4.940 -7.942 1.00 92.19 719 ALA A N 1
ATOM 5484 C CA . ALA A 1 719 ? 21.915 -6.399 -7.990 1.00 92.19 719 ALA A CA 1
ATOM 5485 C C . ALA A 1 719 ? 20.564 -7.123 -8.182 1.00 92.19 719 ALA A C 1
ATOM 5487 O O . ALA A 1 719 ? 20.428 -8.288 -7.817 1.00 92.19 719 ALA A O 1
ATOM 5488 N N . ILE A 1 720 ? 19.569 -6.445 -8.763 1.00 94.00 720 ILE A N 1
ATOM 5489 C CA . ILE A 1 720 ? 18.246 -6.980 -9.107 1.00 94.00 720 ILE A CA 1
ATOM 5490 C C . ILE A 1 720 ? 18.403 -8.187 -10.033 1.00 94.00 720 ILE A C 1
ATOM 5492 O O . ILE A 1 720 ? 19.020 -8.076 -11.093 1.00 94.00 720 ILE A O 1
ATOM 5496 N N . ASP A 1 721 ? 17.847 -9.337 -9.666 1.00 93.19 721 ASP A N 1
ATOM 5497 C CA . ASP A 1 721 ? 17.914 -10.555 -10.477 1.00 93.19 721 ASP A CA 1
ATOM 5498 C C . ASP A 1 721 ? 16.737 -10.669 -11.467 1.00 93.19 721 ASP A C 1
ATOM 5500 O O . ASP A 1 721 ? 15.756 -9.921 -11.418 1.00 93.19 721 ASP A O 1
ATOM 5504 N N . LYS A 1 722 ? 16.831 -11.617 -12.402 1.00 88.56 722 LYS A N 1
ATOM 5505 C CA . LYS A 1 722 ? 15.733 -12.004 -13.286 1.00 88.56 722 LYS A CA 1
ATOM 5506 C C . LYS A 1 722 ? 14.554 -12.484 -12.436 1.00 88.56 722 LYS A C 1
ATOM 5508 O O . LYS A 1 722 ? 14.671 -13.414 -11.643 1.00 88.56 722 LYS A O 1
ATOM 5513 N N . TYR A 1 723 ? 13.395 -11.860 -12.633 1.00 84.56 723 TYR A N 1
ATOM 5514 C CA . TYR A 1 723 ? 12.153 -12.267 -11.982 1.00 84.56 723 TYR A CA 1
ATOM 5515 C C . TYR A 1 723 ? 11.856 -13.765 -12.193 1.00 84.56 723 TYR A C 1
ATOM 5517 O O . TYR A 1 723 ? 11.901 -14.224 -13.339 1.00 84.56 723 TYR A O 1
ATOM 5525 N N . PRO A 1 724 ? 11.471 -14.521 -11.144 1.00 77.94 724 PRO A N 1
ATOM 5526 C CA . PRO A 1 724 ? 11.089 -15.920 -11.304 1.00 77.94 724 PRO A CA 1
ATOM 5527 C C . PRO A 1 724 ? 9.842 -16.046 -12.195 1.00 77.94 724 PRO A C 1
ATOM 5529 O O . PRO A 1 724 ? 9.021 -15.111 -12.236 1.00 77.94 724 PRO A O 1
ATOM 5532 N N . PRO A 1 725 ? 9.645 -17.193 -12.875 1.00 69.25 725 PRO A N 1
ATOM 5533 C CA . PRO A 1 725 ? 8.376 -17.510 -13.521 1.00 69.25 725 PRO A CA 1
ATOM 5534 C C . PRO A 1 725 ? 7.222 -17.305 -12.536 1.00 69.25 725 PRO A C 1
ATOM 5536 O O . PRO A 1 725 ? 7.315 -17.713 -11.378 1.00 69.25 725 PRO A O 1
ATOM 5539 N N . VAL A 1 726 ? 6.145 -16.653 -12.979 1.00 63.28 726 VAL A N 1
ATOM 5540 C CA . VAL A 1 726 ? 4.916 -16.605 -12.178 1.00 63.28 726 VAL A CA 1
ATOM 5541 C C . VAL A 1 726 ? 4.351 -18.028 -12.176 1.00 63.28 726 VAL A C 1
ATOM 5543 O O . VAL A 1 726 ? 4.155 -18.572 -13.267 1.00 63.28 726 VAL A O 1
ATOM 5546 N N . PRO A 1 727 ? 4.120 -18.664 -11.012 1.00 64.56 727 PRO A N 1
ATOM 5547 C CA . PRO A 1 727 ? 3.440 -19.949 -10.982 1.00 64.56 727 PRO A CA 1
ATOM 5548 C C . PRO A 1 727 ? 2.069 -19.805 -11.640 1.00 64.56 727 PRO A C 1
ATOM 5550 O O . PRO A 1 727 ? 1.396 -18.791 -11.448 1.00 64.56 727 PRO A O 1
ATOM 5553 N N . THR A 1 728 ? 1.617 -20.820 -12.377 1.00 59.78 728 THR A N 1
ATOM 5554 C CA . THR A 1 728 ? 0.186 -20.919 -12.681 1.00 59.78 728 THR A CA 1
ATOM 5555 C C . THR A 1 728 ? -0.564 -20.903 -11.350 1.00 59.78 728 THR A C 1
ATOM 5557 O O . THR A 1 728 ? -0.216 -21.727 -10.494 1.00 59.78 728 THR A O 1
ATOM 5560 N N . PRO A 1 729 ? -1.548 -20.008 -11.141 1.00 57.91 729 PRO A N 1
ATOM 5561 C CA . PRO A 1 729 ? -2.344 -20.034 -9.925 1.00 57.91 729 PRO A CA 1
ATOM 5562 C C . PRO A 1 729 ? -2.933 -21.434 -9.719 1.00 57.91 729 PRO A C 1
ATOM 5564 O O . PRO A 1 729 ? -3.224 -22.117 -10.714 1.00 57.91 729 PRO A O 1
ATOM 5567 N N . PRO A 1 730 ? -3.115 -21.891 -8.467 1.00 58.12 730 PRO A N 1
ATOM 5568 C CA . PRO A 1 730 ? -3.936 -23.070 -8.234 1.00 58.12 730 PRO A CA 1
ATOM 5569 C C . PRO A 1 730 ? -5.305 -22.855 -8.908 1.00 58.12 730 PRO A C 1
ATOM 5571 O O . PRO A 1 730 ? -5.772 -21.712 -8.970 1.00 58.12 730 PRO A O 1
ATOM 5574 N N . PRO A 1 731 ? -5.964 -23.911 -9.427 1.00 53.28 731 PRO A N 1
ATOM 5575 C CA . PRO A 1 731 ? -7.351 -23.775 -9.861 1.00 53.28 731 PRO A CA 1
ATOM 5576 C C . PRO A 1 731 ? -8.147 -23.170 -8.695 1.00 53.28 731 PRO A C 1
ATOM 5578 O O . PRO A 1 731 ? -7.914 -23.588 -7.555 1.00 53.28 731 PRO A O 1
ATOM 5581 N N . PRO A 1 732 ? -9.008 -22.164 -8.945 1.00 47.00 732 PRO A N 1
ATOM 5582 C CA . PRO A 1 732 ? -9.612 -21.379 -7.878 1.00 47.00 732 PRO A CA 1
ATOM 5583 C C . PRO A 1 732 ? -10.285 -22.310 -6.876 1.00 47.00 732 PRO A C 1
ATOM 5585 O O . PRO A 1 732 ? -11.051 -23.196 -7.265 1.00 47.00 732 PRO A O 1
ATOM 5588 N N . ALA A 1 733 ? -9.955 -22.128 -5.596 1.00 49.12 733 ALA A N 1
ATOM 5589 C CA . ALA A 1 733 ? -10.588 -22.883 -4.527 1.00 49.12 733 ALA A CA 1
ATOM 5590 C C . ALA A 1 733 ? -12.115 -22.710 -4.638 1.00 49.12 733 ALA A C 1
ATOM 5592 O O . ALA A 1 733 ? -12.559 -21.593 -4.928 1.00 49.12 733 ALA A O 1
ATOM 5593 N N . PRO A 1 734 ? -12.916 -23.775 -4.436 1.00 55.00 734 PRO A N 1
ATOM 5594 C CA . PRO A 1 734 ? -14.365 -23.642 -4.373 1.00 55.00 734 PRO A CA 1
ATOM 5595 C C . PRO A 1 734 ? -14.741 -22.531 -3.392 1.00 55.00 734 PRO A C 1
ATOM 5597 O O . PRO A 1 734 ? -14.228 -22.487 -2.271 1.00 55.00 734 PRO A O 1
ATOM 5600 N N . VAL A 1 735 ? -15.590 -21.605 -3.838 1.00 62.94 735 VAL A N 1
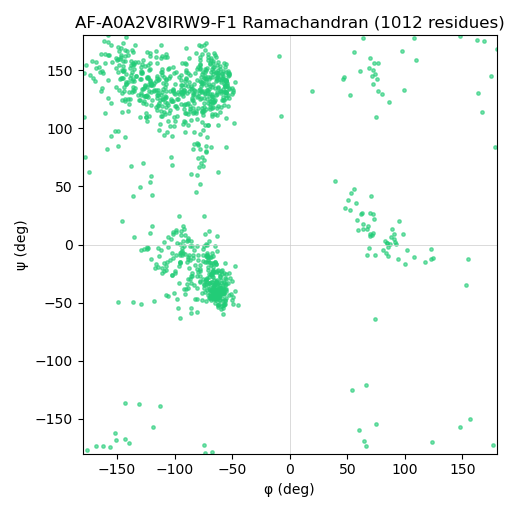ATOM 5601 C CA . VAL A 1 735 ? -16.135 -20.564 -2.965 1.00 62.94 735 VAL A CA 1
ATOM 5602 C C . VAL A 1 735 ? -17.046 -21.272 -1.976 1.00 62.94 735 VAL A C 1
ATOM 5604 O O . VAL A 1 735 ? -18.080 -21.780 -2.382 1.00 62.94 735 VAL A O 1
ATOM 5607 N N . ASN A 1 736 ? -16.651 -21.325 -0.707 1.00 80.69 736 ASN A N 1
ATOM 5608 C CA . ASN A 1 736 ? -17.419 -22.002 0.330 1.00 80.69 736 ASN A CA 1
ATOM 5609 C C . ASN A 1 736 ? -18.737 -21.252 0.573 1.00 80.69 736 ASN A C 1
ATOM 5611 O O . ASN A 1 736 ? -18.734 -20.138 1.103 1.00 80.69 736 ASN A O 1
ATOM 5615 N N . HIS A 1 737 ? -19.859 -21.862 0.214 1.00 86.19 737 HIS A N 1
ATOM 5616 C CA . HIS A 1 737 ? -21.192 -21.325 0.460 1.00 86.19 737 HIS A CA 1
ATOM 5617 C C . HIS A 1 737 ? -21.605 -21.598 1.910 1.00 86.19 737 HIS A C 1
ATOM 5619 O O . HIS A 1 737 ? -21.161 -22.566 2.515 1.00 86.19 737 HIS A O 1
ATOM 5625 N N . ALA A 1 738 ? -22.473 -20.762 2.484 1.00 84.62 738 ALA A N 1
ATOM 5626 C CA . ALA A 1 738 ? -23.060 -21.097 3.777 1.00 84.62 738 ALA A CA 1
ATOM 5627 C C . ALA A 1 738 ? -23.996 -22.318 3.636 1.00 84.62 738 ALA A C 1
ATOM 5629 O O . ALA A 1 738 ? -24.711 -22.411 2.629 1.00 84.62 738 ALA A O 1
ATOM 5630 N N . PRO A 1 739 ? -24.064 -23.208 4.645 1.00 93.75 739 PRO A N 1
ATOM 5631 C CA . PRO A 1 739 ? -25.106 -24.225 4.729 1.00 93.75 739 PRO A CA 1
ATOM 5632 C C . PRO A 1 739 ? -26.491 -23.584 4.640 1.00 93.75 739 PRO A C 1
ATOM 5634 O O . PRO A 1 739 ? -26.683 -22.466 5.106 1.00 93.75 739 PRO A O 1
ATOM 5637 N N . VAL A 1 740 ? -27.478 -24.291 4.096 1.00 94.75 740 VAL A N 1
ATOM 5638 C CA . VAL A 1 740 ? -28.876 -23.836 4.066 1.00 94.75 740 VAL A CA 1
ATOM 5639 C C . VAL A 1 740 ? -29.704 -24.734 4.971 1.00 94.75 740 VAL A C 1
ATOM 5641 O O . VAL A 1 740 ? -29.859 -25.920 4.682 1.00 94.75 740 VAL A O 1
ATOM 5644 N N . VAL A 1 741 ? -30.249 -24.182 6.056 1.00 95.25 741 VAL A N 1
ATOM 5645 C CA . VAL A 1 741 ? -31.199 -24.872 6.938 1.00 95.25 741 VAL A CA 1
ATOM 5646 C C . VAL A 1 741 ? -32.599 -24.744 6.336 1.00 95.25 741 VAL A C 1
ATOM 5648 O O . VAL A 1 741 ? -33.106 -23.635 6.139 1.00 95.25 741 VAL A O 1
ATOM 5651 N N . ASN A 1 742 ? -33.245 -25.876 6.052 1.00 95.38 742 ASN A N 1
ATOM 5652 C CA . ASN A 1 742 ? -34.614 -25.888 5.537 1.00 95.38 742 ASN A CA 1
ATOM 5653 C C . ASN A 1 742 ? -35.589 -25.266 6.550 1.00 95.38 742 ASN A C 1
ATOM 5655 O O . ASN A 1 742 ? -35.394 -25.359 7.761 1.00 95.38 742 ASN A O 1
ATOM 5659 N N . ALA A 1 743 ? -36.669 -24.656 6.056 1.00 91.44 743 ALA A N 1
ATOM 5660 C CA . ALA A 1 743 ? -37.707 -24.095 6.917 1.00 91.44 743 ALA A CA 1
ATOM 5661 C C . ALA A 1 743 ? -38.327 -25.191 7.804 1.00 91.44 743 ALA A C 1
ATOM 5663 O O . ALA A 1 743 ? -38.914 -26.149 7.297 1.00 91.44 743 ALA A O 1
ATOM 5664 N N . ILE A 1 744 ? -38.193 -25.036 9.122 1.00 94.88 744 ILE A N 1
ATOM 5665 C CA . ILE A 1 744 ? -38.753 -25.947 10.123 1.00 94.88 744 ILE A CA 1
ATOM 5666 C C . ILE A 1 744 ? -40.171 -25.453 10.456 1.00 94.88 744 ILE A C 1
ATOM 5668 O O . ILE A 1 744 ? -40.305 -24.303 10.874 1.00 94.88 744 ILE A O 1
ATOM 5672 N N . PRO A 1 745 ? -41.234 -26.256 10.258 1.00 93.75 745 PRO A N 1
ATOM 5673 C CA . PRO A 1 745 ? -42.586 -25.866 10.651 1.00 93.75 745 PRO A CA 1
ATOM 5674 C C . PRO A 1 745 ? -42.730 -25.764 12.172 1.00 93.75 745 PRO A C 1
ATOM 5676 O O . PRO A 1 745 ? -42.073 -26.506 12.904 1.00 93.75 745 PRO A O 1
ATOM 5679 N N . ASP A 1 746 ? -43.657 -24.927 12.638 1.00 95.56 746 ASP A N 1
ATOM 5680 C CA . ASP A 1 746 ? -44.069 -24.909 14.043 1.00 95.56 746 ASP A CA 1
ATOM 5681 C C . ASP A 1 746 ? -44.538 -26.300 14.506 1.00 95.56 746 ASP A C 1
ATOM 5683 O O . ASP A 1 746 ? -45.179 -27.045 13.758 1.00 95.56 746 ASP A O 1
ATOM 5687 N N . GLN A 1 747 ? -44.203 -26.659 15.744 1.00 97.50 747 GLN A N 1
ATOM 5688 C CA . GLN A 1 747 ? -44.470 -27.974 16.326 1.00 97.50 747 GLN A CA 1
ATOM 5689 C C . GLN A 1 747 ? -45.527 -27.884 17.432 1.00 97.50 747 GLN A C 1
ATOM 5691 O O . GLN A 1 747 ? -45.617 -26.888 18.151 1.00 97.50 747 GLN A O 1
ATOM 5696 N N . SER A 1 748 ? -46.327 -28.940 17.593 1.00 94.25 748 SER A N 1
ATOM 5697 C CA . SER A 1 748 ? -47.351 -29.023 18.638 1.00 94.25 748 SER A CA 1
ATOM 5698 C C . SER A 1 748 ? -47.445 -30.442 19.193 1.00 94.25 748 SER A C 1
ATOM 5700 O O . SER A 1 748 ? -47.650 -31.396 18.443 1.00 94.25 748 SER A O 1
ATOM 5702 N N . ASN A 1 749 ? -47.274 -30.571 20.507 1.00 94.94 749 ASN A N 1
ATOM 5703 C CA . ASN A 1 749 ? -47.189 -31.839 21.232 1.00 94.94 749 ASN A CA 1
ATOM 5704 C C . ASN A 1 749 ? -47.885 -31.757 22.597 1.00 94.94 749 ASN A C 1
ATOM 5706 O O . ASN A 1 749 ? -48.381 -30.704 23.000 1.00 94.94 749 ASN A O 1
ATOM 5710 N N . ARG A 1 750 ? -47.890 -32.870 23.333 1.00 91.00 750 ARG A N 1
ATOM 5711 C CA . ARG A 1 750 ? -48.264 -32.947 24.749 1.00 91.00 750 ARG A CA 1
ATOM 5712 C C . ARG A 1 750 ? -47.077 -33.357 25.621 1.00 91.00 750 ARG A C 1
ATOM 5714 O O . ARG A 1 750 ? -46.154 -34.029 25.166 1.00 91.00 750 ARG A O 1
ATOM 5721 N N . VAL A 1 751 ? -47.127 -32.996 26.903 1.00 89.50 751 VAL A N 1
ATOM 5722 C CA . VAL A 1 751 ? -46.230 -33.571 27.922 1.00 89.50 751 VAL A CA 1
ATOM 5723 C C . VAL A 1 751 ? -46.362 -35.098 27.917 1.00 89.50 751 VAL A C 1
ATOM 5725 O O . VAL A 1 751 ? -47.472 -35.628 27.944 1.00 89.50 751 VAL A O 1
ATOM 5728 N N . GLY A 1 752 ? -45.227 -35.795 27.887 1.00 87.06 752 GLY A N 1
ATOM 5729 C CA . GLY A 1 752 ? -45.137 -37.249 27.747 1.00 87.06 752 GLY A CA 1
ATOM 5730 C C . GLY A 1 752 ? -44.947 -37.750 26.310 1.00 87.06 752 GLY A C 1
ATOM 5731 O O . GLY A 1 752 ? -44.581 -38.913 26.141 1.00 87.06 752 GLY A O 1
ATOM 5732 N N . ASP A 1 753 ? -45.126 -36.910 25.282 1.00 91.50 753 ASP A N 1
ATOM 5733 C CA . ASP A 1 753 ? -44.824 -37.298 23.898 1.00 91.50 753 ASP A CA 1
ATOM 5734 C C . ASP A 1 753 ? -43.317 -37.552 23.723 1.00 91.50 753 ASP A C 1
ATOM 5736 O O . ASP A 1 753 ? -42.476 -36.745 24.137 1.00 91.50 753 ASP A O 1
ATOM 5740 N N . SER A 1 754 ? -42.970 -38.653 23.050 1.00 93.00 754 SER A N 1
ATOM 5741 C CA . SER A 1 754 ? -41.609 -38.886 22.560 1.00 93.00 754 SER A CA 1
ATOM 5742 C C . SER A 1 754 ? -41.440 -38.274 21.172 1.00 93.00 754 SER A C 1
ATOM 5744 O O . SER A 1 754 ? -42.267 -38.472 20.282 1.00 93.00 754 SER A O 1
ATOM 5746 N N . VAL A 1 755 ? -40.354 -37.525 21.002 1.00 96.44 755 VAL A N 1
ATOM 5747 C CA . VAL A 1 755 ? -40.074 -36.703 19.822 1.00 96.44 755 VAL A CA 1
ATOM 5748 C C . VAL A 1 755 ? -38.866 -37.256 19.072 1.00 96.44 755 VAL A C 1
ATOM 5750 O O . VAL A 1 755 ? -37.890 -37.689 19.687 1.00 96.44 755 VAL A O 1
ATOM 5753 N N . ASN A 1 756 ? -38.926 -37.201 17.740 1.00 94.81 756 ASN A N 1
ATOM 5754 C CA . ASN A 1 756 ? -37.798 -37.414 16.835 1.00 94.81 756 ASN A CA 1
ATOM 5755 C C . ASN A 1 756 ? -38.003 -36.568 15.561 1.00 94.81 756 ASN A C 1
ATOM 5757 O O . ASN A 1 756 ? -38.570 -37.036 14.573 1.00 94.81 756 ASN A O 1
ATOM 5761 N N . LEU A 1 757 ? -37.604 -35.297 15.624 1.00 96.00 757 LEU A N 1
ATOM 5762 C CA . LEU A 1 757 ? -37.719 -34.312 14.551 1.00 96.00 757 LEU A CA 1
ATOM 5763 C C . LEU A 1 757 ? -36.368 -34.170 13.839 1.00 96.00 757 LEU A C 1
ATOM 5765 O O . LEU A 1 757 ? -35.418 -33.621 14.394 1.00 96.00 757 LEU A O 1
ATOM 5769 N N . ALA A 1 758 ? -36.279 -34.647 12.599 1.00 94.12 758 ALA A N 1
ATOM 5770 C CA . ALA A 1 758 ? -35.073 -34.513 11.786 1.00 94.12 758 ALA A CA 1
ATOM 5771 C C . ALA A 1 758 ? -34.987 -33.113 11.155 1.00 94.12 758 ALA A C 1
ATOM 5773 O O . ALA A 1 758 ? -35.726 -32.813 10.213 1.00 94.12 758 ALA A O 1
ATOM 5774 N N . VAL A 1 759 ? -34.069 -32.270 11.636 1.00 95.50 759 VAL A N 1
ATOM 5775 C CA . VAL A 1 759 ? -33.730 -31.015 10.954 1.00 95.50 759 VAL A CA 1
ATOM 5776 C C . VAL A 1 759 ? -32.849 -31.331 9.752 1.00 95.50 759 VAL A C 1
ATOM 5778 O O . VAL A 1 759 ? -31.872 -32.067 9.859 1.00 95.50 759 VAL A O 1
ATOM 5781 N N . GLN A 1 760 ? -33.197 -30.770 8.596 1.00 93.25 760 GLN A N 1
ATOM 5782 C CA . GLN A 1 760 ? -32.424 -30.926 7.369 1.00 93.25 760 GLN A CA 1
ATOM 5783 C C . GLN A 1 760 ? -31.723 -29.616 7.031 1.00 93.25 760 GLN A C 1
ATOM 5785 O O . GLN A 1 760 ? -32.380 -28.592 6.833 1.00 93.25 760 GLN A O 1
ATOM 5790 N N . ALA A 1 761 ? -30.401 -29.672 6.910 1.00 93.31 761 ALA A N 1
ATOM 5791 C CA . ALA A 1 761 ? -29.620 -28.649 6.239 1.00 93.31 761 ALA A CA 1
ATOM 5792 C C . ALA A 1 761 ? -28.817 -29.271 5.091 1.00 93.31 761 ALA A C 1
ATOM 5794 O O . ALA A 1 761 ? -28.443 -30.445 5.143 1.00 93.31 761 ALA A O 1
ATOM 5795 N N . THR A 1 762 ? -28.569 -28.484 4.049 1.00 93.38 762 THR A N 1
ATOM 5796 C CA . THR A 1 762 ? -27.766 -28.886 2.890 1.00 93.38 762 THR A CA 1
ATOM 5797 C C . THR A 1 762 ? -26.620 -27.918 2.679 1.00 93.38 762 THR A C 1
ATOM 5799 O O . THR A 1 762 ? -26.822 -26.706 2.701 1.00 93.38 762 THR A O 1
ATOM 5802 N N . ASP A 1 763 ? -25.442 -28.466 2.419 1.00 90.44 763 ASP A N 1
ATOM 5803 C CA . ASP A 1 763 ? -24.248 -27.728 2.030 1.00 90.44 763 ASP A CA 1
ATOM 5804 C C . ASP A 1 763 ? -24.063 -27.798 0.504 1.00 90.44 763 ASP A C 1
ATOM 5806 O O . ASP A 1 763 ? -24.301 -28.855 -0.089 1.00 90.44 763 ASP A O 1
ATOM 5810 N N . ALA A 1 764 ? -23.684 -26.692 -0.143 1.00 80.12 764 ALA A N 1
ATOM 5811 C CA . ALA A 1 764 ? -23.538 -26.648 -1.603 1.00 80.12 764 ALA A CA 1
ATOM 5812 C C . ALA A 1 764 ? -22.204 -27.242 -2.093 1.00 80.12 764 ALA A C 1
ATOM 5814 O O . ALA A 1 764 ? -22.138 -27.752 -3.214 1.00 80.12 764 ALA A O 1
ATOM 5815 N N . ASP A 1 765 ? -21.171 -27.204 -1.251 1.00 82.25 765 ASP A N 1
ATOM 5816 C CA . ASP A 1 765 ? -19.821 -27.696 -1.539 1.00 82.25 765 ASP A CA 1
ATOM 5817 C C . ASP A 1 765 ? -19.613 -29.139 -1.030 1.00 82.25 765 ASP A C 1
ATOM 5819 O O . ASP A 1 765 ? -18.707 -29.849 -1.472 1.00 82.25 765 ASP A O 1
ATOM 5823 N N . GLY A 1 766 ? -20.519 -29.613 -0.168 1.00 82.00 766 GLY A N 1
ATOM 5824 C CA . GLY A 1 766 ? -20.566 -30.973 0.369 1.00 82.00 766 GLY A CA 1
ATOM 5825 C C . GLY A 1 766 ? -19.881 -31.127 1.727 1.00 82.00 766 GLY A C 1
ATOM 5826 O O . GLY A 1 766 ? -19.507 -32.245 2.092 1.00 82.00 766 GLY A O 1
ATOM 5827 N N . ASN A 1 767 ? -19.698 -30.030 2.465 1.00 84.25 767 ASN A N 1
ATOM 5828 C CA . ASN A 1 767 ? -19.031 -30.025 3.761 1.00 84.25 767 ASN A CA 1
ATOM 5829 C C . ASN A 1 767 ? -19.815 -30.799 4.838 1.00 84.25 767 ASN A C 1
ATOM 5831 O O . ASN A 1 767 ? -21.043 -30.911 4.816 1.00 84.25 767 ASN A O 1
ATOM 5835 N N . THR A 1 768 ? -19.090 -31.324 5.829 1.00 90.25 768 THR A N 1
ATOM 5836 C CA . THR A 1 768 ? -19.689 -32.005 6.986 1.00 90.25 768 THR A CA 1
ATOM 5837 C C . THR A 1 768 ? -20.304 -30.981 7.935 1.00 90.25 768 THR A C 1
ATOM 5839 O O . THR A 1 768 ? -19.585 -30.197 8.550 1.00 90.25 768 THR A O 1
ATOM 5842 N N . LEU A 1 769 ? -21.626 -31.024 8.094 1.00 92.06 769 LEU A N 1
ATOM 5843 C CA . LEU A 1 769 ? -22.356 -30.084 8.942 1.00 92.06 769 LEU A CA 1
ATOM 5844 C C . LEU A 1 769 ? -22.348 -30.489 10.420 1.00 92.06 769 LEU A C 1
ATOM 5846 O O . LEU A 1 769 ? -22.572 -31.649 10.765 1.00 92.06 769 LEU A O 1
ATOM 5850 N N . VAL A 1 770 ? -22.157 -29.495 11.286 1.00 94.88 770 VAL A N 1
ATOM 5851 C CA . VAL A 1 770 ? -22.339 -29.588 12.738 1.00 94.88 770 VAL A CA 1
ATOM 5852 C C . VAL A 1 770 ? -23.588 -28.805 13.131 1.00 94.88 770 VAL A C 1
ATOM 5854 O O . VAL A 1 770 ? -23.720 -27.623 12.803 1.00 94.88 770 VAL A O 1
ATOM 5857 N N . TYR A 1 771 ? -24.495 -29.465 13.845 1.00 97.06 771 TYR A N 1
ATOM 5858 C CA . TYR A 1 771 ? -25.778 -28.911 14.275 1.00 97.06 771 TYR A CA 1
ATOM 5859 C C . TYR A 1 771 ? -25.752 -28.468 15.741 1.00 97.06 771 TYR A C 1
ATOM 5861 O O . TYR A 1 771 ? -25.108 -29.095 16.584 1.00 97.06 771 TYR A O 1
ATOM 5869 N N . SER A 1 772 ? -26.501 -27.416 16.068 1.00 96.75 772 SER A N 1
ATOM 5870 C CA . SER A 1 772 ? -26.800 -27.026 17.451 1.00 96.75 772 SER A CA 1
ATOM 5871 C C . SER A 1 772 ? -28.168 -26.348 17.552 1.00 96.75 772 SER A C 1
ATOM 5873 O O . SER A 1 772 ? -28.716 -25.886 16.553 1.00 96.75 772 SER A O 1
ATOM 5875 N N . ALA A 1 773 ? -28.752 -26.323 18.751 1.00 96.75 773 ALA A N 1
ATOM 5876 C CA . ALA A 1 773 ? -30.072 -25.746 18.985 1.00 96.75 773 ALA A CA 1
ATOM 5877 C C . ALA A 1 773 ? -30.156 -25.071 20.359 1.00 96.75 773 ALA A C 1
ATOM 5879 O O . ALA A 1 773 ? -29.513 -25.504 21.316 1.00 96.75 773 ALA A O 1
ATOM 5880 N N . THR A 1 774 ? -30.973 -24.026 20.454 1.00 97.06 774 THR A N 1
ATOM 5881 C CA . THR A 1 774 ? -31.278 -23.289 21.687 1.00 97.06 774 THR A CA 1
ATOM 5882 C C . THR A 1 774 ? -32.788 -23.095 21.826 1.00 97.06 774 THR A C 1
ATOM 5884 O O . THR A 1 774 ? -33.528 -23.186 20.848 1.00 97.06 774 THR A O 1
ATOM 5887 N N . GLY A 1 775 ? -33.263 -22.880 23.058 1.00 95.19 775 GLY A N 1
ATOM 5888 C CA . GLY A 1 775 ? -34.693 -22.701 23.344 1.00 95.19 775 GLY A CA 1
ATOM 5889 C C . GLY A 1 775 ? -35.548 -23.973 23.247 1.00 95.19 775 GLY A C 1
ATOM 5890 O O . GLY A 1 775 ? -36.769 -23.870 23.296 1.00 95.19 775 GLY A O 1
ATOM 5891 N N . LEU A 1 776 ? -34.932 -25.157 23.116 1.00 96.38 776 LEU A N 1
ATOM 5892 C CA . LEU A 1 776 ? -35.637 -26.444 23.107 1.00 96.38 776 LEU A CA 1
ATOM 5893 C C . LEU A 1 776 ? -36.492 -26.645 24.378 1.00 96.38 776 LEU A C 1
ATOM 5895 O O . LEU A 1 776 ? -36.023 -26.312 25.468 1.00 96.38 776 LEU A O 1
ATOM 5899 N N . PRO A 1 777 ? -37.694 -27.245 24.258 1.00 95.62 777 PRO A N 1
ATOM 5900 C CA . PRO A 1 777 ? -38.467 -27.721 25.402 1.00 95.62 777 PRO A CA 1
ATOM 5901 C C . PRO A 1 777 ? -37.699 -28.703 26.298 1.00 95.62 777 PRO A C 1
ATOM 5903 O O . PRO A 1 777 ? -36.908 -29.520 25.814 1.00 95.62 777 PRO A O 1
ATOM 5906 N N . ASP A 1 778 ? -38.001 -28.681 27.600 1.00 92.62 778 ASP A N 1
ATOM 5907 C CA . ASP A 1 778 ? -37.393 -29.592 28.573 1.00 92.62 778 ASP A CA 1
ATOM 5908 C C . ASP A 1 778 ? -37.614 -31.067 28.190 1.00 92.62 778 ASP A C 1
ATOM 5910 O O . ASP A 1 778 ? -38.728 -31.515 27.894 1.00 92.62 778 ASP A O 1
ATOM 5914 N N . GLY A 1 779 ? -36.518 -31.829 28.220 1.00 91.81 779 GLY A N 1
ATOM 5915 C CA . GLY A 1 779 ? -36.487 -33.245 27.850 1.00 91.81 779 GLY A CA 1
ATOM 5916 C C . GLY A 1 779 ? -36.132 -33.536 26.386 1.00 91.81 779 GLY A C 1
ATOM 5917 O O . GLY A 1 779 ? -36.053 -34.714 26.030 1.00 91.81 779 GLY A O 1
ATOM 5918 N N . LEU A 1 780 ? -35.876 -32.514 25.555 1.00 96.75 780 LEU A N 1
ATOM 5919 C CA . LEU A 1 780 ? -35.334 -32.661 24.195 1.00 96.75 780 LEU A CA 1
ATOM 5920 C C . LEU A 1 780 ? -33.855 -32.250 24.098 1.00 96.75 780 LEU A C 1
ATOM 5922 O O . LEU A 1 780 ? -33.392 -31.354 24.801 1.00 96.75 780 LEU A O 1
ATOM 5926 N N . ALA A 1 781 ? -33.124 -32.865 23.167 1.00 95.62 781 ALA A N 1
ATOM 5927 C CA . ALA A 1 781 ? -31.776 -32.464 22.760 1.00 95.62 781 ALA A CA 1
ATOM 5928 C C . ALA A 1 781 ? -31.591 -32.660 21.246 1.00 95.62 781 ALA A C 1
ATOM 5930 O O . ALA A 1 781 ? -32.300 -33.461 20.640 1.00 95.62 781 ALA A O 1
ATOM 5931 N N . ILE A 1 782 ? -30.633 -31.952 20.636 1.00 97.25 782 ILE A N 1
ATOM 5932 C CA . ILE A 1 782 ? -30.247 -32.153 19.230 1.00 97.25 782 ILE A CA 1
ATOM 5933 C C . ILE A 1 782 ? -28.961 -32.979 19.129 1.00 97.25 782 ILE A C 1
ATOM 5935 O O . ILE A 1 782 ? -27.979 -32.698 19.819 1.00 97.25 782 ILE A O 1
ATOM 5939 N N . ASP A 1 783 ? -28.950 -33.981 18.253 1.00 96.44 783 ASP A N 1
ATOM 5940 C CA . ASP A 1 783 ? -27.726 -34.673 17.860 1.00 96.44 783 ASP A CA 1
ATOM 5941 C C . ASP A 1 783 ? -26.904 -33.788 16.910 1.00 96.44 783 ASP A C 1
ATOM 5943 O O . ASP A 1 783 ? -27.366 -33.383 15.839 1.00 96.44 783 ASP A O 1
ATOM 5947 N N . THR A 1 784 ? -25.664 -33.494 17.300 1.00 93.69 784 THR A N 1
ATOM 5948 C CA . THR A 1 784 ? -24.804 -32.521 16.610 1.00 93.69 784 THR A CA 1
ATOM 5949 C C . THR A 1 784 ? -24.283 -32.998 15.252 1.00 93.69 784 THR A C 1
ATOM 5951 O O . THR A 1 784 ? -23.735 -32.187 14.509 1.00 93.69 784 THR A O 1
ATOM 5954 N N . SER A 1 785 ? -24.455 -34.280 14.910 1.00 90.75 785 SER A N 1
ATOM 5955 C CA . SER A 1 785 ? -23.961 -34.895 13.669 1.00 90.75 785 SER A CA 1
ATOM 5956 C C . SER A 1 785 ? -25.057 -35.204 12.644 1.00 90.75 785 SER A C 1
ATOM 5958 O O . SER A 1 785 ? -24.777 -35.316 11.452 1.00 90.75 785 SER A O 1
ATOM 5960 N N . THR A 1 786 ? -26.307 -35.331 13.095 1.00 92.56 786 THR A N 1
ATOM 5961 C CA . THR A 1 786 ? -27.461 -35.725 12.269 1.00 92.56 786 THR A CA 1
ATOM 5962 C C . THR A 1 786 ? -28.584 -34.690 12.232 1.00 92.56 786 THR A C 1
ATOM 5964 O O . THR A 1 786 ? -29.492 -34.833 11.417 1.00 92.56 786 THR A O 1
ATOM 5967 N N . GLY A 1 787 ? -28.561 -33.673 13.101 1.00 94.44 787 GLY A N 1
ATOM 5968 C CA . GLY A 1 787 ? -29.623 -32.663 13.187 1.00 94.44 787 GLY A CA 1
ATOM 5969 C C . GLY A 1 787 ? -30.939 -33.183 13.779 1.00 94.44 787 GLY A C 1
ATOM 5970 O O . GLY A 1 787 ? -31.947 -32.477 13.762 1.00 94.44 787 GLY A O 1
ATOM 5971 N N . ALA A 1 788 ? -30.965 -34.411 14.306 1.00 96.25 788 ALA A N 1
ATOM 5972 C CA . ALA A 1 788 ? -32.151 -34.988 14.924 1.00 96.25 788 ALA A CA 1
ATOM 5973 C C . ALA A 1 788 ? -32.392 -34.381 16.315 1.00 96.25 788 ALA A C 1
ATOM 5975 O O . ALA A 1 788 ? -31.598 -34.585 17.233 1.00 96.25 788 ALA A O 1
ATOM 5976 N N . ILE A 1 789 ? -33.500 -33.657 16.477 1.00 97.69 789 ILE A N 1
ATOM 5977 C CA . ILE A 1 789 ? -34.022 -33.232 17.778 1.00 97.69 789 ILE A CA 1
ATOM 5978 C C . ILE A 1 789 ? -34.847 -34.391 18.339 1.00 97.69 789 ILE A C 1
ATOM 5980 O O . ILE A 1 789 ? -35.898 -34.728 17.792 1.00 97.69 789 ILE A O 1
ATOM 5984 N N . ALA A 1 790 ? -34.385 -35.006 19.423 1.00 96.56 790 ALA A N 1
ATOM 5985 C CA . ALA A 1 790 ? -35.010 -36.189 20.002 1.00 96.56 790 ALA A CA 1
ATOM 5986 C C . ALA A 1 790 ? -35.133 -36.106 21.529 1.00 96.56 790 ALA A C 1
ATOM 5988 O O . ALA A 1 790 ? -34.370 -35.403 22.194 1.00 96.56 790 ALA A O 1
ATOM 5989 N N . GLY A 1 791 ? -36.099 -36.840 22.090 1.00 95.44 791 GLY A N 1
ATOM 5990 C CA . GLY A 1 791 ? -36.293 -36.912 23.538 1.00 95.44 791 GLY A CA 1
ATOM 5991 C C . GLY A 1 791 ? -37.705 -37.301 23.972 1.00 95.44 791 GLY A C 1
ATOM 5992 O O . GLY A 1 791 ? -38.413 -38.048 23.289 1.00 95.44 791 GLY A O 1
ATOM 5993 N N . THR A 1 792 ? -38.116 -36.820 25.144 1.00 94.88 792 THR A N 1
ATOM 5994 C CA . THR A 1 792 ? -39.481 -36.967 25.677 1.00 94.88 792 THR A CA 1
ATOM 5995 C C . THR A 1 792 ? -39.847 -35.722 26.471 1.00 94.88 792 THR A C 1
ATOM 5997 O O . THR A 1 792 ? -39.126 -35.351 27.393 1.00 94.88 792 THR A O 1
ATOM 6000 N N . LEU A 1 793 ? -40.953 -35.078 26.104 1.00 93.31 793 LEU A N 1
ATOM 6001 C CA . LEU A 1 793 ? -41.340 -33.767 26.627 1.00 93.31 793 LEU A CA 1
ATOM 6002 C C . LEU A 1 793 ? -41.783 -33.844 28.092 1.00 93.31 793 LEU A C 1
ATOM 6004 O O . LEU A 1 793 ? -42.738 -34.554 28.408 1.00 93.31 793 LEU A O 1
ATOM 6008 N N . SER A 1 794 ? -41.120 -33.101 28.982 1.00 88.50 794 SER A N 1
ATOM 6009 C CA . SER A 1 794 ? -41.378 -33.156 30.433 1.00 88.50 794 SER A CA 1
ATOM 6010 C C . SER A 1 794 ? -42.121 -31.944 31.010 1.00 88.50 794 SER A C 1
ATOM 6012 O O . SER A 1 794 ? -42.654 -32.045 32.116 1.00 88.50 794 SER A O 1
ATOM 6014 N N . ALA A 1 795 ? -42.210 -30.828 30.278 1.00 85.06 795 ALA A N 1
ATOM 6015 C CA . ALA A 1 795 ? -42.871 -29.597 30.719 1.00 85.06 795 ALA A CA 1
ATOM 6016 C C . ALA A 1 795 ? -43.806 -29.019 29.643 1.00 85.06 795 ALA A C 1
ATOM 6018 O O . ALA A 1 795 ? -43.516 -29.095 28.452 1.00 85.06 795 ALA A O 1
ATOM 6019 N N . ALA A 1 796 ? -44.927 -28.430 30.074 1.00 89.38 796 ALA A N 1
ATOM 6020 C CA . ALA A 1 796 ? -45.877 -27.735 29.202 1.00 89.38 796 ALA A CA 1
ATOM 6021 C C . ALA A 1 796 ? -45.530 -26.241 29.091 1.00 89.38 796 ALA A C 1
ATOM 6023 O O . ALA A 1 796 ? -45.197 -25.615 30.100 1.00 89.38 796 ALA A O 1
ATOM 6024 N N . GLY A 1 797 ? -45.669 -25.664 27.899 1.00 91.56 797 GLY A N 1
ATOM 6025 C CA . GLY A 1 797 ? -45.359 -24.261 27.622 1.00 91.56 797 GLY A CA 1
ATOM 6026 C C . GLY A 1 797 ? -45.207 -23.962 26.131 1.00 91.56 797 GLY A C 1
ATOM 6027 O O . GLY A 1 797 ? -45.261 -24.868 25.300 1.00 91.56 797 GLY A O 1
ATOM 6028 N N . ASP A 1 798 ? -45.001 -22.686 25.812 1.00 92.62 798 ASP A N 1
ATOM 6029 C CA . ASP A 1 798 ? -44.666 -22.203 24.473 1.00 92.62 798 ASP A CA 1
ATOM 6030 C C . ASP A 1 798 ? -43.171 -21.876 24.409 1.00 92.62 798 ASP A C 1
ATOM 6032 O O . ASP A 1 798 ? -42.667 -21.072 25.198 1.00 92.62 798 ASP A O 1
ATOM 6036 N N . PHE A 1 799 ? -42.460 -22.500 23.473 1.00 94.38 799 PHE A N 1
ATOM 6037 C CA . PHE A 1 799 ? -41.009 -22.389 23.332 1.00 94.38 799 PHE A CA 1
ATOM 6038 C C . PHE A 1 799 ? -40.644 -21.826 21.955 1.00 94.38 799 PHE A C 1
ATOM 6040 O O . PHE A 1 799 ? -41.194 -22.258 20.944 1.00 94.38 799 PHE A O 1
ATOM 6047 N N . THR A 1 800 ? -39.683 -20.901 21.894 1.00 97.00 800 THR A N 1
ATOM 6048 C CA . THR A 1 800 ? -39.083 -20.448 20.628 1.00 97.00 800 THR A CA 1
ATOM 6049 C C . THR A 1 800 ? -37.756 -21.166 20.444 1.00 97.00 800 THR A C 1
ATOM 6051 O O . THR A 1 800 ? -36.782 -20.853 21.130 1.00 97.00 800 THR A O 1
ATOM 6054 N N . VAL A 1 801 ? -37.719 -22.127 19.525 1.00 97.44 801 VAL A N 1
ATOM 6055 C CA . VAL A 1 801 ? -36.529 -22.931 19.237 1.00 97.44 801 VAL A CA 1
ATOM 6056 C C . VAL A 1 801 ? -35.765 -22.302 18.084 1.00 97.44 801 VAL A C 1
ATOM 6058 O O . VAL A 1 801 ? -36.355 -22.024 17.043 1.00 97.44 801 VAL A O 1
ATOM 6061 N N . THR A 1 802 ? -34.452 -22.132 18.235 1.00 97.19 802 THR A N 1
ATOM 6062 C CA . THR A 1 802 ? -33.543 -21.757 17.140 1.00 97.19 802 THR A CA 1
ATOM 6063 C C . THR A 1 802 ? -32.577 -22.902 16.877 1.00 97.19 802 THR A C 1
ATOM 6065 O O . THR A 1 802 ? -31.950 -23.403 17.808 1.00 97.19 802 THR A O 1
ATOM 6068 N N . VAL A 1 803 ? -32.440 -23.307 15.614 1.00 97.56 803 VAL A N 1
ATOM 6069 C CA . VAL A 1 803 ? -31.512 -24.356 15.171 1.00 97.56 803 VAL A CA 1
ATOM 6070 C C . VAL A 1 803 ? -30.507 -23.774 14.188 1.00 97.56 803 VAL A C 1
ATOM 6072 O O . VAL A 1 803 ? -30.879 -23.023 13.287 1.00 97.56 803 VAL A O 1
ATOM 6075 N N . ARG A 1 804 ? -29.244 -24.166 14.354 1.00 97.44 804 ARG A N 1
ATOM 6076 C CA . ARG A 1 804 ? -28.092 -23.789 13.537 1.00 97.44 804 ARG A CA 1
ATOM 6077 C C . ARG A 1 804 ? -27.503 -25.015 12.846 1.00 97.44 804 ARG A C 1
ATOM 6079 O O . ARG A 1 804 ? -27.354 -26.057 13.483 1.00 97.44 804 ARG A O 1
ATOM 6086 N N . ALA A 1 805 ? -27.078 -24.856 11.595 1.00 95.81 805 ALA A N 1
ATOM 6087 C CA . ALA A 1 805 ? -26.134 -25.763 10.939 1.00 95.81 805 ALA A CA 1
ATOM 6088 C C . ALA A 1 805 ? -24.881 -24.986 10.511 1.00 95.81 805 ALA A C 1
ATOM 6090 O O . ALA A 1 805 ? -24.986 -23.858 10.036 1.00 95.81 805 ALA A O 1
ATOM 6091 N N . SER A 1 806 ? -23.701 -25.574 10.707 1.00 92.62 806 SER A N 1
ATOM 6092 C CA . SER A 1 806 ? -22.395 -24.931 10.515 1.00 92.62 806 SER A CA 1
ATOM 6093 C C . SER A 1 806 ? -21.436 -25.867 9.780 1.00 92.62 806 SER A C 1
ATOM 6095 O O . SER A 1 806 ? -21.299 -27.016 10.189 1.00 92.62 806 SER A O 1
ATOM 6097 N N . ASP A 1 807 ? -20.728 -25.379 8.759 1.00 90.69 807 ASP A N 1
ATOM 6098 C CA . ASP A 1 807 ? -19.687 -26.145 8.040 1.00 90.69 807 ASP A CA 1
ATOM 6099 C C . ASP A 1 807 ? -18.307 -26.107 8.742 1.00 90.69 807 ASP A C 1
ATOM 6101 O O . ASP A 1 807 ? -17.378 -26.827 8.376 1.00 90.69 807 ASP A O 1
ATOM 6105 N N . GLY A 1 808 ? -18.180 -25.266 9.778 1.00 79.44 808 GLY A N 1
ATOM 6106 C CA . GLY A 1 808 ? -16.935 -24.989 10.510 1.00 79.44 808 GLY A CA 1
ATOM 6107 C C . GLY A 1 808 ? -16.340 -23.597 10.243 1.00 79.44 808 GLY A C 1
ATOM 6108 O O . GLY A 1 808 ? -15.457 -23.167 10.983 1.00 79.44 808 GLY A O 1
ATOM 6109 N N . SER A 1 809 ? -16.860 -22.886 9.242 1.00 79.50 809 SER A N 1
ATOM 6110 C CA . SER A 1 809 ? -16.491 -21.533 8.804 1.00 79.50 809 SER A CA 1
ATOM 6111 C C . SER A 1 809 ? -17.724 -20.627 8.672 1.00 79.50 809 SER A C 1
ATOM 6113 O O . SER A 1 809 ? -17.750 -19.540 9.248 1.00 79.50 809 SER A O 1
ATOM 6115 N N . LEU A 1 810 ? -18.756 -21.084 7.953 1.00 83.56 810 LEU A N 1
ATOM 6116 C CA . LEU A 1 810 ? -20.043 -20.417 7.752 1.00 83.56 810 LEU A CA 1
ATOM 6117 C C . LEU A 1 810 ? -21.193 -21.230 8.365 1.00 83.56 810 LEU A C 1
ATOM 6119 O O . LEU A 1 810 ? -21.037 -22.385 8.769 1.00 83.56 810 LEU A O 1
ATOM 6123 N N . PHE A 1 811 ? -22.359 -20.594 8.489 1.00 94.06 811 PHE A N 1
ATOM 6124 C CA . PHE A 1 811 ? -23.546 -21.180 9.105 1.00 94.06 811 PHE A CA 1
ATOM 6125 C C . PHE A 1 811 ? -24.836 -20.495 8.644 1.00 94.06 811 PHE A C 1
ATOM 6127 O O . PHE A 1 811 ? -24.807 -19.363 8.163 1.00 94.06 811 PHE A O 1
ATOM 6134 N N . ASP A 1 812 ? -25.960 -21.168 8.875 1.00 95.94 812 ASP A N 1
ATOM 6135 C CA . ASP A 1 812 ? -27.314 -20.623 8.755 1.00 95.94 812 ASP A CA 1
ATOM 6136 C C . ASP A 1 812 ? -28.166 -21.063 9.956 1.00 95.94 812 ASP A C 1
ATOM 6138 O O . ASP A 1 812 ? -27.883 -22.077 10.604 1.00 95.94 812 ASP A O 1
ATOM 6142 N N . GLU A 1 813 ? -29.194 -20.275 10.268 1.00 96.88 813 GLU A N 1
ATOM 6143 C CA . GLU A 1 813 ? -30.073 -20.450 11.427 1.00 96.88 813 GLU A CA 1
ATOM 6144 C C . GLU A 1 813 ? -31.549 -20.313 11.034 1.00 96.88 813 GLU A C 1
ATOM 6146 O O . GLU A 1 813 ? -31.915 -19.523 10.157 1.00 96.88 813 GLU A O 1
ATOM 6151 N N . LYS A 1 814 ? -32.426 -21.086 11.683 1.00 97.12 814 LYS A N 1
ATOM 6152 C CA . LYS A 1 814 ? -33.889 -20.954 11.577 1.00 97.12 814 LYS A CA 1
ATOM 6153 C C . LYS A 1 814 ? -34.519 -21.045 12.958 1.00 97.12 814 LYS A C 1
ATOM 6155 O O . LYS A 1 814 ? -34.111 -21.878 13.767 1.00 97.12 814 LYS A O 1
ATOM 6160 N N . SER A 1 815 ? -35.540 -20.225 13.189 1.00 96.38 815 SER A N 1
ATOM 6161 C CA . SER A 1 815 ? -36.344 -20.249 14.410 1.00 96.38 815 SER A CA 1
ATOM 6162 C C . SER A 1 815 ? -37.785 -20.649 14.105 1.00 96.38 815 SER A C 1
ATOM 6164 O O . SER A 1 815 ? -38.327 -20.247 13.077 1.00 96.38 815 SER A O 1
ATOM 6166 N N . PHE A 1 816 ? -38.397 -21.412 15.006 1.00 97.38 816 PHE A N 1
ATOM 6167 C CA . PHE A 1 816 ? -39.793 -21.853 14.944 1.00 97.38 816 PHE A CA 1
ATOM 6168 C C . PHE A 1 816 ? -40.378 -21.959 16.362 1.00 97.38 816 PHE A C 1
ATOM 6170 O O . PHE A 1 816 ? -39.631 -21.973 17.346 1.00 97.38 816 PHE A O 1
ATOM 6177 N N . SER A 1 817 ? -41.704 -22.016 16.487 1.00 96.44 817 SER A N 1
ATOM 6178 C CA . SER A 1 817 ? -42.375 -22.201 17.778 1.00 96.44 817 SER A CA 1
ATOM 6179 C C . SER A 1 817 ? -42.691 -23.674 18.062 1.00 96.44 817 SER A C 1
ATOM 6181 O O . SER A 1 817 ? -42.997 -24.455 17.159 1.00 96.44 817 SER A O 1
ATOM 6183 N N . TRP A 1 818 ? -42.616 -24.063 19.334 1.00 97.25 818 TRP A N 1
ATOM 6184 C CA . TRP A 1 818 ? -43.016 -25.379 19.824 1.00 97.25 818 TRP A CA 1
ATOM 6185 C C . TRP A 1 818 ? -44.031 -25.201 20.950 1.00 97.25 818 TRP A C 1
ATOM 6187 O O . TRP A 1 818 ? -43.683 -24.762 22.047 1.00 97.25 818 TRP A O 1
ATOM 6197 N N . HIS A 1 819 ? -45.287 -25.549 20.681 1.00 95.88 819 HIS A N 1
ATOM 6198 C CA . HIS A 1 819 ? -46.338 -25.588 21.691 1.00 95.88 819 HIS A CA 1
ATOM 6199 C C . HIS A 1 819 ? -46.357 -26.963 22.365 1.00 95.88 819 HIS A C 1
ATOM 6201 O O . HIS A 1 819 ? -46.546 -27.986 21.702 1.00 95.88 819 HIS A O 1
ATOM 6207 N N . VAL A 1 820 ? -46.193 -27.007 23.684 1.00 93.62 820 VAL A N 1
ATOM 6208 C CA . VAL A 1 820 ? -46.330 -28.236 24.472 1.00 93.62 820 VAL A CA 1
ATOM 6209 C C . VAL A 1 820 ? -47.543 -28.100 25.382 1.00 93.62 820 VAL A C 1
ATOM 6211 O O . VAL A 1 820 ? -47.487 -27.490 26.450 1.00 93.62 820 VAL A O 1
ATOM 6214 N N . ALA A 1 821 ? -48.658 -28.681 24.949 1.00 86.19 821 ALA A N 1
ATOM 6215 C CA . ALA A 1 821 ? -49.892 -28.725 25.713 1.00 86.19 821 ALA A CA 1
ATOM 6216 C C . ALA A 1 821 ? -49.763 -29.649 26.936 1.00 86.19 821 ALA A C 1
ATOM 6218 O O . ALA A 1 821 ? -48.974 -30.600 26.968 1.00 86.19 821 ALA A O 1
ATOM 6219 N N . ARG A 1 822 ? -50.596 -29.411 27.952 1.00 80.94 822 ARG A N 1
ATOM 6220 C CA . ARG A 1 822 ? -50.745 -30.356 29.066 1.00 80.94 822 ARG A CA 1
ATOM 6221 C C . ARG A 1 822 ? -51.393 -31.654 28.579 1.00 80.94 822 ARG A C 1
ATOM 6223 O O . ARG A 1 822 ? -52.244 -31.644 27.688 1.00 80.94 822 ARG A O 1
ATOM 6230 N N . LEU A 1 823 ? -50.999 -32.771 29.185 1.00 79.12 823 LEU A N 1
ATOM 6231 C CA . LEU A 1 823 ? -51.777 -34.002 29.117 1.00 79.12 823 LEU A CA 1
ATOM 6232 C C . LEU A 1 823 ? -52.946 -33.881 30.103 1.00 79.12 823 LEU A C 1
ATOM 6234 O O . LEU A 1 823 ? -52.737 -33.449 31.230 1.00 79.12 823 LEU A O 1
ATOM 6238 N N . ASN A 1 824 ? -54.146 -34.238 29.652 1.00 80.88 824 ASN A N 1
ATOM 6239 C CA . ASN A 1 824 ? -55.389 -34.179 30.418 1.00 80.88 824 ASN A CA 1
ATOM 6240 C C . ASN A 1 824 ? -55.897 -35.607 30.613 1.00 80.88 824 ASN A C 1
ATOM 6242 O O . ASN A 1 824 ? -56.033 -36.364 29.644 1.00 80.88 824 ASN A O 1
ATOM 6246 N N . HIS A 1 825 ? -56.196 -35.957 31.852 1.00 81.19 825 HIS A N 1
ATOM 6247 C CA . HIS A 1 825 ? -56.772 -37.222 32.263 1.00 81.19 825 HIS A CA 1
ATOM 6248 C C . HIS A 1 825 ? -58.262 -37.003 32.518 1.00 81.19 825 HIS A C 1
ATOM 6250 O O . HIS A 1 825 ? -58.624 -36.141 33.305 1.00 81.19 825 HIS A O 1
ATOM 6256 N N . ALA A 1 826 ? -59.133 -37.761 31.850 1.00 82.12 826 ALA A N 1
ATOM 6257 C CA . ALA A 1 826 ? -60.574 -37.558 31.988 1.00 82.12 826 ALA A CA 1
ATOM 6258 C C . ALA A 1 826 ? -61.053 -37.794 33.439 1.00 82.12 826 ALA A C 1
ATOM 6260 O O . ALA A 1 826 ? -60.533 -38.699 34.110 1.00 82.12 826 ALA A O 1
ATOM 6261 N N . PRO A 1 827 ? -62.087 -37.068 33.903 1.00 89.62 827 PRO A N 1
ATOM 6262 C CA . PRO A 1 827 ? -62.613 -37.215 35.250 1.00 89.62 827 PRO A CA 1
ATOM 6263 C C . PRO A 1 827 ? -63.169 -38.616 35.485 1.00 89.62 827 PRO A C 1
ATOM 6265 O O . PRO A 1 827 ? -63.595 -39.318 34.570 1.00 89.62 827 PRO A O 1
ATOM 6268 N N . THR A 1 828 ? -63.243 -39.017 36.748 1.00 89.56 828 THR A N 1
ATOM 6269 C CA . THR A 1 828 ? -63.890 -40.266 37.160 1.00 89.56 828 THR A CA 1
ATOM 6270 C C . THR A 1 828 ? -65.212 -39.952 37.847 1.00 89.56 828 THR A C 1
ATOM 6272 O O . THR A 1 828 ? -65.258 -39.104 38.731 1.00 89.56 828 THR A O 1
ATOM 6275 N N . VAL A 1 829 ? -66.300 -40.630 37.466 1.00 92.31 829 VAL A N 1
ATOM 6276 C CA . VAL A 1 829 ? -67.615 -40.508 38.120 1.00 92.31 829 VAL A CA 1
ATOM 6277 C C . VAL A 1 829 ? -68.073 -41.871 38.627 1.00 92.31 829 VAL A C 1
ATOM 6279 O O . VAL A 1 829 ? -68.018 -42.865 37.906 1.00 92.31 829 VAL A O 1
ATOM 6282 N N . THR A 1 830 ? -68.519 -41.925 39.882 1.00 87.50 830 THR A N 1
ATOM 6283 C CA . THR A 1 830 ? -69.045 -43.140 40.514 1.00 87.50 830 THR A CA 1
ATOM 6284 C C . THR A 1 830 ? -70.533 -42.969 40.790 1.00 87.50 830 THR A C 1
ATOM 6286 O O . THR A 1 830 ? -70.948 -42.034 41.476 1.00 87.50 830 THR A O 1
ATOM 6289 N N . VAL A 1 831 ? -71.333 -43.900 40.276 1.00 86.50 831 VAL A N 1
ATOM 6290 C CA . VAL A 1 831 ? -72.783 -43.982 40.494 1.00 86.50 831 VAL A CA 1
ATOM 6291 C C . VAL A 1 831 ? -73.166 -45.378 40.983 1.00 86.50 831 VAL A C 1
ATOM 6293 O O . VAL A 1 831 ? -72.424 -46.339 40.782 1.00 86.50 831 VAL A O 1
ATOM 6296 N N . ALA A 1 832 ? -74.327 -45.490 41.621 1.00 87.50 832 ALA A N 1
ATOM 6297 C CA . ALA A 1 832 ? -74.900 -46.751 42.081 1.00 87.50 832 ALA A CA 1
ATOM 6298 C C . ALA A 1 832 ? -76.429 -46.674 42.031 1.00 87.50 832 ALA A C 1
ATOM 6300 O O . ALA A 1 832 ? -76.986 -45.578 42.138 1.00 87.50 832 ALA A O 1
ATOM 6301 N N . ASP A 1 833 ? -77.091 -47.825 41.902 1.00 89.94 833 ASP A N 1
ATOM 6302 C CA . ASP A 1 833 ? -78.552 -47.919 41.830 1.00 89.94 833 ASP A CA 1
ATOM 6303 C C . ASP A 1 833 ? -79.226 -47.227 43.028 1.00 89.94 833 ASP A C 1
ATOM 6305 O O . ASP A 1 833 ? -78.781 -47.343 44.174 1.00 89.94 833 ASP A O 1
ATOM 6309 N N . GLN A 1 834 ? -80.291 -46.474 42.752 1.00 90.75 834 GLN A N 1
ATOM 6310 C CA . GLN A 1 834 ? -81.004 -45.662 43.743 1.00 90.75 834 GLN A CA 1
ATOM 6311 C C . GLN A 1 834 ? -82.399 -46.232 44.000 1.00 90.75 834 GLN A C 1
ATOM 6313 O O . GLN A 1 834 ? -83.025 -46.792 43.102 1.00 90.75 834 GLN A O 1
ATOM 6318 N N . HIS A 1 835 ? -82.906 -46.067 45.222 1.00 88.00 835 HIS A N 1
ATOM 6319 C CA . HIS A 1 835 ? -84.208 -46.588 45.643 1.00 88.00 835 HIS A CA 1
ATOM 6320 C C . HIS A 1 835 ? -84.974 -45.540 46.458 1.00 88.00 835 HIS A C 1
ATOM 6322 O O . HIS A 1 835 ? -84.426 -44.995 47.413 1.00 88.00 835 HIS A O 1
ATOM 6328 N N . ASN A 1 836 ? -86.244 -45.304 46.123 1.00 86.88 836 ASN A N 1
ATOM 6329 C CA . ASN A 1 836 ? -87.154 -44.436 46.883 1.00 86.88 836 ASN A CA 1
ATOM 6330 C C . ASN A 1 836 ? -88.623 -44.829 46.651 1.00 86.88 836 ASN A C 1
ATOM 6332 O O . ASN A 1 836 ? -88.931 -45.633 45.764 1.00 86.88 836 ASN A O 1
ATOM 6336 N N . GLU A 1 837 ? -89.543 -44.241 47.415 1.00 82.00 837 GLU A N 1
ATOM 6337 C CA . GLU A 1 837 ? -90.980 -44.385 47.164 1.00 82.00 837 GLU A CA 1
ATOM 6338 C C . GLU A 1 837 ? -91.521 -43.289 46.231 1.00 82.00 837 GLU A C 1
ATOM 6340 O O . GLU A 1 837 ? -91.047 -42.152 46.207 1.00 82.00 837 GLU A O 1
ATOM 6345 N N . GLN A 1 838 ? -92.535 -43.630 45.435 1.00 84.81 838 GLN A N 1
ATOM 6346 C CA . GLN A 1 838 ? -93.200 -42.690 44.531 1.00 84.81 838 GLN A CA 1
ATOM 6347 C C . GLN A 1 838 ? -93.779 -41.487 45.301 1.00 84.81 838 GLN A C 1
ATOM 6349 O O . GLN A 1 838 ? -94.610 -41.655 46.193 1.00 84.81 838 GLN A O 1
ATOM 6354 N N . GLY A 1 839 ? -93.387 -40.272 44.908 1.00 81.56 839 GLY A N 1
ATOM 6355 C CA . GLY A 1 839 ? -93.786 -39.016 45.556 1.00 81.56 839 GLY A CA 1
ATOM 6356 C C . GLY A 1 839 ? -92.837 -38.524 46.656 1.00 81.56 839 GLY A C 1
ATOM 6357 O O . GLY A 1 839 ? -93.111 -37.492 47.261 1.00 81.56 839 GLY A O 1
ATOM 6358 N N . GLU A 1 840 ? -91.731 -39.224 46.911 1.00 83.62 840 GLU A N 1
ATOM 6359 C CA . GLU A 1 840 ? -90.694 -38.808 47.860 1.00 83.62 840 GLU A CA 1
ATOM 6360 C C . GLU A 1 840 ? -89.831 -37.653 47.310 1.00 83.62 840 GLU A C 1
ATOM 6362 O O . GLU A 1 840 ? -89.528 -37.596 46.112 1.00 83.62 840 GLU A O 1
ATOM 6367 N N . THR A 1 841 ? -89.438 -36.725 48.192 1.00 87.69 841 THR A N 1
ATOM 6368 C CA . THR A 1 841 ? -88.520 -35.619 47.872 1.00 87.69 841 THR A CA 1
ATOM 6369 C C . THR A 1 841 ? -87.076 -36.087 47.997 1.00 87.69 841 THR A C 1
ATOM 6371 O O . THR A 1 841 ? -86.666 -36.589 49.041 1.00 87.69 841 THR A O 1
ATOM 6374 N N . LEU A 1 842 ? -86.296 -35.886 46.941 1.00 90.00 842 LEU A N 1
ATOM 6375 C CA . LEU A 1 842 ? -84.964 -36.447 46.763 1.00 90.00 842 LEU A CA 1
ATOM 6376 C C . LEU A 1 842 ? -83.879 -35.369 46.830 1.00 90.00 842 LEU A C 1
ATOM 6378 O O . LEU A 1 842 ? -84.077 -34.233 46.393 1.00 90.00 842 LEU A O 1
ATOM 6382 N N . ASN A 1 843 ? -82.725 -35.761 47.366 1.00 92.19 843 ASN A N 1
ATOM 6383 C CA . ASN A 1 843 ? -81.491 -34.984 47.429 1.00 92.19 843 ASN A CA 1
ATOM 6384 C C . ASN A 1 843 ? -80.315 -35.979 47.444 1.00 92.19 843 ASN A C 1
ATOM 6386 O O . ASN A 1 843 ? -80.031 -36.583 48.478 1.00 92.19 843 ASN A O 1
ATOM 6390 N N . VAL A 1 844 ? -79.704 -36.219 46.282 1.00 91.19 844 VAL A N 1
ATOM 6391 C CA . VAL A 1 844 ? -78.702 -37.273 46.053 1.00 91.19 844 VAL A CA 1
ATOM 6392 C C . VAL A 1 844 ? -77.441 -36.661 45.452 1.00 91.19 844 VAL A C 1
ATOM 6394 O O . VAL A 1 844 ? -77.487 -36.020 44.404 1.00 91.19 844 VAL A O 1
ATOM 6397 N N . GLN A 1 845 ? -76.306 -36.872 46.113 1.00 93.81 845 GLN A N 1
ATOM 6398 C CA . GLN A 1 845 ? -74.998 -36.383 45.685 1.00 93.81 845 GLN A CA 1
ATOM 6399 C C . GLN A 1 845 ? -74.366 -37.341 44.665 1.00 93.81 845 GLN A C 1
ATOM 6401 O O . GLN A 1 845 ? -74.148 -38.513 44.968 1.00 93.81 845 GLN A O 1
ATOM 6406 N N . VAL A 1 846 ? -74.006 -36.838 43.482 1.00 93.19 846 VAL A N 1
ATOM 6407 C CA . VAL A 1 846 ? -73.081 -37.532 42.571 1.00 93.19 846 VAL A CA 1
ATOM 6408 C C . VAL A 1 846 ? -71.655 -37.361 43.089 1.00 93.19 846 VAL A C 1
ATOM 6410 O O . VAL A 1 846 ? -71.260 -36.253 43.448 1.00 93.19 846 VAL A O 1
ATOM 6413 N N . HIS A 1 847 ? -70.857 -38.429 43.088 1.00 91.25 847 HIS A N 1
ATOM 6414 C CA . HIS A 1 847 ? -69.434 -38.350 43.413 1.00 91.25 847 HIS A CA 1
ATOM 6415 C C . HIS A 1 847 ? -68.582 -38.491 42.151 1.00 91.25 847 HIS A C 1
ATOM 6417 O O . HIS A 1 847 ? -68.626 -39.518 41.471 1.00 91.25 847 HIS A O 1
ATOM 6423 N N . ALA A 1 848 ? -67.789 -37.461 41.865 1.00 92.38 848 ALA A N 1
ATOM 6424 C CA . ALA A 1 848 ? -66.763 -37.471 40.835 1.00 92.38 848 ALA A CA 1
ATOM 6425 C C . ALA A 1 848 ? -65.456 -36.866 41.368 1.00 92.38 848 ALA A C 1
ATOM 6427 O O . ALA A 1 848 ? -65.471 -36.117 42.347 1.00 92.38 848 ALA A O 1
ATOM 6428 N N . ALA A 1 849 ? -64.339 -37.227 40.744 1.00 89.75 849 ALA A N 1
ATOM 6429 C CA . ALA A 1 849 ? -63.004 -36.745 41.076 1.00 89.75 849 ALA A CA 1
ATOM 6430 C C . ALA A 1 849 ? -62.143 -36.666 39.813 1.00 89.75 849 ALA A C 1
ATOM 6432 O O . ALA A 1 849 ? -62.224 -37.547 38.950 1.00 89.75 849 ALA A O 1
ATOM 6433 N N . ASP A 1 850 ? -61.314 -35.631 39.741 1.00 90.12 850 ASP A N 1
ATOM 6434 C CA . ASP A 1 850 ? -60.453 -35.336 38.602 1.00 90.12 850 ASP A CA 1
ATOM 6435 C C . ASP A 1 850 ? -58.971 -35.613 38.925 1.00 90.12 850 ASP A C 1
ATOM 6437 O O . ASP A 1 850 ? -58.540 -35.248 40.023 1.00 90.12 850 ASP A O 1
ATOM 6441 N N . PRO A 1 851 ? -58.181 -36.256 38.041 1.00 83.19 851 PRO A N 1
ATOM 6442 C CA . PRO A 1 851 ? -56.767 -36.524 38.315 1.00 83.19 851 PRO A CA 1
ATOM 6443 C C . PRO A 1 851 ? -55.855 -35.294 38.192 1.00 83.19 851 PRO A C 1
ATOM 6445 O O . PRO A 1 851 ? -54.848 -35.235 38.898 1.00 83.19 851 PRO A O 1
ATOM 6448 N N . ASP A 1 852 ? -56.199 -34.329 37.332 1.00 83.81 852 ASP A N 1
ATOM 6449 C CA . ASP A 1 852 ? -55.445 -33.081 37.128 1.00 83.81 852 ASP A CA 1
ATOM 6450 C C . ASP A 1 852 ? -55.979 -31.926 38.004 1.00 83.81 852 ASP A C 1
ATOM 6452 O O . ASP A 1 852 ? -55.362 -30.861 38.098 1.00 83.81 852 ASP A O 1
ATOM 6456 N N . ASN A 1 853 ? -57.056 -32.202 38.754 1.00 83.19 853 ASN A N 1
ATOM 6457 C CA . ASN A 1 853 ? -57.754 -31.313 39.686 1.00 83.19 853 ASN A CA 1
ATOM 6458 C C . ASN A 1 853 ? -58.577 -30.203 38.987 1.00 83.19 853 ASN A C 1
ATOM 6460 O O . ASN A 1 853 ? -58.815 -29.143 39.576 1.00 83.19 853 ASN A O 1
ATOM 6464 N N . ASP A 1 854 ? -59.021 -30.453 37.750 1.00 85.19 854 ASP A N 1
ATOM 6465 C CA . ASP A 1 854 ? -59.793 -29.511 36.931 1.00 85.19 854 ASP A CA 1
ATOM 6466 C C . ASP A 1 854 ? -61.263 -29.331 37.385 1.00 85.19 854 ASP A C 1
ATOM 6468 O O . ASP A 1 854 ? -61.796 -30.036 38.250 1.00 85.19 854 ASP A O 1
ATOM 6472 N N . THR A 1 855 ? -61.934 -28.298 36.855 1.00 90.75 855 THR A N 1
ATOM 6473 C CA . THR A 1 855 ? -63.236 -27.826 37.370 1.00 90.75 855 THR A CA 1
ATOM 6474 C C . THR A 1 855 ? -64.416 -28.595 36.776 1.00 90.75 855 THR A C 1
ATOM 6476 O O . THR A 1 855 ? -64.824 -28.371 35.640 1.00 90.75 855 THR A O 1
ATOM 6479 N N . LEU A 1 856 ? -65.026 -29.459 37.590 1.00 93.12 856 LEU A N 1
ATOM 6480 C CA . LEU A 1 856 ? -66.063 -30.391 37.142 1.00 93.12 856 LEU A CA 1
ATOM 6481 C C . LEU A 1 856 ? -67.462 -29.773 36.977 1.00 93.12 856 LEU A C 1
ATOM 6483 O O . LEU A 1 856 ? -68.038 -29.219 37.915 1.00 93.12 856 LEU A O 1
ATOM 6487 N N . VAL A 1 857 ? -68.047 -29.983 35.795 1.00 94.88 857 VAL A N 1
ATOM 6488 C CA . VAL A 1 857 ? -69.424 -29.629 35.425 1.00 94.88 857 VAL A CA 1
ATOM 6489 C C . VAL A 1 857 ? -70.278 -30.893 35.304 1.00 94.88 857 VAL A C 1
ATOM 6491 O O . VAL A 1 857 ? -69.933 -31.826 34.580 1.00 94.88 857 VAL A O 1
ATOM 6494 N N . TYR A 1 858 ? -71.416 -30.921 35.996 1.00 96.00 858 TYR A N 1
ATOM 6495 C CA . TYR A 1 858 ? -72.288 -32.090 36.137 1.00 96.00 858 TYR A CA 1
ATOM 6496 C C . TYR A 1 858 ? -73.555 -31.991 35.276 1.00 96.00 858 TYR A C 1
ATOM 6498 O O . TYR A 1 858 ? -74.182 -30.939 35.162 1.00 96.00 858 TYR A O 1
ATOM 6506 N N . SER A 1 859 ? -73.991 -33.119 34.719 1.00 94.00 859 SER A N 1
ATOM 6507 C CA . SER A 1 859 ? -75.226 -33.245 33.938 1.00 94.00 859 SER A CA 1
ATOM 6508 C C . SER A 1 859 ? -75.856 -34.630 34.122 1.00 94.00 859 SER A C 1
ATOM 6510 O O . SER A 1 859 ? -75.189 -35.574 34.544 1.00 94.00 859 SER A O 1
ATOM 6512 N N . ALA A 1 860 ? -77.153 -34.768 33.837 1.00 93.44 860 ALA A N 1
ATOM 6513 C CA . ALA A 1 860 ? -77.868 -36.033 33.980 1.00 93.44 860 ALA A CA 1
ATOM 6514 C C . ALA A 1 860 ? -79.005 -36.160 32.962 1.00 93.44 860 ALA A C 1
ATOM 6516 O O . ALA A 1 860 ? -79.636 -35.177 32.579 1.00 93.44 860 ALA A O 1
ATOM 6517 N N . SER A 1 861 ? -79.280 -37.396 32.557 1.00 91.81 861 SER A N 1
ATOM 6518 C CA . SER A 1 861 ? -80.335 -37.782 31.618 1.00 91.81 861 SER A CA 1
ATOM 6519 C C . SER A 1 861 ? -81.075 -39.020 32.137 1.00 91.81 861 SER A C 1
ATOM 6521 O O . SER A 1 861 ? -80.546 -39.759 32.966 1.00 91.81 861 SER A O 1
ATOM 6523 N N . GLY A 1 862 ? -82.324 -39.217 31.707 1.00 87.75 862 GLY A N 1
ATOM 6524 C CA . GLY A 1 862 ? -83.220 -40.244 32.267 1.00 87.75 862 GLY A CA 1
ATOM 6525 C C . GLY A 1 862 ? -83.960 -39.820 33.546 1.00 87.75 862 GLY A C 1
ATOM 6526 O O . GLY A 1 862 ? -84.879 -40.512 33.978 1.00 87.75 862 GLY A O 1
ATOM 6527 N N . LEU A 1 863 ? -83.624 -38.658 34.119 1.00 89.38 863 LEU A N 1
ATOM 6528 C CA . LEU A 1 863 ? -84.420 -38.014 35.169 1.00 89.38 863 LEU A CA 1
ATOM 6529 C C . LEU A 1 863 ? -85.761 -37.493 34.601 1.00 89.38 863 LEU A C 1
ATOM 6531 O O . LEU A 1 863 ? -85.789 -36.998 33.470 1.00 89.38 863 LEU A O 1
ATOM 6535 N N . PRO A 1 864 ? -86.869 -37.543 35.366 1.00 84.62 864 PRO A N 1
ATOM 6536 C CA . PRO A 1 864 ? -88.113 -36.871 35.005 1.00 84.62 864 PRO A CA 1
ATOM 6537 C C . PRO A 1 864 ? -87.955 -35.352 35.154 1.00 84.62 864 PRO A C 1
ATOM 6539 O O . PRO A 1 864 ? -87.138 -34.880 35.940 1.00 84.62 864 PRO A O 1
ATOM 6542 N N . SER A 1 865 ? -88.800 -34.567 34.480 1.00 81.75 865 SER A N 1
ATOM 6543 C CA . SER A 1 865 ? -88.759 -33.092 34.520 1.00 81.75 865 SER A CA 1
ATOM 6544 C C . SER A 1 865 ? -89.030 -32.462 35.898 1.00 81.75 865 SER A C 1
ATOM 6546 O O . SER A 1 865 ? -88.912 -31.249 36.053 1.00 81.75 865 SER A O 1
ATOM 6548 N N . THR A 1 866 ? -89.392 -33.267 36.899 1.00 85.56 866 THR A N 1
ATOM 6549 C CA . THR A 1 866 ? -89.541 -32.874 38.308 1.00 85.56 866 THR A CA 1
ATOM 6550 C C . THR A 1 866 ? -88.270 -33.084 39.141 1.00 85.56 866 THR A C 1
ATOM 6552 O O . THR A 1 866 ? -88.304 -32.844 40.349 1.00 85.56 866 THR A O 1
ATOM 6555 N N . LEU A 1 867 ? -87.168 -33.533 38.525 1.00 89.69 867 LEU A N 1
ATOM 6556 C CA . LEU A 1 867 ? -85.825 -33.616 39.103 1.00 89.69 867 LEU A CA 1
ATOM 6557 C C . LEU A 1 867 ? -84.817 -32.825 38.256 1.00 89.69 867 LEU A C 1
ATOM 6559 O O . LEU A 1 867 ? -84.879 -32.825 37.029 1.00 89.69 867 LEU A O 1
ATOM 6563 N N . VAL A 1 868 ? -83.850 -32.192 38.921 1.00 90.94 868 VAL A N 1
ATOM 6564 C CA . VAL A 1 868 ? -82.761 -31.428 38.294 1.00 90.94 868 VAL A CA 1
ATOM 6565 C C . VAL A 1 868 ? -81.442 -31.750 38.999 1.00 90.94 868 VAL A C 1
ATOM 6567 O O . VAL A 1 868 ? -81.403 -31.864 40.226 1.00 90.94 868 VAL A O 1
ATOM 6570 N N . ILE A 1 869 ? -80.357 -31.877 38.230 1.00 94.81 869 ILE A N 1
ATOM 6571 C CA . ILE A 1 869 ? -78.987 -31.909 38.758 1.00 94.81 869 ILE A CA 1
ATOM 6572 C C . ILE A 1 869 ? -78.391 -30.499 38.782 1.00 94.81 869 ILE A C 1
ATOM 6574 O O . ILE A 1 869 ? -78.475 -29.758 37.803 1.00 94.81 869 ILE A O 1
ATOM 6578 N N . ASN A 1 870 ? -77.779 -30.116 39.898 1.00 95.00 870 ASN A N 1
ATOM 6579 C CA . ASN A 1 870 ? -77.013 -28.882 39.983 1.00 95.00 870 ASN A CA 1
ATOM 6580 C C . ASN A 1 870 ? -75.671 -29.061 39.255 1.00 95.00 870 ASN A C 1
ATOM 6582 O O . ASN A 1 870 ? -74.847 -29.881 39.661 1.00 95.00 870 ASN A O 1
ATOM 6586 N N . ALA A 1 871 ? -75.444 -28.271 38.204 1.00 92.81 871 ALA A N 1
ATOM 6587 C CA . ALA A 1 871 ? -74.280 -28.413 37.334 1.00 92.81 871 ALA A CA 1
ATOM 6588 C C . ALA A 1 871 ? -72.928 -28.096 37.999 1.00 92.81 871 ALA A C 1
ATOM 6590 O O . ALA A 1 871 ? -71.906 -28.538 37.489 1.00 92.81 871 ALA A O 1
ATOM 6591 N N . ALA A 1 872 ? -72.904 -27.374 39.124 1.00 90.81 872 ALA A N 1
ATOM 6592 C CA . ALA A 1 872 ? -71.677 -27.040 39.853 1.00 90.81 872 ALA A CA 1
ATOM 6593 C C . ALA A 1 872 ? -71.425 -27.943 41.074 1.00 90.81 872 ALA A C 1
ATOM 6595 O O . ALA A 1 872 ? -70.287 -28.070 41.513 1.00 90.81 872 ALA A O 1
ATOM 6596 N N . THR A 1 873 ? -72.468 -28.556 41.650 1.00 90.94 873 THR A N 1
ATOM 6597 C CA . THR A 1 873 ? -72.333 -29.378 42.870 1.00 90.94 873 THR A CA 1
ATOM 6598 C C . THR A 1 873 ? -72.619 -30.862 42.672 1.00 90.94 873 THR A C 1
ATOM 6600 O O . THR A 1 873 ? -72.391 -31.634 43.596 1.00 90.94 873 THR A O 1
ATOM 6603 N N . GLY A 1 874 ? -73.151 -31.288 41.523 1.00 91.62 874 GLY A N 1
ATOM 6604 C CA . GLY A 1 874 ? -73.515 -32.688 41.272 1.00 91.62 874 GLY A CA 1
ATOM 6605 C C . GLY A 1 874 ? -74.719 -33.194 42.076 1.00 91.62 874 GLY A C 1
ATOM 6606 O O . GLY A 1 874 ? -75.005 -34.390 42.065 1.00 91.62 874 GLY A O 1
ATOM 6607 N N . VAL A 1 875 ? -75.440 -32.316 42.780 1.00 94.38 875 VAL A N 1
ATOM 6608 C CA . VAL A 1 875 ? -76.620 -32.692 43.573 1.00 94.38 875 VAL A CA 1
ATOM 6609 C C . VAL A 1 875 ? -77.842 -32.844 42.668 1.00 94.38 875 VAL A C 1
ATOM 6611 O O . VAL A 1 875 ? -78.299 -31.870 42.070 1.00 94.38 875 VAL A O 1
ATOM 6614 N N . ILE A 1 876 ? -78.401 -34.050 42.611 1.00 93.81 876 ILE A N 1
ATOM 6615 C CA . ILE A 1 876 ? -79.703 -34.355 42.012 1.00 93.81 876 ILE A CA 1
ATOM 6616 C C . ILE A 1 876 ? -80.789 -34.102 43.061 1.00 93.81 876 ILE A C 1
ATOM 6618 O O . ILE A 1 876 ? -80.758 -34.689 44.142 1.00 93.81 876 ILE A O 1
ATOM 6622 N N . SER A 1 877 ? -81.779 -33.265 42.749 1.00 91.69 877 SER A N 1
ATOM 6623 C CA . SER A 1 877 ? -82.880 -32.954 43.671 1.00 91.69 877 SER A CA 1
ATOM 6624 C C . SER A 1 877 ? -84.218 -32.743 42.965 1.00 91.69 877 SER A C 1
ATOM 6626 O O . SER A 1 877 ? -84.255 -32.391 41.786 1.00 91.69 877 SER A O 1
ATOM 6628 N N . GLY A 1 878 ? -85.321 -32.987 43.678 1.00 89.38 878 GLY A N 1
ATOM 6629 C CA . GLY A 1 878 ? -86.681 -32.888 43.135 1.00 89.38 878 GLY A CA 1
ATOM 6630 C C . GLY A 1 878 ? -87.654 -33.878 43.775 1.00 89.38 878 GLY A C 1
ATOM 6631 O O . GLY A 1 878 ? -87.415 -34.341 44.886 1.00 89.38 878 GLY A O 1
ATOM 6632 N N . VAL A 1 879 ? -88.743 -34.221 43.082 1.00 85.12 879 VAL A N 1
ATOM 6633 C CA . VAL A 1 879 ? -89.740 -35.215 43.542 1.00 85.12 879 VAL A CA 1
ATOM 6634 C C . VAL A 1 879 ? -90.020 -36.224 42.434 1.00 85.12 879 VAL A C 1
ATOM 6636 O O . VAL A 1 879 ? -90.410 -35.830 41.332 1.00 85.12 879 VAL A O 1
ATOM 6639 N N . TRP A 1 880 ? -89.860 -37.524 42.699 1.00 86.50 880 TRP A N 1
ATOM 6640 C CA . TRP A 1 880 ? -90.049 -38.549 41.664 1.00 86.50 880 TRP A CA 1
ATOM 6641 C C . TRP A 1 880 ? -91.489 -39.075 41.643 1.00 86.50 880 TRP A C 1
ATOM 6643 O O . TRP A 1 880 ? -91.915 -39.829 42.516 1.00 86.50 880 TRP A O 1
ATOM 6653 N N . THR A 1 881 ? -92.261 -38.671 40.632 1.00 82.56 881 THR A N 1
ATOM 6654 C CA . THR A 1 881 ? -93.724 -38.863 40.588 1.00 82.56 881 THR A CA 1
ATOM 6655 C C . THR A 1 881 ? -94.196 -40.103 39.822 1.00 82.56 881 THR A C 1
ATOM 6657 O O . THR A 1 881 ? -95.346 -40.507 39.991 1.00 82.56 881 THR A O 1
ATOM 6660 N N . ALA A 1 882 ? -93.340 -40.742 39.019 1.00 83.19 882 ALA A N 1
ATOM 6661 C CA . ALA A 1 882 ? -93.634 -41.988 38.302 1.00 83.19 882 ALA A CA 1
ATOM 6662 C C . ALA A 1 882 ? -92.964 -43.200 38.975 1.00 83.19 882 ALA A C 1
ATOM 6664 O O . ALA A 1 882 ? -91.858 -43.082 39.484 1.00 83.19 882 ALA A O 1
ATOM 6665 N N . ALA A 1 883 ? -93.604 -44.370 38.961 1.00 82.56 883 ALA A N 1
ATOM 6666 C CA . ALA A 1 883 ? -93.047 -45.594 39.542 1.00 82.56 883 ALA A CA 1
ATOM 6667 C C . ALA A 1 883 ? -92.602 -46.584 38.461 1.00 82.56 883 ALA A C 1
ATOM 6669 O O . ALA A 1 883 ? -93.284 -46.732 37.446 1.00 82.56 883 ALA A O 1
ATOM 6670 N N . GLY A 1 884 ? -91.480 -47.265 38.692 1.00 86.12 884 GLY A N 1
ATOM 6671 C CA . GLY A 1 884 ? -90.801 -48.094 37.698 1.00 86.12 884 GLY A CA 1
ATOM 6672 C C . GLY A 1 884 ? -89.286 -48.115 37.882 1.00 86.12 884 GLY A C 1
ATOM 6673 O O . GLY A 1 884 ? -88.746 -47.473 38.784 1.00 86.12 884 GLY A O 1
ATOM 6674 N N . ASP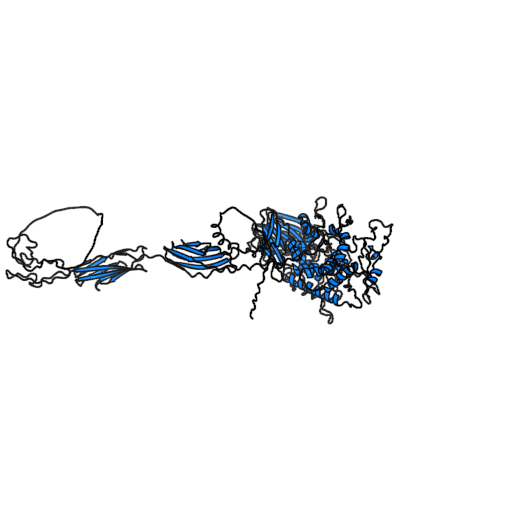 A 1 885 ? -88.623 -48.870 37.009 1.00 87.12 885 ASP A N 1
ATOM 6675 C CA . ASP A 1 885 ? -87.170 -48.876 36.849 1.00 87.12 885 ASP A CA 1
ATOM 6676 C C . ASP A 1 885 ? -86.789 -47.865 35.767 1.00 87.12 885 ASP A C 1
ATOM 6678 O O . ASP A 1 885 ? -87.172 -48.019 34.605 1.00 87.12 885 ASP A O 1
ATOM 6682 N N . PHE A 1 886 ? -86.042 -46.829 36.143 1.00 89.06 886 PHE A N 1
ATOM 6683 C CA . PHE A 1 886 ? -85.640 -45.759 35.234 1.00 89.06 886 PHE A CA 1
ATOM 6684 C C . PHE A 1 886 ? -84.117 -45.766 35.055 1.00 89.06 886 PHE A C 1
ATOM 6686 O O . PHE A 1 886 ? -83.404 -45.538 36.032 1.00 89.06 886 PHE A O 1
ATOM 6693 N N . PRO A 1 887 ? -83.583 -46.022 33.847 1.00 91.75 887 PRO A N 1
ATOM 6694 C CA . PRO A 1 887 ? -82.154 -45.886 33.602 1.00 91.75 887 PRO A CA 1
ATOM 6695 C C . PRO A 1 887 ? -81.775 -44.401 33.641 1.00 91.75 887 PRO A C 1
ATOM 6697 O O . PRO A 1 887 ? -82.293 -43.602 32.860 1.00 91.75 887 PRO A O 1
ATOM 6700 N N . VAL A 1 888 ? -80.869 -44.040 34.545 1.00 93.88 888 VAL A N 1
ATOM 6701 C CA . VAL A 1 888 ? -80.337 -42.683 34.697 1.00 93.88 888 VAL A CA 1
ATOM 6702 C C . VAL A 1 888 ? -78.858 -42.701 34.342 1.00 93.88 888 VAL A C 1
ATOM 6704 O O . VAL A 1 888 ? -78.098 -43.506 34.877 1.00 93.88 888 VAL A O 1
ATOM 6707 N N . THR A 1 889 ? -78.445 -41.800 33.452 1.00 94.25 889 THR A N 1
ATOM 6708 C CA . THR A 1 889 ? -77.037 -41.601 33.082 1.00 94.25 889 THR A CA 1
ATOM 6709 C C . THR A 1 889 ? -76.603 -40.221 33.533 1.00 94.25 889 THR A C 1
ATOM 6711 O O . THR A 1 889 ? -77.168 -39.217 33.093 1.00 94.25 889 THR A O 1
ATOM 6714 N N . VAL A 1 890 ? -75.594 -40.178 34.397 1.00 95.75 890 VAL A N 1
ATOM 6715 C CA . 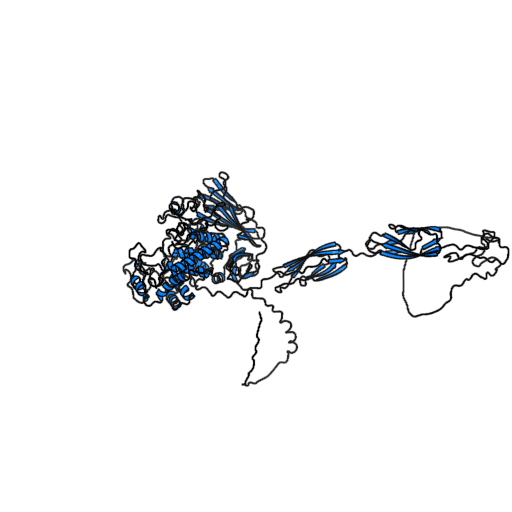VAL A 1 890 ? -74.935 -38.954 34.856 1.00 95.75 890 VAL A CA 1
ATOM 6716 C C . VAL A 1 890 ? -73.626 -38.797 34.096 1.00 95.75 890 VAL A C 1
ATOM 6718 O O . VAL A 1 890 ? -72.867 -39.759 33.995 1.00 95.75 890 VAL A O 1
ATOM 6721 N N . SER A 1 891 ? -73.353 -37.592 33.603 1.00 93.75 891 SER A N 1
ATOM 6722 C CA . SER A 1 891 ? -72.122 -37.252 32.885 1.00 93.75 891 SER A CA 1
ATOM 6723 C C . SER A 1 891 ? -71.441 -36.051 33.532 1.00 93.75 891 SER A C 1
ATOM 6725 O O . SER A 1 891 ? -72.104 -35.072 33.883 1.00 93.75 891 SER A O 1
ATOM 6727 N N . VAL A 1 892 ? -70.119 -36.125 33.667 1.00 94.56 892 VAL A N 1
ATOM 6728 C CA . VAL A 1 892 ? -69.273 -35.094 34.280 1.00 94.56 892 VAL A CA 1
ATOM 6729 C C . VAL A 1 892 ? -68.168 -34.708 33.299 1.00 94.56 892 VAL A C 1
ATOM 6731 O O . VAL A 1 892 ? -67.593 -35.582 32.652 1.00 94.56 892 VAL A O 1
ATOM 6734 N N . PHE A 1 893 ? -67.915 -33.408 33.167 1.00 91.69 893 PHE A N 1
ATOM 6735 C CA . PHE A 1 893 ? -67.008 -32.795 32.193 1.00 91.69 893 PHE A CA 1
ATOM 6736 C C . PHE A 1 893 ? -66.021 -31.870 32.916 1.00 91.69 893 PHE A C 1
ATOM 6738 O O . PHE A 1 893 ? -66.448 -31.093 33.765 1.00 91.69 893 PHE A O 1
ATOM 6745 N N . ASP A 1 894 ? -64.732 -31.961 32.595 1.00 89.56 894 ASP A N 1
ATOM 6746 C CA . ASP A 1 894 ? -63.637 -31.186 33.218 1.00 89.56 894 ASP A CA 1
ATOM 6747 C C . ASP A 1 894 ? -63.353 -29.835 32.513 1.00 89.56 894 ASP A C 1
ATOM 6749 O O . ASP A 1 894 ? -62.709 -28.953 33.076 1.00 89.56 894 ASP A O 1
ATOM 6753 N N . GLY A 1 895 ? -63.865 -29.658 31.286 1.00 79.69 895 GLY A N 1
ATOM 6754 C CA . GLY A 1 895 ? -63.517 -28.565 30.366 1.00 79.69 895 GLY A CA 1
ATOM 6755 C C . GLY A 1 895 ? -63.014 -29.037 28.990 1.00 79.69 895 GLY A C 1
ATOM 6756 O O . GLY A 1 895 ? -62.940 -28.240 28.056 1.00 79.69 895 GLY A O 1
ATOM 6757 N N . SER A 1 896 ? -62.711 -30.329 28.847 1.00 81.06 896 SER A N 1
ATOM 6758 C CA . SER A 1 896 ? -61.939 -30.935 27.755 1.00 81.06 896 SER A CA 1
ATOM 6759 C C . SER A 1 896 ? -62.378 -32.381 27.451 1.00 81.06 896 SER A C 1
ATOM 6761 O O . SER A 1 896 ? -62.696 -32.711 26.305 1.00 81.06 896 SER A O 1
ATOM 6763 N N . ALA A 1 897 ? -62.491 -33.229 28.475 1.00 80.44 897 ALA A N 1
ATOM 6764 C CA . ALA A 1 897 ? -62.958 -34.607 28.433 1.00 80.44 897 ALA A CA 1
ATOM 6765 C C . ALA A 1 897 ? -64.180 -34.828 29.347 1.00 80.44 897 ALA A C 1
ATOM 6767 O O . ALA A 1 897 ? -64.527 -34.020 30.207 1.00 80.44 897 ALA A O 1
ATOM 6768 N N . SER A 1 898 ? -64.881 -35.949 29.152 1.00 87.06 898 SER A N 1
ATOM 6769 C CA . SER A 1 898 ? -66.009 -36.329 30.010 1.00 87.06 898 SER A CA 1
ATOM 6770 C C . SER A 1 898 ? -66.020 -37.814 30.329 1.00 87.06 898 SER A C 1
ATOM 6772 O O . SER A 1 898 ? -65.592 -38.645 29.526 1.00 87.06 898 SER A O 1
ATOM 6774 N N . ALA A 1 899 ? -66.579 -38.138 31.490 1.00 90.88 899 ALA A N 1
ATOM 6775 C CA . ALA A 1 899 ? -66.943 -39.492 31.870 1.00 90.88 899 ALA A CA 1
ATOM 6776 C C . ALA A 1 899 ? -68.427 -39.558 32.226 1.00 90.88 899 ALA A C 1
ATOM 6778 O O . ALA A 1 899 ? -69.036 -38.568 32.635 1.00 90.88 899 ALA A O 1
ATOM 6779 N N . SER A 1 900 ? -69.015 -40.742 32.076 1.00 91.88 900 SER A N 1
ATOM 6780 C CA . SER A 1 900 ? -70.411 -40.979 32.427 1.00 91.88 900 SER A CA 1
ATOM 6781 C C . SER A 1 900 ? -70.589 -42.306 33.151 1.00 91.88 900 SER A C 1
ATOM 6783 O O . SER A 1 900 ? -69.850 -43.263 32.922 1.00 91.88 900 SER A O 1
ATOM 6785 N N . GLY A 1 901 ? -71.575 -42.340 34.041 1.00 91.75 901 GLY A N 1
ATOM 6786 C CA . GLY A 1 901 ? -72.010 -43.530 34.754 1.00 91.75 901 GLY A CA 1
ATOM 6787 C C . GLY A 1 901 ? -73.518 -43.696 34.610 1.00 91.75 901 GLY A C 1
ATOM 6788 O O . GLY A 1 901 ? -74.270 -42.739 34.803 1.00 91.75 901 GLY A O 1
ATOM 6789 N N . SER A 1 902 ? -73.958 -44.914 34.302 1.00 92.56 902 SER A N 1
ATOM 6790 C CA . SER A 1 902 ? -75.377 -45.273 34.235 1.00 92.56 902 SER A CA 1
ATOM 6791 C C . SER A 1 902 ? -75.755 -46.194 35.388 1.00 92.56 902 SER A C 1
ATOM 6793 O O . SER A 1 902 ? -75.012 -47.118 35.712 1.00 92.56 902 SER A O 1
ATOM 6795 N N . PHE A 1 903 ? -76.924 -45.960 35.975 1.00 92.88 903 PHE A N 1
ATOM 6796 C CA . PHE A 1 903 ? -77.506 -46.776 37.039 1.00 92.88 903 PHE A CA 1
ATOM 6797 C C . PHE A 1 903 ? -79.026 -46.874 36.863 1.00 92.88 903 PHE A C 1
ATOM 6799 O O . PHE A 1 903 ? -79.616 -46.132 36.072 1.00 92.88 903 PHE A O 1
ATOM 6806 N N . VAL A 1 904 ? -79.679 -47.779 37.590 1.00 90.62 904 VAL A N 1
ATOM 6807 C CA . VAL A 1 904 ? -81.142 -47.869 37.627 1.00 90.62 904 VAL A CA 1
ATOM 6808 C C . VAL A 1 904 ? -81.672 -47.147 38.861 1.00 90.62 904 VAL A C 1
ATOM 6810 O O . VAL A 1 904 ? -81.295 -47.431 39.998 1.00 90.62 904 VAL A O 1
ATOM 6813 N N . TRP A 1 905 ? -82.582 -46.202 38.641 1.00 91.75 905 TRP A N 1
ATOM 6814 C CA . TRP A 1 905 ? -83.374 -45.594 39.699 1.00 91.75 905 TRP A CA 1
ATOM 6815 C C . TRP A 1 905 ? -84.676 -46.388 39.864 1.00 91.75 905 TRP A C 1
ATOM 6817 O O . TRP A 1 905 ? -85.579 -46.334 39.028 1.00 91.75 905 TRP A O 1
ATOM 6827 N N . HIS A 1 906 ? -84.750 -47.167 40.939 1.00 86.19 906 HIS A N 1
ATOM 6828 C CA . HIS A 1 906 ? -85.849 -48.068 41.267 1.00 86.19 906 HIS A CA 1
ATOM 6829 C C . HIS A 1 906 ? -86.898 -47.353 42.130 1.00 86.19 906 HIS A C 1
ATOM 6831 O O . HIS A 1 906 ? -86.780 -47.293 43.357 1.00 86.19 906 HIS A O 1
ATOM 6837 N N . VAL A 1 907 ? -87.960 -46.844 41.507 1.00 87.44 907 VAL A N 1
ATOM 6838 C CA . VAL A 1 907 ? -89.003 -46.086 42.215 1.00 87.44 907 VAL A CA 1
ATOM 6839 C C . VAL A 1 907 ? -90.189 -46.986 42.528 1.00 87.44 907 VAL A C 1
ATOM 6841 O O . VAL A 1 907 ? -90.921 -47.421 41.634 1.00 87.44 907 VAL A O 1
ATOM 6844 N N . ALA A 1 908 ? -90.377 -47.287 43.810 1.00 80.06 908 ALA A N 1
ATOM 6845 C CA . ALA A 1 908 ? -91.391 -48.224 44.268 1.00 80.06 908 ALA A CA 1
ATOM 6846 C C . ALA A 1 908 ? -92.772 -47.563 44.403 1.00 80.06 908 ALA A C 1
ATOM 6848 O O . ALA A 1 908 ? -92.927 -46.526 45.052 1.00 80.06 908 ALA A O 1
ATOM 6849 N N . ARG A 1 909 ? -93.807 -48.228 43.874 1.00 83.06 909 ARG A N 1
ATOM 6850 C CA . ARG A 1 909 ? -95.211 -47.951 44.216 1.00 83.06 909 ARG A CA 1
ATOM 6851 C C . ARG A 1 909 ? -95.759 -49.119 45.011 1.00 83.06 909 ARG A C 1
ATOM 6853 O O . ARG A 1 909 ? -95.814 -50.239 44.505 1.00 83.06 909 ARG A O 1
ATOM 6860 N N . ARG A 1 910 ? -96.179 -48.856 46.250 1.00 75.19 910 ARG A N 1
ATOM 6861 C CA . ARG A 1 910 ? -96.761 -49.871 47.139 1.00 75.19 910 ARG A CA 1
ATOM 6862 C C . ARG A 1 910 ? -97.975 -50.538 46.483 1.00 75.19 910 ARG A C 1
ATOM 6864 O O . ARG A 1 910 ? -98.822 -49.855 45.914 1.00 75.19 910 ARG A O 1
ATOM 6871 N N . ALA A 1 911 ? -98.050 -51.861 46.610 1.00 67.88 911 ALA A N 1
ATOM 6872 C CA . ALA A 1 911 ? -99.199 -52.657 46.191 1.00 67.88 911 ALA A CA 1
ATOM 6873 C C . ALA A 1 911 ? -100.455 -52.259 46.982 1.00 67.88 911 ALA A C 1
ATOM 6875 O O . ALA A 1 911 ? -100.389 -52.123 48.207 1.00 67.88 911 ALA A O 1
ATOM 6876 N N . GLN A 1 912 ? -101.590 -52.093 46.301 1.00 73.94 912 GLN A N 1
ATOM 6877 C CA . GLN A 1 912 ? -102.862 -51.713 46.925 1.00 73.94 912 GLN A CA 1
ATOM 6878 C C . GLN A 1 912 ? -103.921 -52.809 46.774 1.00 73.94 912 GLN A C 1
ATOM 6880 O O . GLN A 1 912 ? -104.128 -53.347 45.687 1.00 73.94 912 GLN A O 1
ATOM 6885 N N . ILE A 1 913 ? -104.615 -53.132 47.871 1.00 74.75 913 ILE A N 1
ATOM 6886 C CA . ILE A 1 913 ? -105.767 -54.044 47.853 1.00 74.75 913 ILE A CA 1
ATOM 6887 C C . ILE A 1 913 ? -106.933 -53.340 47.150 1.00 74.75 913 ILE A C 1
ATOM 6889 O O . ILE A 1 913 ? -107.290 -52.220 47.509 1.00 74.75 913 ILE A O 1
ATOM 6893 N N . LEU A 1 914 ? -107.509 -54.010 46.152 1.00 77.56 914 LEU A N 1
ATOM 6894 C CA . LEU A 1 914 ? -108.593 -53.500 45.313 1.00 77.56 914 LEU A CA 1
ATOM 6895 C C . LEU A 1 914 ? -109.955 -54.002 45.809 1.00 77.56 914 LEU A C 1
ATOM 6897 O O . LEU A 1 914 ? -110.878 -53.207 45.966 1.00 77.56 914 LEU A O 1
ATOM 6901 N N . THR A 1 915 ? -110.083 -55.305 46.094 1.00 73.88 915 THR A N 1
ATOM 6902 C CA . THR A 1 915 ? -111.286 -55.887 46.718 1.00 73.88 915 THR A CA 1
ATOM 6903 C C . THR A 1 915 ? -110.950 -57.049 47.668 1.00 73.88 915 THR A C 1
ATOM 6905 O O . THR A 1 915 ? -110.079 -57.859 47.346 1.00 73.88 915 THR A O 1
ATOM 6908 N N . PRO A 1 916 ? -111.658 -57.206 48.805 1.00 68.81 916 PRO A N 1
ATOM 6909 C CA . PRO A 1 916 ? -112.488 -56.193 49.466 1.00 68.81 916 PRO A CA 1
ATOM 6910 C C . PRO A 1 916 ? -111.681 -54.927 49.784 1.00 68.81 916 PRO A C 1
ATOM 6912 O O . PRO A 1 916 ? -110.467 -55.001 49.943 1.00 68.81 916 PRO A O 1
ATOM 6915 N N . THR A 1 917 ? -112.336 -53.767 49.856 1.00 75.50 917 THR A N 1
ATOM 6916 C CA . THR A 1 917 ? -111.659 -52.504 50.192 1.00 75.50 917 THR A CA 1
ATOM 6917 C C . THR A 1 917 ? -110.942 -52.641 51.542 1.00 75.50 917 THR A C 1
ATOM 6919 O O . THR A 1 917 ? -111.586 -53.097 52.492 1.00 75.50 917 THR A O 1
ATOM 6922 N N . PRO A 1 918 ? -109.656 -52.258 51.672 1.00 68.19 918 PRO A N 1
ATOM 6923 C CA . PRO A 1 918 ? -108.924 -52.411 52.927 1.00 68.19 918 PRO A CA 1
ATOM 6924 C C . PRO A 1 918 ? -109.642 -51.678 54.071 1.00 68.19 918 PRO A C 1
ATOM 6926 O O . PRO A 1 918 ? -109.876 -50.471 54.004 1.00 68.19 918 PRO A O 1
ATOM 6929 N N . GLY A 1 919 ? -110.032 -52.425 55.105 1.00 68.50 919 GLY A N 1
ATOM 6930 C CA . GLY A 1 919 ? -111.002 -52.009 56.127 1.00 68.50 919 GLY A CA 1
ATOM 6931 C C . GLY A 1 919 ? -112.279 -52.852 56.203 1.00 68.50 919 GLY A C 1
ATOM 6932 O O . GLY A 1 919 ? -113.002 -52.741 57.191 1.00 68.50 919 GLY A O 1
ATOM 6933 N N . ALA A 1 920 ? -112.582 -53.671 55.194 1.00 69.75 920 ALA A N 1
ATOM 6934 C CA . ALA A 1 920 ? -113.846 -54.399 55.111 1.00 69.75 920 ALA A CA 1
ATOM 6935 C C . ALA A 1 920 ? -113.869 -55.705 55.929 1.00 69.75 920 ALA A C 1
ATOM 6937 O O . ALA A 1 920 ? -113.008 -56.574 55.791 1.00 69.75 920 ALA A O 1
ATOM 6938 N N . THR A 1 921 ? -114.935 -55.895 56.711 1.00 69.56 921 THR A N 1
ATOM 6939 C CA . THR A 1 921 ? -115.234 -57.168 57.382 1.00 69.56 921 THR A CA 1
ATOM 6940 C C . THR A 1 921 ? -115.529 -58.262 56.354 1.00 69.56 921 THR A C 1
ATOM 6942 O O . THR A 1 921 ? -116.446 -58.121 55.544 1.00 69.56 921 THR A O 1
ATOM 6945 N N . LEU A 1 922 ? -114.800 -59.380 56.408 1.00 69.81 922 LEU A N 1
ATOM 6946 C CA . LEU A 1 922 ? -115.063 -60.526 55.533 1.00 69.81 922 LEU A CA 1
ATOM 6947 C C . LEU A 1 922 ? -116.350 -61.245 55.957 1.00 69.81 922 LEU A C 1
ATOM 6949 O O . LEU A 1 922 ? -116.518 -61.590 57.125 1.00 69.81 922 LEU A O 1
ATOM 6953 N N . THR A 1 923 ? -117.240 -61.505 55.001 1.00 70.12 923 THR A N 1
ATOM 6954 C CA . THR A 1 923 ? -118.578 -62.072 55.251 1.00 70.12 923 THR A CA 1
ATOM 6955 C C . THR A 1 923 ? -118.671 -63.584 55.031 1.00 70.12 923 THR A C 1
ATOM 6957 O O . THR A 1 923 ? -119.743 -64.161 55.200 1.00 70.12 923 THR A O 1
ATOM 6960 N N . SER A 1 924 ? -117.570 -64.252 54.668 1.00 64.75 924 SER A N 1
ATOM 6961 C CA . SER A 1 924 ? -117.530 -65.706 54.469 1.00 64.75 924 SER A CA 1
ATOM 6962 C C . SER A 1 924 ? -116.213 -66.328 54.940 1.00 64.75 924 SER A C 1
ATOM 6964 O O . SER A 1 924 ? -115.191 -65.654 55.064 1.00 64.75 924 SER A O 1
ATOM 6966 N N . SER A 1 925 ? -116.225 -67.646 55.142 1.00 63.56 925 SER A N 1
ATOM 6967 C CA . SER A 1 925 ? -115.041 -68.458 55.446 1.00 63.56 925 SER A CA 1
ATOM 6968 C C . SER A 1 925 ? -114.113 -68.701 54.242 1.00 63.56 925 SER A C 1
ATOM 6970 O O . SER A 1 925 ? -113.076 -69.342 54.404 1.00 63.56 925 SER A O 1
ATOM 6972 N N . ALA A 1 926 ? -114.456 -68.203 53.048 1.00 66.12 926 ALA A N 1
ATOM 6973 C CA . ALA A 1 926 ? -113.725 -68.432 51.801 1.00 66.12 926 ALA A CA 1
ATOM 6974 C C . ALA A 1 926 ? -113.613 -67.139 50.967 1.00 66.12 926 ALA A C 1
ATOM 6976 O O . ALA A 1 926 ? -114.202 -67.004 49.895 1.00 66.12 926 ALA A O 1
ATOM 6977 N N . GLN A 1 927 ? -112.851 -66.165 51.468 1.00 71.44 927 GLN A N 1
ATOM 6978 C CA . GLN A 1 927 ? -112.657 -64.884 50.790 1.00 71.44 927 GLN A CA 1
ATOM 6979 C C . GLN A 1 927 ? -111.636 -64.969 49.646 1.00 71.44 927 GLN A C 1
ATOM 6981 O O . GLN A 1 927 ? -110.512 -65.432 49.832 1.00 71.44 927 GLN A O 1
ATOM 6986 N N . THR A 1 928 ? -111.986 -64.405 48.487 1.00 74.69 928 THR A N 1
ATOM 6987 C CA . THR A 1 928 ? -111.004 -63.999 47.467 1.00 74.69 928 THR A CA 1
ATOM 6988 C C . THR A 1 928 ? -110.613 -62.541 47.684 1.00 74.69 928 THR A C 1
ATOM 6990 O O . THR A 1 928 ? -111.484 -61.689 47.859 1.00 74.69 928 THR A O 1
ATOM 6993 N N . PHE A 1 929 ? -109.311 -62.264 47.652 1.00 73.81 929 PHE A N 1
ATOM 6994 C CA . PHE A 1 929 ? -108.752 -60.915 47.633 1.00 73.81 929 PHE A CA 1
ATOM 6995 C C . PHE A 1 929 ? -108.194 -60.619 46.239 1.00 73.81 929 PHE A C 1
ATOM 6997 O O . PHE A 1 929 ? -107.579 -61.492 45.624 1.00 73.81 929 PHE A O 1
ATOM 7004 N N . THR A 1 930 ? -108.348 -59.384 45.773 1.00 74.94 930 THR A N 1
ATOM 7005 C CA . THR A 1 930 ? -107.632 -58.843 44.616 1.00 74.94 930 THR A CA 1
ATOM 7006 C C . THR A 1 930 ? -106.834 -57.618 45.045 1.00 74.94 930 THR A C 1
ATOM 7008 O O . THR A 1 930 ? -107.282 -56.817 45.865 1.00 74.94 930 THR A O 1
ATOM 7011 N N . TRP A 1 931 ? -105.625 -57.485 44.514 1.00 73.69 931 TRP A N 1
ATOM 7012 C CA . TRP A 1 931 ? -104.718 -56.372 44.768 1.00 73.69 931 TRP A CA 1
ATOM 7013 C C . TRP A 1 931 ? -103.951 -56.063 43.485 1.00 73.69 931 TRP A C 1
ATOM 7015 O O . TRP A 1 931 ? -103.721 -56.967 42.676 1.00 73.69 931 TRP A O 1
ATOM 7025 N N . ASP A 1 932 ? -103.552 -54.808 43.285 1.00 77.69 932 ASP A N 1
ATOM 7026 C CA . ASP A 1 932 ? -102.553 -54.510 42.263 1.00 77.69 932 ASP A CA 1
ATOM 7027 C C . ASP A 1 932 ? -101.168 -54.968 42.741 1.00 77.69 932 ASP A C 1
ATOM 7029 O O . ASP A 1 932 ? -100.891 -55.034 43.938 1.00 77.69 932 ASP A O 1
ATOM 7033 N N . ALA A 1 933 ? -100.282 -55.338 41.818 1.00 67.50 933 ALA A N 1
ATOM 7034 C CA . ALA A 1 933 ? -98.966 -55.868 42.181 1.00 67.50 933 ALA A CA 1
ATOM 7035 C C . ALA A 1 933 ? -98.007 -54.800 42.756 1.00 67.50 933 ALA A C 1
ATOM 7037 O O . ALA A 1 933 ? -96.863 -55.122 43.081 1.00 67.50 933 ALA A O 1
ATOM 7038 N N . GLY A 1 934 ? -98.445 -53.539 42.861 1.00 74.50 934 GLY A N 1
ATOM 7039 C CA . GLY A 1 934 ? -97.565 -52.382 42.961 1.00 74.50 934 GLY A CA 1
ATOM 7040 C C . GLY A 1 934 ? -96.646 -52.249 41.742 1.00 74.50 934 GLY A C 1
ATOM 7041 O O . GLY A 1 934 ? -96.910 -52.802 40.673 1.00 74.50 934 GLY A O 1
ATOM 7042 N N . VAL A 1 935 ? -95.550 -51.515 41.914 1.00 76.88 935 VAL A N 1
ATOM 7043 C CA . VAL A 1 935 ? -94.414 -51.471 40.981 1.00 76.88 935 VAL A CA 1
ATOM 7044 C C . VAL A 1 935 ? -93.136 -51.579 41.811 1.00 76.88 935 VAL A C 1
ATOM 7046 O O . VAL A 1 935 ? -93.035 -50.942 42.860 1.00 76.88 935 VAL A O 1
ATOM 7049 N N . ASN A 1 936 ? -92.197 -52.425 41.379 1.00 66.00 936 ASN A N 1
ATOM 7050 C CA . ASN A 1 936 ? -90.947 -52.757 42.083 1.00 66.00 936 ASN A CA 1
ATOM 7051 C C . ASN A 1 936 ? -91.120 -53.339 43.501 1.00 66.00 936 ASN A C 1
ATOM 7053 O O . ASN A 1 936 ? -90.195 -53.357 44.313 1.00 66.00 936 ASN A O 1
ATOM 7057 N N . VAL A 1 937 ? -92.302 -53.887 43.799 1.00 64.25 937 VAL A N 1
ATOM 7058 C CA . VAL A 1 937 ? -92.600 -54.549 45.074 1.00 64.25 937 VAL A CA 1
ATOM 7059 C C . VAL A 1 937 ? -91.994 -55.954 45.089 1.00 64.25 937 VAL A C 1
ATOM 7061 O O . VAL A 1 937 ? -92.599 -56.928 44.646 1.00 64.25 937 VAL A O 1
ATOM 7064 N N . THR A 1 938 ? -90.793 -56.078 45.654 1.00 62.84 938 THR A N 1
ATOM 7065 C CA . THR A 1 938 ? -90.075 -57.362 45.789 1.00 62.84 938 THR A CA 1
ATOM 7066 C C . THR A 1 938 ? -90.731 -58.339 46.774 1.00 62.84 938 THR A C 1
ATOM 7068 O O . THR A 1 938 ? -90.424 -59.533 46.764 1.00 62.84 938 THR A O 1
ATOM 7071 N N . ARG A 1 939 ? -91.648 -57.862 47.631 1.00 61.91 939 ARG A N 1
ATOM 7072 C CA . ARG A 1 939 ? -92.423 -58.691 48.563 1.00 61.91 939 ARG A CA 1
ATOM 7073 C C . ARG A 1 939 ? -93.745 -58.029 48.951 1.00 61.91 939 ARG A C 1
ATOM 7075 O O . ARG A 1 939 ? -93.742 -56.970 49.569 1.00 61.91 939 ARG A O 1
ATOM 7082 N N . THR A 1 940 ? -94.866 -58.694 48.688 1.00 60.06 940 THR A N 1
ATOM 7083 C CA . THR A 1 940 ? -96.168 -58.334 49.271 1.00 60.06 940 THR A CA 1
ATOM 7084 C C . THR A 1 940 ? -96.418 -59.079 50.586 1.00 60.06 940 THR A C 1
ATOM 7086 O O . THR A 1 940 ? -95.863 -60.151 50.848 1.00 60.06 940 THR A O 1
ATOM 7089 N N . LYS A 1 941 ? -97.275 -58.496 51.425 1.00 62.31 941 LYS A N 1
ATOM 7090 C CA . LYS A 1 941 ? -97.850 -59.094 52.632 1.00 62.31 941 LYS A CA 1
ATOM 7091 C C . LYS A 1 941 ? -99.297 -58.606 52.717 1.00 62.31 941 LYS A C 1
ATOM 7093 O O . LYS A 1 941 ? -99.548 -57.437 52.447 1.00 62.31 941 LYS A O 1
ATOM 7098 N N . ILE A 1 942 ? -100.221 -59.494 53.066 1.00 61.97 942 ILE A N 1
ATOM 7099 C CA . ILE A 1 942 ? -101.613 -59.153 53.384 1.00 61.97 942 ILE A CA 1
ATOM 7100 C C . ILE A 1 942 ? -101.794 -59.489 54.858 1.00 61.97 942 ILE A C 1
ATOM 7102 O O . ILE A 1 942 ? -101.335 -60.544 55.303 1.00 61.97 942 ILE A O 1
ATOM 7106 N N . ASP A 1 943 ? -102.389 -58.571 55.610 1.00 63.16 943 ASP A N 1
ATOM 7107 C CA . ASP A 1 943 ? -102.441 -58.624 57.065 1.00 63.16 943 ASP A CA 1
ATOM 7108 C C . ASP A 1 943 ? -103.874 -58.807 57.553 1.00 63.16 943 ASP A C 1
ATOM 7110 O O . ASP A 1 943 ? -104.758 -58.012 57.269 1.00 63.16 943 ASP A O 1
ATOM 7114 N N . ILE A 1 944 ? -104.095 -59.911 58.263 1.00 62.03 944 ILE A N 1
ATOM 7115 C CA . ILE A 1 944 ? -105.414 -60.465 58.565 1.00 62.03 944 ILE A CA 1
ATOM 7116 C C . ILE A 1 944 ? -105.441 -60.733 60.076 1.00 62.03 944 ILE A C 1
ATOM 7118 O O . ILE A 1 944 ? -104.696 -61.595 60.550 1.00 62.03 944 ILE A O 1
ATOM 7122 N N . GLY A 1 945 ? -106.218 -59.958 60.846 1.00 62.25 945 GLY A N 1
ATOM 7123 C CA . GLY A 1 945 ? -106.178 -59.979 62.320 1.00 62.25 945 GLY A CA 1
ATOM 7124 C C . GLY A 1 945 ? -107.517 -59.810 63.038 1.00 62.25 945 GLY A C 1
ATOM 7125 O O . GLY A 1 945 ? -108.443 -60.503 62.639 1.00 62.25 945 GLY A O 1
ATOM 7126 N N . SER A 1 946 ? -107.583 -58.981 64.105 1.00 58.22 946 SER A N 1
ATOM 7127 C CA . SER A 1 946 ? -108.564 -58.976 65.232 1.00 58.22 946 SER A CA 1
ATOM 7128 C C . SER A 1 946 ? -109.779 -58.048 65.173 1.00 58.22 946 SER A C 1
ATOM 7130 O O . SER A 1 946 ? -110.837 -58.375 65.706 1.00 58.22 946 SER A O 1
ATOM 7132 N N . ALA A 1 947 ? -109.605 -56.889 64.564 1.00 56.28 947 ALA A N 1
ATOM 7133 C CA . ALA A 1 947 ? -110.638 -55.955 64.142 1.00 56.28 947 ALA A CA 1
ATOM 7134 C C . ALA A 1 947 ? -110.096 -55.247 62.884 1.00 56.28 947 ALA A C 1
ATOM 7136 O O . ALA A 1 947 ? -108.891 -55.369 62.623 1.00 56.28 947 ALA A O 1
ATOM 7137 N N . PRO A 1 948 ? -110.903 -54.466 62.139 1.00 57.41 948 PRO A N 1
ATOM 7138 C CA . PRO A 1 948 ? -110.419 -53.624 61.043 1.00 57.41 948 PRO A CA 1
ATOM 7139 C C . PRO A 1 948 ? -109.305 -52.645 61.471 1.00 57.41 948 PRO A C 1
ATOM 7141 O O . PRO A 1 948 ? -109.524 -51.457 61.715 1.00 57.41 948 PRO A O 1
ATOM 7144 N N . GLY A 1 949 ? -108.061 -53.125 61.499 1.00 56.41 949 GLY A N 1
ATOM 7145 C CA . GLY A 1 949 ? -106.866 -52.454 62.027 1.00 56.41 949 GLY A CA 1
ATOM 7146 C C . GLY A 1 949 ? -105.743 -53.392 62.492 1.00 56.41 949 GLY A C 1
ATOM 7147 O O . GLY A 1 949 ? -104.643 -52.908 62.738 1.00 56.41 949 GLY A O 1
ATOM 7148 N N . LEU A 1 950 ? -105.998 -54.698 62.633 1.00 53.69 950 LEU A N 1
ATOM 7149 C CA . LEU A 1 950 ? -105.100 -55.643 63.309 1.00 53.69 950 LEU A CA 1
ATOM 7150 C C . LEU A 1 950 ? -104.663 -56.804 62.395 1.00 53.69 950 LEU A C 1
ATOM 7152 O O . LEU A 1 950 ? -105.276 -57.051 61.358 1.00 53.69 950 LEU A O 1
ATOM 7156 N N . ALA A 1 951 ? -103.586 -57.503 62.778 1.00 53.50 951 ALA A N 1
ATOM 7157 C CA . ALA A 1 951 ? -102.811 -58.384 61.897 1.00 53.50 951 ALA A CA 1
ATOM 7158 C C . ALA A 1 951 ? -102.176 -59.578 62.650 1.00 53.50 951 ALA A C 1
ATOM 7160 O O . ALA A 1 951 ? -101.111 -59.428 63.248 1.00 53.50 951 ALA A O 1
ATOM 7161 N N . ASP A 1 952 ? -102.800 -60.765 62.631 1.00 53.56 952 ASP A N 1
ATOM 7162 C CA . ASP A 1 952 ? -102.516 -61.809 63.636 1.00 53.56 952 ASP A CA 1
ATOM 7163 C C . ASP A 1 952 ? -101.715 -63.039 63.159 1.00 53.56 952 ASP A C 1
ATOM 7165 O O . ASP A 1 952 ? -101.149 -63.741 64.001 1.00 53.56 952 ASP A O 1
ATOM 7169 N N . ILE A 1 953 ? -101.611 -63.338 61.851 1.00 51.00 953 ILE A N 1
ATOM 7170 C CA . ILE A 1 953 ? -100.808 -64.488 61.366 1.00 51.00 953 ILE A CA 1
ATOM 7171 C C . ILE A 1 953 ? -100.010 -64.178 60.088 1.00 51.00 953 ILE A C 1
ATOM 7173 O O . ILE A 1 953 ? -100.569 -63.962 59.018 1.00 51.00 953 ILE A O 1
ATOM 7177 N N . TYR A 1 954 ? -98.682 -64.320 60.169 1.00 40.41 954 TYR A N 1
ATOM 7178 C CA . TYR A 1 954 ? -97.772 -64.427 59.020 1.00 40.41 954 TYR A CA 1
ATOM 7179 C C . TYR A 1 954 ? -96.593 -65.363 59.361 1.00 40.41 954 TYR A C 1
ATOM 7181 O O . TYR A 1 954 ? -96.208 -65.489 60.520 1.00 40.41 954 TYR A O 1
ATOM 7189 N N . GLN A 1 955 ? -96.033 -66.054 58.361 1.00 40.97 955 GLN A N 1
ATOM 7190 C CA . GLN A 1 955 ? -94.853 -66.941 58.475 1.00 40.97 955 GLN A CA 1
ATOM 7191 C C . GLN A 1 955 ? -94.892 -68.055 59.552 1.00 40.97 955 GLN A C 1
ATOM 7193 O O . GLN A 1 955 ? -93.887 -68.409 60.163 1.00 40.97 955 GLN A O 1
ATOM 7198 N N . GLY A 1 956 ? -96.024 -68.754 59.658 1.00 41.09 956 GLY A N 1
ATOM 7199 C CA . GLY A 1 956 ? -95.966 -70.220 59.757 1.00 41.09 956 GLY A CA 1
ATOM 7200 C C . GLY A 1 956 ? -95.876 -70.880 61.139 1.00 41.09 956 GLY A C 1
ATOM 7201 O O . GLY A 1 956 ? -95.786 -72.107 61.171 1.00 41.09 956 GLY A O 1
ATOM 7202 N N . ARG A 1 957 ? -95.953 -70.145 62.261 1.00 34.34 957 ARG A N 1
ATOM 7203 C CA . ARG A 1 957 ? -96.380 -70.668 63.588 1.00 34.34 957 ARG A CA 1
ATOM 7204 C C . ARG A 1 957 ? -96.612 -69.520 64.595 1.00 34.34 957 ARG A C 1
ATOM 7206 O O . ARG A 1 957 ? -95.822 -68.590 64.628 1.00 34.34 957 ARG A O 1
ATOM 7213 N N . ARG A 1 958 ? -97.631 -69.555 65.468 1.00 36.50 958 ARG A N 1
ATOM 7214 C CA . ARG A 1 958 ? -98.673 -70.587 65.669 1.00 36.50 958 ARG A CA 1
ATOM 7215 C C . ARG A 1 958 ? -99.918 -70.009 66.365 1.00 36.50 958 ARG A C 1
ATOM 7217 O O . ARG A 1 958 ? -99.803 -69.548 67.493 1.00 36.50 958 ARG A O 1
ATOM 7224 N N . LEU A 1 959 ? -101.091 -70.190 65.761 1.00 41.41 959 LEU A N 1
ATOM 7225 C CA . LEU A 1 959 ? -102.370 -70.383 66.461 1.00 41.41 959 LEU A CA 1
ATOM 7226 C C . LEU A 1 959 ? -103.127 -71.556 65.803 1.00 41.41 959 LEU A C 1
ATOM 7228 O O . LEU A 1 959 ? -102.629 -72.150 64.846 1.00 41.41 959 LEU A O 1
ATOM 7232 N N . SER A 1 960 ? -104.231 -71.987 66.414 1.00 40.50 960 SER A N 1
ATOM 7233 C CA . SER A 1 960 ? -104.595 -73.412 66.521 1.00 40.50 960 SER A CA 1
ATOM 7234 C C . SER A 1 960 ? -105.057 -74.127 65.247 1.00 40.50 960 SER A C 1
ATOM 7236 O O . SER A 1 960 ? -104.964 -75.352 65.201 1.00 40.50 960 SER A O 1
ATOM 7238 N N . THR A 1 961 ? -105.541 -73.405 64.235 1.00 41.22 961 THR A N 1
ATOM 7239 C CA . THR A 1 961 ? -106.257 -73.992 63.088 1.00 41.22 961 THR A CA 1
ATOM 7240 C C . THR A 1 961 ? -105.690 -73.454 61.778 1.00 41.22 961 THR A C 1
ATOM 7242 O O . THR A 1 961 ? -105.635 -72.243 61.579 1.00 41.22 961 THR A O 1
ATOM 7245 N N . VAL A 1 962 ? -105.262 -74.346 60.879 1.00 34.22 962 VAL A N 1
ATOM 7246 C CA . VAL A 1 962 ? -104.680 -73.983 59.577 1.00 34.22 962 VAL A CA 1
ATOM 7247 C C . VAL A 1 962 ? -105.670 -74.302 58.463 1.00 34.22 962 VAL A C 1
ATOM 7249 O O . VAL A 1 962 ? -105.987 -75.467 58.238 1.00 34.22 962 VAL A O 1
ATOM 7252 N N . TYR A 1 963 ? -106.090 -73.274 57.727 1.00 42.75 963 TYR A N 1
ATOM 7253 C CA . TYR A 1 963 ? -106.758 -73.426 56.434 1.00 42.75 963 TYR A CA 1
ATOM 7254 C C . TYR A 1 963 ? -105.714 -73.345 55.303 1.00 42.75 963 TYR A C 1
ATOM 7256 O O . TYR A 1 963 ? -104.822 -72.492 55.365 1.00 42.75 963 TYR A O 1
ATOM 7264 N N . PRO A 1 964 ? -105.774 -74.209 54.273 1.00 36.88 964 PRO A N 1
ATOM 7265 C CA . PRO A 1 964 ? -104.810 -74.190 53.177 1.00 36.88 964 PRO A CA 1
ATOM 7266 C C . PRO A 1 964 ? -105.083 -73.029 52.206 1.00 36.88 964 PRO A C 1
ATOM 7268 O O . PRO A 1 964 ? -105.980 -73.097 51.370 1.00 36.88 964 PRO A O 1
ATOM 7271 N N . LEU A 1 965 ? -104.261 -71.978 52.268 1.00 44.09 965 LEU A N 1
ATOM 7272 C CA . LEU A 1 965 ? -104.234 -70.900 51.270 1.00 44.09 965 LEU A CA 1
ATOM 7273 C C . LEU A 1 965 ? -103.587 -71.376 49.955 1.00 44.09 965 LEU A C 1
ATOM 7275 O O . LEU A 1 965 ? -102.415 -71.118 49.677 1.00 44.09 965 LEU A O 1
ATOM 7279 N N . THR A 1 966 ? -104.356 -72.074 49.120 1.00 38.47 966 THR A N 1
ATOM 7280 C CA . THR A 1 966 ? -103.981 -72.380 47.731 1.00 38.47 966 THR A CA 1
ATOM 7281 C C . THR A 1 966 ? -104.162 -71.155 46.834 1.00 38.47 966 THR A C 1
ATOM 7283 O O . THR A 1 966 ? -105.281 -70.691 46.644 1.00 38.47 966 THR A O 1
ATOM 7286 N N . GLY A 1 967 ? -103.072 -70.655 46.243 1.00 48.12 967 GLY A N 1
ATOM 7287 C CA . GLY A 1 967 ? -103.117 -69.593 45.224 1.00 48.12 967 GLY A CA 1
ATOM 7288 C C . GLY A 1 967 ? -101.855 -68.730 45.152 1.00 48.12 967 GLY A C 1
ATOM 7289 O O . GLY A 1 967 ? -101.422 -68.364 44.060 1.00 48.12 967 GLY A O 1
ATOM 7290 N N . ILE A 1 968 ? -101.209 -68.464 46.292 1.00 44.84 968 ILE A N 1
ATOM 7291 C CA . ILE A 1 968 ? -99.973 -67.667 46.350 1.00 44.84 968 ILE A CA 1
ATOM 7292 C C . ILE A 1 968 ? -98.819 -68.481 45.738 1.00 44.84 968 ILE A C 1
ATOM 7294 O O . ILE A 1 968 ? -98.288 -69.399 46.363 1.00 44.84 968 ILE A O 1
ATOM 7298 N N . ARG A 1 969 ? -98.434 -68.164 44.493 1.00 33.78 969 ARG A N 1
ATOM 7299 C CA . ARG A 1 969 ? -97.396 -68.889 43.737 1.00 33.78 969 ARG A CA 1
ATOM 7300 C C . ARG A 1 969 ? -95.981 -68.608 44.260 1.00 33.78 969 ARG A C 1
ATOM 7302 O O . ARG A 1 969 ? -95.240 -67.819 43.682 1.00 33.78 969 ARG A O 1
ATOM 7309 N N . SER A 1 970 ? -95.549 -69.328 45.289 1.00 45.66 970 SER A N 1
ATOM 7310 C CA . SER A 1 970 ? -94.145 -69.363 45.724 1.00 45.66 970 SER A CA 1
ATOM 7311 C C . SER A 1 970 ? -93.278 -70.287 44.845 1.00 45.66 970 SER A C 1
ATOM 7313 O O . SER A 1 970 ? -92.775 -71.314 45.298 1.00 45.66 970 SER A O 1
ATOM 7315 N N . ARG A 1 971 ? -93.069 -69.928 43.568 1.00 33.41 971 ARG A N 1
ATOM 7316 C CA . ARG A 1 971 ? -92.044 -70.571 42.720 1.00 33.41 971 ARG A CA 1
ATOM 7317 C C . ARG A 1 971 ? -91.299 -69.602 41.810 1.00 33.41 971 ARG A C 1
ATOM 7319 O O . ARG A 1 971 ? -91.843 -69.123 40.821 1.00 33.41 971 ARG A O 1
ATOM 7326 N N . CYS A 1 972 ? -90.003 -69.469 42.071 1.00 41.44 972 CYS A N 1
ATOM 7327 C CA . CYS A 1 972 ? -89.027 -69.143 41.041 1.00 41.44 972 CYS A CA 1
ATOM 7328 C C . CYS A 1 972 ? -88.820 -70.347 40.099 1.00 41.44 972 CYS A C 1
ATOM 7330 O O . CYS A 1 972 ? -88.743 -71.483 40.565 1.00 41.44 972 CYS A O 1
ATOM 7332 N N . GLY A 1 973 ? -88.605 -70.065 38.810 1.00 39.72 973 GLY A N 1
ATOM 7333 C CA . GLY A 1 973 ? -87.691 -70.821 37.942 1.00 39.72 973 GLY A CA 1
ATOM 7334 C C . GLY A 1 973 ? -88.196 -72.077 37.213 1.00 39.72 973 GLY A C 1
ATOM 7335 O O . GLY A 1 973 ? -88.526 -73.082 37.835 1.00 39.72 973 GLY A O 1
ATOM 7336 N N . SER A 1 974 ? -88.074 -72.051 35.875 1.00 27.95 974 SER A N 1
ATOM 7337 C CA . SER A 1 974 ? -87.526 -73.136 35.023 1.00 27.95 974 SER A CA 1
ATOM 7338 C C . SER A 1 974 ? -87.541 -72.692 33.539 1.00 27.95 974 SER A C 1
ATOM 7340 O O . SER A 1 974 ? -88.627 -72.505 33.009 1.00 27.95 974 SER A O 1
ATOM 7342 N N . ARG A 1 975 ? -86.388 -72.414 32.889 1.00 27.61 975 ARG A N 1
ATOM 7343 C CA . ARG A 1 975 ? -85.550 -73.329 32.041 1.00 27.61 975 ARG A CA 1
ATOM 7344 C C . ARG A 1 975 ? -85.842 -73.168 30.520 1.00 27.61 975 ARG A C 1
ATOM 7346 O O . ARG A 1 975 ? -86.900 -72.627 30.230 1.00 27.61 975 ARG A O 1
ATOM 7353 N N . PRO A 1 976 ? -85.029 -73.694 29.560 1.00 39.69 976 PRO A N 1
ATOM 7354 C CA . PRO A 1 976 ? -83.646 -74.239 29.619 1.00 39.69 976 PRO A CA 1
ATOM 7355 C C . PRO A 1 976 ? -82.673 -73.817 28.464 1.00 39.69 976 PRO A C 1
ATOM 7357 O O . PRO A 1 976 ? -83.131 -73.493 27.383 1.00 39.69 976 PRO A O 1
ATOM 7360 N N . ARG A 1 977 ? -81.356 -74.085 28.647 1.00 27.67 977 ARG A N 1
ATOM 7361 C CA . ARG A 1 977 ? -80.325 -74.481 27.627 1.00 27.67 977 ARG A CA 1
ATOM 7362 C C . ARG A 1 977 ? -79.993 -73.520 26.450 1.00 27.67 977 ARG A C 1
ATOM 7364 O O . ARG A 1 977 ? -80.863 -72.850 25.928 1.00 27.67 977 ARG A O 1
ATOM 7371 N N . LEU A 1 978 ? -78.769 -73.478 25.895 1.00 29.69 978 LEU A N 1
ATOM 7372 C CA . LEU A 1 978 ? -77.457 -74.109 26.207 1.00 29.69 978 LEU A CA 1
ATOM 7373 C C . LEU A 1 978 ? -76.473 -72.971 26.647 1.00 29.69 978 LEU A C 1
ATOM 7375 O O . LEU A 1 978 ? -76.961 -72.104 27.359 1.00 29.69 978 LEU A O 1
ATOM 7379 N N . MET A 1 979 ? -75.167 -72.801 26.341 1.00 31.39 979 MET A N 1
ATOM 7380 C CA . MET A 1 979 ? -73.920 -73.607 26.153 1.00 31.39 979 MET A CA 1
ATOM 7381 C C . MET A 1 979 ? -72.729 -72.635 26.448 1.00 31.39 979 MET A C 1
ATOM 7383 O O . MET A 1 979 ? -72.923 -71.436 26.306 1.00 31.39 979 MET A O 1
ATOM 7387 N N . GLY A 1 980 ? -71.491 -72.995 26.823 1.00 30.08 980 GLY A N 1
ATOM 7388 C CA . GLY A 1 980 ? -70.901 -74.262 27.280 1.00 30.08 980 GLY A CA 1
ATOM 7389 C C . GLY A 1 980 ? -69.353 -74.264 27.196 1.00 30.08 980 GLY A C 1
ATOM 7390 O O . GLY A 1 980 ? -68.818 -74.001 26.128 1.00 30.08 980 GLY A O 1
ATOM 7391 N N . SER A 1 981 ? -68.657 -74.658 28.283 1.00 32.09 981 SER A N 1
ATOM 7392 C CA . SER A 1 981 ? -67.174 -74.782 28.454 1.00 32.09 981 SER A CA 1
ATOM 7393 C C . SER A 1 981 ? -66.360 -73.457 28.527 1.00 32.09 981 SER A C 1
ATOM 7395 O O . SER A 1 981 ? -66.725 -72.497 27.868 1.00 32.09 981 SER A O 1
ATOM 7397 N N . SER A 1 982 ? -65.262 -73.316 29.300 1.00 30.34 982 SER A N 1
ATOM 7398 C CA . SER A 1 982 ? -64.786 -74.087 30.477 1.00 30.34 982 SER A CA 1
ATOM 7399 C C . SER A 1 982 ? -63.747 -73.326 31.340 1.00 30.34 982 SER A C 1
ATOM 7401 O O . SER A 1 982 ? -63.085 -72.421 30.849 1.00 30.34 982 SER A O 1
ATOM 7403 N N . LYS A 1 983 ? -63.538 -73.830 32.572 1.00 30.67 983 LYS A N 1
ATOM 7404 C CA . LYS A 1 983 ? -62.419 -73.584 33.518 1.00 30.67 983 LYS A CA 1
ATOM 7405 C C . LYS A 1 983 ? -62.321 -72.218 34.237 1.00 30.67 983 LYS A C 1
ATOM 7407 O O . LYS A 1 983 ? -62.756 -71.178 33.774 1.00 30.67 983 LYS A O 1
ATOM 7412 N N . ALA A 1 984 ? -61.739 -72.319 35.432 1.00 28.89 984 ALA A N 1
ATOM 7413 C CA . ALA A 1 984 ? -61.385 -71.318 36.451 1.00 28.89 984 ALA A CA 1
ATOM 7414 C C . ALA A 1 984 ? -60.028 -71.798 37.062 1.00 28.89 984 ALA A C 1
ATOM 7416 O O . ALA A 1 984 ? -59.497 -72.777 36.517 1.00 28.89 984 ALA A O 1
ATOM 7417 N N . PRO A 1 985 ? -59.481 -71.291 38.195 1.00 59.28 985 PRO A N 1
ATOM 7418 C CA . PRO A 1 985 ? -59.815 -70.139 39.062 1.00 59.28 985 PRO A CA 1
ATOM 7419 C C . PRO A 1 985 ? -58.618 -69.122 39.078 1.00 59.28 985 PRO A C 1
ATOM 7421 O O . PRO A 1 985 ? -57.899 -69.102 38.089 1.00 59.28 985 PRO A O 1
ATOM 7424 N N . THR A 1 986 ? -58.321 -68.196 40.013 1.00 30.02 986 THR A N 1
ATOM 7425 C CA . THR A 1 986 ? -58.538 -68.047 41.477 1.00 30.02 986 THR A CA 1
ATOM 7426 C C . THR A 1 986 ? -58.479 -66.584 41.967 1.00 30.02 986 THR A C 1
ATOM 7428 O O . THR A 1 986 ? -57.576 -65.840 41.597 1.00 30.02 986 THR A O 1
ATOM 7431 N N . THR A 1 987 ? -59.351 -66.219 42.914 1.00 34.59 987 THR A N 1
ATOM 7432 C CA . THR A 1 987 ? -59.181 -65.131 43.917 1.00 34.59 987 THR A CA 1
ATOM 7433 C C . THR A 1 987 ? -58.116 -65.525 44.973 1.00 34.59 987 THR A C 1
ATOM 7435 O O . THR A 1 987 ? -57.861 -66.731 45.058 1.00 34.59 987 THR A O 1
ATOM 7438 N N . PRO A 1 988 ? -57.524 -64.630 45.824 1.00 48.97 988 PRO A N 1
ATOM 7439 C CA . PRO A 1 988 ? -58.268 -64.095 46.996 1.00 48.97 988 PRO A CA 1
ATOM 7440 C C . PRO A 1 988 ? -57.771 -62.805 47.745 1.00 48.97 988 PRO A C 1
ATOM 7442 O O . PRO A 1 988 ? -56.595 -62.665 48.053 1.00 48.97 988 PRO A O 1
ATOM 7445 N N . THR A 1 989 ? -58.724 -62.034 48.318 1.00 32.03 989 THR A N 1
ATOM 7446 C CA . THR A 1 989 ? -58.675 -61.419 49.694 1.00 32.03 989 THR A CA 1
ATOM 7447 C C . THR A 1 989 ? -57.679 -60.254 50.015 1.00 32.03 989 THR A C 1
ATOM 7449 O O . THR A 1 989 ? -56.709 -60.086 49.298 1.00 32.03 989 THR A O 1
ATOM 7452 N N . ARG A 1 990 ? -57.820 -59.396 51.063 1.00 30.02 990 ARG A N 1
ATOM 7453 C CA . ARG A 1 990 ? -58.846 -59.195 52.137 1.00 30.02 990 ARG A CA 1
ATOM 7454 C C . ARG A 1 990 ? -58.744 -57.825 52.874 1.00 30.02 990 ARG A C 1
ATOM 7456 O O . ARG A 1 990 ? -57.651 -57.293 52.977 1.00 30.02 990 ARG A O 1
ATOM 7463 N N . HIS A 1 991 ? -59.836 -57.472 53.586 1.00 29.19 991 HIS A N 1
ATOM 7464 C CA . HIS A 1 991 ? -59.913 -56.761 54.900 1.00 29.19 991 HIS A CA 1
ATOM 7465 C C . HIS A 1 991 ? -59.598 -55.246 55.025 1.00 29.19 991 HIS A C 1
ATOM 7467 O O . HIS A 1 991 ? -58.812 -54.725 54.252 1.00 29.19 991 HIS A O 1
ATOM 7473 N N . SER A 1 992 ? -60.090 -54.495 56.040 1.00 28.55 992 SER A N 1
ATOM 7474 C CA . SER A 1 992 ? -61.369 -54.539 56.819 1.00 28.55 992 SER A CA 1
ATOM 7475 C C . SER A 1 992 ? -61.473 -53.416 57.887 1.00 28.55 992 SER A C 1
ATOM 7477 O O . SER A 1 992 ? -60.489 -53.186 58.581 1.00 28.55 992 SER A O 1
ATOM 7479 N N . HIS A 1 993 ? -62.701 -52.927 58.156 1.00 31.27 993 HIS A N 1
ATOM 7480 C CA . HIS A 1 993 ? -63.162 -52.195 59.375 1.00 31.27 993 HIS A CA 1
ATOM 7481 C C . HIS A 1 993 ? -62.658 -50.731 59.541 1.00 31.27 993 HIS A C 1
ATOM 7483 O O . HIS A 1 993 ? -61.535 -50.434 59.165 1.00 31.27 993 HIS A O 1
ATOM 7489 N N . SER A 1 994 ? -63.424 -49.701 59.964 1.00 29.47 994 SER A N 1
ATOM 7490 C CA . SER A 1 994 ? -64.568 -49.524 60.908 1.00 29.47 994 SER A CA 1
ATOM 7491 C C . SER A 1 994 ? -64.169 -49.553 62.400 1.00 29.47 994 SER A C 1
ATOM 7493 O O . SER A 1 994 ? -63.363 -50.388 62.782 1.00 29.47 994 SER A O 1
ATOM 7495 N N . SER A 1 995 ? -64.721 -48.781 63.348 1.00 29.72 995 SER A N 1
ATOM 7496 C CA . SER A 1 995 ? -65.650 -47.624 63.377 1.00 29.72 995 SER A CA 1
ATOM 7497 C C . SER A 1 995 ? -65.791 -47.151 64.851 1.00 29.72 995 SER A C 1
ATOM 7499 O O . SER A 1 995 ? -65.153 -47.712 65.740 1.00 29.72 995 SER A O 1
ATOM 7501 N N . THR A 1 996 ? -66.635 -46.153 65.140 1.00 35.16 996 THR A N 1
ATOM 7502 C CA . THR A 1 996 ? -66.815 -45.527 66.473 1.00 35.16 996 THR A CA 1
ATOM 7503 C C . THR A 1 996 ? -67.589 -46.364 67.526 1.00 35.16 996 THR A C 1
ATOM 7505 O O . THR A 1 996 ? -67.991 -47.504 67.301 1.00 35.16 996 THR A O 1
ATOM 7508 N N . THR A 1 997 ? -67.759 -45.800 68.730 1.00 33.59 997 THR A N 1
ATOM 7509 C CA . THR A 1 997 ? -68.048 -46.465 70.022 1.00 33.59 997 THR A CA 1
ATOM 7510 C C . THR A 1 997 ? -69.533 -46.536 70.464 1.00 33.59 997 THR A C 1
ATOM 7512 O O . THR A 1 997 ? -70.229 -45.544 70.343 1.00 33.59 997 THR A O 1
ATOM 7515 N N . ARG A 1 998 ? -69.932 -47.654 71.129 1.00 32.19 998 ARG A N 1
ATOM 7516 C CA . ARG A 1 998 ? -70.776 -47.806 72.377 1.00 32.19 998 ARG A CA 1
ATOM 7517 C C . ARG A 1 998 ? -72.124 -47.013 72.549 1.00 32.19 998 ARG A C 1
ATOM 7519 O O . ARG A 1 998 ? -72.156 -45.831 72.280 1.00 32.19 998 ARG A O 1
ATOM 7526 N N . ARG A 1 999 ? -73.237 -47.498 73.172 1.00 34.78 999 ARG A N 1
ATOM 7527 C CA . ARG A 1 999 ? -73.634 -48.765 73.883 1.00 34.78 999 ARG A CA 1
ATOM 7528 C C . ARG A 1 999 ? -75.140 -48.759 74.353 1.00 34.78 999 ARG A C 1
ATOM 7530 O O . ARG A 1 999 ? -75.594 -47.709 74.782 1.00 34.78 999 ARG A O 1
ATOM 7537 N N . SER A 1 1000 ? -75.793 -49.940 74.525 1.00 32.66 1000 SER A N 1
ATOM 7538 C CA . SER A 1 1000 ? -76.910 -50.294 75.500 1.00 32.66 1000 SER A CA 1
ATOM 7539 C C . SER A 1 1000 ? -78.356 -49.687 75.360 1.00 32.66 1000 SER A C 1
ATOM 7541 O O . SER A 1 1000 ? -78.454 -48.576 74.876 1.00 32.66 1000 SER A O 1
ATOM 7543 N N . TYR A 1 1001 ? -79.523 -50.277 75.777 1.00 30.55 1001 TYR A N 1
ATOM 7544 C CA . TYR A 1 1001 ? -79.939 -51.596 76.382 1.00 30.55 1001 TYR A CA 1
ATOM 7545 C C . TYR A 1 1001 ? -81.502 -51.888 76.418 1.00 30.55 1001 TYR A C 1
ATOM 7547 O O . TYR A 1 1001 ? -82.240 -50.952 76.678 1.00 30.55 1001 TYR A O 1
ATOM 7555 N N . ARG A 1 1002 ? -81.956 -53.184 76.377 1.00 32.19 1002 ARG A N 1
ATOM 7556 C CA . ARG A 1 1002 ? -83.237 -53.840 76.911 1.00 32.19 1002 ARG A CA 1
ATOM 7557 C C . ARG A 1 1002 ? -84.662 -53.315 76.490 1.00 32.19 1002 ARG A C 1
ATOM 7559 O O . ARG A 1 1002 ? -84.751 -52.179 76.078 1.00 32.19 1002 ARG A O 1
ATOM 7566 N N . ARG A 1 1003 ? -85.861 -53.953 76.656 1.00 31.61 1003 ARG A N 1
ATOM 7567 C CA . ARG A 1 1003 ? -86.540 -55.318 76.719 1.00 31.61 1003 ARG A CA 1
ATOM 7568 C C . ARG A 1 1003 ? -88.086 -55.067 76.975 1.00 31.61 1003 ARG A C 1
ATOM 7570 O O . ARG A 1 1003 ? -88.372 -53.972 77.429 1.00 31.61 1003 ARG A O 1
ATOM 7577 N N . SER A 1 1004 ? -89.125 -55.944 76.892 1.00 29.28 1004 SER A N 1
ATOM 7578 C CA . SER A 1 1004 ? -89.472 -57.228 76.198 1.00 29.28 1004 SER A CA 1
ATOM 7579 C C . SER A 1 1004 ? -90.865 -57.813 76.653 1.00 29.28 1004 SER A C 1
ATOM 7581 O O . SER A 1 1004 ? -91.090 -57.828 77.856 1.00 29.28 1004 SER A O 1
ATOM 7583 N N . ALA A 1 1005 ? -91.661 -58.468 75.762 1.00 29.78 1005 ALA A N 1
ATOM 7584 C CA . ALA A 1 1005 ? -92.841 -59.391 75.994 1.00 29.78 1005 ALA A CA 1
ATOM 7585 C C . ALA A 1 1005 ? -94.241 -58.795 76.397 1.00 29.78 1005 ALA A C 1
ATOM 7587 O O . ALA A 1 1005 ? -94.249 -57.721 76.979 1.00 29.78 1005 ALA A O 1
ATOM 7588 N N . ARG A 1 1006 ? -95.451 -59.404 76.192 1.00 30.06 1006 ARG A N 1
ATOM 7589 C CA . ARG A 1 1006 ? -96.019 -60.516 75.337 1.00 30.06 1006 ARG A CA 1
ATOM 7590 C C . ARG A 1 1006 ? -97.597 -60.504 75.303 1.00 30.06 1006 ARG A C 1
ATOM 7592 O O . ARG A 1 1006 ? -98.184 -60.110 76.296 1.00 30.06 1006 ARG A O 1
ATOM 7599 N N . ASN A 1 1007 ? -98.199 -61.014 74.203 1.00 28.25 1007 ASN A N 1
ATOM 7600 C CA . ASN A 1 1007 ? -99.583 -61.489 73.827 1.00 28.25 1007 ASN A CA 1
ATOM 7601 C C . ASN A 1 1007 ? -100.728 -61.675 74.877 1.00 28.25 1007 ASN A C 1
ATOM 7603 O O . ASN A 1 1007 ? -100.397 -61.895 76.041 1.00 28.25 1007 ASN A O 1
ATOM 7607 N N . PRO A 1 1008 ? -102.047 -61.760 74.490 1.00 38.91 1008 PRO A N 1
ATOM 7608 C CA . PRO A 1 1008 ? -102.614 -62.216 73.188 1.00 38.91 1008 PRO A CA 1
ATOM 7609 C C . PRO A 1 1008 ? -103.685 -61.312 72.486 1.00 38.91 1008 PRO A C 1
ATOM 7611 O O . PRO A 1 1008 ? -103.408 -60.130 72.321 1.00 38.91 1008 PRO A O 1
ATOM 7614 N N . ALA A 1 1009 ? -104.780 -61.883 71.925 1.00 27.00 1009 ALA A N 1
ATOM 7615 C CA . ALA A 1 1009 ? -105.440 -61.474 70.653 1.00 27.00 1009 ALA A CA 1
ATOM 7616 C C . ALA A 1 1009 ? -106.918 -61.974 70.464 1.00 27.00 1009 ALA A C 1
ATOM 7618 O O . ALA A 1 1009 ? -107.382 -62.804 71.247 1.00 27.00 1009 ALA A O 1
ATOM 7619 N N . THR A 1 1010 ? -107.592 -61.539 69.374 1.00 27.98 1010 THR A N 1
ATOM 7620 C CA . THR A 1 1010 ? -108.950 -61.931 68.849 1.00 27.98 1010 THR A CA 1
ATOM 7621 C C . THR A 1 1010 ? -108.907 -62.039 67.286 1.00 27.98 1010 THR A C 1
ATOM 7623 O O . THR A 1 1010 ? -107.804 -61.972 66.759 1.00 27.98 1010 THR A O 1
ATOM 7626 N N . LEU A 1 1011 ? -110.004 -62.202 66.500 1.00 27.52 1011 LEU A N 1
ATOM 7627 C CA . LEU A 1 1011 ? -109.950 -62.249 64.999 1.00 27.52 1011 LEU A CA 1
ATOM 7628 C C . LEU A 1 1011 ? -111.172 -61.633 64.225 1.00 27.52 1011 LEU A C 1
ATOM 7630 O O . LEU A 1 1011 ? -112.272 -62.175 64.293 1.00 27.52 1011 LEU A O 1
ATOM 7634 N N . ALA A 1 1012 ? -110.955 -60.531 63.476 1.00 24.64 1012 ALA A N 1
ATOM 7635 C CA . ALA A 1 1012 ? -111.746 -59.862 62.411 1.00 24.64 1012 ALA A CA 1
ATOM 7636 C C . ALA A 1 1012 ? -110.866 -58.837 61.611 1.00 24.64 1012 ALA A C 1
ATOM 7638 O O . ALA A 1 1012 ? -109.940 -58.249 62.151 1.00 24.64 1012 ALA A O 1
ATOM 7639 N N . ILE A 1 1013 ? -111.097 -58.605 60.313 1.00 29.80 1013 ILE A N 1
ATOM 7640 C CA . ILE A 1 1013 ? -109.986 -58.375 59.344 1.00 29.80 1013 ILE A CA 1
ATOM 7641 C C . ILE A 1 1013 ? -109.904 -56.930 58.780 1.00 29.80 1013 ILE A C 1
ATOM 7643 O O . ILE A 1 1013 ? -110.888 -56.195 58.862 1.00 29.80 1013 ILE A O 1
ATOM 7647 N N . ARG A 1 1014 ? -108.741 -56.509 58.236 1.00 31.38 1014 ARG A N 1
ATOM 7648 C CA . ARG A 1 1014 ? -108.536 -55.237 57.503 1.00 31.38 1014 ARG A CA 1
ATOM 7649 C C . ARG A 1 1014 ? -108.021 -55.472 56.081 1.00 31.38 1014 ARG A C 1
ATOM 7651 O O . ARG A 1 1014 ? -107.335 -56.489 55.872 1.00 31.38 1014 ARG A O 1
#

Foldseek 3Di:
DDDDDDDDDDDDDDDDDDDDDDDDDDDDDDPPVVVPPPPVPPPPCPPPFDFQWKKWKAAAKAKWKDAGAAQFEAAAKDWAPWPKAWAAQDADPVRGGGMIIMITGDHHTDITGIGYDHHAAAFDQFQFWWKKKWWQFPNFTFIDIDDRHDDPQWLGGHHFKTWGKDKTFTATPVPGGDDQKIKIFGKMGTPVGKIKTKIKIARAELAAARFWTWTWMWMDTNNHTPDTDHGDGRFHLFMFIDMDIDDDDDHMDMQTGCLRVLLLLVDFAFDLLAALDQDACADPVRHGDPQLDTLHQQPDDPPQPDDPPAQQQFVAHSLLLSCNNPVDVSSVVSLVSNLSRLRSENQRHAYDDPDPQQAFFPLRQHACLRQLLAAQDPVLVVDPLNDPVNYRNYDDRQADDDPPQDTDVRHRNHHDDLLRDGPRLLSVCNTRVDPSSLVSLLSLLSSLQRHQDDPVSLSDPPPPPDDRPSNLSANLRHQLLSSLSSLLSLLSNLLRRSGPRSVVSSLSSNQSNQAVLQVQLVPDDCVQQVLSDHDRPPDDPQQKDQLLSLLSNLVSVVSSVSSPHDGNVSNSLSSLSNLLCCQVPPLNDQQVVPQADFDDPPDDPPSGAGSNFKAQSIWGFFHDPDRPDPVPTTGDNDSNVRNVVGPRDVVRIDRDWFHHPLSSLSSLLVCVVVVHPCSVVSNVVGCCRAPNDFDDPDPPNVDDDDGTGHNCNSSVSSSRDRRDHNDDHDDNDPPFDAKAWDADEEAEEEQFDWDWDFTDIDTPVHAQKFKAKPFDAPQWGADRRGRITTGGHHDFDKTWMKMWIGSPRHIDIYIHIYGYHYDFDAKDWDDEEAEDEAFDWDKDATDIDGPVRAQKFKDKDQDDPQWGADRRGRIITGGHHDAEWTWMKMKMGRPDHIDIDIYIHHYWFDKAWDPPHQQDWDPDPDDDTDIGPTYPCPDDDFAFFAHSPHRADDDDDDDDDDDDPPDPDPDDDDDDDDDDDDDDDDDDDDDDDDDDDDDDDDYDDDDDGHGTGD